Protein AF-0000000076189630 (afdb_homodimer)

Solvent-accessible surface area (backbone atoms only — not comparable to full-atom values): 69741 Å² total; per-residue (Å²): 45,54,36,32,40,36,36,22,22,43,60,43,25,64,55,78,40,71,49,77,52,57,83,9,52,30,37,39,35,42,53,78,90,16,47,66,68,53,54,56,49,51,56,29,56,42,47,50,75,64,52,43,88,72,79,71,42,65,64,46,67,89,44,71,21,36,36,36,36,35,29,40,52,55,87,71,46,78,83,60,101,50,100,64,56,58,40,32,36,38,23,30,34,38,36,36,54,53,74,78,64,74,63,65,61,59,62,67,61,64,72,79,84,75,82,73,78,69,71,81,80,63,63,47,22,36,36,36,43,35,44,35,37,29,25,82,85,67,49,63,49,30,35,40,35,34,25,45,31,39,86,67,47,51,70,67,56,33,69,74,28,62,73,48,39,44,72,49,89,65,58,71,70,58,51,49,39,45,67,76,60,54,40,73,64,46,45,51,51,50,47,50,52,52,57,49,48,65,70,63,57,74,93,62,65,41,69,59,38,44,52,52,48,49,50,52,43,56,56,56,48,60,22,49,47,38,39,40,62,50,44,36,35,34,81,46,52,35,43,83,35,89,60,53,39,83,84,31,45,67,52,43,55,52,47,24,55,66,51,33,52,64,55,69,61,42,74,83,30,84,58,32,41,61,69,58,22,52,52,47,32,50,60,46,45,81,48,70,43,80,45,81,53,97,92,36,57,35,35,31,43,55,77,39,89,57,78,46,79,33,54,64,89,75,46,60,55,27,58,53,35,44,48,46,50,25,44,55,72,25,24,61,47,50,14,27,37,37,35,43,42,66,56,48,68,34,23,56,53,44,35,44,35,42,42,53,46,43,61,69,68,41,70,82,24,19,32,40,35,35,47,57,57,60,66,58,56,46,66,71,43,39,59,36,22,31,42,26,37,68,42,56,53,58,77,42,69,34,29,45,69,42,67,44,76,72,68,77,68,73,37,48,72,86,32,40,68,55,45,37,51,56,66,62,37,62,23,36,34,34,20,53,37,68,65,44,34,45,45,49,52,39,36,50,50,41,52,58,66,58,46,82,87,48,49,76,88,69,58,66,53,71,67,54,30,52,54,55,60,40,43,43,76,38,60,28,90,44,78,74,46,46,58,54,47,48,54,51,32,50,74,68,69,35,51,60,33,39,43,37,42,38,82,62,78,80,74,67,88,79,74,40,60,45,60,39,87,61,50,46,70,59,45,47,57,50,36,22,54,75,64,45,57,72,66,45,38,48,43,52,49,50,36,74,45,61,86,52,59,91,82,62,79,72,82,50,64,66,56,52,43,49,54,49,51,54,48,46,53,51,48,55,55,50,66,73,43,96,62,57,71,70,59,46,52,50,50,50,53,50,46,51,51,51,51,52,51,42,51,54,45,50,54,50,51,40,47,45,44,61,74,66,41,30,71,65,69,35,53,66,69,48,49,44,50,48,26,49,38,27,62,64,48,22,66,64,55,44,49,51,54,48,52,57,53,52,48,57,53,53,60,53,92,44,57,37,33,40,37,37,22,21,42,58,46,26,63,54,77,40,71,49,75,53,58,82,9,53,30,36,41,34,42,54,78,90,17,47,67,68,54,54,56,47,50,56,28,56,42,47,48,74,65,50,44,88,74,73,69,40,65,62,46,67,88,44,72,21,36,36,38,36,34,30,40,53,54,88,72,45,78,84,62,100,50,99,64,57,58,40,31,38,39,22,30,34,38,37,37,54,52,76,72,65,72,67,63,60,58,62,66,64,64,72,79,83,74,84,75,78,69,73,82,79,63,66,46,21,37,35,37,43,36,44,33,36,29,26,81,86,66,49,65,49,30,35,41,35,36,23,45,30,39,83,67,45,49,68,68,56,33,67,74,28,64,73,48,37,47,74,50,89,66,58,70,69,58,50,50,41,47,66,47,82,48,41,75,62,47,46,52,51,51,47,48,52,53,56,50,46,63,71,64,58,71,92,61,66,39,68,59,40,45,52,53,47,49,50,52,43,54,56,55,48,59,21,48,46,37,37,42,64,49,43,34,34,35,80,46,50,35,44,82,36,89,62,52,38,84,83,30,46,65,52,42,54,51,48,25,55,68,50,33,51,63,55,69,60,43,75,84,30,84,57,33,41,60,70,58,20,52,54,48,32,49,62,44,46,87,46,70,44,79,44,80,54,96,91,36,57,35,35,30,44,52,79,39,88,58,78,46,80,33,53,64,90,74,45,59,56,26,57,54,35,45,48,48,50,25,44,55,71,25,24,60,49,50,15,26,36,38,34,44,42,66,57,48,69,34,24,55,53,43,34,43,36,43,42,53,47,43,61,68,68,40,68,81,24,20,32,42,35,34,48,58,57,58,66,56,55,46,66,70,44,39,62,36,22,30,40,25,35,68,44,54,55,56,76,42,69,34,28,45,70,42,67,45,75,72,66,72,74,67,36,49,71,85,33,39,69,56,46,38,51,55,65,62,38,62,24,36,35,34,21,53,37,67,62,44,36,44,44,49,52,39,37,50,51,41,52,58,66,59,45,82,86,48,47,76,89,70,58,65,52,71,68,54,31,53,53,56,59,40,42,44,76,38,60,28,91,45,78,74,45,46,59,56,48,46,54,50,32,51,72,67,68,34,50,60,34,39,43,37,42,39,80,61,79,81,75,66,90,79,75,40,59,46,60,40,88,62,49,44,70,59,44,49,56,49,35,23,52,75,66,44,54,71,66,47,37,48,48,50,49,51,38,76,44,62,86,52,60,92,81,61,78,70,79,52,64,64,56,50,42,52,53,47,49,54,50,48,54,51,49,56,55,51,64,72,42,95,62,57,74,68,57,46,52,51,51,49,52,50,44,52,52,50,50,52,52,43,52,56,43,49,53,50,51,40,48,46,44,60,74,65,41,30,69,66,68,38,53,68,69,52,49,45,51,49,25,48,39,29,61,64,45,22,65,65,53,45,51,50,53,48,53,56,54,53,48,57,54,53,60,52,91

Nearest PDB structures (foldseek):
  8p0a-assembly1_B  TM=6.027E-01  e=3.760E-08  Homo sapiens
  7qen-assembly1_A  TM=4.236E-01  e=2.047E-09  Saccharomyces cerevisiae
  6qj0-assembly1_A  TM=4.000E-01  e=9.008E-09  Thermochaetoides thermophila
  9g2k-assembly1_B  TM=6.046E-01  e=5.883E-03  Mycolicibacterium thermoresistibile ATCC 19527
  9g2t-assembly1_B  TM=5.986E-01  e=8.521E-03  Mycolicibacterium thermoresistibile ATCC 19527

InterPro domains:
  IPR027417 P-loop containing nucleoside triphosphate hydrolase [G3DSA:3.40.50.300] (1-394)
  IPR027417 P-loop containing nucleoside triphosphate hydrolase [SSF52540] (1-381)
  IPR038729 Rad50/SbcC-type AAA domain [PF13476] (4-279)
  IPR051396 Bacterial Antiviral Defense Nuclease [PTHR43581] (1-578)

pLDDT: mean 80.36, std 13.63, range [29.02, 97.62]

Radius of gyration: 35.33 Å; Cα contacts (8 Å, |Δi|>4): 2269; chains: 2; bounding box: 107×98×106 Å

Sequence (1306 aa):
MIRSIAMHNFVHFHHEQRLVFEEGTNFIIGGNSTGKTAVLELIRRCYSNNMNTSTTSVLNEEELAYAICHFTIPEHYPLIDLSEQPKEIVTCIFIKKNTKTEIEADLNKVSNTKSSQIKNNGNDCDYYKVICSISTDDSIMTFVKKFEGQYGCTTKYLEQHIIDCKQIKTGKSVLEKVKSYGTRDNIAEFFKIIANNLEFIKSTDTLKEISAMNALYEFLEKGYVGILPMRSIGPLQWTNSELNTHDHRKKNYREAYERAEILKHLLDNDKVNKEKEEKFHRHIVHPYQFSKSDGNILVTNRERGTEVLKPLLKTPEGVLEAKQLTLILAHKEYSTITYEEPDRGMHPHMIKKMRDLILKHVSGKTVLIISHNPTIIDNWAMSRTFICSKHVFGDEISHSVCKVPGESVLNRFSRIDEMRSLLFSSRILFVEGITDKIIMDAIFCLLINGDKDIRHEKQITTEQKHFLLSIDIREMSGKDEGYKKEEFCEKLGKEIFLLFDSDQKKKSEKGNVYIWQKGAIEQRFLDVIDNADEASVCACNTIFRKDLKKKAHNYNTIDKYIIRLTEIKKLKEELTKKLSKKYQSKNKKELISLEEQNFDAKVKIERRIKEKQLFQKAEPEEIVNIARTMINYSSEVEKFIRFLMEKNLESKLMIRSIAMHNFVHFHHEQRLVFEEGTNFIIGGNSTGKTAVLELIRRCYSNNMNTSTTSVLNEEELAYAICHFTIPEHYPLIDLSEQPKEIVTCIFIKKNTKTEIEADLNKVSNTKSSQIKNNGNDCDYYKVICSISTDDSIMTFVKKFEGQYGCTTKYLEQHIIDCKQIKTGKSVLEKVKSYGTRDNIAEFFKIIANNLEFIKSTDTLKEISAMNALYEFLEKGYVGILPMRSIGPLQWTNSELNTHDHRKKNYREAYERAEILKHLLDNDKVNKEKEEKFHRHIVHPYQFSKSDGNILVTNRERGTEVLKPLLKTPEGVLEAKQLTLILAHKEYSTITYEEPDRGMHPHMIKKMRDLILKHVSGKTVLIISHNPTIIDNWAMSRTFICSKHVFGDEISHSVCKVPGESVLNRFSRIDEMRSLLFSSRILFVEGITDKIIMDAIFCLLINGDKDIRHEKQITTEQKHFLLSIDIREMSGKDEGYKKEEFCEKLGKEIFLLFDSDQKKKSEKGNVYIWQKGAIEQRFLDVIDNADEASVCACNTIFRKDLKKKAHNYNTIDKYIIRLTEIKKLKEELTKKLSKKYQSKNKKELISLEEQNFDAKVKIERRIKEKQLFQKAEPEEIVNIARTMINYSSEVEKFIRFLMEKNLESKL

Organism: Mytilus galloprovincialis (NCBI:txid29158)

Foldseek 3Di:
DWAKKWWDQKAFAHDIDMDGFDFFEFEEEEDPPLCSVVVVQLVQVLFDPVSHPDFIFGRDQQDKTKMKIKDADDPLADAFPDPFGFGIKMKMKIKHFDPDDPVVVVVVVPDDPDDDPPPPQDQGMKMKIKMWTQGPVRDIKMKIWIFTDDGRDDPVNRVVGTDFMDIDDDDPVLVVCCPPVVDVVSVVVVVVRVVVRRVPPPDDPRVVRVVVVVSVSVSVCLQEDEDDPPAALAPDDDCPDPCNDPVNPVVRLLSSQVSLVLCLDQVPDPQFDPVQLVVQLCLLDPDWDWDDDPSAIWIWHPVDVDTDTDGPVPDQPLSSLSSSVSSQQRGSNHAEYEYEASCPRPDLVSLLSNLVCRQPPRGNHYYYYYHLDLSSDALSNLQSYKYKRWAADAPGIHIHIDRQDNDPDPVRHVCVVVVSCLRHAQEEEEEADPLVQLLVVLLLVCQLVVPVLFDPVLHDDNLLSVLSVRYHYYYQPHPVSQVVVVVSSVNNVHHYAYEEEQPDDDDDPPLRYHYFVHGGVVLLLVLLLLFHDPVSLVLSVCLLCVPPPPPDPPPCLSVVLSVLSVVLVVLVVVLVDPDDPVVNVVSVVVNVVSVVSNVVSSVVSSVSCVVVVSSVSDDSVSSSSNSSSSSRGPPRVVVVSVSSVVVSVVSND/DWAKKWWDQKAFAHDIDMDGFDFFEFEEEEDPPLCSVVVVQLVQVLFDPVSHPDFIFGRDQQDKTKMKIKDADDPLADAFPDPFGFGIKMKMKIKHFDPDDPPVVVVVVPDDPDDDPPPPQDQGMKMKIKMWTQGPVRDIKMKIWIFTDDGRDDPVNRVVGTDAMDIDDDDPVLVVCCPPPVDPVSVVVVVVRVVVRRVPPPDDPRVVRVVVVVSVSVSVCLQEDEDDPPAALFPDDDCPDPCNDPVNPVVRLLSSQVSLVLCVDQVPDPQFDPVQLVVQLCLLDPPWDWDDDPSAIWIWGPVDVDTDTDGPVPDQPLSSLSSSVSSQQRGSNHAEYEYEASCPRPDLVSLLSNLVCRQPPRGNHYYYYYHLDLSSDALSNLQSYKYKRWAADAPRIHIDIDRQDNDPPPVRHVCVVVVSCLRHAQEEEEEADPLVQLLVVLLLVCQLVVPVLFDPVLHDDNLLSVLSVRYHYYYQPHPVSQVVVVVSSVSNVHHYAYEEEQPDDDDDPPLRYHYFVHGGVVLLLVLLLLFHDPVSVVLSVCLLCLPPPPPPPPPCLSVVLSVLSVVLVVLVVVLPDDDDPVVNVVSVVVNVVSVVSNVVSSVVSSVSCVVVVSSVSDDSVSSSSNSSSSSRGPPRVSVVSVSSVVVSVVSND

Secondary structure (DSSP, 8-state):
-EEEEEEESBTTB-S-EEEE--SEEEEEEE-TTSSHHHHHHHHHHTS-GGG--S---BS-TTS-EEEEEEEE--TTSPPPSSSS-EEEEEEEEEEEE----HHHHHHTTSS-------------EEEEEEEEEEETT--EEEEEEEEEE-TT--HHHHHHTEEEEEEE---HHHHHHHHH---HHHHHHHHHHHHHHHHHS----HHHHHHHHHHHHHHHHTTEEEE-SS----S-SBTT-TT-SGGGHHHHHHHHHHH-HHHHHHTT-TTB-HHHHHHHHHHHSSSEEEEEETTEEEEEETTSSS-EEEEGGGS-HHHHHHHHHHHHHTBSS--EEEEE-TTTT--HHHHHHHHHHHHHS--S-EEEEE---GGG--HHHHHTEEEEEEEEETTEEEEEEEEPP--TTS-TTTTHHHHHHHHH-SEEEEESSHHHHHHHHHHHHHHHHT-TTS-GGG---HHHHHHHHTEEEEE-SSHHHHHHHHHHHHHTT-EEEEEE-TT-----TTS-EEE-SSS-THHHHHHHHHH--HHHHHHHHHHHTTTS-TT-----HHHHHHHHHHHHHHHHHHHHS---HHHHHHHHHHHHHHHHHHHHHHHHHHHHHHHTTHHHHS-HHHHHHHHHHHHHH-HHHHHHHHHHHHHHHHHH-/-EEEEEEESBTTB-S-EEEE--SEEEEEEE-TTSSHHHHHHHHHHTS-GGG--S---BS-TTS-EEEEEEEE--TTSPPPSSSS-EEEEEEEEEEEE----HHHHHHTTSS-------------EEEEEEEEEEETT--EEEEEEEEEE-TT--HHHHHHTEEEEEEE---HHHHHHHHSS--HHHHHHHHHHHHHHHHHS----HHHHHHHHHHHHHHHHTTEEEEPSS----S-SBTT-TT-SHHHHHHHHHHHHHH-HHHHHHTT-TTB-HHHHHHHHHHHSSSEEEEEETTEEEEEETTSSS-EEEEGGGS-HHHHHHHHHHHHHTBSS--EEEEE-TTTT--HHHHHHHHHHHHHS--S-EEEEE---GGG--HHHHHTEEEEEEEEETTEEEEEEEEPP--TTS-TTTTHHHHHHHHH-SEEEEESSHHHHHHHHHHHHHHHHT-TTS-GGG---HHHHHHHHTEEEEE-SSHHHHHHHHHHHHHTT-EEEEEE-TT-----TTS-EEE-SSS-THHHHHHHHHH--HHHHHHHHHHHTTTS-TT-TT--HHHHHHHHHHHHHHHHHHHHS---HHHHHHHHHHHHHHHHHHHHHHHHHHHHHHHTTHHHHS-HHHHHHHHHHHHHH-HHHHHHHHHHHHHHHHHH-

Structure (mmCIF, N/CA/C/O backbone):
data_AF-0000000076189630-model_v1
#
loop_
_entity.id
_entity.type
_entity.pdbx_description
1 polymer 'Rad50/SbcC-type AAA domain-containing protein'
#
loop_
_atom_site.group_PDB
_atom_site.id
_atom_site.type_symbol
_atom_site.label_atom_id
_atom_site.label_alt_id
_atom_site.label_comp_id
_atom_site.label_asym_id
_atom_site.label_entity_id
_atom_site.label_seq_id
_atom_site.pdbx_PDB_ins_code
_atom_site.Cartn_x
_atom_site.Cartn_y
_atom_site.Cartn_z
_atom_site.occupancy
_atom_site.B_iso_or_equiv
_atom_site.auth_seq_id
_atom_site.auth_comp_id
_atom_site.auth_asym_id
_atom_site.auth_atom_id
_atom_site.pdbx_PDB_model_num
ATOM 1 N N . MET A 1 1 ? 13.375 -26.75 -0.189 1 93.19 1 MET A N 1
ATOM 2 C CA . MET A 1 1 ? 12.656 -25.734 -0.949 1 93.19 1 MET A CA 1
ATOM 3 C C . MET A 1 1 ? 11.266 -26.219 -1.348 1 93.19 1 MET A C 1
ATOM 5 O O . MET A 1 1 ? 11.141 -27.266 -2.004 1 93.19 1 MET A O 1
ATOM 9 N N . ILE A 1 2 ? 10.281 -25.5 -0.971 1 95.56 2 ILE A N 1
ATOM 10 C CA . ILE A 1 2 ? 8.914 -25.922 -1.264 1 95.56 2 ILE A CA 1
ATOM 11 C C . ILE A 1 2 ? 8.633 -25.75 -2.754 1 95.56 2 ILE A C 1
ATOM 13 O O . ILE A 1 2 ? 9 -24.75 -3.352 1 95.56 2 ILE A O 1
ATOM 17 N N . ARG A 1 3 ? 7.945 -26.719 -3.311 1 93.94 3 ARG A N 1
ATOM 18 C CA . ARG A 1 3 ? 7.641 -26.688 -4.738 1 93.94 3 ARG A CA 1
ATOM 19 C C . ARG A 1 3 ? 6.137 -26.625 -4.977 1 93.94 3 ARG A C 1
ATOM 21 O O . ARG A 1 3 ? 5.68 -26.078 -5.98 1 93.94 3 ARG A O 1
ATOM 28 N N . SER A 1 4 ? 5.488 -27.219 -4.055 1 93.38 4 SER A N 1
ATOM 29 C CA . SER A 1 4 ? 4.039 -27.219 -4.246 1 93.38 4 SER A CA 1
ATOM 30 C C . SER A 1 4 ? 3.309 -27.578 -2.955 1 93.38 4 SER A C 1
ATOM 32 O O . SER A 1 4 ? 3.904 -28.125 -2.031 1 93.38 4 SER A O 1
ATOM 34 N N . ILE A 1 5 ? 2.066 -27.234 -2.893 1 92.81 5 ILE A N 1
ATOM 35 C CA . ILE A 1 5 ? 1.164 -27.641 -1.822 1 92.81 5 ILE A CA 1
ATOM 36 C C . ILE A 1 5 ? -0.201 -28 -2.408 1 92.81 5 ILE A C 1
ATOM 38 O O . ILE A 1 5 ? -0.711 -27.297 -3.283 1 92.81 5 ILE A O 1
ATOM 42 N N . ALA A 1 6 ? -0.704 -29.109 -2.027 1 91.12 6 ALA A N 1
ATOM 43 C CA . ALA A 1 6 ? -2.086 -29.5 -2.283 1 91.12 6 ALA A CA 1
ATOM 44 C C . ALA A 1 6 ? -2.904 -29.5 -0.995 1 91.12 6 ALA A C 1
ATOM 46 O O . ALA A 1 6 ? -2.443 -30 0.039 1 91.12 6 ALA A O 1
ATOM 47 N N . MET A 1 7 ? -4.031 -28.906 -1.021 1 89.06 7 MET A N 1
ATOM 48 C CA . MET A 1 7 ? -4.832 -28.812 0.196 1 89.06 7 MET A CA 1
ATOM 49 C C . MET A 1 7 ? -6.316 -28.984 -0.113 1 89.06 7 MET A C 1
ATOM 51 O O . MET A 1 7 ? -6.77 -28.656 -1.21 1 89.06 7 MET A O 1
ATOM 55 N N . HIS A 1 8 ? -6.949 -29.516 0.878 1 87.88 8 HIS A N 1
ATOM 56 C CA . HIS A 1 8 ? -8.383 -29.75 0.778 1 87.88 8 HIS A CA 1
ATOM 57 C C . HIS A 1 8 ? -9.031 -29.797 2.158 1 87.88 8 HIS A C 1
ATOM 59 O O . HIS A 1 8 ? -8.492 -30.391 3.092 1 87.88 8 HIS A O 1
ATOM 65 N N . ASN A 1 9 ? -10.148 -29.141 2.311 1 84.19 9 ASN A N 1
ATOM 66 C CA . ASN A 1 9 ? -11.039 -29.234 3.463 1 84.19 9 ASN A CA 1
ATOM 67 C C . ASN A 1 9 ? -10.383 -28.672 4.723 1 84.19 9 ASN A C 1
ATOM 69 O O . ASN A 1 9 ? -10.625 -29.172 5.824 1 84.19 9 ASN A O 1
ATOM 73 N N . PHE A 1 10 ? -9.453 -27.938 4.605 1 76.31 10 PHE A N 1
ATOM 74 C CA . PHE A 1 10 ? -8.844 -27.25 5.746 1 76.31 10 PHE A CA 1
ATOM 75 C C . PHE A 1 10 ? -9.25 -25.781 5.781 1 76.31 10 PHE A C 1
ATOM 77 O O . PHE A 1 10 ? -9.312 -25.125 4.742 1 76.31 10 PHE A O 1
ATOM 84 N N . VAL A 1 11 ? -9.602 -25.328 7.023 1 63 11 VAL A N 1
ATOM 85 C CA . VAL A 1 11 ? -9.898 -23.953 7.406 1 63 11 VAL A CA 1
ATOM 86 C C . VAL A 1 11 ? -10.992 -23.391 6.496 1 63 11 VAL A C 1
ATOM 88 O O . VAL A 1 11 ? -12.18 -23.516 6.793 1 63 11 VAL A O 1
ATOM 91 N N . HIS A 1 12 ? -10.523 -22.891 5.281 1 67.81 12 HIS A N 1
ATOM 92 C CA . HIS A 1 12 ? -11.5 -22.203 4.441 1 67.81 12 HIS A CA 1
ATOM 93 C C . HIS A 1 12 ? -11.398 -22.656 2.99 1 67.81 12 HIS A C 1
ATOM 95 O O . HIS A 1 12 ? -12.062 -22.094 2.113 1 67.81 12 HIS A O 1
ATOM 101 N N . PHE A 1 13 ? -10.633 -23.781 2.848 1 75.75 13 PHE A N 1
ATOM 102 C CA . PHE A 1 13 ? -10.484 -24.25 1.474 1 75.75 13 PHE A CA 1
ATOM 103 C C . PHE A 1 13 ? -11.32 -25.5 1.229 1 75.75 13 PHE A C 1
ATOM 105 O O . PHE A 1 13 ? -10.867 -26.609 1.49 1 75.75 13 PHE A O 1
ATOM 112 N N . HIS A 1 14 ? -12.477 -25.344 0.766 1 72.12 14 HIS A N 1
ATOM 113 C CA . HIS A 1 14 ? -13.398 -26.453 0.575 1 72.12 14 HIS A CA 1
ATOM 114 C C . HIS A 1 14 ? -13.008 -27.297 -0.637 1 72.12 14 HIS A C 1
ATOM 116 O O . HIS A 1 14 ? -13.047 -28.531 -0.583 1 72.12 14 HIS A O 1
ATOM 122 N N . HIS A 1 15 ? -12.617 -26.578 -1.652 1 75.94 15 HIS A N 1
ATOM 123 C CA . HIS A 1 15 ? -12.25 -27.297 -2.873 1 75.94 15 HIS A CA 1
ATOM 124 C C . HIS A 1 15 ? -10.742 -27.547 -2.928 1 75.94 15 HIS A C 1
ATOM 126 O O . HIS A 1 15 ? -9.969 -26.812 -2.307 1 75.94 15 HIS A O 1
ATOM 132 N N . GLU A 1 16 ? -10.508 -28.672 -3.541 1 82.62 16 GLU A N 1
ATOM 133 C CA . GLU A 1 16 ? -9.094 -29 -3.691 1 82.62 16 GLU A CA 1
ATOM 134 C C . GLU A 1 16 ? -8.344 -27.906 -4.434 1 82.62 16 GLU A C 1
ATOM 136 O O . GLU A 1 16 ? -8.844 -27.359 -5.426 1 82.62 16 GLU A O 1
ATOM 141 N N . GLN A 1 17 ? -7.305 -27.547 -3.84 1 84.5 17 GLN A N 1
ATOM 142 C CA . GLN A 1 17 ? -6.434 -26.531 -4.43 1 84.5 17 GLN A CA 1
ATOM 143 C C . GLN A 1 17 ? -4.992 -27.031 -4.504 1 84.5 17 GLN A C 1
ATOM 145 O O . GLN A 1 17 ? -4.543 -27.781 -3.637 1 84.5 17 GLN A O 1
ATOM 150 N N . ARG A 1 18 ? -4.363 -26.734 -5.594 1 88.31 18 ARG A N 1
ATOM 151 C CA . ARG A 1 18 ? -2.943 -27.031 -5.734 1 88.31 18 ARG A CA 1
ATOM 152 C C . ARG A 1 18 ? -2.164 -25.797 -6.18 1 88.31 18 ARG A C 1
ATOM 154 O O . ARG A 1 18 ? -2.531 -25.141 -7.156 1 88.31 18 ARG A O 1
ATOM 161 N N . LEU A 1 19 ? -1.179 -25.547 -5.469 1 91.31 19 LEU A N 1
ATOM 162 C CA . LEU A 1 19 ? -0.294 -24.438 -5.805 1 91.31 19 LEU A CA 1
ATOM 163 C C . LEU A 1 19 ? 1.107 -24.938 -6.133 1 91.31 19 LEU A C 1
ATOM 165 O O . LEU A 1 19 ? 1.687 -25.719 -5.375 1 91.31 19 LEU A O 1
ATOM 169 N N . VAL A 1 20 ? 1.604 -24.531 -7.281 1 92.62 20 VAL A N 1
ATOM 170 C CA . VAL A 1 20 ? 2.971 -24.859 -7.68 1 92.62 20 VAL A CA 1
ATOM 171 C C . VAL A 1 20 ? 3.822 -23.578 -7.672 1 92.62 20 VAL A C 1
ATOM 173 O O . VAL A 1 20 ? 3.455 -22.578 -8.281 1 92.62 20 VAL A O 1
ATOM 176 N N . PHE A 1 21 ? 4.93 -23.688 -7.008 1 93.88 21 PHE A N 1
ATOM 177 C CA . PHE A 1 21 ? 5.766 -22.516 -6.832 1 93.88 21 PHE A CA 1
ATOM 178 C C . PHE A 1 21 ? 7.012 -22.594 -7.707 1 93.88 21 PHE A C 1
ATOM 180 O O . PHE A 1 21 ? 7.578 -23.672 -7.887 1 93.88 21 PHE A O 1
ATOM 187 N N . GLU A 1 22 ? 7.379 -21.469 -8.203 1 91.06 22 GLU A N 1
ATOM 188 C CA . GLU A 1 22 ? 8.641 -21.344 -8.93 1 91.06 22 GLU A CA 1
ATOM 189 C C . GLU A 1 22 ? 9.797 -21.047 -7.984 1 91.06 22 GLU A C 1
ATOM 191 O O . GLU A 1 22 ? 9.594 -20.5 -6.898 1 91.06 22 GLU A O 1
ATOM 196 N N . GLU A 1 23 ? 10.945 -21.531 -8.461 1 92.44 23 GLU A N 1
ATOM 197 C CA . GLU A 1 23 ? 12.125 -21.109 -7.703 1 92.44 23 GLU A CA 1
ATOM 198 C C . GLU A 1 23 ? 12.227 -19.594 -7.66 1 92.44 23 GLU A C 1
ATOM 200 O O . GLU A 1 23 ? 11.977 -18.922 -8.656 1 92.44 23 GLU A O 1
ATOM 205 N N . GLY A 1 24 ? 12.562 -19.109 -6.523 1 93.56 24 GLY A N 1
ATOM 206 C CA . GLY A 1 24 ? 12.562 -17.672 -6.32 1 93.56 24 GLY A CA 1
ATOM 207 C C . GLY A 1 24 ? 11.312 -17.172 -5.621 1 93.56 24 GLY A C 1
ATOM 208 O O . GLY A 1 24 ? 10.734 -17.875 -4.793 1 93.56 24 GLY A O 1
ATOM 209 N N . THR A 1 25 ? 11.023 -16 -5.922 1 95.12 25 THR A N 1
ATOM 210 C CA . THR A 1 25 ? 9.969 -15.328 -5.16 1 95.12 25 THR A CA 1
ATOM 211 C C . THR A 1 25 ? 8.609 -15.562 -5.801 1 95.12 25 THR A C 1
ATOM 213 O O . THR A 1 25 ? 8.469 -15.492 -7.023 1 95.12 25 THR A O 1
ATOM 216 N N . ASN A 1 26 ? 7.645 -15.914 -4.992 1 96.25 26 ASN A N 1
ATOM 217 C CA . ASN A 1 26 ? 6.23 -16.016 -5.332 1 96.25 26 ASN A CA 1
ATOM 218 C C . ASN A 1 26 ? 5.375 -15.109 -4.453 1 96.25 26 ASN A C 1
ATOM 220 O O . ASN A 1 26 ? 5.68 -14.906 -3.279 1 96.25 26 ASN A O 1
ATOM 224 N N . PHE A 1 27 ? 4.312 -14.578 -5.078 1 95.56 27 PHE A N 1
ATOM 225 C CA . PHE A 1 27 ? 3.477 -13.633 -4.348 1 95.56 27 PHE A CA 1
ATOM 226 C C . PHE A 1 27 ? 2.078 -14.203 -4.137 1 95.56 27 PHE A C 1
ATOM 228 O O . PHE A 1 27 ? 1.544 -14.891 -5.012 1 95.56 27 PHE A O 1
ATOM 235 N N . ILE A 1 28 ? 1.559 -13.984 -2.953 1 95 28 ILE A N 1
ATOM 236 C CA . ILE A 1 28 ? 0.171 -14.297 -2.629 1 95 28 ILE A CA 1
ATOM 237 C C . ILE A 1 28 ? -0.571 -13.016 -2.244 1 95 28 ILE A C 1
ATOM 239 O O . ILE A 1 28 ? -0.189 -12.336 -1.291 1 95 28 ILE A O 1
ATOM 243 N N . ILE A 1 29 ? -1.612 -12.664 -3 1 92 29 ILE A N 1
ATOM 244 C CA . ILE A 1 29 ? -2.357 -11.438 -2.748 1 92 29 ILE A CA 1
ATOM 245 C C . ILE A 1 29 ? -3.846 -11.758 -2.611 1 92 29 ILE A C 1
ATOM 247 O O . ILE A 1 29 ? -4.281 -12.867 -2.926 1 92 29 ILE A O 1
ATOM 251 N N . GLY A 1 30 ? -4.602 -10.789 -2.045 1 86.81 30 GLY A N 1
ATOM 252 C CA . GLY A 1 30 ? -6.035 -10.93 -1.833 1 86.81 30 GLY A CA 1
ATOM 253 C C . GLY A 1 30 ? -6.555 -10.07 -0.699 1 86.81 30 GLY A C 1
ATOM 254 O O . GLY A 1 30 ? -5.777 -9.453 0.032 1 86.81 30 GLY A O 1
ATOM 255 N N . GLY A 1 31 ? -7.832 -10.008 -0.602 1 80.56 31 GLY A N 1
ATOM 256 C CA . GLY A 1 31 ? -8.445 -9.219 0.452 1 80.56 31 GLY A CA 1
ATOM 257 C C . GLY A 1 31 ? -8.227 -9.797 1.837 1 80.56 31 GLY A C 1
ATOM 258 O O . GLY A 1 31 ? -7.688 -10.898 1.979 1 80.56 31 GLY A O 1
ATOM 259 N N . ASN A 1 32 ? -8.594 -8.961 2.824 1 75.88 32 ASN A N 1
ATOM 260 C CA . ASN A 1 32 ? -8.508 -9.469 4.188 1 75.88 32 ASN A CA 1
ATOM 261 C C . ASN A 1 32 ? -9.461 -10.641 4.402 1 75.88 32 ASN A C 1
ATOM 263 O O . ASN A 1 32 ? -10.594 -10.625 3.912 1 75.88 32 ASN A O 1
ATOM 267 N N . SER A 1 33 ? -8.977 -11.664 5.016 1 78.06 33 SER A N 1
ATOM 268 C CA . SER A 1 33 ? -9.773 -12.836 5.387 1 78.06 33 SER A CA 1
ATOM 269 C C . SER A 1 33 ? -10.094 -13.688 4.168 1 78.06 33 SER A C 1
ATOM 271 O O . SER A 1 33 ? -11.188 -14.242 4.066 1 78.06 33 SER A O 1
ATOM 273 N N . THR A 1 34 ? -9.227 -13.664 3.176 1 82 34 THR A N 1
ATOM 274 C CA . THR A 1 34 ? -9.453 -14.492 1.994 1 82 34 THR A CA 1
ATOM 275 C C . THR A 1 34 ? -8.625 -15.773 2.068 1 82 34 THR A C 1
ATOM 277 O O . THR A 1 34 ? -8.695 -16.609 1.167 1 82 34 THR A O 1
ATOM 280 N N . GLY A 1 35 ? -7.758 -15.922 3.07 1 83.88 35 GLY A N 1
ATOM 281 C CA . GLY A 1 35 ? -7.059 -17.188 3.283 1 83.88 35 GLY A CA 1
ATOM 282 C C . GLY A 1 35 ? -5.574 -17.109 2.98 1 83.88 35 GLY A C 1
ATOM 283 O O . GLY A 1 35 ? -4.895 -18.125 2.912 1 83.88 35 GLY A O 1
ATOM 284 N N . LYS A 1 36 ? -5.02 -15.898 2.77 1 90.69 36 LYS A N 1
ATOM 285 C CA . LYS A 1 36 ? -3.6 -15.742 2.473 1 90.69 36 LYS A CA 1
ATOM 286 C C . LYS A 1 36 ? -2.738 -16.344 3.576 1 90.69 36 LYS A C 1
ATOM 288 O O . LYS A 1 36 ? -1.871 -17.188 3.307 1 90.69 36 LYS A O 1
ATOM 293 N N . THR A 1 37 ? -3.021 -15.953 4.852 1 88.69 37 THR A N 1
ATOM 294 C CA . THR A 1 37 ? -2.262 -16.438 5.996 1 88.69 37 THR A CA 1
ATOM 295 C C . THR A 1 37 ? -2.52 -17.938 6.219 1 88.69 37 THR A C 1
ATOM 297 O O . THR A 1 37 ? -1.628 -18.656 6.652 1 88.69 37 THR A O 1
ATOM 300 N N . ALA A 1 38 ? -3.674 -18.406 5.867 1 86.56 38 ALA A N 1
ATOM 301 C CA . ALA A 1 38 ? -4.027 -19.812 6.039 1 86.56 38 ALA A CA 1
ATOM 302 C C . ALA A 1 38 ? -3.148 -20.703 5.172 1 86.56 38 ALA A C 1
ATOM 304 O O . ALA A 1 38 ? -2.789 -21.812 5.578 1 86.56 38 ALA A O 1
ATOM 305 N N . VAL A 1 39 ? -2.846 -20.266 4 1 90.69 39 VAL A N 1
ATOM 306 C CA . VAL A 1 39 ? -1.985 -21.031 3.113 1 90.69 39 VAL A CA 1
ATOM 307 C C . VAL A 1 39 ? -0.616 -21.234 3.76 1 90.69 39 VAL A C 1
ATOM 309 O O . VAL A 1 39 ? -0.081 -22.344 3.773 1 90.69 39 VAL A O 1
ATOM 312 N N . LEU A 1 40 ? -0.066 -20.172 4.277 1 91.94 40 LEU A N 1
ATOM 313 C CA . LEU A 1 40 ? 1.239 -20.266 4.922 1 91.94 40 LEU A CA 1
ATOM 314 C C . LEU A 1 40 ? 1.17 -21.125 6.176 1 91.94 40 LEU A C 1
ATOM 316 O O . LEU A 1 40 ? 2.117 -21.844 6.492 1 91.94 40 LEU A O 1
ATOM 320 N N . GLU A 1 41 ? 0.076 -21.031 6.832 1 87.69 41 GLU A N 1
ATOM 321 C CA . GLU A 1 41 ? -0.116 -21.875 8.016 1 87.69 41 GLU A CA 1
ATOM 322 C C . GLU A 1 41 ? -0.159 -23.359 7.637 1 87.69 41 GLU A C 1
ATOM 324 O O . GLU A 1 41 ? 0.381 -24.203 8.359 1 87.69 41 GLU A O 1
ATOM 329 N N . LEU A 1 42 ? -0.811 -23.656 6.621 1 88.25 42 LEU A N 1
ATOM 330 C CA . LEU A 1 42 ? -0.886 -25.047 6.172 1 88.25 42 LEU A CA 1
ATOM 331 C C . LEU A 1 42 ? 0.493 -25.562 5.785 1 88.25 42 LEU A C 1
ATOM 333 O O . LEU A 1 42 ? 0.812 -26.734 6.031 1 88.25 42 LEU A O 1
ATOM 337 N N . ILE A 1 43 ? 1.228 -24.719 5.172 1 91.69 43 ILE A N 1
ATOM 338 C CA . ILE A 1 43 ? 2.594 -25.109 4.844 1 91.69 43 ILE A CA 1
ATOM 339 C C . ILE A 1 43 ? 3.369 -25.406 6.125 1 91.69 43 ILE A C 1
ATOM 341 O O . ILE A 1 43 ? 4.074 -26.422 6.215 1 91.69 43 ILE A O 1
ATOM 345 N N . ARG A 1 44 ? 3.201 -24.609 7.113 1 89.94 44 ARG A N 1
ATOM 346 C CA . ARG A 1 44 ? 3.889 -24.812 8.383 1 89.94 44 ARG A CA 1
ATOM 347 C C . ARG A 1 44 ? 3.402 -26.094 9.062 1 89.94 44 ARG A C 1
ATOM 349 O O . ARG A 1 44 ? 4.184 -26.797 9.711 1 89.94 44 ARG A O 1
ATOM 356 N N . ARG A 1 45 ? 2.209 -26.391 8.891 1 84.88 45 ARG A N 1
ATOM 357 C CA . ARG A 1 45 ? 1.647 -27.578 9.508 1 84.88 45 ARG A CA 1
ATOM 358 C C . ARG A 1 45 ? 2.248 -28.844 8.906 1 84.88 45 ARG A C 1
ATOM 360 O O . ARG A 1 45 ? 2.312 -29.891 9.57 1 84.88 45 ARG A O 1
ATOM 367 N N . CYS A 1 46 ? 2.578 -28.703 7.695 1 88 46 CYS A N 1
ATOM 368 C CA . CYS A 1 46 ? 3.219 -29.844 7.047 1 88 46 CYS A CA 1
ATOM 369 C C . CYS A 1 46 ? 4.598 -30.094 7.637 1 88 46 CYS A C 1
ATOM 371 O O . CYS A 1 46 ? 5.184 -31.156 7.418 1 88 46 CYS A O 1
ATOM 373 N N . TYR A 1 47 ? 5.027 -29.109 8.375 1 85.62 47 TYR A N 1
ATOM 374 C CA . TYR A 1 47 ? 6.266 -29.281 9.125 1 85.62 47 TYR A CA 1
ATOM 375 C C . TYR A 1 47 ? 5.988 -29.844 10.516 1 85.62 47 TYR A C 1
ATOM 377 O O . TYR A 1 47 ? 4.934 -30.438 10.758 1 85.62 47 TYR A O 1
ATOM 385 N N . SER A 1 48 ? 6.922 -29.828 11.406 1 74.38 48 SER A N 1
ATOM 386 C CA . SER A 1 48 ? 6.711 -30.266 12.781 1 74.38 48 SER A CA 1
ATOM 387 C C . SER A 1 48 ? 5.961 -29.219 13.594 1 74.38 48 SER A C 1
ATOM 389 O O . SER A 1 48 ? 5.77 -28.094 13.133 1 74.38 48 SER A O 1
ATOM 391 N N . ASN A 1 49 ? 5.461 -29.594 14.625 1 70.5 49 ASN A N 1
ATOM 392 C CA . ASN A 1 49 ? 4.668 -28.734 15.5 1 70.5 49 ASN A CA 1
ATOM 393 C C . ASN A 1 49 ? 5.477 -27.531 15.984 1 70.5 49 ASN A C 1
ATOM 395 O O . ASN A 1 49 ? 4.906 -26.531 16.422 1 70.5 49 ASN A O 1
ATOM 399 N N . ASN A 1 50 ? 6.742 -27.641 15.82 1 71.88 50 ASN A N 1
ATOM 400 C CA . ASN A 1 50 ? 7.605 -26.562 16.297 1 71.88 50 ASN A CA 1
ATOM 401 C C . ASN A 1 50 ? 7.453 -25.297 15.461 1 71.88 50 ASN A C 1
ATOM 403 O O . ASN A 1 50 ? 7.703 -24.188 15.938 1 71.88 50 ASN A O 1
ATOM 407 N N . MET A 1 51 ? 6.902 -25.578 14.25 1 74.94 51 MET A N 1
ATOM 408 C CA . MET A 1 51 ? 6.801 -24.469 13.328 1 74.94 51 MET A CA 1
ATOM 409 C C . MET A 1 51 ? 5.402 -23.844 13.367 1 74.94 51 MET A C 1
ATOM 411 O O . MET A 1 51 ? 5.168 -22.797 12.773 1 74.94 51 MET A O 1
ATOM 415 N N . ASN A 1 52 ? 4.52 -24.5 14.078 1 74.5 52 ASN A N 1
ATOM 416 C CA . ASN A 1 52 ? 3.131 -24.047 14.094 1 74.5 52 ASN A CA 1
ATOM 417 C C . ASN A 1 52 ? 2.902 -22.938 15.117 1 74.5 52 ASN A C 1
ATOM 419 O O . ASN A 1 52 ? 3.332 -23.062 16.266 1 74.5 52 ASN A O 1
ATOM 423 N N . THR A 1 53 ? 2.262 -21.922 14.68 1 64.69 53 THR A N 1
ATOM 424 C CA . THR A 1 53 ? 1.998 -20.812 15.57 1 64.69 53 THR A CA 1
ATOM 425 C C . THR A 1 53 ? 0.533 -20.781 16 1 64.69 53 THR A C 1
ATOM 427 O O . THR A 1 53 ? 0.15 -20.016 16.891 1 64.69 53 THR A O 1
ATOM 430 N N . SER A 1 54 ? -0.308 -21.594 15.227 1 64.12 54 SER A N 1
ATOM 431 C CA . SER A 1 54 ? -1.74 -21.578 15.5 1 64.12 54 SER A CA 1
ATOM 432 C C . SER A 1 54 ? -2.375 -22.938 15.242 1 64.12 54 SER A C 1
ATOM 434 O O . SER A 1 54 ? -1.697 -23.875 14.812 1 64.12 54 SER A O 1
ATOM 436 N N . THR A 1 55 ? -3.654 -23.078 15.695 1 60.88 55 THR A N 1
ATOM 437 C CA . THR A 1 55 ? -4.422 -24.297 15.445 1 60.88 55 THR A CA 1
ATOM 438 C C . THR A 1 55 ? -5.324 -24.125 14.227 1 60.88 55 THR A C 1
ATOM 440 O O . THR A 1 55 ? -5.664 -23 13.852 1 60.88 55 THR A O 1
ATOM 443 N N . THR A 1 56 ? -5.473 -25.234 13.414 1 62.06 56 THR A N 1
ATOM 444 C CA . THR A 1 56 ? -6.34 -25.188 12.242 1 62.06 56 THR A CA 1
ATOM 445 C C . THR A 1 56 ? -7.547 -26.094 12.422 1 62.06 56 THR A C 1
ATOM 447 O O . THR A 1 56 ? -7.461 -27.109 13.109 1 62.06 56 THR A O 1
ATOM 450 N N . SER A 1 57 ? -8.672 -25.609 11.867 1 67.38 57 SER A N 1
ATOM 451 C CA . SER A 1 57 ? -9.906 -26.391 11.891 1 67.38 57 SER A CA 1
ATOM 452 C C . SER A 1 57 ? -10.266 -26.906 10.508 1 67.38 57 SER A C 1
ATOM 454 O O . SER A 1 57 ? -9.797 -26.375 9.5 1 67.38 57 SER A O 1
ATOM 456 N N . VAL A 1 58 ? -11.023 -28.078 10.5 1 75.5 58 VAL A N 1
ATOM 457 C CA . VAL A 1 58 ? -11.547 -28.672 9.266 1 75.5 58 VAL A CA 1
ATOM 458 C C . VAL A 1 58 ? -12.914 -28.062 8.953 1 75.5 58 VAL A C 1
ATOM 460 O O . VAL A 1 58 ? -13.695 -27.781 9.867 1 75.5 58 VAL A O 1
ATOM 463 N N . LEU A 1 59 ? -13.227 -27.891 7.738 1 74.38 59 LEU A N 1
ATOM 464 C CA . LEU A 1 59 ? -14.492 -27.297 7.316 1 74.38 59 LEU A CA 1
ATOM 465 C C . LEU A 1 59 ? -15.617 -28.328 7.355 1 74.38 59 LEU A C 1
ATOM 467 O O . LEU A 1 59 ? -16.703 -28.047 7.883 1 74.38 59 LEU A O 1
ATOM 471 N N . ASN A 1 60 ? -15.352 -29.453 6.699 1 78.75 60 ASN A N 1
ATOM 472 C CA . ASN A 1 60 ? -16.297 -30.547 6.656 1 78.75 60 ASN A CA 1
ATOM 473 C C . ASN A 1 60 ? -15.742 -31.812 7.324 1 78.75 60 ASN A C 1
ATOM 475 O O . ASN A 1 60 ? -14.906 -32.5 6.746 1 78.75 60 ASN A O 1
ATOM 479 N N . GLU A 1 61 ? -16.312 -32.156 8.359 1 80.94 61 GLU A N 1
ATOM 480 C CA . GLU A 1 61 ? -15.805 -33.25 9.156 1 80.94 61 GLU A CA 1
ATOM 481 C C . GLU A 1 61 ? -16.047 -34.594 8.469 1 80.94 61 GLU A C 1
ATOM 483 O O . GLU A 1 61 ? -15.391 -35.594 8.781 1 80.94 61 GLU A O 1
ATOM 488 N N . GLU A 1 62 ? -16.906 -34.594 7.516 1 81.94 62 GLU A N 1
ATOM 489 C CA . GLU A 1 62 ? -17.266 -35.844 6.848 1 81.94 62 GLU A CA 1
ATOM 490 C C . GLU A 1 62 ? -16.281 -36.125 5.711 1 81.94 62 GLU A C 1
ATOM 492 O O . GLU A 1 62 ? -16.219 -37.281 5.23 1 81.94 62 GLU A O 1
ATOM 497 N N . GLU A 1 63 ? -15.539 -35.188 5.379 1 85.81 63 GLU A N 1
ATOM 498 C CA . GLU A 1 63 ? -14.609 -35.375 4.27 1 85.81 63 GLU A CA 1
ATOM 499 C C . GLU A 1 63 ? -13.164 -35.406 4.766 1 85.81 63 GLU A C 1
ATOM 501 O O . GLU A 1 63 ? -12.836 -34.812 5.797 1 85.81 63 GLU A O 1
ATOM 506 N N . LEU A 1 64 ? -12.383 -36.156 3.986 1 88.56 64 LEU A N 1
ATOM 507 C CA . LEU A 1 64 ? -10.953 -36.219 4.297 1 88.56 64 LEU A CA 1
ATOM 508 C C . LEU A 1 64 ? -10.312 -34.844 4.105 1 88.56 64 LEU A C 1
ATOM 510 O O . LEU A 1 64 ? -10.5 -34.188 3.07 1 88.56 64 LEU A O 1
ATOM 514 N N . ALA A 1 65 ? -9.703 -34.406 5.133 1 88.88 65 ALA A N 1
ATOM 515 C CA . ALA A 1 65 ? -8.922 -33.156 5.031 1 88.88 65 ALA A CA 1
ATOM 516 C C . ALA A 1 65 ? -7.438 -33.469 4.863 1 88.88 65 ALA A C 1
ATOM 518 O O . ALA A 1 65 ? -6.914 -34.406 5.488 1 88.88 65 ALA A O 1
ATOM 519 N N . TYR A 1 66 ? -6.789 -32.75 3.996 1 89.75 66 TYR A N 1
ATOM 520 C CA . TYR A 1 66 ? -5.367 -33.031 3.855 1 89.75 66 TYR A CA 1
ATOM 521 C C . TYR A 1 66 ? -4.605 -31.781 3.404 1 89.75 66 TYR A C 1
ATOM 523 O O . TYR A 1 66 ? -5.195 -30.859 2.84 1 89.75 66 TYR A O 1
ATOM 531 N N . ALA A 1 67 ? -3.385 -31.719 3.623 1 90.06 67 ALA A N 1
ATOM 532 C CA . ALA A 1 67 ? -2.367 -30.812 3.096 1 90.06 67 ALA A CA 1
ATOM 533 C C . ALA A 1 67 ? -1.084 -31.562 2.76 1 90.06 67 ALA A C 1
ATOM 535 O O . ALA A 1 67 ? -0.549 -32.312 3.596 1 90.06 67 ALA A O 1
ATOM 536 N N . ILE A 1 68 ? -0.63 -31.484 1.547 1 92.69 68 ILE A N 1
ATOM 537 C CA . ILE A 1 68 ? 0.562 -32.188 1.083 1 92.69 68 ILE A CA 1
ATOM 538 C C . ILE A 1 68 ? 1.567 -31.172 0.525 1 92.69 68 ILE A C 1
ATOM 540 O O . ILE A 1 68 ? 1.253 -30.422 -0.4 1 92.69 68 ILE A O 1
ATOM 544 N N . CYS A 1 69 ? 2.701 -31.203 1.059 1 94.31 69 CYS A N 1
ATOM 545 C CA . CYS A 1 69 ? 3.762 -30.312 0.582 1 94.31 69 CYS A CA 1
ATOM 546 C C . CYS A 1 69 ? 4.895 -31.125 -0.044 1 94.31 69 CYS A C 1
ATOM 548 O O . CYS A 1 69 ? 5.285 -32.156 0.478 1 94.31 69 CYS A O 1
ATOM 550 N N . HIS A 1 70 ? 5.324 -30.688 -1.132 1 94.62 70 HIS A N 1
ATOM 551 C CA . HIS A 1 70 ? 6.484 -31.25 -1.813 1 94.62 70 HIS A CA 1
ATOM 552 C C . HIS A 1 70 ? 7.688 -30.312 -1.725 1 94.62 70 HIS A C 1
ATOM 554 O O . HIS A 1 70 ? 7.598 -29.141 -2.094 1 94.62 70 HIS A O 1
ATOM 560 N N . PHE A 1 71 ? 8.836 -30.844 -1.234 1 94 71 PHE A N 1
ATOM 561 C CA . PHE A 1 71 ? 10.047 -30.062 -1.077 1 94 71 PHE A CA 1
ATOM 562 C C . PHE A 1 71 ? 11.188 -30.656 -1.896 1 94 71 PHE A C 1
ATOM 564 O O . PHE A 1 71 ? 11.305 -31.875 -2.006 1 94 71 PHE A O 1
ATOM 571 N N . THR A 1 72 ? 11.984 -29.812 -2.455 1 93.38 72 THR A N 1
ATOM 572 C CA . THR A 1 72 ? 13.273 -30.219 -3.014 1 93.38 72 THR A CA 1
ATOM 573 C C . THR A 1 72 ? 14.422 -29.719 -2.139 1 93.38 72 THR A C 1
ATOM 575 O O . THR A 1 72 ? 14.367 -28.609 -1.602 1 93.38 72 THR A O 1
ATOM 578 N N . ILE A 1 73 ? 15.383 -30.531 -1.963 1 91.12 73 ILE A N 1
ATOM 579 C CA . ILE A 1 73 ? 16.516 -30.172 -1.113 1 91.12 73 ILE A CA 1
ATOM 580 C C . ILE A 1 73 ? 17.656 -29.625 -1.971 1 91.12 73 ILE A C 1
ATOM 582 O O . ILE A 1 73 ? 18.234 -30.359 -2.775 1 91.12 73 ILE A O 1
ATOM 586 N N . PRO A 1 74 ? 17.938 -28.375 -1.746 1 87.38 74 PRO A N 1
ATOM 587 C CA . PRO A 1 74 ? 19.031 -27.812 -2.539 1 87.38 74 PRO A CA 1
ATOM 588 C C . PRO A 1 74 ? 20.406 -28.359 -2.133 1 87.38 74 PRO A C 1
ATOM 590 O O . PRO A 1 74 ? 20.531 -28.969 -1.072 1 87.38 74 PRO A O 1
ATOM 593 N N . GLU A 1 75 ? 21.359 -28.047 -2.945 1 78.25 75 GLU A N 1
ATOM 594 C CA . GLU A 1 75 ? 22.703 -28.578 -2.729 1 78.25 75 GLU A CA 1
ATOM 595 C C . GLU A 1 75 ? 23.359 -27.938 -1.497 1 78.25 75 GLU A C 1
ATOM 597 O O . GLU A 1 75 ? 24.172 -28.578 -0.828 1 78.25 75 GLU A O 1
ATOM 602 N N . HIS A 1 76 ? 22.938 -26.75 -1.179 1 75.5 76 HIS A N 1
ATOM 603 C CA . HIS A 1 76 ? 23.578 -26.031 -0.089 1 75.5 76 HIS A CA 1
ATOM 604 C C . HIS A 1 76 ? 23 -26.422 1.261 1 75.5 76 HIS A C 1
ATOM 606 O O . HIS A 1 76 ? 23.469 -25.984 2.307 1 75.5 76 HIS A O 1
ATOM 612 N N . TYR A 1 77 ? 22.031 -27.312 1.228 1 79.19 77 TYR A N 1
ATOM 613 C CA . TYR A 1 77 ? 21.375 -27.734 2.453 1 79.19 77 TYR A CA 1
ATOM 614 C C . TYR A 1 77 ? 22.312 -28.562 3.328 1 79.19 77 TYR A C 1
ATOM 616 O O . TYR A 1 77 ? 23.109 -29.344 2.818 1 79.19 77 TYR A O 1
ATOM 624 N N . PRO A 1 78 ? 22.266 -28.281 4.629 1 74.38 78 PRO A N 1
ATOM 625 C CA . PRO A 1 78 ? 23.125 -29.078 5.512 1 74.38 78 PRO A CA 1
ATOM 626 C C . PRO A 1 78 ? 22.859 -30.578 5.387 1 74.38 78 PRO A C 1
ATOM 628 O O . PRO A 1 78 ? 21.734 -31 5.102 1 74.38 78 PRO A O 1
ATOM 631 N N . LEU A 1 79 ? 23.938 -31.312 5.582 1 75.69 79 LEU A N 1
ATOM 632 C CA . LEU A 1 79 ? 23.844 -32.75 5.461 1 75.69 79 LEU A CA 1
ATOM 633 C C . LEU A 1 79 ? 23.172 -33.375 6.68 1 75.69 79 LEU A C 1
ATOM 635 O O . LEU A 1 79 ? 23.219 -32.812 7.777 1 75.69 79 LEU A O 1
ATOM 639 N N . ILE A 1 80 ? 22.375 -34.344 6.445 1 74.5 80 ILE A N 1
ATOM 640 C CA . ILE A 1 80 ? 21.734 -35.094 7.52 1 74.5 80 ILE A CA 1
ATOM 641 C C . ILE A 1 80 ? 22.562 -36.344 7.848 1 74.5 80 ILE A C 1
ATOM 643 O O . ILE A 1 80 ? 23.219 -36.906 6.973 1 74.5 80 ILE A O 1
ATOM 647 N N . ASP A 1 81 ? 22.656 -36.594 9.148 1 70.06 81 ASP A N 1
ATOM 648 C CA . ASP A 1 81 ? 23.375 -37.781 9.602 1 70.06 81 ASP A CA 1
ATOM 649 C C . ASP A 1 81 ? 22.656 -39.062 9.195 1 70.06 81 ASP A C 1
ATOM 651 O O . ASP A 1 81 ? 22.172 -39.781 10.055 1 70.06 81 ASP A O 1
ATOM 655 N N . LEU A 1 82 ? 22.344 -39.188 8.055 1 68.69 82 LEU A N 1
ATOM 656 C CA . LEU A 1 82 ? 21.75 -40.406 7.512 1 68.69 82 LEU A CA 1
ATOM 657 C C . LEU A 1 82 ? 22.609 -40.969 6.391 1 68.69 82 LEU A C 1
ATOM 659 O O . LEU A 1 82 ? 23.406 -40.25 5.781 1 68.69 82 LEU A O 1
ATOM 663 N N . SER A 1 83 ? 22.578 -42.188 6.219 1 62.25 83 SER A N 1
ATOM 664 C CA . SER A 1 83 ? 23.344 -42.906 5.195 1 62.25 83 SER A CA 1
ATOM 665 C C . SER A 1 83 ? 23.078 -42.312 3.809 1 62.25 83 SER A C 1
ATOM 667 O O . SER A 1 83 ? 24 -42.219 2.99 1 62.25 83 SER A O 1
ATOM 669 N N . GLU A 1 84 ? 21.766 -41.875 3.539 1 76.62 84 GLU A N 1
ATOM 670 C CA . GLU A 1 84 ? 21.422 -41.312 2.238 1 76.62 84 GLU A CA 1
ATOM 671 C C . GLU A 1 84 ? 20.797 -39.906 2.387 1 76.62 84 GLU A C 1
ATOM 673 O O . GLU A 1 84 ? 19.906 -39.719 3.221 1 76.62 84 GLU A O 1
ATOM 678 N N . GLN A 1 85 ? 21.328 -39.094 1.558 1 84.44 85 GLN A N 1
ATOM 679 C CA . GLN A 1 85 ? 20.844 -37.719 1.602 1 84.44 85 GLN A CA 1
ATOM 680 C C . GLN A 1 85 ? 19.562 -37.531 0.803 1 84.44 85 GLN A C 1
ATOM 682 O O . GLN A 1 85 ? 19.453 -38 -0.332 1 84.44 85 GLN A O 1
ATOM 687 N N . PRO A 1 86 ? 18.594 -36.969 1.357 1 89.94 86 PRO A N 1
ATOM 688 C CA . PRO A 1 86 ? 17.328 -36.75 0.63 1 89.94 86 PRO A CA 1
ATOM 689 C C . PRO A 1 86 ? 17.469 -35.719 -0.48 1 89.94 86 PRO A C 1
ATOM 691 O O . PRO A 1 86 ? 18.172 -34.719 -0.314 1 89.94 86 PRO A O 1
ATOM 694 N N . LYS A 1 87 ? 16.859 -36 -1.61 1 91.5 87 LYS A N 1
ATOM 695 C CA . LYS A 1 87 ? 16.75 -35.031 -2.721 1 91.5 87 LYS A CA 1
ATOM 696 C C . LYS A 1 87 ? 15.406 -34.344 -2.705 1 91.5 87 LYS A C 1
ATOM 698 O O . LYS A 1 87 ? 15.32 -33.156 -3.061 1 91.5 87 LYS A O 1
ATOM 703 N N . GLU A 1 88 ? 14.406 -35.125 -2.338 1 93.44 88 GLU A N 1
ATOM 704 C CA . GLU A 1 88 ? 13.047 -34.594 -2.217 1 93.44 88 GLU A CA 1
ATOM 705 C C . GLU A 1 88 ? 12.375 -35.094 -0.942 1 93.44 88 GLU A C 1
ATOM 707 O O . GLU A 1 88 ? 12.703 -36.188 -0.443 1 93.44 88 GLU A O 1
ATOM 712 N N . ILE A 1 89 ? 11.516 -34.312 -0.47 1 93.19 89 ILE A N 1
ATOM 713 C CA . ILE A 1 89 ? 10.734 -34.719 0.695 1 93.19 89 ILE A CA 1
ATOM 714 C C . ILE A 1 89 ? 9.273 -34.344 0.487 1 93.19 89 ILE A C 1
ATOM 716 O O . ILE A 1 89 ? 8.977 -33.25 -0.013 1 93.19 89 ILE A O 1
ATOM 720 N N . VAL A 1 90 ? 8.398 -35.219 0.779 1 93.62 90 VAL A N 1
ATOM 721 C CA . VAL A 1 90 ? 6.965 -34.969 0.755 1 93.62 90 VAL A CA 1
ATOM 722 C C . VAL A 1 90 ? 6.391 -35.094 2.162 1 93.62 90 VAL A C 1
ATOM 724 O O . VAL A 1 90 ? 6.605 -36.125 2.826 1 93.62 90 VAL A O 1
ATOM 727 N N . THR A 1 91 ? 5.773 -34.125 2.615 1 94.06 91 THR A N 1
ATOM 728 C CA . THR A 1 91 ? 5.113 -34.156 3.914 1 94.06 91 THR A CA 1
ATOM 729 C C . THR A 1 91 ? 3.602 -34.031 3.758 1 94.06 91 THR A C 1
ATOM 731 O O . THR A 1 91 ? 3.127 -33.25 2.902 1 94.06 91 THR A O 1
ATOM 734 N N . CYS A 1 92 ? 2.895 -34.781 4.609 1 91.56 92 CYS A N 1
ATOM 735 C CA . CYS A 1 92 ? 1.441 -34.812 4.492 1 91.56 92 CYS A CA 1
ATOM 736 C C . CYS A 1 92 ? 0.78 -34.75 5.863 1 91.56 92 CYS A C 1
ATOM 738 O O . CYS A 1 92 ? 1.313 -35.312 6.836 1 91.56 92 CYS A O 1
ATOM 740 N N . ILE A 1 93 ? -0.316 -34.125 5.852 1 90.44 93 ILE A N 1
ATOM 741 C CA . ILE A 1 93 ? -1.239 -34.188 6.977 1 90.44 93 ILE A CA 1
ATOM 742 C C . ILE A 1 93 ? -2.617 -34.625 6.492 1 90.44 93 ILE A C 1
ATOM 744 O O . ILE A 1 93 ? -3.123 -34.125 5.488 1 90.44 93 ILE A O 1
ATOM 748 N N . PHE A 1 94 ? -3.105 -35.656 7.195 1 89.69 94 PHE A N 1
ATOM 749 C CA . PHE A 1 94 ? -4.453 -36.156 6.914 1 89.69 94 PHE A CA 1
ATOM 750 C C . PHE A 1 94 ? -5.309 -36.125 8.172 1 89.69 94 PHE A C 1
ATOM 752 O O . PHE A 1 94 ? -4.832 -36.469 9.258 1 89.69 94 PHE A O 1
ATOM 759 N N . ILE A 1 95 ? -6.488 -35.719 8.047 1 87.94 95 ILE A N 1
ATOM 760 C CA . ILE A 1 95 ? -7.461 -35.781 9.133 1 87.94 95 ILE A CA 1
ATOM 761 C C . ILE A 1 95 ? -8.727 -36.5 8.648 1 87.94 95 ILE A C 1
ATOM 763 O O . ILE A 1 95 ? -9.305 -36.125 7.625 1 87.94 95 ILE A O 1
ATOM 767 N N . LYS A 1 96 ? -9.094 -37.5 9.32 1 88.31 96 LYS A N 1
ATOM 768 C CA . LYS A 1 96 ? -10.289 -38.25 8.977 1 88.31 96 LYS A CA 1
ATOM 769 C C . LYS A 1 96 ? -11.164 -38.5 10.203 1 88.31 96 LYS A C 1
ATOM 771 O O . LYS A 1 96 ? -10.656 -38.719 11.305 1 88.31 96 LYS A O 1
ATOM 776 N N . LYS A 1 97 ? -12.43 -38.469 9.938 1 86.94 97 LYS A N 1
ATOM 777 C CA . LYS A 1 97 ? -13.383 -38.75 11.008 1 86.94 97 LYS A CA 1
ATOM 778 C C . LYS A 1 97 ? -13.312 -40.219 11.422 1 86.94 97 LYS A C 1
ATOM 780 O O . LYS A 1 97 ? -13.195 -41.094 10.578 1 86.94 97 LYS A O 1
ATOM 785 N N . ASN A 1 98 ? -13.336 -40.406 12.703 1 80.12 98 ASN A N 1
ATOM 786 C CA . ASN A 1 98 ? -13.344 -41.781 13.227 1 80.12 98 ASN A CA 1
ATOM 787 C C . ASN A 1 98 ? -14.727 -42.406 13.117 1 80.12 98 ASN A C 1
ATOM 789 O O . ASN A 1 98 ? -15.719 -41.812 13.555 1 80.12 98 ASN A O 1
ATOM 793 N N . THR A 1 99 ? -14.961 -43.188 12.094 1 60.12 99 THR A N 1
ATOM 794 C CA . THR A 1 99 ? -16.234 -43.875 11.992 1 60.12 99 THR A CA 1
ATOM 795 C C . THR A 1 99 ? -16.391 -44.906 13.133 1 60.12 99 THR A C 1
ATOM 797 O O . THR A 1 99 ? -17.25 -45.781 13.07 1 60.12 99 THR A O 1
ATOM 800 N N . LYS A 1 100 ? -15.742 -45.125 14.047 1 51.34 100 LYS A N 1
ATOM 801 C CA . LYS A 1 100 ? -16.094 -46.156 15.016 1 51.34 100 LYS A CA 1
ATOM 802 C C . LYS A 1 100 ? -17.578 -46.062 15.414 1 51.34 100 LYS A C 1
ATOM 804 O O . LYS A 1 100 ? -18.141 -44.969 15.406 1 51.34 100 LYS A O 1
ATOM 809 N N . THR A 1 101 ? -18.156 -47.188 15.891 1 41.5 101 THR A N 1
ATOM 810 C CA . THR A 1 101 ? -19.391 -47.969 16.047 1 41.5 101 THR A CA 1
ATOM 811 C C . THR A 1 101 ? -20.391 -47.219 16.938 1 41.5 101 THR A C 1
ATOM 813 O O . THR A 1 101 ? -20.062 -46.875 18.078 1 41.5 101 THR A O 1
ATOM 816 N N . GLU A 1 102 ? -21.375 -46.562 16.562 1 39.19 102 GLU A N 1
ATOM 817 C CA . GLU A 1 102 ? -22.656 -46.438 17.234 1 39.19 102 GLU A CA 1
ATOM 818 C C . GLU A 1 102 ? -22.859 -47.594 18.234 1 39.19 102 GLU A C 1
ATOM 820 O O . GLU A 1 102 ? -23.719 -47.5 19.109 1 39.19 102 GLU A O 1
ATOM 825 N N . ILE A 1 103 ? -22.266 -48.781 18.031 1 37.22 103 ILE A N 1
ATOM 826 C CA . ILE A 1 103 ? -22.656 -49.906 18.875 1 37.22 103 ILE A CA 1
ATOM 827 C C . ILE A 1 103 ? -22.141 -49.688 20.297 1 37.22 103 ILE A C 1
ATOM 829 O O . ILE A 1 103 ? -22.797 -50.094 21.266 1 37.22 103 ILE A O 1
ATOM 833 N N . GLU A 1 104 ? -21.031 -49.188 20.578 1 37.97 104 GLU A N 1
ATOM 834 C CA . GLU A 1 104 ? -20.609 -49.188 21.984 1 37.97 104 GLU A CA 1
ATOM 835 C C . GLU A 1 104 ? -21.219 -48 22.734 1 37.97 104 GLU A C 1
ATOM 837 O O . GLU A 1 104 ? -21.203 -47.969 23.969 1 37.97 104 GLU A O 1
ATOM 842 N N . ALA A 1 105 ? -21.672 -47 22.094 1 37.88 105 ALA A N 1
ATOM 843 C CA . ALA A 1 105 ? -22.375 -45.938 22.844 1 37.88 105 ALA A CA 1
ATOM 844 C C . ALA A 1 105 ? -23.75 -46.438 23.281 1 37.88 105 ALA A C 1
ATOM 846 O O . ALA A 1 105 ? -24.328 -45.906 24.234 1 37.88 105 ALA A O 1
ATOM 847 N N . ASP A 1 106 ? -24.359 -47.375 22.547 1 35.97 106 ASP A N 1
ATOM 848 C CA . ASP A 1 106 ? -25.641 -47.875 23.031 1 35.97 106 ASP A CA 1
ATOM 849 C C . ASP A 1 106 ? -25.469 -48.656 24.328 1 35.97 106 ASP A C 1
ATOM 851 O O . ASP A 1 106 ? -26.422 -48.844 25.078 1 35.97 106 ASP A O 1
ATOM 855 N N . LEU A 1 107 ? -24.422 -49.469 24.5 1 35.12 107 LEU A N 1
ATOM 856 C CA . LEU A 1 107 ? -24.438 -50.281 25.719 1 35.12 107 LEU A CA 1
ATOM 857 C C . LEU A 1 107 ? -24.266 -49.406 26.953 1 35.12 107 LEU A C 1
ATOM 859 O O . LEU A 1 107 ? -24.719 -49.781 28.047 1 35.12 107 LEU A O 1
ATOM 863 N N . ASN A 1 108 ? -23.469 -48.344 26.891 1 31.97 108 ASN A N 1
ATOM 864 C CA . ASN A 1 108 ? -23.297 -47.688 28.188 1 31.97 108 ASN A CA 1
ATOM 865 C C . ASN A 1 108 ? -24.469 -46.75 28.5 1 31.97 108 ASN A C 1
ATOM 867 O O . ASN A 1 108 ? -24.422 -46 29.469 1 31.97 108 ASN A O 1
ATOM 871 N N . LYS A 1 109 ? -25.422 -46.562 27.516 1 39.66 109 LYS A N 1
ATOM 872 C CA . LYS A 1 109 ? -26.578 -45.812 27.984 1 39.66 109 LYS A CA 1
ATOM 873 C C . LYS A 1 109 ? -27.328 -46.562 29.078 1 39.66 109 LYS A C 1
ATOM 875 O O . LYS A 1 109 ? -28.328 -46.094 29.609 1 39.66 109 LYS A O 1
ATOM 880 N N . VAL A 1 110 ? -27.375 -47.906 29.109 1 32.06 110 VAL A N 1
ATOM 881 C CA . VAL A 1 110 ? -28.344 -48.5 30.047 1 32.06 110 VAL A CA 1
ATOM 882 C C . VAL A 1 110 ? -28.016 -48.031 31.469 1 32.06 110 VAL A C 1
ATOM 884 O O . VAL A 1 110 ? -28.922 -47.812 32.281 1 32.06 110 VAL A O 1
ATOM 887 N N . SER A 1 111 ? -26.875 -48.406 32.125 1 31 111 SER A N 1
ATOM 888 C CA . SER A 1 111 ? -27.078 -48.375 33.562 1 31 111 SER A CA 1
ATOM 889 C C . SER A 1 111 ? -27.281 -46.938 34.062 1 31 111 SER A C 1
ATOM 891 O O . SER A 1 111 ? -28.078 -46.688 34.969 1 31 111 SER A O 1
ATOM 893 N N . ASN A 1 112 ? -26.188 -46.062 34.25 1 30.53 112 ASN A N 1
ATOM 894 C CA . ASN A 1 112 ? -26.25 -45.062 35.312 1 30.53 112 ASN A CA 1
ATOM 895 C C . ASN A 1 112 ? -27.141 -43.906 34.938 1 30.53 112 ASN A C 1
ATOM 897 O O . ASN A 1 112 ? -26.984 -43.344 33.844 1 30.53 112 ASN A O 1
ATOM 901 N N . THR A 1 113 ? -28.359 -43.625 35.469 1 30.97 113 THR A N 1
ATOM 902 C CA . THR A 1 113 ? -29.266 -42.469 35.594 1 30.97 113 THR A CA 1
ATOM 903 C C . THR A 1 113 ? -28.5 -41.156 35.656 1 30.97 113 THR A C 1
ATOM 905 O O . THR A 1 113 ? -29.094 -40.094 35.531 1 30.97 113 THR A O 1
ATOM 908 N N . LYS A 1 114 ? -27.594 -41.094 36.656 1 29.55 114 LYS A N 1
ATOM 909 C CA . LYS A 1 114 ? -27.281 -39.781 37.25 1 29.55 114 LYS A CA 1
ATOM 910 C C . LYS A 1 114 ? -26.766 -38.812 36.188 1 29.55 114 LYS A C 1
ATOM 912 O O . LYS A 1 114 ? -26.266 -39.219 35.156 1 29.55 114 LYS A O 1
ATOM 917 N N . SER A 1 115 ? -26.594 -37.406 36.594 1 29.19 115 SER A N 1
ATOM 918 C CA . SER A 1 115 ? -26.594 -36.031 36.125 1 29.19 115 SER A CA 1
ATOM 919 C C . SER A 1 115 ? -25.453 -35.781 35.125 1 29.19 115 SER A C 1
ATOM 921 O O . SER A 1 115 ? -25.359 -34.719 34.531 1 29.19 115 SER A O 1
ATOM 923 N N . SER A 1 116 ? -24.203 -36.281 35.469 1 29.36 116 SER A N 1
ATOM 924 C CA . SER A 1 116 ? -23.016 -35.531 35.062 1 29.36 116 SER A CA 1
ATOM 925 C C . SER A 1 116 ? -22.875 -35.469 33.562 1 29.36 116 SER A C 1
ATOM 927 O O . SER A 1 116 ? -23 -36.5 32.875 1 29.36 116 SER A O 1
ATOM 929 N N . GLN A 1 117 ? -23.188 -34.312 32.938 1 31.23 117 GLN A N 1
ATOM 930 C CA . GLN A 1 117 ? -22.953 -33.938 31.547 1 31.23 117 GLN A CA 1
ATOM 931 C C . GLN A 1 117 ? -21.656 -34.562 31.016 1 31.23 117 GLN A C 1
ATOM 933 O O . GLN A 1 117 ? -20.562 -34.219 31.484 1 31.23 117 GLN A O 1
ATOM 938 N N . ILE A 1 118 ? -21.609 -35.719 30.859 1 29.59 118 ILE A N 1
ATOM 939 C CA . ILE A 1 118 ? -20.438 -36.344 30.266 1 29.59 118 ILE A CA 1
ATOM 940 C C . ILE A 1 118 ? -19.969 -35.531 29.062 1 29.59 118 ILE A C 1
ATOM 942 O O . ILE A 1 118 ? -20.703 -35.406 28.094 1 29.59 118 ILE A O 1
ATOM 946 N N . LYS A 1 119 ? -19.172 -34.5 29.312 1 35.91 119 LYS A N 1
ATOM 947 C CA . LYS A 1 119 ? -18.266 -33.969 28.312 1 35.91 119 LYS A CA 1
ATOM 948 C C . LYS A 1 119 ? -17.875 -35.031 27.297 1 35.91 119 LYS A C 1
ATOM 950 O O . LYS A 1 119 ? -17.297 -36.062 27.656 1 35.91 119 LYS A O 1
ATOM 955 N N . ASN A 1 120 ? -18.641 -35.281 26.375 1 34.66 120 ASN A N 1
ATOM 956 C CA . ASN A 1 120 ? -18.281 -36.156 25.25 1 34.66 120 ASN A CA 1
ATOM 957 C C . ASN A 1 120 ? -16.812 -36 24.875 1 34.66 120 ASN A C 1
ATOM 959 O O . ASN A 1 120 ? -16.438 -35.094 24.141 1 34.66 120 ASN A O 1
ATOM 963 N N . ASN A 1 121 ? -15.828 -36.062 25.672 1 43.91 121 ASN A N 1
ATOM 964 C CA . ASN A 1 121 ? -14.375 -36.156 25.641 1 43.91 121 ASN A CA 1
ATOM 965 C C . ASN A 1 121 ? -13.898 -37.062 24.5 1 43.91 121 ASN A C 1
ATOM 967 O O . ASN A 1 121 ? -12.797 -37.625 24.547 1 43.91 121 ASN A O 1
ATOM 971 N N . GLY A 1 122 ? -14.594 -37.594 23.453 1 47.69 122 GLY A N 1
ATOM 972 C CA . GLY A 1 122 ? -14.227 -38.688 22.562 1 47.69 122 GLY A CA 1
ATOM 973 C C . GLY A 1 122 ? -13.398 -38.219 21.375 1 47.69 122 GLY A C 1
ATOM 974 O O . GLY A 1 122 ? -13.438 -37.031 21 1 47.69 122 GLY A O 1
ATOM 975 N N . ASN A 1 123 ? -12.312 -38.938 21.094 1 59.72 123 ASN A N 1
ATOM 976 C CA . ASN A 1 123 ? -11.414 -38.906 19.953 1 59.72 123 ASN A CA 1
ATOM 977 C C . ASN A 1 123 ? -12.172 -39.094 18.641 1 59.72 123 ASN A C 1
ATOM 979 O O . ASN A 1 123 ? -12.492 -40.219 18.25 1 59.72 123 ASN A O 1
ATOM 983 N N . ASP A 1 124 ? -12.672 -37.969 18.047 1 75.19 124 ASP A N 1
ATOM 984 C CA . ASP A 1 124 ? -13.602 -37.938 16.922 1 75.19 124 ASP A CA 1
ATOM 985 C C . ASP A 1 124 ? -12.852 -37.938 15.594 1 75.19 124 ASP A C 1
ATOM 987 O O . ASP A 1 124 ? -13.453 -38.094 14.531 1 75.19 124 ASP A O 1
ATOM 991 N N . CYS A 1 125 ? -11.602 -37.781 15.719 1 83.31 125 CYS A N 1
ATOM 992 C CA . CYS A 1 125 ? -10.922 -37.781 14.43 1 83.31 125 CYS A CA 1
ATOM 993 C C . CYS A 1 125 ? -9.523 -38.375 14.547 1 83.31 125 CYS A C 1
ATOM 995 O O . CYS A 1 125 ? -8.961 -38.438 15.641 1 83.31 125 CYS A O 1
ATOM 997 N N . ASP A 1 126 ? -9.062 -38.938 13.508 1 86.75 126 ASP A N 1
ATOM 998 C CA . ASP A 1 126 ? -7.695 -39.438 13.375 1 86.75 126 ASP A CA 1
ATOM 999 C C . ASP A 1 126 ? -6.832 -38.469 12.594 1 86.75 126 ASP A C 1
ATOM 1001 O O . ASP A 1 126 ? -7.266 -37.938 11.562 1 86.75 126 ASP A O 1
ATOM 1005 N N . TYR A 1 127 ? -5.711 -38.219 13.203 1 86.56 127 TYR A N 1
ATOM 1006 C CA . TYR A 1 127 ? -4.719 -37.406 12.531 1 86.56 127 TYR A CA 1
ATOM 1007 C C . TYR A 1 127 ? -3.535 -38.25 12.055 1 86.56 127 TYR A C 1
ATOM 1009 O O . TYR A 1 127 ? -3.061 -39.125 12.773 1 86.56 127 TYR A O 1
ATOM 1017 N N . TYR A 1 128 ? -3.143 -38.031 10.812 1 89.06 128 TYR A N 1
ATOM 1018 C CA . TYR A 1 128 ? -1.965 -38.688 10.273 1 89.06 128 TYR A CA 1
ATOM 1019 C C . TYR A 1 128 ? -0.911 -37.688 9.844 1 89.06 128 TYR A C 1
ATOM 1021 O O . TYR A 1 128 ? -1.211 -36.75 9.102 1 89.06 128 TYR A O 1
ATOM 1029 N N . LYS A 1 129 ? 0.232 -37.844 10.289 1 90.81 129 LYS A N 1
ATOM 1030 C CA . LYS A 1 129 ? 1.391 -37.125 9.766 1 90.81 129 LYS A CA 1
ATOM 1031 C C . LYS A 1 129 ? 2.32 -38.062 9.008 1 90.81 129 LYS A C 1
ATOM 1033 O O . LYS A 1 129 ? 2.703 -39.125 9.516 1 90.81 129 LYS A O 1
ATOM 1038 N N . VAL A 1 130 ? 2.594 -37.688 7.82 1 92.56 130 VAL A N 1
ATOM 1039 C CA . VAL A 1 130 ? 3.4 -38.531 6.961 1 92.56 130 VAL A CA 1
ATOM 1040 C C . VAL A 1 130 ? 4.598 -37.75 6.426 1 92.56 130 VAL A C 1
ATOM 1042 O O . VAL A 1 130 ? 4.469 -36.594 6.062 1 92.56 130 VAL A O 1
ATOM 1045 N N . ILE A 1 131 ? 5.793 -38.344 6.418 1 93.81 131 ILE A N 1
ATOM 1046 C CA . ILE A 1 131 ? 6.969 -37.781 5.773 1 93.81 131 ILE A CA 1
ATOM 1047 C C . ILE A 1 131 ? 7.641 -38.812 4.887 1 93.81 131 ILE A C 1
ATOM 1049 O O . ILE A 1 131 ? 7.926 -39.938 5.34 1 93.81 131 ILE A O 1
ATOM 1053 N N . CYS A 1 132 ? 7.77 -38.5 3.662 1 93.5 132 CYS A N 1
ATOM 1054 C CA . CYS A 1 132 ? 8.43 -39.344 2.678 1 93.5 132 CYS A CA 1
ATOM 1055 C C . CYS A 1 132 ? 9.727 -38.688 2.197 1 93.5 132 CYS A C 1
ATOM 1057 O O . CYS A 1 132 ? 9.727 -37.594 1.688 1 93.5 132 CYS A O 1
ATOM 1059 N N . SER A 1 133 ? 10.828 -39.406 2.309 1 92.88 133 SER A N 1
ATOM 1060 C CA . SER A 1 133 ? 12.117 -38.938 1.815 1 92.88 133 SER A CA 1
ATOM 1061 C C . SER A 1 133 ? 12.562 -39.75 0.587 1 92.88 133 SER A C 1
ATOM 1063 O O . SER A 1 133 ? 12.547 -40.969 0.598 1 92.88 133 SER A O 1
ATOM 1065 N N . ILE A 1 134 ? 12.836 -39.031 -0.426 1 91.69 134 ILE A N 1
ATOM 1066 C CA . ILE A 1 134 ? 13.375 -39.625 -1.642 1 91.69 134 ILE A CA 1
ATOM 1067 C C . ILE A 1 134 ? 14.859 -39.281 -1.771 1 91.69 134 ILE A C 1
ATOM 1069 O O . ILE A 1 134 ? 15.227 -38.125 -1.888 1 91.69 134 ILE A O 1
ATOM 1073 N N . SER A 1 135 ? 15.656 -40.281 -1.803 1 89.31 135 SER A N 1
ATOM 1074 C CA . SER A 1 135 ? 17.109 -40.094 -1.82 1 89.31 135 SER A CA 1
ATOM 1075 C C . SER A 1 135 ? 17.625 -39.969 -3.248 1 89.31 135 SER A C 1
ATOM 1077 O O . SER A 1 135 ? 16.859 -40.094 -4.207 1 89.31 135 SER A O 1
ATOM 1079 N N . THR A 1 136 ? 18.906 -39.688 -3.385 1 83.81 136 THR A N 1
ATOM 1080 C CA . THR A 1 136 ? 19.562 -39.531 -4.676 1 83.81 136 THR A CA 1
ATOM 1081 C C . THR A 1 136 ? 19.531 -40.812 -5.484 1 83.81 136 THR A C 1
ATOM 1083 O O . THR A 1 136 ? 19.516 -40.781 -6.719 1 83.81 136 THR A O 1
ATOM 1086 N N . ASP A 1 137 ? 19.484 -42 -4.781 1 81.62 137 ASP A N 1
ATOM 1087 C CA . ASP A 1 137 ? 19.438 -43.281 -5.453 1 81.62 137 ASP A CA 1
ATOM 1088 C C . ASP A 1 137 ? 18 -43.719 -5.703 1 81.62 137 ASP A C 1
ATOM 1090 O O . ASP A 1 137 ? 17.75 -44.875 -6.027 1 81.62 137 ASP A O 1
ATOM 1094 N N . ASP A 1 138 ? 17.078 -42.875 -5.402 1 83.25 138 ASP A N 1
ATOM 1095 C CA . ASP A 1 138 ? 15.656 -43.062 -5.633 1 83.25 138 ASP A CA 1
ATOM 1096 C C . ASP A 1 138 ? 15.055 -44.031 -4.602 1 83.25 138 ASP A C 1
ATOM 1098 O O . ASP A 1 138 ? 13.969 -44.562 -4.809 1 83.25 138 ASP A O 1
ATOM 1102 N N . SER A 1 139 ? 15.852 -44.25 -3.568 1 87.81 139 SER A N 1
ATOM 1103 C CA . SER A 1 139 ? 15.266 -45 -2.463 1 87.81 139 SER A CA 1
ATOM 1104 C C . SER A 1 139 ? 14.258 -44.125 -1.688 1 87.81 139 SER A C 1
ATOM 1106 O O . SER A 1 139 ? 14.477 -42.938 -1.492 1 87.81 139 SER A O 1
ATOM 1108 N N . ILE A 1 140 ? 13.172 -44.75 -1.271 1 91.19 140 ILE A N 1
ATOM 1109 C CA . ILE A 1 140 ? 12.094 -44.031 -0.61 1 91.19 140 ILE A CA 1
ATOM 1110 C C . ILE A 1 140 ? 11.93 -44.531 0.82 1 91.19 140 ILE A C 1
ATOM 1112 O O . ILE A 1 140 ? 11.844 -45.75 1.051 1 91.19 140 ILE A O 1
ATOM 1116 N N . MET A 1 141 ? 11.945 -43.688 1.799 1 89.69 141 MET A N 1
ATOM 1117 C CA . MET A 1 141 ? 11.617 -43.969 3.195 1 89.69 141 MET A CA 1
ATOM 1118 C C . MET A 1 141 ? 10.383 -43.156 3.629 1 89.69 141 MET A C 1
ATOM 1120 O O . MET A 1 141 ? 10.352 -41.938 3.506 1 89.69 141 MET A O 1
ATOM 1124 N N . THR A 1 142 ? 9.391 -43.875 4.062 1 92.25 142 THR A N 1
ATOM 1125 C CA . THR A 1 142 ? 8.141 -43.219 4.465 1 92.25 142 THR A CA 1
ATOM 1126 C C . THR A 1 142 ? 7.812 -43.562 5.922 1 92.25 142 THR A C 1
ATOM 1128 O O . THR A 1 142 ? 7.762 -44.719 6.305 1 92.25 142 THR A O 1
ATOM 1131 N N . PHE A 1 143 ? 7.621 -42.531 6.699 1 91.56 143 PHE A N 1
ATOM 1132 C CA . PHE A 1 143 ? 7.195 -42.688 8.086 1 91.56 143 PHE A CA 1
ATOM 1133 C C . PHE A 1 143 ? 5.789 -42.156 8.281 1 91.56 143 PHE A C 1
ATOM 1135 O O . PHE A 1 143 ? 5.434 -41.125 7.703 1 91.56 143 PHE A O 1
ATOM 1142 N N . VAL A 1 144 ? 4.98 -42.812 9.062 1 92.12 144 VAL A N 1
ATOM 1143 C CA . VAL A 1 144 ? 3.611 -42.375 9.352 1 92.12 144 VAL A CA 1
ATOM 1144 C C . VAL A 1 144 ? 3.383 -42.375 10.859 1 92.12 144 VAL A C 1
ATOM 1146 O O . VAL A 1 144 ? 3.691 -43.344 11.555 1 92.12 144 VAL A O 1
ATOM 1149 N N . LYS A 1 145 ? 2.9 -41.281 11.305 1 89.75 145 LYS A N 1
ATOM 1150 C CA . LYS A 1 145 ? 2.484 -41.156 12.695 1 89.75 145 LYS A CA 1
ATOM 1151 C C . LYS A 1 145 ? 0.985 -40.875 12.797 1 89.75 145 LYS A C 1
ATOM 1153 O O . LYS A 1 145 ? 0.462 -40 12.133 1 89.75 145 LYS A O 1
ATOM 1158 N N . LYS A 1 146 ? 0.351 -41.656 13.57 1 88.69 146 LYS A N 1
ATOM 1159 C CA . LYS A 1 146 ? -1.093 -41.531 13.75 1 88.69 146 LYS A CA 1
ATOM 1160 C C . LYS A 1 146 ? -1.433 -41 15.141 1 88.69 146 LYS A C 1
ATOM 1162 O O . LYS A 1 146 ? -0.843 -41.438 16.125 1 88.69 146 LYS A O 1
ATOM 1167 N N . PHE A 1 147 ? -2.305 -40.062 15.133 1 85.5 147 PHE A N 1
ATOM 1168 C CA . PHE A 1 147 ? -2.805 -39.469 16.375 1 85.5 147 PHE A CA 1
ATOM 1169 C C . PHE A 1 147 ? -4.324 -39.594 16.453 1 85.5 147 PHE A C 1
ATOM 1171 O O . PHE A 1 147 ? -4.996 -39.688 15.422 1 85.5 147 PHE A O 1
ATOM 1178 N N . GLU A 1 148 ? -4.766 -39.688 17.672 1 83.31 148 GLU A N 1
ATOM 1179 C CA . GLU A 1 148 ? -6.203 -39.562 17.906 1 83.31 148 GLU A CA 1
ATOM 1180 C C . GLU A 1 148 ? -6.539 -38.25 18.609 1 83.31 148 GLU A C 1
ATOM 1182 O O . GLU A 1 148 ? -5.805 -37.812 19.5 1 83.31 148 GLU A O 1
ATOM 1187 N N . GLY A 1 149 ? -7.418 -37.594 18.016 1 77.19 149 GLY A N 1
ATOM 1188 C CA . GLY A 1 149 ? -7.789 -36.344 18.656 1 77.19 149 GLY A CA 1
ATOM 1189 C C . GLY A 1 149 ? -9.203 -35.906 18.312 1 77.19 149 GLY A C 1
ATOM 1190 O O . GLY A 1 149 ? -10.031 -36.719 17.891 1 77.19 149 GLY A O 1
ATOM 1191 N N . GLN A 1 150 ? -9.555 -34.656 18.781 1 73 150 GLN A N 1
ATOM 1192 C CA . GLN A 1 150 ? -10.82 -34 18.469 1 73 150 GLN A CA 1
ATOM 1193 C C . GLN A 1 150 ? -10.602 -32.844 17.484 1 73 150 GLN A C 1
ATOM 1195 O O . GLN A 1 150 ? -9.516 -32.25 17.438 1 73 150 GLN A O 1
ATOM 1200 N N . TYR A 1 151 ? -11.711 -32.844 16.688 1 65.62 151 TYR A N 1
ATOM 1201 C CA . TYR A 1 151 ? -11.617 -31.672 15.797 1 65.62 151 TYR A CA 1
ATOM 1202 C C . TYR A 1 151 ? -11.375 -30.406 16.594 1 65.62 151 TYR A C 1
ATOM 1204 O O . TYR A 1 151 ? -12 -30.188 17.641 1 65.62 151 TYR A O 1
ATOM 1212 N N . GLY A 1 152 ? -10.422 -29.578 16.141 1 60.72 152 GLY A N 1
ATOM 1213 C CA . GLY A 1 152 ? -10.109 -28.328 16.812 1 60.72 152 GLY A CA 1
ATOM 1214 C C . GLY A 1 152 ? -9.109 -28.5 17.938 1 60.72 152 GLY A C 1
ATOM 1215 O O . GLY A 1 152 ? -8.781 -27.531 18.625 1 60.72 152 GLY A O 1
ATOM 1216 N N . CYS A 1 153 ? -8.719 -29.703 18.109 1 59.88 153 CYS A N 1
ATOM 1217 C CA . CYS A 1 153 ? -7.816 -29.938 19.234 1 59.88 153 CYS A CA 1
ATOM 1218 C C . CYS A 1 153 ? -6.477 -29.234 19 1 59.88 153 CYS A C 1
ATOM 1220 O O . CYS A 1 153 ? -6.133 -28.906 17.875 1 59.88 153 CYS A O 1
ATOM 1222 N N . THR A 1 154 ? -5.84 -28.984 20.109 1 56.53 154 THR A N 1
ATOM 1223 C CA . THR A 1 154 ? -4.539 -28.328 20.078 1 56.53 154 THR A CA 1
ATOM 1224 C C . THR A 1 154 ? -3.443 -29.312 19.688 1 56.53 154 THR A C 1
ATOM 1226 O O . THR A 1 154 ? -3.633 -30.531 19.781 1 56.53 154 THR A O 1
ATOM 1229 N N . THR A 1 155 ? -2.328 -28.812 19.281 1 61.16 155 THR A N 1
ATOM 1230 C CA . THR A 1 155 ? -1.171 -29.609 18.906 1 61.16 155 THR A CA 1
ATOM 1231 C C . THR A 1 155 ? -0.658 -30.406 20.109 1 61.16 155 THR A C 1
ATOM 1233 O O . THR A 1 155 ? -0.217 -31.547 19.953 1 61.16 155 THR A O 1
ATOM 1236 N N . LYS A 1 156 ? -0.69 -29.797 21.266 1 59.91 156 LYS A N 1
ATOM 1237 C CA . LYS A 1 156 ? -0.25 -30.5 22.453 1 59.91 156 LYS A CA 1
ATOM 1238 C C . LYS A 1 156 ? -1.085 -31.75 22.703 1 59.91 156 LYS A C 1
ATOM 1240 O O . LYS A 1 156 ? -0.546 -32.812 23.031 1 59.91 156 LYS A O 1
ATOM 1245 N N . TYR A 1 157 ? -2.312 -31.516 22.5 1 62.22 157 TYR A N 1
ATOM 1246 C CA . TYR A 1 157 ? -3.207 -32.656 22.672 1 62.22 157 TYR A CA 1
ATOM 1247 C C . TYR A 1 157 ? -2.83 -33.781 21.734 1 62.22 157 TYR A C 1
ATOM 1249 O O . TYR A 1 157 ? -2.77 -34.938 22.156 1 62.22 157 TYR A O 1
ATOM 1257 N N . LEU A 1 158 ? -2.465 -33.438 20.609 1 66.62 158 LEU A N 1
ATOM 1258 C CA . LEU A 1 158 ? -2.146 -34.438 19.625 1 66.62 158 LEU A CA 1
ATOM 1259 C C . LEU A 1 158 ? -0.863 -35.188 20 1 66.62 158 LEU A C 1
ATOM 1261 O O . LEU A 1 158 ? -0.796 -36.406 19.906 1 66.62 158 LEU A O 1
ATOM 1265 N N . GLU A 1 159 ? 0.056 -34.469 20.453 1 69 159 GLU A N 1
ATOM 1266 C CA . GLU A 1 159 ? 1.346 -35.062 20.797 1 69 159 GLU A CA 1
ATOM 1267 C C . GLU A 1 159 ? 1.214 -36.031 21.953 1 69 159 GLU A C 1
ATOM 1269 O O . GLU A 1 159 ? 1.991 -36.969 22.078 1 69 159 GLU A O 1
ATOM 1274 N N . GLN A 1 160 ? 0.251 -35.812 22.766 1 69.31 160 GLN A N 1
ATOM 1275 C CA . GLN A 1 160 ? 0.04 -36.656 23.922 1 69.31 160 GLN A CA 1
ATOM 1276 C C . GLN A 1 160 ? -0.77 -37.906 23.547 1 69.31 160 GLN A C 1
ATOM 1278 O O . GLN A 1 160 ? -0.825 -38.875 24.312 1 69.31 160 GLN A O 1
ATOM 1283 N N . HIS A 1 161 ? -1.218 -37.906 22.359 1 74.25 161 HIS A N 1
ATOM 1284 C CA . HIS A 1 161 ? -2.098 -39 21.969 1 74.25 161 HIS A CA 1
ATOM 1285 C C . HIS A 1 161 ? -1.605 -39.656 20.688 1 74.25 161 HIS A C 1
ATOM 1287 O O . HIS A 1 161 ? -2.379 -39.875 19.75 1 74.25 161 HIS A O 1
ATOM 1293 N N . ILE A 1 162 ? -0.342 -40 20.781 1 76.25 162 ILE A N 1
ATOM 1294 C CA . ILE A 1 162 ? 0.229 -40.75 19.672 1 76.25 162 ILE A CA 1
ATOM 1295 C C . ILE A 1 162 ? -0.225 -42.219 19.766 1 76.25 162 ILE A C 1
ATOM 1297 O O . ILE A 1 162 ? -0.103 -42.844 20.812 1 76.25 162 ILE A O 1
ATOM 1301 N N . ILE A 1 163 ? -0.713 -42.688 18.719 1 74.44 163 ILE A N 1
ATOM 1302 C CA . ILE A 1 163 ? -1.191 -44.062 18.688 1 74.44 163 ILE A CA 1
ATOM 1303 C C . ILE A 1 163 ? -0.096 -45 18.141 1 74.44 163 ILE A C 1
ATOM 1305 O O . ILE A 1 163 ? 0.152 -46.062 18.703 1 74.44 163 ILE A O 1
ATOM 1309 N N . ASP A 1 164 ? 0.488 -44.562 17.047 1 79 164 ASP A N 1
ATOM 1310 C CA . ASP A 1 164 ? 1.466 -45.438 16.391 1 79 164 ASP A CA 1
ATOM 1311 C C . ASP A 1 164 ? 2.385 -44.625 15.469 1 79 164 ASP A C 1
ATOM 1313 O O . ASP A 1 164 ? 2.033 -43.5 15.055 1 79 164 ASP A O 1
ATOM 1317 N N . CYS A 1 165 ? 3.529 -45.062 15.297 1 85.12 165 CYS A N 1
ATOM 1318 C CA . CYS A 1 165 ? 4.488 -44.562 14.328 1 85.12 165 CYS A CA 1
ATOM 1319 C C . CYS A 1 165 ? 5.234 -45.688 13.641 1 85.12 165 CYS A C 1
ATOM 1321 O O . CYS A 1 165 ? 5.875 -46.5 14.297 1 85.12 165 CYS A O 1
ATOM 1323 N N . LYS A 1 166 ? 5.09 -45.781 12.344 1 88.62 166 LYS A N 1
ATOM 1324 C CA . LYS A 1 166 ? 5.68 -46.875 11.609 1 88.62 166 LYS A CA 1
ATOM 1325 C C . LYS A 1 166 ? 6.363 -46.406 10.328 1 88.62 166 LYS A C 1
ATOM 1327 O O . LYS A 1 166 ? 6.012 -45.344 9.789 1 88.62 166 LYS A O 1
ATOM 1332 N N . GLN A 1 167 ? 7.355 -47.094 9.953 1 89 167 GLN A N 1
ATOM 1333 C CA . GLN A 1 167 ? 7.906 -46.969 8.609 1 89 167 GLN A CA 1
ATOM 1334 C C . GLN A 1 167 ? 7.176 -47.844 7.609 1 89 167 GLN A C 1
ATOM 1336 O O . GLN A 1 167 ? 7.016 -49.031 7.836 1 89 167 GLN A O 1
ATOM 1341 N N . ILE A 1 168 ? 6.727 -47.25 6.566 1 87 168 ILE A N 1
ATOM 1342 C CA . ILE A 1 168 ? 5.973 -48.031 5.586 1 87 168 ILE A CA 1
ATOM 1343 C C . ILE A 1 168 ? 6.68 -47.969 4.234 1 87 168 ILE A C 1
ATOM 1345 O O . ILE A 1 168 ? 7.582 -47.156 4.027 1 87 168 ILE A O 1
ATOM 1349 N N . LYS A 1 169 ? 6.258 -48.875 3.348 1 82.88 169 LYS A N 1
ATOM 1350 C CA . LYS A 1 169 ? 6.789 -48.875 1.987 1 82.88 169 LYS A CA 1
ATOM 1351 C C . LYS A 1 169 ? 5.844 -48.156 1.026 1 82.88 169 LYS A C 1
ATOM 1353 O O . LYS A 1 169 ? 4.641 -48.406 1.022 1 82.88 169 LYS A O 1
ATOM 1358 N N . THR A 1 170 ? 6.371 -47.188 0.448 1 86.5 170 THR A N 1
ATOM 1359 C CA . THR A 1 170 ? 5.625 -46.438 -0.568 1 86.5 170 THR A CA 1
ATOM 1360 C C . THR A 1 170 ? 6.316 -46.531 -1.925 1 86.5 170 THR A C 1
ATOM 1362 O O . THR A 1 170 ? 7.539 -46.438 -2.012 1 86.5 170 THR A O 1
ATOM 1365 N N . GLY A 1 171 ? 5.543 -46.812 -3.023 1 83 171 GLY A N 1
ATOM 1366 C CA . GLY A 1 171 ? 6.105 -46.938 -4.359 1 83 171 GLY A CA 1
ATOM 1367 C C . GLY A 1 171 ? 6.426 -45.594 -4.996 1 83 171 GLY A C 1
ATOM 1368 O O . GLY A 1 171 ? 5.777 -44.594 -4.703 1 83 171 GLY A O 1
ATOM 1369 N N . LYS A 1 172 ? 7.383 -45.625 -5.848 1 84.75 172 LYS A N 1
ATOM 1370 C CA . LYS A 1 172 ? 7.812 -44.406 -6.574 1 84.75 172 LYS A CA 1
ATOM 1371 C C . LYS A 1 172 ? 6.691 -43.875 -7.453 1 84.75 172 LYS A C 1
ATOM 1373 O O . LYS A 1 172 ? 6.488 -42.656 -7.531 1 84.75 172 LYS A O 1
ATOM 1378 N N . SER A 1 173 ? 5.93 -44.688 -8.008 1 83.56 173 SER A N 1
ATOM 1379 C CA . SER A 1 173 ? 4.855 -44.312 -8.914 1 83.56 173 SER A CA 1
ATOM 1380 C C . SER A 1 173 ? 3.748 -43.562 -8.164 1 83.56 173 SER A C 1
ATOM 1382 O O . SER A 1 173 ? 3.176 -42.594 -8.68 1 83.56 173 SER A O 1
ATOM 1384 N N . VAL A 1 174 ? 3.514 -43.969 -6.961 1 84.81 174 VAL A N 1
ATOM 1385 C CA . VAL A 1 174 ? 2.463 -43.344 -6.16 1 84.81 174 VAL A CA 1
ATOM 1386 C C . VAL A 1 174 ? 2.879 -41.938 -5.762 1 84.81 174 VAL A C 1
ATOM 1388 O O . VAL A 1 174 ? 2.088 -41 -5.871 1 84.81 174 VAL A O 1
ATOM 1391 N N . LEU A 1 175 ? 4.078 -41.875 -5.391 1 87.5 175 LEU A N 1
ATOM 1392 C CA . LEU A 1 175 ? 4.562 -40.594 -4.926 1 87.5 175 LEU A CA 1
ATOM 1393 C C . LEU A 1 175 ? 4.664 -39.594 -6.078 1 87.5 175 LEU A C 1
ATOM 1395 O O . LEU A 1 175 ? 4.445 -38.375 -5.891 1 87.5 175 LEU A O 1
ATOM 1399 N N . GLU A 1 176 ? 4.984 -40.062 -7.246 1 86.5 176 GLU A N 1
ATOM 1400 C CA . GLU A 1 176 ? 5.055 -39.188 -8.414 1 86.5 176 GLU A CA 1
ATOM 1401 C C . GLU A 1 176 ? 3.684 -38.625 -8.758 1 86.5 176 GLU A C 1
ATOM 1403 O O . GLU A 1 176 ? 3.568 -37.438 -9.156 1 86.5 176 GLU A O 1
ATOM 1408 N N . LYS A 1 177 ? 2.717 -39.375 -8.523 1 83.56 177 LYS A N 1
ATOM 1409 C CA . LYS A 1 177 ? 1.353 -38.906 -8.781 1 83.56 177 LYS A CA 1
ATOM 1410 C C . LYS A 1 177 ? 0.921 -37.875 -7.754 1 83.56 177 LYS A C 1
ATOM 1412 O O . LYS A 1 177 ? 0.207 -36.938 -8.094 1 83.56 177 LYS A O 1
ATOM 1417 N N . VAL A 1 178 ? 1.391 -38.062 -6.562 1 82.75 178 VAL A N 1
ATOM 1418 C CA . VAL A 1 178 ? 1.027 -37.156 -5.48 1 82.75 178 VAL A CA 1
ATOM 1419 C C . VAL A 1 178 ? 1.736 -35.812 -5.668 1 82.75 178 VAL A C 1
ATOM 1421 O O . VAL A 1 178 ? 1.152 -34.781 -5.422 1 82.75 178 VAL A O 1
ATOM 1424 N N . LYS A 1 179 ? 2.965 -35.906 -6.207 1 78.94 179 LYS A N 1
ATOM 1425 C CA . LYS A 1 179 ? 3.768 -34.688 -6.422 1 78.94 179 LYS A CA 1
ATOM 1426 C C . LYS A 1 179 ? 3.234 -33.875 -7.598 1 78.94 179 LYS A C 1
ATOM 1428 O O . LYS A 1 179 ? 3.189 -32.656 -7.535 1 78.94 179 LYS A O 1
ATOM 1433 N N . SER A 1 180 ? 3.078 -34.438 -8.836 1 64.88 180 SER A N 1
ATOM 1434 C CA . SER A 1 180 ? 2.803 -33.75 -10.094 1 64.88 180 SER A CA 1
ATOM 1435 C C . SER A 1 180 ? 1.373 -33.219 -10.141 1 64.88 180 SER A C 1
ATOM 1437 O O . SER A 1 180 ? 1.14 -32.062 -10.516 1 64.88 180 SER A O 1
ATOM 1439 N N . TYR A 1 181 ? 0.393 -34.25 -10.148 1 57.69 181 TYR A N 1
ATOM 1440 C CA . TYR A 1 181 ? -0.983 -33.906 -10.5 1 57.69 181 TYR A CA 1
ATOM 1441 C C . TYR A 1 181 ? -1.902 -34.062 -9.289 1 57.69 181 TYR A C 1
ATOM 1443 O O . TYR A 1 181 ? -3.125 -34.094 -9.438 1 57.69 181 TYR A O 1
ATOM 1451 N N . GLY A 1 182 ? -1.402 -33.875 -8.172 1 58.66 182 GLY A N 1
ATOM 1452 C CA . GLY A 1 182 ? -2.156 -34.188 -6.973 1 58.66 182 GLY A CA 1
ATOM 1453 C C . GLY A 1 182 ? -3.646 -33.969 -7.121 1 58.66 182 GLY A C 1
ATOM 1454 O O . GLY A 1 182 ? -4.172 -32.938 -6.645 1 58.66 182 GLY A O 1
ATOM 1455 N N . THR A 1 183 ? -4.285 -34.844 -8.055 1 66.25 183 THR A N 1
ATOM 1456 C CA . THR A 1 183 ? -5.742 -34.812 -8.078 1 66.25 183 THR A CA 1
ATOM 1457 C C . THR A 1 183 ? -6.309 -35.406 -6.793 1 66.25 183 THR A C 1
ATOM 1459 O O . THR A 1 183 ? -5.609 -36.125 -6.074 1 66.25 183 THR A O 1
ATOM 1462 N N . ARG A 1 184 ? -7.348 -35.031 -6.473 1 78.69 184 ARG A N 1
ATOM 1463 C CA . ARG A 1 184 ? -8.062 -35.5 -5.297 1 78.69 184 ARG A CA 1
ATOM 1464 C C . ARG A 1 184 ? -8.047 -37.031 -5.246 1 78.69 184 ARG A C 1
ATOM 1466 O O . ARG A 1 184 ? -7.852 -37.625 -4.18 1 78.69 184 ARG A O 1
ATOM 1473 N N . ASP A 1 185 ? -8.031 -37.625 -6.418 1 81.69 185 ASP A N 1
ATOM 1474 C CA . ASP A 1 185 ? -8.102 -39.094 -6.473 1 81.69 185 ASP A CA 1
ATOM 1475 C C . ASP A 1 185 ? -6.758 -39.719 -6.113 1 81.69 185 ASP A C 1
ATOM 1477 O O . ASP A 1 185 ? -6.707 -40.719 -5.383 1 81.69 185 ASP A O 1
ATOM 1481 N N . ASN A 1 186 ? -5.746 -39.156 -6.641 1 85.62 186 ASN A N 1
ATOM 1482 C CA . ASN A 1 186 ? -4.418 -39.688 -6.344 1 85.62 186 ASN A CA 1
ATOM 1483 C C . ASN A 1 186 ? -4.082 -39.562 -4.859 1 85.62 186 ASN A C 1
ATOM 1485 O O . ASN A 1 186 ? -3.455 -40.438 -4.281 1 85.62 186 ASN A O 1
ATOM 1489 N N . ILE A 1 187 ? -4.547 -38.562 -4.281 1 88.75 187 ILE A N 1
ATOM 1490 C CA . ILE A 1 187 ? -4.254 -38.312 -2.873 1 88.75 187 ILE A CA 1
ATOM 1491 C C . ILE A 1 187 ? -5.098 -39.25 -2.002 1 88.75 187 ILE A C 1
ATOM 1493 O O . ILE A 1 187 ? -4.617 -39.75 -0.989 1 88.75 187 ILE A O 1
ATOM 1497 N N . ALA A 1 188 ? -6.297 -39.438 -2.422 1 87.81 188 ALA A N 1
ATOM 1498 C CA . ALA A 1 188 ? -7.152 -40.375 -1.7 1 87.81 188 ALA A CA 1
ATOM 1499 C C . ALA A 1 188 ? -6.574 -41.781 -1.735 1 87.81 188 ALA A C 1
ATOM 1501 O O . ALA A 1 188 ? -6.613 -42.5 -0.734 1 87.81 188 ALA A O 1
ATOM 1502 N N . GLU A 1 189 ? -6.102 -42.125 -2.846 1 88.38 189 GLU A N 1
ATOM 1503 C CA . GLU A 1 189 ? -5.469 -43.438 -2.973 1 88.38 189 GLU A CA 1
ATOM 1504 C C . GLU A 1 189 ? -4.223 -43.531 -2.098 1 88.38 189 GLU A C 1
ATOM 1506 O O . GLU A 1 189 ? -3.986 -44.562 -1.465 1 88.38 189 GLU A O 1
ATOM 1511 N N . PHE A 1 190 ? -3.488 -42.562 -2.15 1 90.94 190 PHE A N 1
ATOM 1512 C CA . PHE A 1 190 ? -2.291 -42.5 -1.318 1 90.94 190 PHE A CA 1
ATOM 1513 C C . PHE A 1 190 ? -2.652 -42.656 0.156 1 90.94 190 PHE A C 1
ATOM 1515 O O . PHE A 1 190 ? -2.006 -43.406 0.89 1 90.94 190 PHE A O 1
ATOM 1522 N N . PHE A 1 191 ? -3.65 -42 0.575 1 92.19 191 PHE A N 1
ATOM 1523 C CA . PHE A 1 191 ? -4.094 -42.094 1.962 1 92.19 191 PHE A CA 1
ATOM 1524 C C . PHE A 1 191 ? -4.523 -43.5 2.307 1 92.19 191 PHE A C 1
ATOM 1526 O O . PHE A 1 191 ? -4.242 -44 3.402 1 92.19 191 PHE A O 1
ATOM 1533 N N . LYS A 1 192 ? -5.207 -44.125 1.398 1 90.69 192 LYS A N 1
ATOM 1534 C CA . LYS A 1 192 ? -5.633 -45.5 1.626 1 90.69 192 LYS A CA 1
ATOM 1535 C C . LYS A 1 192 ? -4.43 -46.406 1.84 1 90.69 192 LYS A C 1
ATOM 1537 O O . LYS A 1 192 ? -4.461 -47.312 2.699 1 90.69 192 LYS A O 1
ATOM 1542 N N . ILE A 1 193 ? -3.479 -46.156 1.074 1 89.75 193 ILE A N 1
ATOM 1543 C CA . ILE A 1 193 ? -2.254 -46.938 1.198 1 89.75 193 ILE A CA 1
ATOM 1544 C C . ILE A 1 193 ? -1.644 -46.719 2.582 1 89.75 193 ILE A C 1
ATOM 1546 O O . ILE A 1 193 ? -1.231 -47.688 3.238 1 89.75 193 ILE A O 1
ATOM 1550 N N . ILE A 1 194 ? -1.618 -45.531 3.02 1 90.88 194 ILE A N 1
ATOM 1551 C CA . ILE A 1 194 ? -1.054 -45.156 4.316 1 90.88 194 ILE A CA 1
ATOM 1552 C C . ILE A 1 194 ? -1.86 -45.812 5.43 1 90.88 194 ILE A C 1
ATOM 1554 O O . ILE A 1 194 ? -1.295 -46.469 6.309 1 90.88 194 ILE A O 1
ATOM 1558 N N . ALA A 1 195 ? -3.104 -45.688 5.363 1 87.88 195 ALA A N 1
ATOM 1559 C CA . ALA A 1 195 ? -3.986 -46.219 6.406 1 87.88 195 ALA A CA 1
ATOM 1560 C C . ALA A 1 195 ? -3.92 -47.75 6.473 1 87.88 195 ALA A C 1
ATOM 1562 O O . ALA A 1 195 ? -3.855 -48.312 7.559 1 87.88 195 ALA A O 1
ATOM 1563 N N . ASN A 1 196 ? -3.895 -48.375 5.344 1 86.81 196 ASN A N 1
ATOM 1564 C CA . ASN A 1 196 ? -3.848 -49.812 5.281 1 86.81 196 ASN A CA 1
ATOM 1565 C C . ASN A 1 196 ? -2.52 -50.375 5.805 1 86.81 196 ASN A C 1
ATOM 1567 O O . ASN A 1 196 ? -2.496 -51.344 6.551 1 86.81 196 ASN A O 1
ATOM 1571 N N . ASN A 1 197 ? -1.479 -49.75 5.402 1 85.56 197 ASN A N 1
ATOM 1572 C CA . ASN A 1 197 ? -0.162 -50.219 5.836 1 85.56 197 ASN A CA 1
ATOM 1573 C C . ASN A 1 197 ? 0.026 -50.031 7.34 1 85.56 197 ASN A C 1
ATOM 1575 O O . ASN A 1 197 ? 0.698 -50.844 7.988 1 85.56 197 ASN A O 1
ATOM 1579 N N . LEU A 1 198 ? -0.468 -48.969 7.82 1 84.81 198 LEU A N 1
ATOM 1580 C CA . LEU A 1 198 ? -0.361 -48.719 9.258 1 84.81 198 LEU A CA 1
ATOM 1581 C C . LEU A 1 198 ? -1.08 -49.812 10.047 1 84.81 198 LEU A C 1
ATOM 1583 O O . LEU A 1 198 ? -0.646 -50.188 11.141 1 84.81 198 LEU A O 1
ATOM 1587 N N . GLU A 1 199 ? -2.164 -50.312 9.508 1 78.31 199 GLU A N 1
ATOM 1588 C CA . GLU A 1 199 ? -2.939 -51.344 10.18 1 78.31 199 GLU A CA 1
ATOM 1589 C C . GLU A 1 199 ? -2.27 -52.688 10.047 1 78.31 199 GLU A C 1
ATOM 1591 O O . GLU A 1 199 ? -2.277 -53.5 10.992 1 78.31 199 GLU A O 1
ATOM 1596 N N . PHE A 1 200 ? -1.655 -52.906 8.938 1 75.81 200 PHE A N 1
ATOM 1597 C CA . PHE A 1 200 ? -1.188 -54.25 8.617 1 75.81 200 PHE A CA 1
ATOM 1598 C C . PHE A 1 200 ? 0.222 -54.469 9.156 1 75.81 200 PHE A C 1
ATOM 1600 O O . PHE A 1 200 ? 0.595 -55.594 9.484 1 75.81 200 PHE A O 1
ATOM 1607 N N . ILE A 1 201 ? 1.094 -53.5 9.039 1 69.94 201 ILE A N 1
ATOM 1608 C CA . ILE A 1 201 ? 2.482 -53.656 9.461 1 69.94 201 ILE A CA 1
ATOM 1609 C C . ILE A 1 201 ? 2.539 -53.906 10.961 1 69.94 201 ILE A C 1
ATOM 1611 O O . ILE A 1 201 ? 1.996 -53.125 11.75 1 69.94 201 ILE A O 1
ATOM 1615 N N . LYS A 1 202 ? 2.926 -55.094 11.336 1 62.75 202 LYS A N 1
ATOM 1616 C CA . LYS A 1 202 ? 3.094 -55.5 12.734 1 62.75 202 LYS A CA 1
ATOM 1617 C C . LYS A 1 202 ? 4.113 -54.594 13.438 1 62.75 202 LYS A C 1
ATOM 1619 O O . LYS A 1 202 ? 4.863 -53.875 12.789 1 62.75 202 LYS A O 1
ATOM 1624 N N . SER A 1 203 ? 4.57 -54.812 14.844 1 58.06 203 SER A N 1
ATOM 1625 C CA . SER A 1 203 ? 5.23 -54.094 15.906 1 58.06 203 SER A CA 1
ATOM 1626 C C . SER A 1 203 ? 6.656 -53.719 15.523 1 58.06 203 SER A C 1
ATOM 1628 O O . SER A 1 203 ? 7.473 -54.594 15.219 1 58.06 203 SER A O 1
ATOM 1630 N N . THR A 1 204 ? 6.887 -52.656 14.781 1 63.06 204 THR A N 1
ATOM 1631 C CA . THR A 1 204 ? 8.258 -52.156 14.711 1 63.06 204 THR A CA 1
ATOM 1632 C C . THR A 1 204 ? 8.609 -51.344 15.961 1 63.06 204 THR A C 1
ATOM 1634 O O . THR A 1 204 ? 7.734 -51.031 16.781 1 63.06 204 THR A O 1
ATOM 1637 N N . ASP A 1 205 ? 9.906 -51.25 16.25 1 73.12 205 ASP A N 1
ATOM 1638 C CA . ASP A 1 205 ? 10.398 -50.375 17.328 1 73.12 205 ASP A CA 1
ATOM 1639 C C . ASP A 1 205 ? 9.898 -48.969 17.172 1 73.12 205 ASP A C 1
ATOM 1641 O O . ASP A 1 205 ? 10.547 -48.125 16.516 1 73.12 205 ASP A O 1
ATOM 1645 N N . THR A 1 206 ? 8.734 -48.781 17.703 1 78.06 206 THR A N 1
ATOM 1646 C CA . THR A 1 206 ? 8.039 -47.5 17.609 1 78.06 206 THR A CA 1
ATOM 1647 C C . THR A 1 206 ? 8.961 -46.344 18 1 78.06 206 THR A C 1
ATOM 1649 O O . THR A 1 206 ? 8.961 -45.281 17.359 1 78.06 206 THR A O 1
ATOM 1652 N N . LEU A 1 207 ? 9.797 -46.594 18.969 1 82.62 207 LEU A N 1
ATOM 1653 C CA . LEU A 1 207 ? 10.672 -45.531 19.469 1 82.62 207 LEU A CA 1
ATOM 1654 C C . LEU A 1 207 ? 11.734 -45.188 18.422 1 82.62 207 LEU A C 1
ATOM 1656 O O . LEU A 1 207 ? 12.07 -44 18.25 1 82.62 207 LEU A O 1
ATOM 1660 N N . LYS A 1 208 ? 12.234 -46.156 17.781 1 85.44 208 LYS A N 1
ATOM 1661 C CA . LYS A 1 208 ? 13.234 -45.938 16.734 1 85.44 208 LYS A CA 1
ATOM 1662 C C . LYS A 1 208 ? 12.625 -45.219 15.539 1 85.44 208 LYS A C 1
ATOM 1664 O O . LYS A 1 208 ? 13.266 -44.344 14.945 1 85.44 208 LYS A O 1
ATOM 1669 N N . GLU A 1 209 ? 11.438 -45.594 15.219 1 87.25 209 GLU A N 1
ATOM 1670 C CA . GLU A 1 209 ? 10.766 -44.969 14.094 1 87.25 209 GLU A CA 1
ATOM 1671 C C . GLU A 1 209 ? 10.438 -43.531 14.391 1 87.25 209 GLU A C 1
ATOM 1673 O O . GLU A 1 209 ? 10.586 -42.656 13.523 1 87.25 209 GLU A O 1
ATOM 1678 N N . ILE A 1 210 ? 10.07 -43.312 15.578 1 87.44 210 ILE A N 1
ATOM 1679 C CA . ILE A 1 210 ? 9.773 -41.938 15.992 1 87.44 210 ILE A CA 1
ATOM 1680 C C . ILE A 1 210 ? 11.039 -41.062 15.906 1 87.44 210 ILE A C 1
ATOM 1682 O O . ILE A 1 210 ? 10.992 -39.938 15.414 1 87.44 210 ILE A O 1
ATOM 1686 N N . SER A 1 211 ? 12.078 -41.594 16.359 1 88.12 211 SER A N 1
ATOM 1687 C CA . SER A 1 211 ? 13.344 -40.844 16.328 1 88.12 211 SER A CA 1
ATOM 1688 C C . SER A 1 211 ? 13.781 -40.562 14.898 1 88.12 211 SER A C 1
ATOM 1690 O O . SER A 1 211 ? 14.25 -39.469 14.602 1 88.12 211 SER A O 1
ATOM 1692 N N . ALA A 1 212 ? 13.617 -41.562 14.07 1 87.44 212 ALA A N 1
ATOM 1693 C CA . ALA A 1 212 ? 13.992 -41.375 12.664 1 87.44 212 ALA A CA 1
ATOM 1694 C C . ALA A 1 212 ? 13.102 -40.344 11.992 1 87.44 212 ALA A C 1
ATOM 1696 O O . ALA A 1 212 ? 13.586 -39.5 11.227 1 87.44 212 ALA A O 1
ATOM 1697 N N . MET A 1 213 ? 11.859 -40.438 12.25 1 90.38 213 MET A N 1
ATOM 1698 C CA . MET A 1 213 ? 10.906 -39.469 11.695 1 90.38 213 MET A CA 1
ATOM 1699 C C . MET A 1 213 ? 11.227 -38.062 12.172 1 90.38 213 MET A C 1
ATOM 1701 O O . MET A 1 213 ? 11.227 -37.094 11.375 1 90.38 213 MET A O 1
ATOM 1705 N N . ASN A 1 214 ? 11.5 -37.969 13.422 1 88.88 214 ASN A N 1
ATOM 1706 C CA . ASN A 1 214 ? 11.828 -36.656 14 1 88.88 214 ASN A CA 1
ATOM 1707 C C . ASN A 1 214 ? 13.109 -36.094 13.406 1 88.88 214 ASN A C 1
ATOM 1709 O O . ASN A 1 214 ? 13.219 -34.875 13.211 1 88.88 214 ASN A O 1
ATOM 1713 N N . ALA A 1 215 ? 14.023 -36.906 13.18 1 88.56 215 ALA A N 1
ATOM 1714 C CA . ALA A 1 215 ? 15.281 -36.469 12.586 1 88.56 215 ALA A CA 1
ATOM 1715 C C . ALA A 1 215 ? 15.047 -35.875 11.203 1 88.56 215 ALA A C 1
ATOM 1717 O O . ALA A 1 215 ? 15.68 -34.875 10.836 1 88.56 215 ALA A O 1
ATOM 1718 N N . LEU A 1 216 ? 14.148 -36.438 10.43 1 89.81 216 LEU A N 1
ATOM 1719 C CA . LEU A 1 216 ? 13.828 -35.938 9.102 1 89.81 216 LEU A CA 1
ATOM 1720 C C . LEU A 1 216 ? 13.133 -34.594 9.18 1 89.81 216 LEU A C 1
ATOM 1722 O O . LEU A 1 216 ? 13.422 -33.688 8.391 1 89.81 216 LEU A O 1
ATOM 1726 N N . TYR A 1 217 ? 12.258 -34.469 10.133 1 91.06 217 TYR A N 1
ATOM 1727 C CA . TYR A 1 217 ? 11.57 -33.188 10.312 1 91.06 217 TYR A CA 1
ATOM 1728 C C . TYR A 1 217 ? 12.539 -32.125 10.773 1 91.06 217 TYR A C 1
ATOM 1730 O O . TYR A 1 217 ? 12.469 -30.969 10.305 1 91.06 217 TYR A O 1
ATOM 1738 N N . GLU A 1 218 ? 13.367 -32.469 11.664 1 89.38 218 GLU A N 1
ATOM 1739 C CA . GLU A 1 218 ? 14.367 -31.5 12.141 1 89.38 218 GLU A CA 1
ATOM 1740 C C . GLU A 1 218 ? 15.273 -31.031 11.008 1 89.38 218 GLU A C 1
ATOM 1742 O O . GLU A 1 218 ? 15.633 -29.859 10.945 1 89.38 218 GLU A O 1
ATOM 1747 N N . PHE A 1 219 ? 15.562 -32 10.18 1 89.88 219 PHE A N 1
ATOM 1748 C CA . PHE A 1 219 ? 16.359 -31.688 9 1 89.88 219 PHE A CA 1
ATOM 1749 C C . PHE A 1 219 ? 15.609 -30.719 8.078 1 89.88 219 PHE A C 1
ATOM 1751 O O . PHE A 1 219 ? 16.172 -29.719 7.641 1 89.88 219 PHE A O 1
ATOM 1758 N N . LEU A 1 220 ? 14.398 -31 7.844 1 91.06 220 LEU A N 1
ATOM 1759 C CA . LEU A 1 220 ? 13.578 -30.172 6.961 1 91.06 220 LEU A CA 1
ATOM 1760 C C . LEU A 1 220 ? 13.359 -28.781 7.551 1 91.06 220 LEU A C 1
ATOM 1762 O O . LEU A 1 220 ? 13.352 -27.797 6.82 1 91.06 220 LEU A O 1
ATOM 1766 N N . GLU A 1 221 ? 13.227 -28.703 8.82 1 91.19 221 GLU A N 1
ATOM 1767 C CA . GLU A 1 221 ? 12.938 -27.453 9.531 1 91.19 221 GLU A CA 1
ATOM 1768 C C . GLU A 1 221 ? 14.102 -26.484 9.438 1 91.19 221 GLU A C 1
ATOM 1770 O O . GLU A 1 221 ? 13.914 -25.266 9.531 1 91.19 221 GLU A O 1
ATOM 1775 N N . LYS A 1 222 ? 15.227 -26.938 9.273 1 89.25 222 LYS A N 1
ATOM 1776 C CA . LYS A 1 222 ? 16.406 -26.078 9.203 1 89.25 222 LYS A CA 1
ATOM 1777 C C . LYS A 1 222 ? 16.344 -25.141 8.008 1 89.25 222 LYS A C 1
ATOM 1779 O O . LYS A 1 222 ? 16.906 -24.047 8.031 1 89.25 222 LYS A O 1
ATOM 1784 N N . GLY A 1 223 ? 15.57 -25.609 7.027 1 91.88 223 GLY A N 1
ATOM 1785 C CA . GLY A 1 223 ? 15.508 -24.828 5.805 1 91.88 223 GLY A CA 1
ATOM 1786 C C . GLY A 1 223 ? 14.289 -23.922 5.738 1 91.88 223 GLY A C 1
ATOM 1787 O O . GLY A 1 223 ? 14.086 -23.219 4.746 1 91.88 223 GLY A O 1
ATOM 1788 N N . TYR A 1 224 ? 13.547 -23.906 6.82 1 93.44 224 TYR A N 1
ATOM 1789 C CA . TYR A 1 224 ? 12.312 -23.141 6.785 1 93.44 224 TYR A CA 1
ATOM 1790 C C . TYR A 1 224 ? 12.391 -21.953 7.738 1 93.44 224 TYR A C 1
ATOM 1792 O O . TYR A 1 224 ? 12.945 -22.062 8.836 1 93.44 224 TYR A O 1
ATOM 1800 N N . VAL A 1 225 ? 11.859 -20.797 7.336 1 95.19 225 VAL A N 1
ATOM 1801 C CA . VAL A 1 225 ? 11.633 -19.672 8.227 1 95.19 225 VAL A CA 1
ATOM 1802 C C . VAL A 1 225 ? 10.375 -18.922 7.809 1 95.19 225 VAL A C 1
ATOM 1804 O O . VAL A 1 225 ? 10.102 -18.766 6.613 1 95.19 225 VAL A O 1
ATOM 1807 N N . GLY A 1 226 ? 9.555 -18.641 8.727 1 95.31 226 GLY A N 1
ATOM 1808 C CA . GLY A 1 226 ? 8.359 -17.844 8.484 1 95.31 226 GLY A CA 1
ATOM 1809 C C . GLY A 1 226 ? 8.328 -16.547 9.289 1 95.31 226 GLY A C 1
ATOM 1810 O O . GLY A 1 226 ? 8.602 -16.562 10.492 1 95.31 226 GLY A O 1
ATOM 1811 N N . ILE A 1 227 ? 8.102 -15.453 8.609 1 95.25 227 ILE A N 1
ATOM 1812 C CA . ILE A 1 227 ? 7.918 -14.156 9.258 1 95.25 227 ILE A CA 1
ATOM 1813 C C . ILE A 1 227 ? 6.43 -13.859 9.414 1 95.25 227 ILE A C 1
ATOM 1815 O O . ILE A 1 227 ? 5.672 -13.945 8.445 1 95.25 227 ILE A O 1
ATOM 1819 N N . LEU A 1 228 ? 6.039 -13.523 10.555 1 91.69 228 LEU A N 1
ATOM 1820 C CA . LEU A 1 228 ? 4.629 -13.492 10.93 1 91.69 228 LEU A CA 1
ATOM 1821 C C . LEU A 1 228 ? 4.074 -12.078 10.828 1 91.69 228 LEU A C 1
ATOM 1823 O O . LEU A 1 228 ? 4.832 -11.109 10.805 1 91.69 228 LEU A O 1
ATOM 1827 N N . PRO A 1 229 ? 2.701 -12.008 10.773 1 86.06 229 PRO A N 1
ATOM 1828 C CA . PRO A 1 229 ? 2.082 -10.68 10.773 1 86.06 229 PRO A CA 1
ATOM 1829 C C . PRO A 1 229 ? 1.999 -10.062 12.164 1 86.06 229 PRO A C 1
ATOM 1831 O O . PRO A 1 229 ? 2.318 -10.727 13.156 1 86.06 229 PRO A O 1
ATOM 1834 N N . MET A 1 230 ? 1.579 -8.852 12.289 1 84.94 230 MET A N 1
ATOM 1835 C CA . MET A 1 230 ? 1.365 -8.117 13.531 1 84.94 230 MET A CA 1
ATOM 1836 C C . MET A 1 230 ? 2.631 -8.102 14.383 1 84.94 230 MET A C 1
ATOM 1838 O O . MET A 1 230 ? 2.576 -8.375 15.578 1 84.94 230 MET A O 1
ATOM 1842 N N . ARG A 1 231 ? 3.674 -7.863 13.547 1 84.94 231 ARG A N 1
ATOM 1843 C CA . ARG A 1 231 ? 4.957 -7.824 14.242 1 84.94 231 ARG A CA 1
ATOM 1844 C C . ARG A 1 231 ? 5.465 -6.391 14.367 1 84.94 231 ARG A C 1
ATOM 1846 O O . ARG A 1 231 ? 5.102 -5.523 13.57 1 84.94 231 ARG A O 1
ATOM 1853 N N . SER A 1 232 ? 5.867 -5.938 15.492 1 82 232 SER A N 1
ATOM 1854 C CA . SER A 1 232 ? 6.516 -4.641 15.656 1 82 232 SER A CA 1
ATOM 1855 C C . SER A 1 232 ? 7.344 -4.594 16.938 1 82 232 SER A C 1
ATOM 1857 O O . SER A 1 232 ? 7.07 -5.332 17.891 1 82 232 SER A O 1
ATOM 1859 N N . ILE A 1 233 ? 8.211 -3.768 16.875 1 87.19 233 ILE A N 1
ATOM 1860 C CA . ILE A 1 233 ? 9.148 -3.732 18 1 87.19 233 ILE A CA 1
ATOM 1861 C C . ILE A 1 233 ? 8.734 -2.639 18.984 1 87.19 233 ILE A C 1
ATOM 1863 O O . ILE A 1 233 ? 9.234 -2.582 20.094 1 87.19 233 ILE A O 1
ATOM 1867 N N . GLY A 1 234 ? 7.781 -1.773 18.469 1 86.56 234 GLY A N 1
ATOM 1868 C CA . GLY A 1 234 ? 7.387 -0.663 19.328 1 86.56 234 GLY A CA 1
ATOM 1869 C C . GLY A 1 234 ? 6.504 -1.084 20.484 1 86.56 234 GLY A C 1
ATOM 1870 O O . GLY A 1 234 ? 5.535 -1.825 20.297 1 86.56 234 GLY A O 1
ATOM 1871 N N . PRO A 1 235 ? 6.824 -0.545 21.641 1 85.69 235 PRO A N 1
ATOM 1872 C CA . PRO A 1 235 ? 6.039 -0.947 22.812 1 85.69 235 PRO A CA 1
ATOM 1873 C C . PRO A 1 235 ? 4.766 -0.122 22.969 1 85.69 235 PRO A C 1
ATOM 1875 O O . PRO A 1 235 ? 3.842 -0.542 23.672 1 85.69 235 PRO A O 1
ATOM 1878 N N . LEU A 1 236 ? 4.758 1.064 22.328 1 88.81 236 LEU A N 1
ATOM 1879 C CA . LEU A 1 236 ? 3.631 1.972 22.516 1 88.81 236 LEU A CA 1
ATOM 1880 C C . LEU A 1 236 ? 2.719 1.957 21.297 1 88.81 236 LEU A C 1
ATOM 1882 O O . LEU A 1 236 ? 3.195 1.927 20.156 1 88.81 236 LEU A O 1
ATOM 1886 N N . GLN A 1 237 ? 1.443 1.982 21.609 1 91.19 237 GLN A N 1
ATOM 1887 C CA . GLN A 1 237 ? 0.494 2.125 20.5 1 91.19 237 GLN A CA 1
ATOM 1888 C C . GLN A 1 237 ? 0.099 3.584 20.297 1 91.19 237 GLN A C 1
ATOM 1890 O O . GLN A 1 237 ? -0.182 4.008 19.188 1 91.19 237 GLN A O 1
ATOM 1895 N N . TRP A 1 238 ? 0.036 4.25 21.469 1 93 238 TRP A N 1
ATOM 1896 C CA . TRP A 1 238 ? -0.505 5.602 21.406 1 93 238 TRP A CA 1
ATOM 1897 C C . TRP A 1 238 ? 0.082 6.48 22.5 1 93 238 TRP A C 1
ATOM 1899 O O . TRP A 1 238 ? 0.814 6 23.359 1 93 238 TRP A O 1
ATOM 1909 N N . THR A 1 239 ? -0.194 7.75 22.469 1 90.69 239 THR A N 1
ATOM 1910 C CA . THR A 1 239 ? 0.374 8.734 23.391 1 90.69 239 THR A CA 1
ATOM 1911 C C . THR A 1 239 ? -0.195 8.555 24.797 1 90.69 239 THR A C 1
ATOM 1913 O O . THR A 1 239 ? 0.416 8.977 25.781 1 90.69 239 THR A O 1
ATOM 1916 N N . ASN A 1 240 ? -1.363 7.918 24.875 1 90.56 240 ASN A N 1
ATOM 1917 C CA . ASN A 1 240 ? -2.004 7.738 26.172 1 90.56 240 ASN A CA 1
ATOM 1918 C C . ASN A 1 240 ? -1.587 6.422 26.828 1 90.56 240 ASN A C 1
ATOM 1920 O O . ASN A 1 240 ? -2.189 5.996 27.812 1 90.56 240 ASN A O 1
ATOM 1924 N N . SER A 1 241 ? -0.576 5.812 26.281 1 90.62 241 SER A N 1
ATOM 1925 C CA . SER A 1 241 ? -0.077 4.57 26.859 1 90.62 241 SER A CA 1
ATOM 1926 C C . SER A 1 241 ? 0.446 4.793 28.281 1 90.62 241 SER A C 1
ATOM 1928 O O . SER A 1 241 ? 1.08 5.812 28.562 1 90.62 241 SER A O 1
ATOM 1930 N N . GLU A 1 242 ? 0.273 3.842 29.109 1 86.69 242 GLU A N 1
ATOM 1931 C CA . GLU A 1 242 ? 0.793 3.904 30.469 1 86.69 242 GLU A CA 1
ATOM 1932 C C . GLU A 1 242 ? 2.318 3.857 30.484 1 86.69 242 GLU A C 1
ATOM 1934 O O . GLU A 1 242 ? 2.951 4.312 31.438 1 86.69 242 GLU A O 1
ATOM 1939 N N . LEU A 1 243 ? 2.822 3.398 29.391 1 85.69 243 LEU A N 1
ATOM 1940 C CA . LEU A 1 243 ? 4.273 3.264 29.281 1 85.69 243 LEU A CA 1
ATOM 1941 C C . LEU A 1 243 ? 4.906 4.562 28.797 1 85.69 243 LEU A C 1
ATOM 1943 O O . LEU A 1 243 ? 6.129 4.699 28.797 1 85.69 243 LEU A O 1
ATOM 1947 N N . ASN A 1 244 ? 4.07 5.457 28.359 1 85.19 244 ASN A N 1
ATOM 1948 C CA . ASN A 1 244 ? 4.594 6.723 27.859 1 85.19 244 ASN A CA 1
ATOM 1949 C C . ASN A 1 244 ? 4.922 7.688 29 1 85.19 244 ASN A C 1
ATOM 1951 O O . ASN A 1 244 ? 4.27 8.727 29.141 1 85.19 244 ASN A O 1
ATOM 1955 N N . THR A 1 245 ? 5.805 7.387 29.797 1 77.12 245 THR A N 1
ATOM 1956 C CA . THR A 1 245 ? 6.301 8.203 30.906 1 77.12 245 THR A CA 1
ATOM 1957 C C . THR A 1 245 ? 7.82 8.352 30.828 1 77.12 245 THR A C 1
ATOM 1959 O O . THR A 1 245 ? 8.492 7.543 30.188 1 77.12 245 THR A O 1
ATOM 1962 N N . HIS A 1 246 ? 8.234 9.375 31.375 1 70.06 246 HIS A N 1
ATOM 1963 C CA . HIS A 1 246 ? 9.672 9.633 31.359 1 70.06 246 HIS A CA 1
ATOM 1964 C C . HIS A 1 246 ? 10.453 8.469 31.953 1 70.06 246 HIS A C 1
ATOM 1966 O O . HIS A 1 246 ? 11.539 8.133 31.469 1 70.06 246 HIS A O 1
ATOM 1972 N N . ASP A 1 247 ? 9.883 7.852 32.875 1 71 247 ASP A N 1
ATOM 1973 C CA . ASP A 1 247 ? 10.562 6.77 33.562 1 71 247 ASP A CA 1
ATOM 1974 C C . ASP A 1 247 ? 10.648 5.516 32.719 1 71 247 ASP A C 1
ATOM 1976 O O . ASP A 1 247 ? 11.578 4.723 32.844 1 71 247 ASP A O 1
ATOM 1980 N N . HIS A 1 248 ? 9.758 5.465 31.75 1 78.38 248 HIS A N 1
ATOM 1981 C CA . HIS A 1 248 ? 9.672 4.234 30.969 1 78.38 248 HIS A CA 1
ATOM 1982 C C . HIS A 1 248 ? 10.391 4.387 29.641 1 78.38 248 HIS A C 1
ATOM 1984 O O . HIS A 1 248 ? 10.547 3.41 28.891 1 78.38 248 HIS A O 1
ATOM 1990 N N . ARG A 1 249 ? 10.867 5.473 29.375 1 77.31 249 ARG A N 1
ATOM 1991 C CA . ARG A 1 249 ? 11.438 5.719 28.062 1 77.31 249 ARG A CA 1
ATOM 1992 C C . ARG A 1 249 ? 12.617 4.793 27.797 1 77.31 249 ARG A C 1
ATOM 1994 O O . ARG A 1 249 ? 12.68 4.141 26.75 1 77.31 249 ARG A O 1
ATOM 2001 N N . LYS A 1 250 ? 13.539 4.773 28.734 1 78.62 250 LYS A N 1
ATOM 2002 C CA . LYS A 1 250 ? 14.688 3.889 28.578 1 78.62 250 LYS A CA 1
ATOM 2003 C C . LYS A 1 250 ? 14.242 2.43 28.484 1 78.62 250 LYS A C 1
ATOM 2005 O O . LYS A 1 250 ? 14.812 1.66 27.703 1 78.62 250 LYS A O 1
ATOM 2010 N N . LYS A 1 251 ? 13.273 2.174 29.234 1 84.62 251 LYS A N 1
ATOM 2011 C CA . LYS A 1 251 ? 12.742 0.813 29.203 1 84.62 251 LYS A CA 1
ATOM 2012 C C . LYS A 1 251 ? 12.102 0.497 27.859 1 84.62 251 LYS A C 1
ATOM 2014 O O . LYS A 1 251 ? 12.203 -0.629 27.375 1 84.62 251 LYS A O 1
ATOM 2019 N N . ASN A 1 252 ? 11.492 1.458 27.281 1 85.69 252 ASN A N 1
ATOM 2020 C CA . ASN A 1 252 ? 10.859 1.269 25.984 1 85.69 252 ASN A CA 1
ATOM 2021 C C . ASN A 1 252 ? 11.891 0.993 24.891 1 85.69 252 ASN A C 1
ATOM 2023 O O . ASN A 1 252 ? 11.656 0.176 24 1 85.69 252 ASN A O 1
ATOM 2027 N N . TYR A 1 253 ? 13.008 1.643 24.984 1 84.62 253 TYR A N 1
ATOM 2028 C CA . TYR A 1 253 ? 14.078 1.401 24.016 1 84.62 253 TYR A CA 1
ATOM 2029 C C . TYR A 1 253 ? 14.648 -0.001 24.188 1 84.62 253 TYR A C 1
ATOM 2031 O O . TYR A 1 253 ? 14.922 -0.684 23.188 1 84.62 253 TYR A O 1
ATOM 2039 N N . ARG A 1 254 ? 14.789 -0.406 25.422 1 87.25 254 ARG A N 1
ATOM 2040 C CA . ARG A 1 254 ? 15.297 -1.75 25.688 1 87.25 254 ARG A CA 1
ATOM 2041 C C . ARG A 1 254 ? 14.297 -2.809 25.234 1 87.25 254 ARG A C 1
ATOM 2043 O O . ARG A 1 254 ? 14.688 -3.838 24.672 1 87.25 254 ARG A O 1
ATOM 2050 N N . GLU A 1 255 ? 13.102 -2.516 25.516 1 87.94 255 GLU A N 1
ATOM 2051 C CA . GLU A 1 255 ? 12.062 -3.447 25.094 1 87.94 255 GLU A CA 1
ATOM 2052 C C . GLU A 1 255 ? 12.039 -3.594 23.578 1 87.94 255 GLU A C 1
ATOM 2054 O O . GLU A 1 255 ? 11.828 -4.691 23.062 1 87.94 255 GLU A O 1
ATOM 2059 N N . ALA A 1 256 ? 12.25 -2.547 22.906 1 89.06 256 ALA A N 1
ATOM 2060 C CA . ALA A 1 256 ? 12.297 -2.588 21.438 1 89.06 256 ALA A CA 1
ATOM 2061 C C . ALA A 1 256 ? 13.438 -3.469 20.953 1 89.06 256 ALA A C 1
ATOM 2063 O O . ALA A 1 256 ? 13.281 -4.227 19.984 1 89.06 256 ALA A O 1
ATOM 2064 N N . TYR A 1 257 ? 14.508 -3.361 21.625 1 89.69 257 TYR A N 1
ATOM 2065 C CA . TYR A 1 257 ? 15.656 -4.199 21.281 1 89.69 257 TYR A CA 1
ATOM 2066 C C . TYR A 1 257 ? 15.344 -5.672 21.516 1 89.69 257 TYR A C 1
ATOM 2068 O O . TYR A 1 257 ? 15.672 -6.523 20.688 1 89.69 257 TYR A O 1
ATOM 2076 N N . GLU A 1 258 ? 14.672 -5.938 22.578 1 89.12 258 GLU A N 1
ATOM 2077 C CA . GLU A 1 258 ? 14.336 -7.316 22.922 1 89.12 258 GLU A CA 1
ATOM 2078 C C . GLU A 1 258 ? 13.32 -7.891 21.938 1 89.12 258 GLU A C 1
ATOM 2080 O O . GLU A 1 258 ? 13.359 -9.086 21.625 1 89.12 258 GLU A O 1
ATOM 2085 N N . ARG A 1 259 ? 12.547 -7.039 21.422 1 90.31 259 ARG A N 1
ATOM 2086 C CA . ARG A 1 259 ? 11.484 -7.473 20.531 1 90.31 259 ARG A CA 1
ATOM 2087 C C . ARG A 1 259 ? 12.008 -7.641 19.109 1 90.31 259 ARG A C 1
ATOM 2089 O O . ARG A 1 259 ? 11.375 -8.297 18.281 1 90.31 259 ARG A O 1
ATOM 2096 N N . ALA A 1 260 ? 13.172 -7.023 18.859 1 93.06 260 ALA A N 1
ATOM 2097 C CA . ALA A 1 260 ? 13.766 -7.137 17.531 1 93.06 260 ALA A CA 1
ATOM 2098 C C . ALA A 1 260 ? 14.492 -8.469 17.359 1 93.06 260 ALA A C 1
ATOM 2100 O O . ALA A 1 260 ? 15.688 -8.5 17.078 1 93.06 260 ALA A O 1
ATOM 2101 N N . GLU A 1 261 ? 13.742 -9.547 17.391 1 93.38 261 GLU A N 1
ATOM 2102 C CA . GLU A 1 261 ? 14.273 -10.898 17.453 1 93.38 261 GLU A CA 1
ATOM 2103 C C . GLU A 1 261 ? 15.109 -11.227 16.219 1 93.38 261 GLU A C 1
ATOM 2105 O O . GLU A 1 261 ? 16.203 -11.781 16.328 1 93.38 261 GLU A O 1
ATOM 2110 N N . ILE A 1 262 ? 14.641 -10.898 15.086 1 95.38 262 ILE A N 1
ATOM 2111 C CA . ILE A 1 262 ? 15.305 -11.258 13.836 1 95.38 262 ILE A CA 1
ATOM 2112 C C . ILE A 1 262 ? 16.656 -10.547 13.742 1 95.38 262 ILE A C 1
ATOM 2114 O O . ILE A 1 262 ? 17.672 -11.172 13.461 1 95.38 262 ILE A O 1
ATOM 2118 N N . LEU A 1 263 ? 16.625 -9.25 14.062 1 95 263 LEU A N 1
ATOM 2119 C CA . LEU A 1 263 ? 17.859 -8.477 14.023 1 95 263 LEU A CA 1
ATOM 2120 C C . LEU A 1 263 ? 18.844 -8.984 15.07 1 95 263 LEU A C 1
ATOM 2122 O O . LEU A 1 263 ? 20.031 -9.141 14.773 1 95 263 LEU A O 1
ATOM 2126 N N . LYS A 1 264 ? 18.359 -9.266 16.219 1 93.5 264 LYS A N 1
ATOM 2127 C CA . LYS A 1 264 ? 19.203 -9.734 17.312 1 93.5 264 LYS A CA 1
ATOM 2128 C C . LYS A 1 264 ? 19.875 -11.062 16.969 1 93.5 264 LYS A C 1
ATOM 2130 O O . LYS A 1 264 ? 21.062 -11.266 17.25 1 93.5 264 LYS A O 1
ATOM 2135 N N . HIS A 1 265 ? 19.188 -11.922 16.25 1 94 265 HIS A N 1
ATOM 2136 C CA . HIS A 1 265 ? 19.672 -13.273 16 1 94 265 HIS A CA 1
ATOM 2137 C C . HIS A 1 265 ? 20.516 -13.328 14.727 1 94 265 HIS A C 1
ATOM 2139 O O . HIS A 1 265 ? 21.438 -14.141 14.625 1 94 265 HIS A O 1
ATOM 2145 N N . LEU A 1 266 ? 20.219 -12.453 13.75 1 95.94 266 LEU A N 1
ATOM 2146 C CA . LEU A 1 266 ? 20.781 -12.695 12.43 1 95.94 266 LEU A CA 1
ATOM 2147 C C . LEU A 1 266 ? 21.859 -11.672 12.102 1 95.94 266 LEU A C 1
ATOM 2149 O O . LEU A 1 266 ? 22.672 -11.891 11.211 1 95.94 266 LEU A O 1
ATOM 2153 N N . LEU A 1 267 ? 21.906 -10.523 12.742 1 94.94 267 LEU A N 1
ATOM 2154 C CA . LEU A 1 267 ? 22.812 -9.438 12.375 1 94.94 267 LEU A CA 1
ATOM 2155 C C . LEU A 1 267 ? 24.266 -9.914 12.383 1 94.94 267 LEU A C 1
ATOM 2157 O O . LEU A 1 267 ? 25.031 -9.602 11.469 1 94.94 267 LEU A O 1
ATOM 2161 N N . ASP A 1 268 ? 24.656 -10.758 13.438 1 91.56 268 ASP A N 1
ATOM 2162 C CA . ASP A 1 268 ? 26.016 -11.242 13.555 1 91.56 268 ASP A CA 1
ATOM 2163 C C . ASP A 1 268 ? 26.078 -12.766 13.414 1 91.56 268 ASP A C 1
ATOM 2165 O O . ASP A 1 268 ? 27 -13.398 13.914 1 91.56 268 ASP A O 1
ATOM 2169 N N . ASN A 1 269 ? 25.109 -13.289 12.773 1 94.19 269 ASN A N 1
ATOM 2170 C CA . ASN A 1 269 ? 25.016 -14.734 12.609 1 94.19 269 ASN A CA 1
ATOM 2171 C C . ASN A 1 269 ? 25.953 -15.227 11.508 1 94.19 269 ASN A C 1
ATOM 2173 O O . ASN A 1 269 ? 25.969 -14.68 10.406 1 94.19 269 ASN A O 1
ATOM 2177 N N . ASP A 1 270 ? 26.656 -16.25 11.742 1 93.88 270 ASP A N 1
ATOM 2178 C CA . ASP A 1 270 ? 27.656 -16.781 10.828 1 93.88 270 ASP A CA 1
ATOM 2179 C C . ASP A 1 270 ? 27 -17.438 9.617 1 93.88 270 ASP A C 1
ATOM 2181 O O . ASP A 1 270 ? 27.641 -17.609 8.57 1 93.88 270 ASP A O 1
ATOM 2185 N N . LYS A 1 271 ? 25.844 -17.781 9.75 1 94.06 271 LYS A N 1
ATOM 2186 C CA . LYS A 1 271 ? 25.156 -18.438 8.656 1 94.06 271 LYS A CA 1
ATOM 2187 C C . LYS A 1 271 ? 24.625 -17.438 7.641 1 94.06 271 LYS A C 1
ATOM 2189 O O . LYS A 1 271 ? 24.125 -17.812 6.578 1 94.06 271 LYS A O 1
ATOM 2194 N N . VAL A 1 272 ? 24.719 -16.172 7.945 1 96.19 272 VAL A N 1
ATOM 2195 C CA . VAL A 1 272 ? 24.297 -15.133 7.008 1 96.19 272 VAL A CA 1
ATOM 2196 C C . VAL A 1 272 ? 25.484 -14.711 6.145 1 96.19 272 VAL A C 1
ATOM 2198 O O . VAL A 1 272 ? 26.547 -14.367 6.664 1 96.19 272 VAL A O 1
ATOM 2201 N N . ASN A 1 273 ? 25.359 -14.82 4.895 1 94.94 273 ASN A N 1
ATOM 2202 C CA . ASN A 1 273 ? 26.375 -14.297 3.984 1 94.94 273 ASN A CA 1
ATOM 2203 C C . ASN A 1 273 ? 26.422 -12.766 4.008 1 94.94 273 ASN A C 1
ATOM 2205 O O . ASN A 1 273 ? 25.625 -12.109 3.324 1 94.94 273 ASN A O 1
ATOM 2209 N N . LYS A 1 274 ? 27.375 -12.227 4.645 1 94 274 LYS A N 1
ATOM 2210 C CA . LYS A 1 274 ? 27.422 -10.789 4.918 1 94 274 LYS A CA 1
ATOM 2211 C C . LYS A 1 274 ? 27.609 -9.992 3.629 1 94 274 LYS A C 1
ATOM 2213 O O . LYS A 1 274 ? 27.031 -8.914 3.473 1 94 274 LYS A O 1
ATOM 2218 N N . GLU A 1 275 ? 28.359 -10.461 2.77 1 93.12 275 GLU A N 1
ATOM 2219 C CA . GLU A 1 275 ? 28.594 -9.758 1.511 1 93.12 275 GLU A CA 1
ATOM 2220 C C . GLU A 1 275 ? 27.312 -9.656 0.69 1 93.12 275 GLU A C 1
ATOM 2222 O O . GLU A 1 275 ? 26.969 -8.586 0.182 1 93.12 275 GLU A O 1
ATOM 2227 N N . LYS A 1 276 ? 26.672 -10.773 0.627 1 92 276 LYS A N 1
ATOM 2228 C CA . LYS A 1 276 ? 25.406 -10.805 -0.104 1 92 276 LYS A CA 1
ATOM 2229 C C . LYS A 1 276 ? 24.359 -9.914 0.566 1 92 276 LYS A C 1
ATOM 2231 O O . LYS A 1 276 ? 23.656 -9.164 -0.108 1 92 276 LYS A O 1
ATOM 2236 N N . GLU A 1 277 ? 24.297 -10.039 1.836 1 94.12 277 GLU A N 1
ATOM 2237 C CA . GLU A 1 277 ? 23.344 -9.25 2.598 1 94.12 277 GLU A CA 1
ATOM 2238 C C . GLU A 1 277 ? 23.578 -7.754 2.396 1 94.12 277 GLU A C 1
ATOM 2240 O O . GLU A 1 277 ? 22.625 -6.988 2.217 1 94.12 277 GLU A O 1
ATOM 2245 N N . GLU A 1 278 ? 24.797 -7.328 2.473 1 89.81 278 GLU A N 1
ATOM 2246 C CA . GLU A 1 278 ? 25.125 -5.918 2.287 1 89.81 278 GLU A CA 1
ATOM 2247 C C . GLU A 1 278 ? 24.75 -5.441 0.888 1 89.81 278 GLU A C 1
ATOM 2249 O O . GLU A 1 278 ? 24.266 -4.316 0.719 1 89.81 278 GLU A O 1
ATOM 2254 N N . LYS A 1 279 ? 24.938 -6.238 -0.045 1 84.75 279 LYS A N 1
ATOM 2255 C CA . LYS A 1 279 ? 24.547 -5.902 -1.414 1 84.75 279 LYS A CA 1
ATOM 2256 C C . LYS A 1 279 ? 23.031 -5.742 -1.538 1 84.75 279 LYS A C 1
ATOM 2258 O O . LYS A 1 279 ? 22.562 -4.793 -2.162 1 84.75 279 LYS A O 1
ATOM 2263 N N . PHE A 1 280 ? 22.359 -6.695 -0.924 1 87.25 280 PHE A N 1
ATOM 2264 C CA . PHE A 1 280 ? 20.906 -6.645 -0.949 1 87.25 280 PHE A CA 1
ATOM 2265 C C . PHE A 1 280 ? 20.391 -5.398 -0.238 1 87.25 280 PHE A C 1
ATOM 2267 O O . PHE A 1 280 ? 19.516 -4.703 -0.751 1 87.25 280 PHE A O 1
ATOM 2274 N N . HIS A 1 281 ? 20.984 -5.168 0.906 1 89.38 281 HIS A N 1
ATOM 2275 C CA . HIS A 1 281 ? 20.531 -4.043 1.724 1 89.38 281 HIS A CA 1
ATOM 2276 C C . HIS A 1 281 ? 20.75 -2.717 1.002 1 89.38 281 HIS A C 1
ATOM 2278 O O . HIS A 1 281 ? 19.875 -1.853 1.011 1 89.38 281 HIS A O 1
ATOM 2284 N N . ARG A 1 282 ? 21.812 -2.588 0.392 1 82.69 282 ARG A N 1
ATOM 2285 C CA . ARG A 1 282 ? 22.141 -1.361 -0.328 1 82.69 282 ARG A CA 1
ATOM 2286 C C . ARG A 1 282 ? 21.219 -1.162 -1.521 1 82.69 282 ARG A C 1
ATOM 2288 O O . ARG A 1 282 ? 20.938 -0.028 -1.915 1 82.69 282 ARG A O 1
ATOM 2295 N N . HIS A 1 283 ? 20.766 -2.23 -2.025 1 81.81 283 HIS A N 1
ATOM 2296 C CA . HIS A 1 283 ? 19.859 -2.16 -3.158 1 81.81 283 HIS A CA 1
ATOM 2297 C C . HIS A 1 283 ? 18.516 -1.565 -2.742 1 81.81 283 HIS A C 1
ATOM 2299 O O . HIS A 1 283 ? 17.891 -0.836 -3.516 1 81.81 283 HIS A O 1
ATOM 2305 N N . ILE A 1 284 ? 18.078 -1.874 -1.571 1 84.31 284 ILE A N 1
ATOM 2306 C CA . ILE A 1 284 ? 16.766 -1.438 -1.119 1 84.31 284 ILE A CA 1
ATOM 2307 C C . ILE A 1 284 ? 16.875 -0.075 -0.44 1 84.31 284 ILE A C 1
ATOM 2309 O O . ILE A 1 284 ? 16.047 0.815 -0.682 1 84.31 284 ILE A O 1
ATOM 2313 N N . VAL A 1 285 ? 17.859 -0.044 0.52 1 79.88 285 VAL A N 1
ATOM 2314 C CA . VAL A 1 285 ? 17.984 1.155 1.341 1 79.88 285 VAL A CA 1
ATOM 2315 C C . VAL A 1 285 ? 19.422 1.683 1.262 1 79.88 285 VAL A C 1
ATOM 2317 O O . VAL A 1 285 ? 20.375 0.906 1.305 1 79.88 285 VAL A O 1
ATOM 2320 N N . HIS A 1 286 ? 19.578 2.92 0.923 1 69.56 286 HIS A N 1
ATOM 2321 C CA . HIS A 1 286 ? 20.844 3.639 1.074 1 69.56 286 HIS A CA 1
ATOM 2322 C C . HIS A 1 286 ? 20.672 4.871 1.956 1 69.56 286 HIS A C 1
ATOM 2324 O O . HIS A 1 286 ? 19.641 5.559 1.877 1 69.56 286 HIS A O 1
ATOM 2330 N N . PRO A 1 287 ? 21.5 5.031 3.012 1 72.56 287 PRO A N 1
ATOM 2331 C CA . PRO A 1 287 ? 22.812 4.613 3.52 1 72.56 287 PRO A CA 1
ATOM 2332 C C . PRO A 1 287 ? 22.766 4.168 4.98 1 72.56 287 PRO A C 1
ATOM 2334 O O . PRO A 1 287 ? 23.516 4.676 5.809 1 72.56 287 PRO A O 1
ATOM 2337 N N . TYR A 1 288 ? 21.828 3.273 5.328 1 82.69 288 TYR A N 1
ATOM 2338 C CA . TYR A 1 288 ? 21.703 2.85 6.719 1 82.69 288 TYR A CA 1
ATOM 2339 C C . TYR A 1 288 ? 22.625 1.664 7.008 1 82.69 288 TYR A C 1
ATOM 2341 O O . TYR A 1 288 ? 22.734 0.746 6.191 1 82.69 288 TYR A O 1
ATOM 2349 N N . GLN A 1 289 ? 23.344 1.76 8.125 1 86.69 289 GLN A N 1
ATOM 2350 C CA . GLN A 1 289 ? 24.188 0.674 8.602 1 86.69 289 GLN A CA 1
ATOM 2351 C C . GLN A 1 289 ? 23.797 0.238 10.008 1 86.69 289 GLN A C 1
ATOM 2353 O O . GLN A 1 289 ? 23.469 1.074 10.852 1 86.69 289 GLN A O 1
ATOM 2358 N N . PHE A 1 290 ? 23.766 -1.085 10.195 1 91.12 290 PHE A N 1
ATOM 2359 C CA . PHE A 1 290 ? 23.375 -1.649 11.477 1 91.12 290 PHE A CA 1
ATOM 2360 C C . PHE A 1 290 ? 24.578 -2.221 12.211 1 91.12 290 PHE A C 1
ATOM 2362 O O . PHE A 1 290 ? 25.453 -2.84 11.602 1 91.12 290 PHE A O 1
ATOM 2369 N N . SER A 1 291 ? 24.688 -1.888 13.469 1 87.94 291 SER A N 1
ATOM 2370 C CA . SER A 1 291 ? 25.75 -2.439 14.289 1 87.94 291 SER A CA 1
ATOM 2371 C C . SER A 1 291 ? 25.25 -2.82 15.672 1 87.94 291 SER A C 1
ATOM 2373 O O . SER A 1 291 ? 24.312 -2.219 16.188 1 87.94 291 SER A O 1
ATOM 2375 N N . LYS A 1 292 ? 25.828 -3.896 16.109 1 86.94 292 LYS A N 1
ATOM 2376 C CA . LYS A 1 292 ? 25.516 -4.336 17.484 1 86.94 292 LYS A CA 1
ATOM 2377 C C . LYS A 1 292 ? 26.609 -3.875 18.453 1 86.94 292 LYS A C 1
ATOM 2379 O O . LYS A 1 292 ? 27.797 -4.031 18.188 1 86.94 292 LYS A O 1
ATOM 2384 N N . SER A 1 293 ? 26.188 -3.008 19.438 1 79.12 293 SER A N 1
ATOM 2385 C CA . SER A 1 293 ? 27.109 -2.553 20.453 1 79.12 293 SER A CA 1
ATOM 2386 C C . SER A 1 293 ? 26.5 -2.65 21.844 1 79.12 293 SER A C 1
ATOM 2388 O O . SER A 1 293 ? 25.406 -2.131 22.078 1 79.12 293 SER A O 1
ATOM 2390 N N . ASP A 1 294 ? 27.234 -3.17 22.797 1 75.88 294 ASP A N 1
ATOM 2391 C CA . ASP A 1 294 ? 26.891 -3.23 24.219 1 75.88 294 ASP A CA 1
ATOM 2392 C C . ASP A 1 294 ? 25.453 -3.738 24.406 1 75.88 294 ASP A C 1
ATOM 2394 O O . ASP A 1 294 ? 24.672 -3.139 25.156 1 75.88 294 ASP A O 1
ATOM 2398 N N . GLY A 1 295 ? 25.078 -4.715 23.578 1 76.06 295 GLY A N 1
ATOM 2399 C CA . GLY A 1 295 ? 23.766 -5.32 23.766 1 76.06 295 GLY A CA 1
ATOM 2400 C C . GLY A 1 295 ? 22.641 -4.543 23.109 1 76.06 295 GLY A C 1
ATOM 2401 O O . GLY A 1 295 ? 21.469 -4.77 23.391 1 76.06 295 GLY A O 1
ATOM 2402 N N . ASN A 1 296 ? 23 -3.557 22.344 1 84.88 296 ASN A N 1
ATOM 2403 C CA . ASN A 1 296 ? 22.016 -2.789 21.594 1 84.88 296 ASN A CA 1
ATOM 2404 C C . ASN A 1 296 ? 22.328 -2.764 20.094 1 84.88 296 ASN A C 1
ATOM 2406 O O . ASN A 1 296 ? 23.453 -3.061 19.688 1 84.88 296 ASN A O 1
ATOM 2410 N N . ILE A 1 297 ? 21.328 -2.637 19.406 1 90.5 297 ILE A N 1
ATOM 2411 C CA . ILE A 1 297 ? 21.516 -2.441 17.984 1 90.5 297 ILE A CA 1
ATOM 2412 C C . ILE A 1 297 ? 21.375 -0.958 17.641 1 90.5 297 ILE A C 1
ATOM 2414 O O . ILE A 1 297 ? 20.375 -0.32 18.016 1 90.5 297 ILE A O 1
ATOM 2418 N N . LEU A 1 298 ? 22.359 -0.493 17.031 1 89 298 LEU A N 1
ATOM 2419 C CA . LEU A 1 298 ? 22.359 0.906 16.609 1 89 298 LEU A CA 1
ATOM 2420 C C . LEU A 1 298 ? 22.359 1.023 15.094 1 89 298 LEU A C 1
ATOM 2422 O O . LEU A 1 298 ? 22.938 0.181 14.406 1 89 298 LEU A O 1
ATOM 2426 N N . VAL A 1 299 ? 21.688 1.976 14.656 1 89.94 299 VAL A N 1
ATOM 2427 C CA . VAL A 1 299 ? 21.578 2.217 13.227 1 89.94 299 VAL A CA 1
ATOM 2428 C C . VAL A 1 299 ? 22.234 3.553 12.875 1 89.94 299 VAL A C 1
ATOM 2430 O O . VAL A 1 299 ? 21.969 4.566 13.523 1 89.94 299 VAL A O 1
ATOM 2433 N N . THR A 1 300 ? 23.094 3.471 11.914 1 85.81 300 THR A N 1
ATOM 2434 C CA . THR A 1 300 ? 23.766 4.688 11.461 1 85.81 300 THR A CA 1
ATOM 2435 C C . THR A 1 300 ? 23.281 5.078 10.07 1 85.81 300 THR A C 1
ATOM 2437 O O . THR A 1 300 ? 23.203 4.23 9.18 1 85.81 300 THR A O 1
ATOM 2440 N N . ASN A 1 301 ? 22.828 6.301 9.992 1 77.62 301 ASN A N 1
ATOM 2441 C CA . ASN A 1 301 ? 22.5 6.883 8.695 1 77.62 301 ASN A CA 1
ATOM 2442 C C . ASN A 1 301 ? 23.656 7.688 8.125 1 77.62 301 ASN A C 1
ATOM 2444 O O . ASN A 1 301 ? 24.062 8.703 8.695 1 77.62 301 ASN A O 1
ATOM 2448 N N . ARG A 1 302 ? 24.25 7.258 7.062 1 70.75 302 ARG A N 1
ATOM 2449 C CA . ARG A 1 302 ? 25.453 7.887 6.52 1 70.75 302 ARG A CA 1
ATOM 2450 C C . ARG A 1 302 ? 25.094 8.898 5.438 1 70.75 302 ARG A C 1
ATOM 2452 O O . ARG A 1 302 ? 25.938 9.273 4.625 1 70.75 302 ARG A O 1
ATOM 2459 N N . GLU A 1 303 ? 23.844 9.07 5.355 1 65.88 303 GLU A N 1
ATOM 2460 C CA . GLU A 1 303 ? 23.453 10.047 4.34 1 65.88 303 GLU A CA 1
ATOM 2461 C C . GLU A 1 303 ? 24.094 11.406 4.609 1 65.88 303 GLU A C 1
ATOM 2463 O O . GLU A 1 303 ? 24.469 12.117 3.678 1 65.88 303 GLU A O 1
ATOM 2468 N N . ARG A 1 304 ? 24.125 11.656 6.066 1 60.19 304 ARG A N 1
ATOM 2469 C CA . ARG A 1 304 ? 24.719 12.922 6.473 1 60.19 304 ARG A CA 1
ATOM 2470 C C . ARG A 1 304 ? 26.203 12.75 6.793 1 60.19 304 ARG A C 1
ATOM 2472 O O . ARG A 1 304 ? 26.641 11.641 7.117 1 60.19 304 ARG A O 1
ATOM 2479 N N . GLY A 1 305 ? 27.094 13.461 6.113 1 57.69 305 GLY A N 1
ATOM 2480 C CA . GLY A 1 305 ? 28.516 13.398 6.441 1 57.69 305 GLY A CA 1
ATOM 2481 C C . GLY A 1 305 ? 28.766 13.055 7.898 1 57.69 305 GLY A C 1
ATOM 2482 O O . GLY A 1 305 ? 29.828 12.508 8.234 1 57.69 305 GLY A O 1
ATOM 2483 N N . THR A 1 306 ? 27.828 13.344 8.773 1 59.12 306 THR A N 1
ATOM 2484 C CA . THR A 1 306 ? 28.047 13.039 10.18 1 59.12 306 THR A CA 1
ATOM 2485 C C . THR A 1 306 ? 27.328 11.75 10.57 1 59.12 306 THR A C 1
ATOM 2487 O O . THR A 1 306 ? 26.172 11.547 10.219 1 59.12 306 THR A O 1
ATOM 2490 N N . GLU A 1 307 ? 28.047 10.875 11.008 1 64.38 307 GLU A N 1
ATOM 2491 C CA . GLU A 1 307 ? 27.516 9.602 11.484 1 64.38 307 GLU A CA 1
ATOM 2492 C C . GLU A 1 307 ? 26.641 9.789 12.719 1 64.38 307 GLU A C 1
ATOM 2494 O O . GLU A 1 307 ? 27.109 10.289 13.742 1 64.38 307 GLU A O 1
ATOM 2499 N N . VAL A 1 308 ? 25.375 9.812 12.57 1 68.19 308 VAL A N 1
ATOM 2500 C CA . VAL A 1 308 ? 24.484 9.898 13.727 1 68.19 308 VAL A CA 1
ATOM 2501 C C . VAL A 1 308 ? 23.938 8.516 14.07 1 68.19 308 VAL A C 1
ATOM 2503 O O . VAL A 1 308 ? 23.375 7.832 13.211 1 68.19 308 VAL A O 1
ATOM 2506 N N . LEU A 1 309 ? 24.266 8.062 15.266 1 77.12 309 LEU A N 1
ATOM 2507 C CA . LEU A 1 309 ? 23.75 6.793 15.773 1 77.12 309 LEU A CA 1
ATOM 2508 C C . LEU A 1 309 ? 22.328 6.949 16.297 1 77.12 309 LEU A C 1
ATOM 2510 O O . LEU A 1 309 ? 22.031 7.883 17.047 1 77.12 309 LEU A O 1
ATOM 2514 N N . LYS A 1 310 ? 21.453 6.129 15.812 1 81.12 310 LYS A N 1
ATOM 2515 C CA . LYS A 1 310 ? 20.062 6.152 16.25 1 81.12 310 LYS A CA 1
ATOM 2516 C C . LYS A 1 310 ? 19.641 4.801 16.812 1 81.12 310 LYS A C 1
ATOM 2518 O O . LYS A 1 310 ? 20.047 3.754 16.312 1 81.12 310 LYS A O 1
ATOM 2523 N N . PRO A 1 311 ? 18.859 4.922 17.906 1 85.12 311 PRO A N 1
ATOM 2524 C CA . PRO A 1 311 ? 18.281 3.668 18.391 1 85.12 311 PRO A CA 1
ATOM 2525 C C . PRO A 1 311 ? 17.266 3.078 17.422 1 85.12 311 PRO A C 1
ATOM 2527 O O . PRO A 1 311 ? 16.812 3.764 16.5 1 85.12 311 PRO A O 1
ATOM 2530 N N . LEU A 1 312 ? 16.875 1.837 17.578 1 89 312 LEU A N 1
ATOM 2531 C CA . LEU A 1 312 ? 15.984 1.107 16.688 1 89 312 LEU A CA 1
ATOM 2532 C C . LEU A 1 312 ? 14.625 1.797 16.594 1 89 312 LEU A C 1
ATOM 2534 O O . LEU A 1 312 ? 14.047 1.895 15.516 1 89 312 LEU A O 1
ATOM 2538 N N . LEU A 1 313 ? 14.188 2.332 17.719 1 86 313 LEU A N 1
ATOM 2539 C CA . LEU A 1 313 ? 12.852 2.922 17.766 1 86 313 LEU A CA 1
ATOM 2540 C C . LEU A 1 313 ? 12.797 4.211 16.953 1 86 313 LEU A C 1
ATOM 2542 O O . LEU A 1 313 ? 11.711 4.688 16.609 1 86 313 LEU A O 1
ATOM 2546 N N . LYS A 1 314 ? 13.922 4.793 16.688 1 82.44 314 LYS A N 1
ATOM 2547 C CA . LYS A 1 314 ? 13.977 6.043 15.938 1 82.44 314 LYS A CA 1
ATOM 2548 C C . LYS A 1 314 ? 14.289 5.789 14.469 1 82.44 314 LYS A C 1
ATOM 2550 O O . LYS A 1 314 ? 14.43 6.734 13.688 1 82.44 314 LYS A O 1
ATOM 2555 N N . THR A 1 315 ? 14.453 4.52 14.172 1 87.56 315 THR A N 1
ATOM 2556 C CA . THR A 1 315 ? 14.688 4.133 12.781 1 87.56 315 THR A CA 1
ATOM 2557 C C . THR A 1 315 ? 13.359 3.906 12.055 1 87.56 315 THR A C 1
ATOM 2559 O O . THR A 1 315 ? 12.43 3.324 12.617 1 87.56 315 THR A O 1
ATOM 2562 N N . PRO A 1 316 ? 13.281 4.422 10.82 1 86.31 316 PRO A N 1
ATOM 2563 C CA . PRO A 1 316 ? 12.047 4.172 10.078 1 86.31 316 PRO A CA 1
ATOM 2564 C C . PRO A 1 316 ? 11.734 2.684 9.938 1 86.31 316 PRO A C 1
ATOM 2566 O O . PRO A 1 316 ? 12.641 1.874 9.727 1 86.31 316 PRO A O 1
ATOM 2569 N N . GLU A 1 317 ? 10.516 2.408 10.102 1 89.44 317 G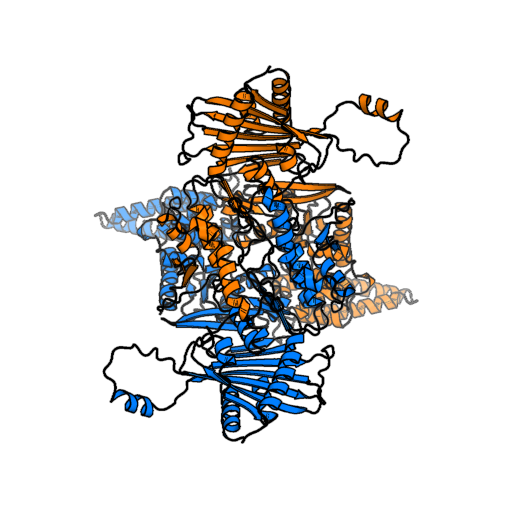LU A N 1
ATOM 2570 C CA . GLU A 1 317 ? 10.078 1.017 10.086 1 89.44 317 GLU A CA 1
ATOM 2571 C C . GLU A 1 317 ? 10.453 0.332 8.773 1 89.44 317 GLU A C 1
ATOM 2573 O O . GLU A 1 317 ? 10.836 -0.839 8.773 1 89.44 317 GLU A O 1
ATOM 2578 N N . GLY A 1 318 ? 10.266 1.036 7.656 1 90.88 318 GLY A N 1
ATOM 2579 C CA . GLY A 1 318 ? 10.609 0.459 6.367 1 90.88 318 GLY A CA 1
ATOM 2580 C C . GLY A 1 318 ? 12.062 0.019 6.281 1 90.88 318 GLY A C 1
ATOM 2581 O O . GLY A 1 318 ? 12.375 -0.984 5.637 1 90.88 318 GLY A O 1
ATOM 2582 N N . VAL A 1 319 ? 12.961 0.72 6.938 1 91.12 319 VAL A N 1
ATOM 2583 C CA . VAL A 1 319 ? 14.383 0.406 6.941 1 91.12 319 VAL A CA 1
ATOM 2584 C C . VAL A 1 319 ? 14.633 -0.854 7.766 1 91.12 319 VAL A C 1
ATOM 2586 O O . VAL A 1 319 ? 15.422 -1.718 7.371 1 91.12 319 VAL A O 1
ATOM 2589 N N . LEU A 1 320 ? 13.969 -0.928 8.852 1 93 320 LEU A N 1
ATOM 2590 C CA . LEU A 1 320 ? 14.094 -2.109 9.695 1 93 320 LEU A CA 1
ATOM 2591 C C . LEU A 1 320 ? 13.609 -3.355 8.961 1 93 320 LEU A C 1
ATOM 2593 O O . LEU A 1 320 ? 14.266 -4.398 9 1 93 320 LEU A O 1
ATOM 2597 N N . GLU A 1 321 ? 12.492 -3.24 8.297 1 93.44 321 GLU A N 1
ATOM 2598 C CA . GLU A 1 321 ? 11.93 -4.359 7.547 1 93.44 321 GLU A CA 1
ATOM 2599 C C . GLU A 1 321 ? 12.859 -4.793 6.418 1 93.44 321 GLU A C 1
ATOM 2601 O O . GLU A 1 321 ? 13.016 -5.988 6.156 1 93.44 321 GLU A O 1
ATOM 2606 N N . ALA A 1 322 ? 13.406 -3.795 5.762 1 94.31 322 ALA A N 1
ATOM 2607 C CA . ALA A 1 322 ? 14.336 -4.105 4.684 1 94.31 322 ALA A CA 1
ATOM 2608 C C . ALA A 1 322 ? 15.547 -4.883 5.203 1 94.31 322 ALA A C 1
ATOM 2610 O O . ALA A 1 322 ? 15.977 -5.859 4.586 1 94.31 322 ALA A O 1
ATOM 2611 N N . LYS A 1 323 ? 16.047 -4.449 6.305 1 94.94 323 LYS A N 1
ATOM 2612 C CA . LYS A 1 323 ? 17.203 -5.117 6.883 1 94.94 323 LYS A CA 1
ATOM 2613 C C . LYS A 1 323 ? 16.875 -6.555 7.281 1 94.94 323 LYS A C 1
ATOM 2615 O O . LYS A 1 323 ? 17.656 -7.473 7.016 1 94.94 323 LYS A O 1
ATOM 2620 N N . GLN A 1 324 ? 15.789 -6.711 7.914 1 95.94 324 GLN A N 1
ATOM 2621 C CA . GLN A 1 324 ? 15.359 -8.055 8.297 1 95.94 324 GLN A CA 1
ATOM 2622 C C . GLN A 1 324 ? 15.219 -8.953 7.074 1 95.94 324 GLN A C 1
ATOM 2624 O O . GLN A 1 324 ? 15.68 -10.102 7.082 1 95.94 324 GLN A O 1
ATOM 2629 N N . LEU A 1 325 ? 14.625 -8.43 6.055 1 96.5 325 LEU A N 1
ATOM 2630 C CA . LEU A 1 325 ? 14.414 -9.195 4.828 1 96.5 325 LEU A CA 1
ATOM 2631 C C . LEU A 1 325 ? 15.742 -9.617 4.215 1 96.5 325 LEU A C 1
ATOM 2633 O O . LEU A 1 325 ? 15.906 -10.773 3.83 1 96.5 325 LEU A O 1
ATOM 2637 N N . THR A 1 326 ? 16.672 -8.68 4.137 1 96 326 THR A N 1
ATOM 2638 C CA . THR A 1 326 ? 17.938 -8.984 3.48 1 96 326 THR A CA 1
ATOM 2639 C C . THR A 1 326 ? 18.75 -9.992 4.297 1 96 326 THR A C 1
ATOM 2641 O O . THR A 1 326 ? 19.438 -10.836 3.73 1 96 326 THR A O 1
ATOM 2644 N N . LEU A 1 327 ? 18.641 -9.906 5.648 1 96.75 327 LEU A N 1
ATOM 2645 C CA . LEU A 1 327 ? 19.281 -10.891 6.508 1 96.75 327 LEU A CA 1
ATOM 2646 C C . LEU A 1 327 ? 18.719 -12.281 6.258 1 96.75 327 LEU A C 1
ATOM 2648 O O . LEU A 1 327 ? 19.469 -13.25 6.137 1 96.75 327 LEU A O 1
ATOM 2652 N N . ILE A 1 328 ? 17.453 -12.383 6.102 1 97 328 ILE A N 1
ATOM 2653 C CA . ILE A 1 328 ? 16.781 -13.656 5.906 1 97 328 ILE A CA 1
ATOM 2654 C C . ILE A 1 328 ? 17.125 -14.219 4.531 1 97 328 ILE A C 1
ATOM 2656 O O . ILE A 1 328 ? 17.438 -15.406 4.398 1 97 328 ILE A O 1
ATOM 2660 N N . LEU A 1 329 ? 17.125 -13.383 3.51 1 96 329 LEU A N 1
ATOM 2661 C CA . LEU A 1 329 ? 17.375 -13.82 2.143 1 96 329 LEU A CA 1
ATOM 2662 C C . LEU A 1 329 ? 18.828 -14.266 1.981 1 96 329 LEU A C 1
ATOM 2664 O O . LEU A 1 329 ? 19.125 -15.148 1.17 1 96 329 LEU A O 1
ATOM 2668 N N . ALA A 1 330 ? 19.688 -13.68 2.785 1 95.62 330 ALA A N 1
ATOM 2669 C CA . ALA A 1 330 ? 21.125 -13.977 2.654 1 95.62 330 ALA A CA 1
ATOM 2670 C C . ALA A 1 330 ? 21.516 -15.172 3.516 1 95.62 330 ALA A C 1
ATOM 2672 O O . ALA A 1 330 ? 22.672 -15.594 3.504 1 95.62 330 ALA A O 1
ATOM 2673 N N . HIS A 1 331 ? 20.609 -15.664 4.309 1 95 331 HIS A N 1
ATOM 2674 C CA . HIS A 1 331 ? 20.906 -16.828 5.145 1 95 331 HIS A CA 1
ATOM 2675 C C . HIS A 1 331 ? 21.172 -18.062 4.293 1 95 331 HIS A C 1
ATOM 2677 O O . HIS A 1 331 ? 20.406 -18.375 3.391 1 95 331 HIS A O 1
ATOM 2683 N N . LYS A 1 332 ? 22.141 -18.797 4.57 1 91.25 332 LYS A N 1
ATOM 2684 C CA . LYS A 1 332 ? 22.656 -19.875 3.738 1 91.25 332 LYS A CA 1
ATOM 2685 C C . LYS A 1 332 ? 21.75 -21.094 3.805 1 91.25 332 LYS A C 1
ATOM 2687 O O . LYS A 1 332 ? 21.672 -21.875 2.846 1 91.25 332 LYS A O 1
ATOM 2692 N N . GLU A 1 333 ? 21.094 -21.266 4.887 1 91.06 333 GLU A N 1
ATOM 2693 C CA . GLU A 1 333 ? 20.391 -22.531 5.109 1 91.06 333 GLU A CA 1
ATOM 2694 C C . GLU A 1 333 ? 18.906 -22.406 4.719 1 91.06 333 GLU A C 1
ATOM 2696 O O . GLU A 1 333 ? 18.25 -23.422 4.445 1 91.06 333 GLU A O 1
ATOM 2701 N N . TYR A 1 334 ? 18.391 -21.234 4.773 1 93.31 334 TYR A N 1
ATOM 2702 C CA . TYR A 1 334 ? 16.969 -21.062 4.473 1 93.31 334 TYR A CA 1
ATOM 2703 C C . TYR A 1 334 ? 16.688 -21.344 3 1 93.31 334 TYR A C 1
ATOM 2705 O O . TYR A 1 334 ? 17.297 -20.719 2.121 1 93.31 334 TYR A O 1
ATOM 2713 N N . SER A 1 335 ? 15.789 -22.297 2.74 1 94.19 335 SER A N 1
ATOM 2714 C CA . SER A 1 335 ? 15.422 -22.625 1.366 1 94.19 335 SER A CA 1
ATOM 2715 C C . SER A 1 335 ? 13.945 -22.359 1.108 1 94.19 335 SER A C 1
ATOM 2717 O O . SER A 1 335 ? 13.523 -22.219 -0.042 1 94.19 335 SER A O 1
ATOM 2719 N N . THR A 1 336 ? 13.141 -22.406 2.15 1 95.75 336 THR A N 1
ATOM 2720 C CA . THR A 1 336 ? 11.727 -22.031 2.092 1 95.75 336 THR A CA 1
ATOM 2721 C C . THR A 1 336 ? 11.438 -20.875 3.039 1 95.75 336 THR A C 1
ATOM 2723 O O . THR A 1 336 ? 11.562 -21.016 4.258 1 95.75 336 THR A O 1
ATOM 2726 N N . ILE A 1 337 ? 11.086 -19.781 2.479 1 96.94 337 ILE A N 1
ATOM 2727 C CA . ILE A 1 337 ? 10.836 -18.578 3.266 1 96.94 337 ILE A CA 1
ATOM 2728 C C . ILE A 1 337 ? 9.398 -18.109 3.049 1 96.94 337 ILE A C 1
ATOM 2730 O O . ILE A 1 337 ? 8.961 -17.922 1.91 1 96.94 337 ILE A O 1
ATOM 2734 N N . THR A 1 338 ? 8.617 -18.031 4.102 1 96.81 338 THR A N 1
ATOM 2735 C CA . THR A 1 338 ? 7.309 -17.391 4.055 1 96.81 338 THR A CA 1
ATOM 2736 C C . THR A 1 338 ? 7.352 -16.031 4.77 1 96.81 338 THR A C 1
ATOM 2738 O O . THR A 1 338 ? 7.797 -15.953 5.918 1 96.81 338 THR A O 1
ATOM 2741 N N . TYR A 1 339 ? 6.957 -15 4.121 1 96.94 339 TYR A N 1
ATOM 2742 C CA . TYR A 1 339 ? 7.117 -13.648 4.637 1 96.94 339 TYR A CA 1
ATOM 2743 C C . TYR A 1 339 ? 5.824 -12.852 4.496 1 96.94 339 TYR A C 1
ATOM 2745 O O . TYR A 1 339 ? 5.43 -12.492 3.385 1 96.94 339 TYR A O 1
ATOM 2753 N N . GLU A 1 340 ? 5.234 -12.562 5.605 1 95.19 340 GLU A N 1
ATOM 2754 C CA . GLU A 1 340 ? 4.008 -11.773 5.562 1 95.19 340 GLU A CA 1
ATOM 2755 C C . GLU A 1 340 ? 4.309 -10.281 5.641 1 95.19 340 GLU A C 1
ATOM 2757 O O . GLU A 1 340 ? 4.91 -9.812 6.609 1 95.19 340 GLU A O 1
ATOM 2762 N N . GLU A 1 341 ? 4.012 -9.547 4.629 1 93.31 341 GLU A N 1
ATOM 2763 C CA . GLU A 1 341 ? 4.023 -8.094 4.508 1 93.31 341 GLU A CA 1
ATOM 2764 C C . GLU A 1 341 ? 5.422 -7.531 4.738 1 93.31 341 GLU A C 1
ATOM 2766 O O . GLU A 1 341 ? 5.605 -6.641 5.57 1 93.31 341 GLU A O 1
ATOM 2771 N N . PRO A 1 342 ? 6.387 -7.977 3.973 1 95.25 342 PRO A N 1
ATOM 2772 C CA . PRO A 1 342 ? 7.73 -7.406 4.113 1 95.25 342 PRO A CA 1
ATOM 2773 C C . PRO A 1 342 ? 7.785 -5.93 3.736 1 95.25 342 PRO A C 1
ATOM 2775 O O . PRO A 1 342 ? 8.781 -5.254 4.023 1 95.25 342 PRO A O 1
ATOM 2778 N N . ASP A 1 343 ? 6.73 -5.469 3.051 1 93.12 343 ASP A N 1
ATOM 2779 C CA . ASP A 1 343 ? 6.699 -4.094 2.568 1 93.12 343 ASP A CA 1
ATOM 2780 C C . ASP A 1 343 ? 6.141 -3.148 3.631 1 93.12 343 ASP A C 1
ATOM 2782 O O . ASP A 1 343 ? 5.953 -1.958 3.375 1 93.12 343 ASP A O 1
ATOM 2786 N N . ARG A 1 344 ? 5.961 -3.613 4.793 1 91.06 344 ARG A N 1
ATOM 2787 C CA . ARG A 1 344 ? 5.406 -2.803 5.871 1 91.06 344 ARG A CA 1
ATOM 2788 C C . ARG A 1 344 ? 6.246 -1.553 6.105 1 91.06 344 ARG A C 1
ATOM 2790 O O . ARG A 1 344 ? 7.473 -1.633 6.211 1 91.06 344 ARG A O 1
ATOM 2797 N N . GLY A 1 345 ? 5.559 -0.438 6.117 1 89.19 345 GLY A N 1
ATOM 2798 C CA . GLY A 1 345 ? 6.227 0.815 6.434 1 89.19 345 GLY A CA 1
ATOM 2799 C C . GLY A 1 345 ? 7.059 1.355 5.285 1 89.19 345 GLY A C 1
ATOM 2800 O O . GLY A 1 345 ? 7.742 2.369 5.434 1 89.19 345 GLY A O 1
ATOM 2801 N N . MET A 1 346 ? 6.965 0.698 4.137 1 90.38 346 MET A N 1
ATOM 2802 C CA . MET A 1 346 ? 7.781 1.122 3.004 1 90.38 346 MET A CA 1
ATOM 2803 C C . MET A 1 346 ? 6.988 2.031 2.072 1 90.38 346 MET A C 1
ATOM 2805 O O . MET A 1 346 ? 5.801 1.801 1.832 1 90.38 346 MET A O 1
ATOM 2809 N N . HIS A 1 347 ? 7.688 3.039 1.667 1 86.25 347 HIS A N 1
ATOM 2810 C CA . HIS A 1 347 ? 7.105 3.85 0.603 1 86.25 347 HIS A CA 1
ATOM 2811 C C . HIS A 1 347 ? 7.211 3.145 -0.745 1 86.25 347 HIS A C 1
ATOM 2813 O O . HIS A 1 347 ? 8.008 2.221 -0.908 1 86.25 347 HIS A O 1
ATOM 2819 N N . PRO A 1 348 ? 6.473 3.494 -1.778 1 83.75 348 PRO A N 1
ATOM 2820 C CA . PRO A 1 348 ? 6.352 2.77 -3.045 1 83.75 348 PRO A CA 1
ATOM 2821 C C . PRO A 1 348 ? 7.699 2.559 -3.734 1 83.75 348 PRO A C 1
ATOM 2823 O O . PRO A 1 348 ? 7.961 1.476 -4.266 1 83.75 348 PRO A O 1
ATOM 2826 N N . HIS A 1 349 ? 8.523 3.484 -3.68 1 79.94 349 HIS A N 1
ATOM 2827 C CA . HIS A 1 349 ? 9.828 3.357 -4.328 1 79.94 349 HIS A CA 1
ATOM 2828 C C . HIS A 1 349 ? 10.656 2.254 -3.68 1 79.94 349 HIS A C 1
ATOM 2830 O O . HIS A 1 349 ? 11.32 1.479 -4.375 1 79.94 349 HIS A O 1
ATOM 2836 N N . MET A 1 350 ? 10.602 2.275 -2.445 1 86.56 350 MET A N 1
ATOM 2837 C CA . MET A 1 350 ? 11.328 1.238 -1.714 1 86.56 350 MET A CA 1
ATOM 2838 C C . MET A 1 350 ? 10.75 -0.14 -2.012 1 86.56 350 MET A C 1
ATOM 2840 O O . MET A 1 350 ? 11.484 -1.119 -2.121 1 86.56 350 MET A O 1
ATOM 2844 N N . ILE A 1 351 ? 9.453 -0.227 -2.195 1 90.44 351 ILE A N 1
ATOM 2845 C CA . ILE A 1 351 ? 8.789 -1.486 -2.518 1 90.44 351 ILE A CA 1
ATOM 2846 C C . ILE A 1 351 ? 9.234 -1.972 -3.893 1 90.44 351 ILE A C 1
ATOM 2848 O O . ILE A 1 351 ? 9.5 -3.162 -4.082 1 90.44 351 ILE A O 1
ATOM 2852 N N . LYS A 1 352 ? 9.344 -1.057 -4.789 1 83.81 352 LYS A N 1
ATOM 2853 C CA . LYS A 1 352 ? 9.797 -1.406 -6.129 1 83.81 352 LYS A CA 1
ATOM 2854 C C . LYS A 1 352 ? 11.211 -1.982 -6.102 1 83.81 352 LYS A C 1
ATOM 2856 O O . LYS A 1 352 ? 11.492 -2.988 -6.754 1 83.81 352 LYS A O 1
ATOM 2861 N N . LYS A 1 353 ? 12.047 -1.332 -5.285 1 83.75 353 LYS A N 1
ATOM 2862 C CA . LYS A 1 353 ? 13.414 -1.819 -5.148 1 83.75 353 LYS A CA 1
ATOM 2863 C C . LYS A 1 353 ? 13.445 -3.217 -4.539 1 83.75 353 LYS A C 1
ATOM 2865 O O . LYS A 1 353 ? 14.195 -4.082 -4.992 1 83.75 353 LYS A O 1
ATOM 2870 N N . MET A 1 354 ? 12.68 -3.344 -3.564 1 91.19 354 MET A N 1
ATOM 2871 C CA . MET A 1 354 ? 12.602 -4.645 -2.904 1 91.19 354 MET A CA 1
ATOM 2872 C C . MET A 1 354 ? 12.102 -5.715 -3.869 1 91.19 354 MET A C 1
ATOM 2874 O O . MET A 1 354 ? 12.68 -6.801 -3.953 1 91.19 354 MET A O 1
ATOM 2878 N N . ARG A 1 355 ? 11.055 -5.398 -4.574 1 88.62 355 ARG A N 1
ATOM 2879 C CA . ARG A 1 355 ? 10.484 -6.328 -5.547 1 88.62 355 ARG A CA 1
ATOM 2880 C C . ARG A 1 355 ? 11.531 -6.746 -6.578 1 88.62 355 ARG A C 1
ATOM 2882 O O . ARG A 1 355 ? 11.695 -7.938 -6.859 1 88.62 355 ARG A O 1
ATOM 2889 N N . ASP A 1 356 ? 12.234 -5.82 -7.07 1 80.5 356 ASP A N 1
ATOM 2890 C CA . ASP A 1 356 ? 13.242 -6.102 -8.086 1 80.5 356 ASP A CA 1
ATOM 2891 C C . ASP A 1 356 ? 14.344 -7.004 -7.531 1 80.5 356 ASP A C 1
ATOM 2893 O O . ASP A 1 356 ? 14.805 -7.922 -8.211 1 80.5 356 ASP A O 1
ATOM 2897 N N . LEU A 1 357 ? 14.711 -6.695 -6.371 1 84.25 357 LEU A N 1
ATOM 2898 C CA . LEU A 1 357 ? 15.75 -7.488 -5.723 1 84.25 357 LEU A CA 1
ATOM 2899 C C . LEU A 1 357 ? 15.297 -8.938 -5.543 1 84.25 357 LEU A C 1
ATOM 2901 O O . LEU A 1 357 ? 16.031 -9.867 -5.895 1 84.25 357 LEU A O 1
ATOM 2905 N N . ILE A 1 358 ? 14.125 -9.133 -5.055 1 89.56 358 ILE A N 1
ATOM 2906 C CA . ILE A 1 358 ? 13.695 -10.477 -4.672 1 89.56 358 ILE A CA 1
ATOM 2907 C C . ILE A 1 358 ? 13.352 -11.289 -5.922 1 89.56 358 ILE A C 1
ATOM 2909 O O . ILE A 1 358 ? 13.453 -12.516 -5.922 1 89.56 358 ILE A O 1
ATOM 2913 N N . LEU A 1 359 ? 13.016 -10.656 -6.977 1 83.38 359 LEU A N 1
ATOM 2914 C CA . LEU A 1 359 ? 12.68 -11.367 -8.203 1 83.38 359 LEU A CA 1
ATOM 2915 C C . LEU A 1 359 ? 13.938 -11.766 -8.961 1 83.38 359 LEU A C 1
ATOM 2917 O O . LEU A 1 359 ? 14 -12.852 -9.539 1 83.38 359 LEU A O 1
ATOM 2921 N N . LYS A 1 360 ? 14.891 -11.008 -8.805 1 77.12 360 LYS A N 1
ATOM 2922 C CA . LYS A 1 360 ? 16.031 -11.219 -9.695 1 77.12 360 LYS A CA 1
ATOM 2923 C C . LYS A 1 360 ? 17.172 -11.914 -8.969 1 77.12 360 LYS A C 1
ATOM 2925 O O . LYS A 1 360 ? 17.953 -12.648 -9.586 1 77.12 360 LYS A O 1
ATOM 2930 N N . HIS A 1 361 ? 17.266 -11.688 -7.734 1 79.44 361 HIS A N 1
ATOM 2931 C CA . HIS A 1 361 ? 18.516 -12.062 -7.086 1 79.44 361 HIS A CA 1
ATOM 2932 C C . HIS A 1 361 ? 18.297 -13.227 -6.121 1 79.44 361 HIS A C 1
ATOM 2934 O O . HIS A 1 361 ? 19.219 -13.617 -5.402 1 79.44 361 HIS A O 1
ATOM 2940 N N . VAL A 1 362 ? 17.203 -13.688 -6.043 1 86.62 362 VAL A N 1
ATOM 2941 C CA . VAL A 1 362 ? 16.953 -14.82 -5.152 1 86.62 362 VAL A CA 1
ATOM 2942 C C . VAL A 1 362 ? 16.984 -16.125 -5.949 1 86.62 362 VAL A C 1
ATOM 2944 O O . VAL A 1 362 ? 16.188 -16.297 -6.883 1 86.62 362 VAL A O 1
ATOM 2947 N N . SER A 1 363 ? 17.953 -16.891 -5.637 1 85 363 SER A N 1
ATOM 2948 C CA . SER A 1 363 ? 18.078 -18.203 -6.266 1 85 363 SER A CA 1
ATOM 2949 C C . SER A 1 363 ? 18.297 -19.297 -5.223 1 85 363 SER A C 1
ATOM 2951 O O . SER A 1 363 ? 18.797 -19.031 -4.129 1 85 363 SER A O 1
ATOM 2953 N N . GLY A 1 364 ? 17.891 -20.5 -5.543 1 88.19 364 GLY A N 1
ATOM 2954 C CA . GLY A 1 364 ? 18.078 -21.625 -4.648 1 88.19 364 GLY A CA 1
ATOM 2955 C C . GLY A 1 364 ? 17.109 -21.641 -3.48 1 88.19 364 GLY A C 1
ATOM 2956 O O . GLY A 1 364 ? 17.328 -22.344 -2.494 1 88.19 364 GLY A O 1
ATOM 2957 N N . LYS A 1 365 ? 16.156 -20.766 -3.518 1 93.44 365 LYS A N 1
ATOM 2958 C CA . LYS A 1 365 ? 15.156 -20.641 -2.471 1 93.44 365 LYS A CA 1
ATOM 2959 C C . LYS A 1 365 ? 13.766 -20.422 -3.066 1 93.44 365 LYS A C 1
ATOM 2961 O O . LYS A 1 365 ? 13.641 -19.984 -4.211 1 93.44 365 LYS A O 1
ATOM 2966 N N . THR A 1 366 ? 12.766 -20.844 -2.381 1 96.25 366 THR A N 1
ATOM 2967 C CA . THR A 1 366 ? 11.391 -20.438 -2.66 1 96.25 366 THR A CA 1
ATOM 2968 C C . THR A 1 366 ? 10.883 -19.469 -1.592 1 96.25 366 THR A C 1
ATOM 2970 O O . THR A 1 366 ? 10.859 -19.812 -0.406 1 96.25 366 THR A O 1
ATOM 2973 N N . VAL A 1 367 ? 10.602 -18.312 -2.016 1 97.19 367 VAL A N 1
ATOM 2974 C CA . VAL A 1 367 ? 10.125 -17.266 -1.114 1 97.19 367 VAL A CA 1
ATOM 2975 C C . VAL A 1 367 ? 8.648 -16.969 -1.399 1 97.19 367 VAL A C 1
ATOM 2977 O O . VAL A 1 367 ? 8.289 -16.625 -2.525 1 97.19 367 VAL A O 1
ATOM 2980 N N . LEU A 1 368 ? 7.82 -17.172 -0.414 1 97.56 368 LEU A N 1
ATOM 2981 C CA . LEU A 1 368 ? 6.406 -16.828 -0.512 1 97.56 368 LEU A CA 1
ATOM 2982 C C . LEU A 1 368 ? 6.102 -15.547 0.244 1 97.56 368 LEU A C 1
ATOM 2984 O O . LEU A 1 368 ? 6.23 -15.492 1.47 1 97.56 368 LEU A O 1
ATOM 2988 N N . ILE A 1 369 ? 5.652 -14.516 -0.498 1 97.31 369 ILE A N 1
ATOM 2989 C CA . ILE A 1 369 ? 5.406 -13.211 0.094 1 97.31 369 ILE A CA 1
ATOM 2990 C C . ILE A 1 369 ? 3.914 -12.891 0.04 1 97.31 369 ILE A C 1
ATOM 2992 O O . ILE A 1 369 ? 3.283 -13.023 -1.011 1 97.31 369 ILE A O 1
ATOM 2996 N N . ILE A 1 370 ? 3.377 -12.562 1.157 1 96 370 ILE A N 1
ATOM 2997 C CA . ILE A 1 370 ? 2.021 -12.016 1.208 1 96 370 ILE A CA 1
ATOM 2998 C C . ILE A 1 370 ? 2.078 -10.492 1.294 1 96 370 ILE A C 1
ATOM 3000 O O . ILE A 1 370 ? 2.826 -9.938 2.104 1 96 370 ILE A O 1
ATOM 3004 N N . SER A 1 371 ? 1.379 -9.773 0.468 1 92.81 371 SER A N 1
ATOM 3005 C CA . SER A 1 371 ? 1.334 -8.312 0.506 1 92.81 371 SER A CA 1
ATOM 3006 C C . SER A 1 371 ? -0.052 -7.793 0.14 1 92.81 371 SER A C 1
ATOM 3008 O O . SER A 1 371 ? -0.799 -8.453 -0.583 1 92.81 371 SER A O 1
ATOM 3010 N N . HIS A 1 372 ? -0.37 -6.668 0.685 1 89.12 372 HIS A N 1
ATOM 3011 C CA . HIS A 1 372 ? -1.605 -5.969 0.349 1 89.12 372 HIS A CA 1
ATOM 3012 C C . HIS A 1 372 ? -1.327 -4.742 -0.512 1 89.12 372 HIS A C 1
ATOM 3014 O O . HIS A 1 372 ? -2.248 -3.998 -0.855 1 89.12 372 HIS A O 1
ATOM 3020 N N . ASN A 1 373 ? -0.147 -4.582 -0.9 1 88.88 373 ASN A N 1
ATOM 3021 C CA . ASN A 1 373 ? 0.239 -3.377 -1.623 1 88.88 373 ASN A CA 1
ATOM 3022 C C . ASN A 1 373 ? 0.354 -3.635 -3.123 1 88.88 373 ASN A C 1
ATOM 3024 O O . ASN A 1 373 ? 1.206 -4.41 -3.561 1 88.88 373 ASN A O 1
ATOM 3028 N N . PRO A 1 374 ? -0.372 -2.918 -3.936 1 86.38 374 PRO A N 1
ATOM 3029 C CA . PRO A 1 374 ? -0.348 -3.158 -5.379 1 86.38 374 PRO A CA 1
ATOM 3030 C C . PRO A 1 374 ? 1.008 -2.846 -6.008 1 86.38 374 PRO A C 1
ATOM 3032 O O . PRO A 1 374 ? 1.325 -3.355 -7.086 1 86.38 374 PRO A O 1
ATOM 3035 N N . THR A 1 375 ? 1.816 -2.068 -5.352 1 84.38 375 THR A N 1
ATOM 3036 C CA . THR A 1 375 ? 3.109 -1.657 -5.887 1 84.38 375 THR A CA 1
ATOM 3037 C C . THR A 1 375 ? 4.031 -2.861 -6.059 1 84.38 375 THR A C 1
ATOM 3039 O O . THR A 1 375 ? 4.996 -2.807 -6.824 1 84.38 375 THR A O 1
ATOM 3042 N N . ILE A 1 376 ? 3.691 -3.951 -5.461 1 89.62 376 ILE A N 1
ATOM 3043 C CA . ILE A 1 376 ? 4.551 -5.129 -5.508 1 89.62 376 ILE A CA 1
ATOM 3044 C C . ILE A 1 376 ? 4.402 -5.828 -6.855 1 89.62 376 ILE A C 1
ATOM 3046 O O . ILE A 1 376 ? 5.234 -6.656 -7.23 1 89.62 376 ILE A O 1
ATOM 3050 N N . ILE A 1 377 ? 3.383 -5.477 -7.578 1 84.06 377 ILE A N 1
ATOM 3051 C CA . ILE A 1 377 ? 3.062 -6.199 -8.805 1 84.06 377 ILE A CA 1
ATOM 3052 C C . ILE A 1 377 ? 3.648 -5.465 -10.008 1 84.06 377 ILE A C 1
ATOM 3054 O O . ILE A 1 377 ? 3.369 -4.281 -10.219 1 84.06 377 ILE A O 1
ATOM 3058 N N . ASP A 1 378 ? 4.488 -6.082 -10.648 1 78.06 378 ASP A N 1
ATOM 3059 C CA . ASP A 1 378 ? 4.891 -5.688 -11.992 1 78.06 378 ASP A CA 1
ATOM 3060 C C . ASP A 1 378 ? 4.711 -6.84 -12.984 1 78.06 378 ASP A C 1
ATOM 3062 O O . ASP A 1 378 ? 4.078 -7.844 -12.656 1 78.06 378 ASP A O 1
ATOM 3066 N N . ASN A 1 379 ? 5.195 -6.75 -14.125 1 69.94 379 ASN A N 1
ATOM 3067 C CA . ASN A 1 379 ? 4.969 -7.77 -15.141 1 69.94 379 ASN A CA 1
ATOM 3068 C C . ASN A 1 379 ? 5.598 -9.102 -14.75 1 69.94 379 ASN A C 1
ATOM 3070 O O . ASN A 1 379 ? 5.008 -10.164 -14.977 1 69.94 379 ASN A O 1
ATOM 3074 N N . TRP A 1 380 ? 6.688 -9 -14.195 1 72.12 380 TRP A N 1
ATOM 3075 C CA . TRP A 1 380 ? 7.383 -10.227 -13.789 1 72.12 380 TRP A CA 1
ATOM 3076 C C . TRP A 1 380 ? 6.746 -10.828 -12.539 1 72.12 380 TRP A C 1
ATOM 3078 O O . TRP A 1 380 ? 6.551 -12.039 -12.461 1 72.12 380 TRP A O 1
ATOM 3088 N N . ALA A 1 381 ? 6.422 -10 -11.664 1 82.75 381 ALA A N 1
ATOM 3089 C CA . ALA A 1 381 ? 5.797 -10.469 -10.43 1 82.75 381 ALA A CA 1
ATOM 3090 C C . ALA A 1 381 ? 4.438 -11.102 -10.711 1 82.75 381 ALA A C 1
ATOM 3092 O O . ALA A 1 381 ? 4.035 -12.047 -10.031 1 82.75 381 ALA A O 1
ATOM 3093 N N . MET A 1 382 ? 3.809 -10.617 -11.688 1 81.94 382 MET A N 1
ATOM 3094 C CA . MET A 1 382 ? 2.451 -11.07 -11.977 1 81.94 382 MET A CA 1
ATOM 3095 C C . MET A 1 382 ? 2.43 -12.555 -12.32 1 81.94 382 MET A C 1
ATOM 3097 O O . MET A 1 382 ? 1.522 -13.281 -11.906 1 81.94 382 MET A O 1
ATOM 3101 N N . SER A 1 383 ? 3.398 -13.008 -13.078 1 79.88 383 SER A N 1
ATOM 3102 C CA . SER A 1 383 ? 3.449 -14.406 -13.492 1 79.88 383 SER A CA 1
ATOM 3103 C C . SER A 1 383 ? 3.727 -15.32 -12.312 1 79.88 383 SER A C 1
ATOM 3105 O O . SER A 1 383 ? 3.525 -16.531 -12.398 1 79.88 383 SER A O 1
ATOM 3107 N N . ARG A 1 384 ? 4.129 -14.766 -11.234 1 90.25 384 ARG A N 1
ATOM 3108 C CA . ARG A 1 384 ? 4.461 -15.531 -10.039 1 90.25 384 ARG A CA 1
ATOM 3109 C C . ARG A 1 384 ? 3.508 -15.211 -8.891 1 90.25 384 ARG A C 1
ATOM 3111 O O . ARG A 1 384 ? 3.848 -15.398 -7.723 1 90.25 384 ARG A O 1
ATOM 3118 N N . THR A 1 385 ? 2.346 -14.688 -9.281 1 91.44 385 THR A N 1
ATOM 3119 C CA . THR A 1 385 ? 1.413 -14.219 -8.266 1 91.44 385 THR A CA 1
ATOM 3120 C C . THR A 1 385 ? 0.204 -15.141 -8.172 1 91.44 385 THR A C 1
ATOM 3122 O O . THR A 1 385 ? -0.326 -15.586 -9.195 1 91.44 385 THR A O 1
ATOM 3125 N N . PHE A 1 386 ? -0.121 -15.484 -6.91 1 92.75 386 PHE A N 1
ATOM 3126 C CA . PHE A 1 386 ? -1.347 -16.203 -6.586 1 92.75 386 PHE A CA 1
ATOM 3127 C C . PHE A 1 386 ? -2.377 -15.273 -5.965 1 92.75 386 PHE A C 1
ATOM 3129 O O . PHE A 1 386 ? -2.031 -14.406 -5.156 1 92.75 386 PHE A O 1
ATOM 3136 N N . ILE A 1 387 ? -3.629 -15.445 -6.367 1 90.25 387 ILE A N 1
ATOM 3137 C CA . ILE A 1 387 ? -4.703 -14.609 -5.844 1 90.25 387 ILE A CA 1
ATOM 3138 C C . ILE A 1 387 ? -5.641 -15.453 -4.98 1 90.25 387 ILE A C 1
ATOM 3140 O O . ILE A 1 387 ? -6.145 -16.484 -5.43 1 90.25 387 ILE A O 1
ATOM 3144 N N . CYS A 1 388 ? -5.797 -14.969 -3.775 1 89.06 388 CYS A N 1
ATOM 3145 C CA . CYS A 1 388 ? -6.773 -15.586 -2.887 1 89.06 388 CYS A CA 1
ATOM 3146 C C . CYS A 1 388 ? -8.117 -14.875 -2.975 1 89.06 388 CYS A C 1
ATOM 3148 O O . CYS A 1 388 ? -8.18 -13.648 -2.924 1 89.06 388 CYS A O 1
ATOM 3150 N N . SER A 1 389 ? -9.125 -15.602 -3.123 1 82.75 389 SER A N 1
ATOM 3151 C CA . SER A 1 389 ? -10.469 -15.055 -3.229 1 82.75 389 SER A CA 1
ATOM 3152 C C . SER A 1 389 ? -11.43 -15.758 -2.281 1 82.75 389 SER A C 1
ATOM 3154 O O . SER A 1 389 ? -11.203 -16.906 -1.897 1 82.75 389 SER A O 1
ATOM 3156 N N . LYS A 1 390 ? -12.383 -15.008 -1.896 1 78.62 390 LYS A N 1
ATOM 3157 C CA . LYS A 1 390 ? -13.453 -15.508 -1.046 1 78.62 390 LYS A CA 1
ATOM 3158 C C . LYS A 1 390 ? -14.766 -15.602 -1.815 1 78.62 390 LYS A C 1
ATOM 3160 O O . LYS A 1 390 ? -15.117 -14.695 -2.566 1 78.62 390 LYS A O 1
ATOM 3165 N N . HIS A 1 391 ? -15.305 -16.797 -1.699 1 69.75 391 HIS A N 1
ATOM 3166 C CA . HIS A 1 391 ? -16.594 -17.031 -2.332 1 69.75 391 HIS A CA 1
ATOM 3167 C C . HIS A 1 391 ? -17.672 -17.328 -1.295 1 69.75 391 HIS A C 1
ATOM 3169 O O . HIS A 1 391 ? -17.422 -18.078 -0.341 1 69.75 391 HIS A O 1
ATOM 3175 N N . VAL A 1 392 ? -18.734 -16.594 -1.393 1 65.06 392 VAL A N 1
ATOM 3176 C CA . VAL A 1 392 ? -19.844 -16.797 -0.462 1 65.06 392 VAL A CA 1
ATOM 3177 C C . VAL A 1 392 ? -21 -17.516 -1.174 1 65.06 392 VAL A C 1
ATOM 3179 O O . VAL A 1 392 ? -21.531 -17 -2.162 1 65.06 392 VAL A O 1
ATOM 3182 N N . PHE A 1 393 ? -21.141 -18.719 -0.887 1 58.91 393 PHE A N 1
ATOM 3183 C CA . PHE A 1 393 ? -22.25 -19.5 -1.421 1 58.91 393 PHE A CA 1
ATOM 3184 C C . PHE A 1 393 ? -23.312 -19.734 -0.351 1 58.91 393 PHE A C 1
ATOM 3186 O O . PHE A 1 393 ? -23.219 -20.703 0.412 1 58.91 393 PHE A O 1
ATOM 3193 N N . GLY A 1 394 ? -24.312 -19 -0.342 1 56.31 394 GLY A N 1
ATOM 3194 C CA . GLY A 1 394 ? -25.297 -19.125 0.73 1 56.31 394 GLY A CA 1
ATOM 3195 C C . GLY A 1 394 ? -24.703 -18.906 2.107 1 56.31 394 GLY A C 1
ATOM 3196 O O . GLY A 1 394 ? -24.141 -17.844 2.389 1 56.31 394 GLY A O 1
ATOM 3197 N N . ASP A 1 395 ? -24.688 -19.953 2.879 1 61.5 395 ASP A N 1
ATOM 3198 C CA . ASP A 1 395 ? -24.172 -19.875 4.242 1 61.5 395 ASP A CA 1
ATOM 3199 C C . ASP A 1 395 ? -22.734 -20.391 4.324 1 61.5 395 ASP A C 1
ATOM 3201 O O . ASP A 1 395 ? -22.125 -20.375 5.395 1 61.5 395 ASP A O 1
ATOM 3205 N N . GLU A 1 396 ? -22.297 -20.75 3.154 1 63.66 396 GLU A N 1
ATOM 3206 C CA . GLU A 1 396 ? -20.938 -21.312 3.154 1 63.66 396 GLU A CA 1
ATOM 3207 C C . GLU A 1 396 ? -19.938 -20.359 2.514 1 63.66 396 GLU A C 1
ATOM 3209 O O . GLU A 1 396 ? -20.266 -19.688 1.528 1 63.66 396 GLU A O 1
ATOM 3214 N N . ILE A 1 397 ? -18.891 -20.172 3.273 1 72.12 397 ILE A N 1
ATOM 3215 C CA . ILE A 1 397 ? -17.797 -19.359 2.742 1 72.12 397 ILE A CA 1
ATOM 3216 C C . ILE A 1 397 ? -16.641 -20.25 2.311 1 72.12 397 ILE A C 1
ATOM 3218 O O . ILE A 1 397 ? -16.234 -21.156 3.053 1 72.12 397 ILE A O 1
ATOM 3222 N N . SER A 1 398 ? -16.266 -20.172 1.111 1 71.5 398 SER A N 1
ATOM 3223 C CA . SER A 1 398 ? -15.125 -20.922 0.606 1 71.5 398 SER A CA 1
ATOM 3224 C C . SER A 1 398 ? -14.039 -20 0.053 1 71.5 398 SER A C 1
ATOM 3226 O O . SER A 1 398 ? -14.344 -18.922 -0.441 1 71.5 398 SER A O 1
ATOM 3228 N N . HIS A 1 399 ? -12.852 -20.453 0.319 1 79.25 399 HIS A N 1
ATOM 3229 C CA . HIS A 1 399 ? -11.719 -19.703 -0.214 1 79.25 399 HIS A CA 1
ATOM 3230 C C . HIS A 1 399 ? -11.086 -20.438 -1.398 1 79.25 399 HIS A C 1
ATOM 3232 O O . HIS A 1 399 ? -11.156 -21.656 -1.487 1 79.25 399 HIS A O 1
ATOM 3238 N N . SER A 1 400 ? -10.617 -19.719 -2.309 1 80.19 400 SER A N 1
ATOM 3239 C CA . SER A 1 400 ? -9.875 -20.281 -3.438 1 80.19 400 SER A CA 1
ATOM 3240 C C . SER A 1 400 ? -8.602 -19.484 -3.703 1 80.19 400 SER A C 1
ATOM 3242 O O . SER A 1 400 ? -8.508 -18.312 -3.369 1 80.19 400 SER A O 1
ATOM 3244 N N . VAL A 1 401 ? -7.629 -20.234 -4.191 1 86.94 401 VAL A N 1
ATOM 3245 C CA . VAL A 1 401 ? -6.363 -19.609 -4.578 1 86.94 401 VAL A CA 1
ATOM 3246 C C . VAL A 1 401 ? -6.027 -19.984 -6.023 1 86.94 401 VAL A C 1
ATOM 3248 O O . VAL A 1 401 ? -6.074 -21.156 -6.395 1 86.94 401 VAL A O 1
ATOM 3251 N N . CYS A 1 402 ? -5.773 -18.984 -6.836 1 85.06 402 CYS A N 1
ATOM 3252 C CA . CYS A 1 402 ? -5.434 -19.25 -8.227 1 85.06 402 CYS A CA 1
ATOM 3253 C C . CYS A 1 402 ? -4.203 -18.469 -8.656 1 85.06 402 CYS A C 1
ATOM 3255 O O . CYS A 1 402 ? -3.982 -17.344 -8.18 1 85.06 402 CYS A O 1
ATOM 3257 N N . LYS A 1 403 ? -3.469 -19.109 -9.5 1 87.94 403 LYS A N 1
ATOM 3258 C CA . LYS A 1 403 ? -2.328 -18.406 -10.078 1 87.94 403 LYS A CA 1
ATOM 3259 C C . LYS A 1 403 ? -2.773 -17.469 -11.195 1 87.94 403 LYS A C 1
ATOM 3261 O O . LYS A 1 403 ? -3.633 -17.828 -12.008 1 87.94 403 LYS A O 1
ATOM 3266 N N . VAL A 1 404 ? -2.18 -16.297 -11.234 1 84.12 404 VAL A N 1
ATOM 3267 C CA . VAL A 1 404 ? -2.467 -15.383 -12.32 1 84.12 404 VAL A CA 1
ATOM 3268 C C . VAL A 1 404 ? -2.049 -16 -13.656 1 84.12 404 VAL A C 1
ATOM 3270 O O . VAL A 1 404 ? -0.922 -16.484 -13.789 1 84.12 404 VAL A O 1
ATOM 3273 N N . PRO A 1 405 ? -2.994 -16.141 -14.523 1 73.75 405 PRO A N 1
ATOM 3274 C CA . PRO A 1 405 ? -2.678 -16.781 -15.797 1 73.75 405 PRO A CA 1
ATOM 3275 C C . PRO A 1 405 ? -1.602 -16.031 -16.578 1 73.75 405 PRO A C 1
ATOM 3277 O O . PRO A 1 405 ? -1.553 -14.797 -16.547 1 73.75 405 PRO A O 1
ATOM 3280 N N . GLY A 1 406 ? -0.504 -16.672 -17.047 1 61.53 406 GLY A N 1
ATOM 3281 C CA . GLY A 1 406 ? 0.583 -16.109 -17.828 1 61.53 406 GLY A CA 1
ATOM 3282 C C . GLY A 1 406 ? 0.139 -15.609 -19.203 1 61.53 406 GLY A C 1
ATOM 3283 O O . GLY A 1 406 ? 0.898 -14.93 -19.891 1 61.53 406 GLY A O 1
ATOM 3284 N N . GLU A 1 407 ? -0.948 -16.125 -19.625 1 54.28 407 GLU A N 1
ATOM 3285 C CA . GLU A 1 407 ? -1.258 -15.93 -21.047 1 54.28 407 GLU A CA 1
ATOM 3286 C C . GLU A 1 407 ? -1.254 -14.445 -21.406 1 54.28 407 GLU A C 1
ATOM 3288 O O . GLU A 1 407 ? -1.472 -13.594 -20.547 1 54.28 407 GLU A O 1
ATOM 3293 N N . SER A 1 408 ? -0.81 -14.156 -22.656 1 50.09 408 SER A N 1
ATOM 3294 C CA . SER A 1 408 ? -0.61 -13.031 -23.562 1 50.09 408 SER A CA 1
ATOM 3295 C C . SER A 1 408 ? -1.724 -12 -23.422 1 50.09 408 SER A C 1
ATOM 3297 O O . SER A 1 408 ? -1.73 -10.984 -24.125 1 50.09 408 SER A O 1
ATOM 3299 N N . VAL A 1 409 ? -2.709 -12.445 -22.859 1 48.41 409 VAL A N 1
ATOM 3300 C CA . VAL A 1 409 ? -3.807 -11.602 -23.328 1 48.41 409 VAL A CA 1
ATOM 3301 C C . VAL A 1 409 ? -3.557 -10.148 -22.922 1 48.41 409 VAL A C 1
ATOM 3303 O O . VAL A 1 409 ? -3.713 -9.234 -23.734 1 48.41 409 VAL A O 1
ATOM 3306 N N . LEU A 1 410 ? -3.803 -9.883 -21.578 1 52.78 410 LEU A N 1
ATOM 3307 C CA . LEU A 1 410 ? -3.846 -8.453 -21.297 1 52.78 410 LEU A CA 1
ATOM 3308 C C . LEU A 1 410 ? -2.445 -7.848 -21.359 1 52.78 410 LEU A C 1
ATOM 3310 O O . LEU A 1 410 ? -1.502 -8.406 -20.797 1 52.78 410 LEU A O 1
ATOM 3314 N N . ASN A 1 411 ? -2.051 -7.375 -22.484 1 49.03 411 ASN A N 1
ATOM 3315 C CA . ASN A 1 411 ? -0.799 -6.664 -22.734 1 49.03 411 ASN A CA 1
ATOM 3316 C C . ASN A 1 411 ? -0.224 -6.078 -21.453 1 49.03 411 ASN A C 1
ATOM 3318 O O . ASN A 1 411 ? -0.859 -5.242 -20.797 1 49.03 411 ASN A O 1
ATOM 3322 N N . ARG A 1 412 ? 0.545 -6.938 -20.75 1 48.66 412 ARG A N 1
ATOM 3323 C CA . ARG A 1 412 ? 1.169 -6.832 -19.438 1 48.66 412 ARG A CA 1
ATOM 3324 C C . ARG A 1 412 ? 1.701 -5.426 -19.188 1 48.66 412 ARG A C 1
ATOM 3326 O O . ARG A 1 412 ? 1.647 -4.922 -18.062 1 48.66 412 ARG A O 1
ATOM 3333 N N . PHE A 1 413 ? 2.512 -4.828 -20.25 1 47.59 413 PHE A N 1
ATOM 3334 C CA . PHE A 1 413 ? 3.264 -3.631 -19.891 1 47.59 413 PHE A CA 1
ATOM 3335 C C . PHE A 1 413 ? 2.338 -2.426 -19.766 1 47.59 413 PHE A C 1
ATOM 3337 O O . PHE A 1 413 ? 2.531 -1.569 -18.906 1 47.59 413 PHE A O 1
ATOM 3344 N N . SER A 1 414 ? 1.476 -2.211 -20.844 1 50.88 414 SER A N 1
ATOM 3345 C CA . SER A 1 414 ? 0.68 -0.987 -20.828 1 50.88 414 SER A CA 1
ATOM 3346 C C . SER A 1 414 ? -0.378 -1.022 -19.734 1 50.88 414 SER A C 1
ATOM 3348 O O . SER A 1 414 ? -0.754 0.019 -19.188 1 50.88 414 SER A O 1
ATOM 3350 N N . ARG A 1 415 ? -0.55 -2.309 -19.25 1 59.12 415 ARG A N 1
ATOM 3351 C CA . ARG A 1 415 ? -1.779 -2.465 -18.484 1 59.12 415 ARG A CA 1
ATOM 3352 C C . ARG A 1 415 ? -1.478 -2.922 -17.062 1 59.12 415 ARG A C 1
ATOM 3354 O O . ARG A 1 415 ? -2.322 -3.539 -16.406 1 59.12 415 ARG A O 1
ATOM 3361 N N . ILE A 1 416 ? -0.166 -2.381 -16.812 1 67.25 416 ILE A N 1
ATOM 3362 C CA . ILE A 1 416 ? 0.193 -2.92 -15.508 1 67.25 416 ILE A CA 1
ATOM 3363 C C . ILE A 1 416 ? -0.659 -2.258 -14.422 1 67.25 416 ILE A C 1
ATOM 3365 O O . ILE A 1 416 ? -1.049 -2.906 -13.453 1 67.25 416 ILE A O 1
ATOM 3369 N N . ASP A 1 417 ? -0.921 -1.006 -14.664 1 67.75 417 ASP A N 1
ATOM 3370 C CA . ASP A 1 417 ? -1.756 -0.302 -13.695 1 67.75 417 ASP A CA 1
ATOM 3371 C C . ASP A 1 417 ? -3.164 -0.889 -13.656 1 67.75 417 ASP A C 1
ATOM 3373 O O . ASP A 1 417 ? -3.762 -1.01 -12.586 1 67.75 417 ASP A O 1
ATOM 3377 N N . GLU A 1 418 ? -3.533 -1.223 -14.758 1 70.19 418 GLU A N 1
ATOM 3378 C CA . GLU A 1 418 ? -4.852 -1.843 -14.836 1 70.19 418 GLU A CA 1
ATOM 3379 C C . GLU A 1 418 ? -4.852 -3.221 -14.18 1 70.19 418 GLU A C 1
ATOM 3381 O O . GLU A 1 418 ? -5.793 -3.574 -13.469 1 70.19 418 GLU A O 1
ATOM 3386 N N . MET A 1 419 ? -3.799 -3.883 -14.461 1 75.19 419 MET A N 1
ATOM 3387 C CA . MET A 1 419 ? -3.709 -5.227 -13.906 1 75.19 419 MET A CA 1
ATOM 3388 C C . MET A 1 419 ? -3.641 -5.18 -12.383 1 75.19 419 MET A C 1
ATOM 3390 O O . MET A 1 419 ? -4.273 -5.988 -11.703 1 75.19 419 MET A O 1
ATOM 3394 N N . ARG A 1 420 ? -2.896 -4.23 -11.938 1 77.44 420 ARG A N 1
ATOM 3395 C CA . ARG A 1 420 ? -2.795 -4.07 -10.492 1 77.44 420 ARG A CA 1
ATOM 3396 C C . ARG A 1 420 ? -4.168 -3.83 -9.867 1 77.44 420 ARG A C 1
ATOM 3398 O O . ARG A 1 420 ? -4.516 -4.453 -8.867 1 77.44 420 ARG A O 1
ATOM 3405 N N . SER A 1 421 ? -4.84 -3 -10.508 1 73.25 421 SER A N 1
ATOM 3406 C CA . SER A 1 421 ? -6.176 -2.699 -10.008 1 73.25 421 SER A CA 1
ATOM 3407 C C . SER A 1 421 ? -7.078 -3.928 -10.062 1 73.25 421 SER A C 1
ATOM 3409 O O . SER A 1 421 ? -7.863 -4.172 -9.148 1 73.25 421 SER A O 1
ATOM 3411 N N . LEU A 1 422 ? -6.914 -4.641 -11.086 1 76.94 422 LEU A N 1
ATOM 3412 C CA . LEU A 1 422 ? -7.738 -5.832 -11.273 1 76.94 422 LEU A CA 1
ATOM 3413 C C . LEU A 1 422 ? -7.406 -6.891 -10.227 1 76.94 422 LEU A C 1
ATOM 3415 O O . LEU A 1 422 ? -8.305 -7.547 -9.703 1 76.94 422 LEU A O 1
ATOM 3419 N N . LEU A 1 423 ? -6.234 -6.996 -9.977 1 81.06 423 LEU A N 1
ATOM 3420 C CA . LEU A 1 423 ? -5.789 -8.062 -9.086 1 81.06 423 LEU A CA 1
ATOM 3421 C C . LEU A 1 423 ? -6.207 -7.781 -7.648 1 81.06 423 LEU A C 1
ATOM 3423 O O . LEU A 1 423 ? -6.488 -8.711 -6.887 1 81.06 423 LEU A O 1
ATOM 3427 N N . PHE A 1 424 ? -6.277 -6.59 -7.332 1 80.81 424 PHE A N 1
ATOM 3428 C CA . PHE A 1 424 ? -6.531 -6.258 -5.934 1 80.81 424 PHE A CA 1
ATOM 3429 C C . PHE A 1 424 ? -7.988 -5.863 -5.727 1 80.81 424 PHE A C 1
ATOM 3431 O O . PHE A 1 424 ? -8.414 -5.621 -4.598 1 80.81 424 PHE A O 1
ATOM 3438 N N . SER A 1 425 ? -8.703 -5.816 -6.809 1 77.44 425 SER A N 1
ATOM 3439 C CA . SER A 1 425 ? -10.125 -5.504 -6.691 1 77.44 425 SER A CA 1
ATOM 3440 C C . SER A 1 425 ? -10.953 -6.766 -6.508 1 77.44 425 SER A C 1
ATOM 3442 O O . SER A 1 425 ? -10.562 -7.844 -6.961 1 77.44 425 SER A O 1
ATOM 3444 N N . SER A 1 426 ? -11.977 -6.617 -5.73 1 72.62 426 SER A N 1
ATOM 3445 C CA . SER A 1 426 ? -12.922 -7.723 -5.609 1 72.62 426 SER A CA 1
ATOM 3446 C C . SER A 1 426 ? -13.906 -7.738 -6.77 1 72.62 426 SER A C 1
ATOM 3448 O O . SER A 1 426 ? -14.266 -8.805 -7.277 1 72.62 426 SER A O 1
ATOM 3450 N N . ARG A 1 427 ? -14.312 -6.559 -7.094 1 81.25 427 ARG A N 1
ATOM 3451 C CA . ARG A 1 427 ? -15.25 -6.355 -8.195 1 81.25 427 ARG A CA 1
ATOM 3452 C C . ARG A 1 427 ? -14.781 -5.23 -9.117 1 81.25 427 ARG A C 1
ATOM 3454 O O . ARG A 1 427 ? -14.203 -4.242 -8.648 1 81.25 427 ARG A O 1
ATOM 3461 N N . ILE A 1 428 ? -15.094 -5.488 -10.422 1 85.38 428 ILE A N 1
ATOM 3462 C CA . ILE A 1 428 ? -14.625 -4.473 -11.359 1 85.38 428 ILE A CA 1
ATOM 3463 C C . ILE A 1 428 ? -15.758 -4.102 -12.32 1 85.38 428 ILE A C 1
ATOM 3465 O O . ILE A 1 428 ? -16.5 -4.973 -12.773 1 85.38 428 ILE A O 1
ATOM 3469 N N . LEU A 1 429 ? -15.883 -2.84 -12.516 1 90.81 429 LEU A N 1
ATOM 3470 C CA . LEU A 1 429 ? -16.75 -2.312 -13.562 1 90.81 429 LEU A CA 1
ATOM 3471 C C . LEU A 1 429 ? -15.938 -1.676 -14.68 1 90.81 429 LEU A C 1
ATOM 3473 O O . LEU A 1 429 ? -15.281 -0.656 -14.469 1 90.81 429 LEU A O 1
ATOM 3477 N N . PHE A 1 430 ? -16.016 -2.35 -15.781 1 88.25 430 PHE A N 1
ATOM 3478 C CA . PHE A 1 430 ? -15.344 -1.772 -16.938 1 88.25 430 PHE A CA 1
ATOM 3479 C C . PHE A 1 430 ? -16.297 -0.892 -17.734 1 88.25 430 PHE A C 1
ATOM 3481 O O . PHE A 1 430 ? -17.406 -1.316 -18.078 1 88.25 430 PHE A O 1
ATOM 3488 N N . VAL A 1 431 ? -15.836 0.239 -17.938 1 90.69 431 VAL A N 1
ATOM 3489 C CA . VAL A 1 431 ? -16.609 1.177 -18.734 1 90.69 431 VAL A CA 1
ATOM 3490 C C . VAL A 1 431 ? -15.898 1.44 -20.062 1 90.69 431 VAL A C 1
ATOM 3492 O O . VAL A 1 431 ? -14.695 1.223 -20.188 1 90.69 431 VAL A O 1
ATOM 3495 N N . GLU A 1 432 ? -16.5 1.85 -21 1 85.44 432 GLU A N 1
ATOM 3496 C CA . GLU A 1 432 ? -15.969 1.92 -22.359 1 85.44 432 GLU A CA 1
ATOM 3497 C C . GLU A 1 432 ? -14.945 3.045 -22.5 1 85.44 432 GLU A C 1
ATOM 3499 O O . GLU A 1 432 ? -13.906 2.873 -23.141 1 85.44 432 GLU A O 1
ATOM 3504 N N . GLY A 1 433 ? -15.297 4.184 -21.922 1 78.69 433 GLY A N 1
ATOM 3505 C CA . GLY A 1 433 ? -14.422 5.328 -22.109 1 78.69 433 GLY A CA 1
ATOM 3506 C C . GLY A 1 433 ? -14.078 6.051 -20.828 1 78.69 433 GLY A C 1
ATOM 3507 O O . GLY A 1 433 ? -14.609 5.719 -19.766 1 78.69 433 GLY A O 1
ATOM 3508 N N . ILE A 1 434 ? -13.195 7.039 -21.031 1 77.19 434 ILE A N 1
ATOM 3509 C CA . ILE A 1 434 ? -12.719 7.801 -19.875 1 77.19 434 ILE A CA 1
ATOM 3510 C C . ILE A 1 434 ? -13.844 8.672 -19.328 1 77.19 434 ILE A C 1
ATOM 3512 O O . ILE A 1 434 ? -13.945 8.867 -18.109 1 77.19 434 ILE A O 1
ATOM 3516 N N . THR A 1 435 ? -14.664 9.156 -20.172 1 82.06 435 THR A N 1
ATOM 3517 C CA . THR A 1 435 ? -15.789 9.969 -19.719 1 82.06 435 THR A CA 1
ATOM 3518 C C . THR A 1 435 ? -16.734 9.156 -18.844 1 82.06 435 THR A C 1
ATOM 3520 O O . THR A 1 435 ? -17.219 9.648 -17.828 1 82.06 435 THR A O 1
ATOM 3523 N N . ASP A 1 436 ? -16.922 7.941 -19.297 1 87.69 436 ASP A N 1
ATOM 3524 C CA . ASP A 1 436 ? -17.75 7.047 -18.5 1 87.69 436 ASP A CA 1
ATOM 3525 C C . ASP A 1 436 ? -17.156 6.844 -17.109 1 87.69 436 ASP A C 1
ATOM 3527 O O . ASP A 1 436 ? -17.891 6.855 -16.109 1 87.69 436 ASP A O 1
ATOM 3531 N N . LYS A 1 437 ? -15.961 6.68 -17.125 1 84.31 437 LYS A N 1
ATOM 3532 C CA . LYS A 1 437 ? -15.289 6.426 -15.852 1 84.31 437 LYS A CA 1
ATOM 3533 C C . LYS A 1 437 ? -15.438 7.617 -14.914 1 84.31 437 LYS A C 1
ATOM 3535 O O . LYS A 1 437 ? -15.75 7.445 -13.734 1 84.31 437 LYS A O 1
ATOM 3540 N N . ILE A 1 438 ? -15.289 8.781 -15.43 1 80.56 438 ILE A N 1
ATOM 3541 C CA . ILE A 1 438 ? -15.352 10.008 -14.633 1 80.56 438 ILE A CA 1
ATOM 3542 C C . ILE A 1 438 ? -16.75 10.164 -14.039 1 80.56 438 ILE A C 1
ATOM 3544 O O . ILE A 1 438 ? -16.891 10.422 -12.844 1 80.56 438 ILE A O 1
ATOM 3548 N N . ILE A 1 439 ? -17.641 9.938 -14.812 1 87.25 439 ILE A N 1
ATOM 3549 C CA . ILE A 1 439 ? -19.016 10.164 -14.391 1 87.25 439 ILE A CA 1
ATOM 3550 C C . ILE A 1 439 ? -19.453 9.055 -13.43 1 87.25 439 ILE A C 1
ATOM 3552 O O . ILE A 1 439 ? -20.094 9.32 -12.422 1 87.25 439 ILE A O 1
ATOM 3556 N N . MET A 1 440 ? -19.047 7.871 -13.758 1 89.62 440 MET A N 1
ATOM 3557 C CA . MET A 1 440 ? -19.438 6.75 -12.906 1 89.62 440 MET A CA 1
ATOM 3558 C C . MET A 1 440 ? -18.781 6.852 -11.531 1 89.62 440 MET A C 1
ATOM 3560 O O . MET A 1 440 ? -19.391 6.523 -10.516 1 89.62 440 MET A O 1
ATOM 3564 N N . ASP A 1 441 ? -17.562 7.238 -11.547 1 82.44 441 ASP A N 1
ATOM 3565 C CA . ASP A 1 441 ? -16.891 7.457 -10.273 1 82.44 441 ASP A CA 1
ATOM 3566 C C . ASP A 1 441 ? -17.641 8.477 -9.414 1 82.44 441 ASP A C 1
ATOM 3568 O O . ASP A 1 441 ? -17.797 8.281 -8.211 1 82.44 441 ASP A O 1
ATOM 3572 N N . ALA A 1 442 ? -18.047 9.562 -10.055 1 82.56 442 ALA A N 1
ATOM 3573 C CA . ALA A 1 442 ? -18.781 10.609 -9.352 1 82.56 442 ALA A CA 1
ATOM 3574 C C . ALA A 1 442 ? -20.125 10.102 -8.852 1 82.56 442 ALA A C 1
ATOM 3576 O O . ALA A 1 442 ? -20.547 10.422 -7.738 1 82.56 442 ALA A O 1
ATOM 3577 N N . ILE A 1 443 ? -20.766 9.352 -9.688 1 89.62 443 ILE A N 1
ATOM 3578 C CA . ILE A 1 443 ? -22.078 8.797 -9.336 1 89.62 443 ILE A CA 1
ATOM 3579 C C . ILE A 1 443 ? -21.938 7.871 -8.125 1 89.62 443 ILE A C 1
ATOM 3581 O O . ILE A 1 443 ? -22.688 7.984 -7.16 1 89.62 443 ILE A O 1
ATOM 3585 N N . PHE A 1 444 ? -20.938 7 -8.188 1 86.69 444 PHE A N 1
ATOM 3586 C CA . PHE A 1 444 ? -20.719 6.066 -7.09 1 86.69 444 PHE A CA 1
ATOM 3587 C C . PHE A 1 444 ? -20.375 6.812 -5.805 1 86.69 444 PHE A C 1
ATOM 3589 O O . PHE A 1 444 ? -20.891 6.484 -4.738 1 86.69 444 PHE A O 1
ATOM 3596 N N . CYS A 1 445 ? -19.594 7.793 -5.961 1 77.75 445 CYS A N 1
ATOM 3597 C CA . CYS A 1 445 ? -19.188 8.57 -4.793 1 77.75 445 CYS A CA 1
ATOM 3598 C C . CYS A 1 445 ? -20.391 9.234 -4.137 1 77.75 445 CYS A C 1
ATOM 3600 O O . CYS A 1 445 ? -20.516 9.219 -2.912 1 77.75 445 CYS A O 1
ATOM 3602 N N . LEU A 1 446 ? -21.25 9.781 -4.906 1 82.88 446 LEU A N 1
ATOM 3603 C CA . LEU A 1 446 ? -22.438 10.477 -4.402 1 82.88 446 LEU A CA 1
ATOM 3604 C C . LEU A 1 446 ? -23.391 9.508 -3.721 1 82.88 446 LEU A C 1
ATOM 3606 O O . LEU A 1 446 ? -23.953 9.812 -2.666 1 82.88 446 LEU A O 1
ATOM 3610 N N . LEU A 1 447 ? -23.516 8.375 -4.355 1 87.31 447 LEU A N 1
ATOM 3611 C CA . LEU A 1 447 ? -24.422 7.371 -3.803 1 87.31 447 LEU A CA 1
ATOM 3612 C C . LEU A 1 447 ? -23.875 6.801 -2.5 1 87.31 447 LEU A C 1
ATOM 3614 O O . LEU A 1 447 ? -24.625 6.617 -1.534 1 87.31 447 LEU A O 1
ATOM 3618 N N . ILE A 1 448 ? -22.656 6.52 -2.457 1 77.56 448 ILE A N 1
ATOM 3619 C CA . ILE A 1 448 ? -22.016 5.926 -1.293 1 77.56 448 ILE A CA 1
ATOM 3620 C C . ILE A 1 448 ? -22.062 6.902 -0.12 1 77.56 448 ILE A C 1
ATOM 3622 O O . ILE A 1 448 ? -22.312 6.5 1.02 1 77.56 448 ILE A O 1
ATOM 3626 N N . ASN A 1 449 ? -21.891 8.164 -0.433 1 71.25 449 ASN A N 1
ATOM 3627 C CA . ASN A 1 449 ? -21.812 9.164 0.63 1 71.25 449 ASN A CA 1
ATOM 3628 C C . ASN A 1 449 ? -23.203 9.617 1.064 1 71.25 449 ASN A C 1
ATOM 3630 O O . ASN A 1 449 ? -23.359 10.281 2.094 1 71.25 449 ASN A O 1
ATOM 3634 N N . GLY A 1 450 ? -24.203 9.148 0.441 1 73.94 450 GLY A N 1
ATOM 3635 C CA . GLY A 1 450 ? -25.547 9.578 0.783 1 73.94 450 GLY A CA 1
ATOM 3636 C C . GLY A 1 450 ? -25.734 11.086 0.683 1 73.94 450 GLY A C 1
ATOM 3637 O O . GLY A 1 450 ? -26.219 11.719 1.626 1 73.94 450 GLY A O 1
ATOM 3638 N N . ASP A 1 451 ? -25.453 11.594 -0.457 1 74.62 451 ASP A N 1
ATOM 3639 C CA . ASP A 1 451 ? -25.562 13.031 -0.707 1 74.62 451 ASP A CA 1
ATOM 3640 C C . ASP A 1 451 ? -27 13.508 -0.456 1 74.62 451 ASP A C 1
ATOM 3642 O O . ASP A 1 451 ? -27.953 12.898 -0.924 1 74.62 451 ASP A O 1
ATOM 3646 N N . LYS A 1 452 ? -27.109 14.539 0.383 1 78.56 452 LYS A N 1
ATOM 3647 C CA . LYS A 1 452 ? -28.406 15.047 0.82 1 78.56 452 LYS A CA 1
ATOM 3648 C C . LYS A 1 452 ? -29.25 15.523 -0.367 1 78.56 452 LYS A C 1
ATOM 3650 O O . LYS A 1 452 ? -30.469 15.539 -0.3 1 78.56 452 LYS A O 1
ATOM 3655 N N . ASP A 1 453 ? -28.594 15.883 -1.451 1 83.06 453 ASP A N 1
ATOM 3656 C CA . ASP A 1 453 ? -29.297 16.453 -2.596 1 83.06 453 ASP A CA 1
ATOM 3657 C C . ASP A 1 453 ? -29.797 15.352 -3.539 1 83.06 453 ASP A C 1
ATOM 3659 O O . ASP A 1 453 ? -30.453 15.641 -4.535 1 83.06 453 ASP A O 1
ATOM 3663 N N . ILE A 1 454 ? -29.422 14.148 -3.227 1 89.06 454 ILE A N 1
ATOM 3664 C CA . ILE A 1 454 ? -29.969 13.016 -3.969 1 89.06 454 ILE A CA 1
ATOM 3665 C C . ILE A 1 454 ? -31.359 12.68 -3.432 1 89.06 454 ILE A C 1
ATOM 3667 O O . ILE A 1 454 ? -31.562 12.594 -2.217 1 89.06 454 ILE A O 1
ATOM 3671 N N . ARG A 1 455 ? -32.281 12.555 -4.32 1 87.44 455 ARG A N 1
ATOM 3672 C CA . ARG A 1 455 ? -33.656 12.281 -3.965 1 87.44 455 ARG A CA 1
ATOM 3673 C C . ARG A 1 455 ? -33.75 11.039 -3.086 1 87.44 455 ARG A C 1
ATOM 3675 O O . ARG A 1 455 ? -32.969 10.094 -3.24 1 87.44 455 ARG A O 1
ATOM 3682 N N . HIS A 1 456 ? -34.656 10.953 -2.238 1 86.19 456 HIS A N 1
ATOM 3683 C CA . HIS A 1 456 ? -34.844 9.906 -1.229 1 86.19 456 HIS A CA 1
ATOM 3684 C C . HIS A 1 456 ? -35.031 8.547 -1.877 1 86.19 456 HIS A C 1
ATOM 3686 O O . HIS A 1 456 ? -34.531 7.535 -1.389 1 86.19 456 HIS A O 1
ATOM 3692 N N . GLU A 1 457 ? -35.781 8.57 -3 1 85.56 457 GLU A N 1
ATOM 3693 C CA . GLU A 1 457 ? -36.094 7.301 -3.662 1 85.56 457 GLU A CA 1
ATOM 3694 C C . GLU A 1 457 ? -34.844 6.711 -4.324 1 85.56 457 GLU A C 1
ATOM 3696 O O . GLU A 1 457 ? -34.812 5.527 -4.664 1 85.56 457 GLU A O 1
ATOM 3701 N N . LYS A 1 458 ? -33.875 7.59 -4.461 1 88.75 458 LYS A N 1
ATOM 3702 C CA . LYS A 1 458 ? -32.656 7.156 -5.156 1 88.75 458 LYS A CA 1
ATOM 3703 C C . LYS A 1 458 ? -31.562 6.809 -4.164 1 88.75 458 LYS A C 1
ATOM 3705 O O . LYS A 1 458 ? -30.469 6.379 -4.566 1 88.75 458 LYS A O 1
ATOM 3710 N N . GLN A 1 459 ? -31.859 6.945 -2.936 1 87.75 459 GLN A N 1
ATOM 3711 C CA . GLN A 1 459 ? -30.859 6.594 -1.928 1 87.75 459 GLN A CA 1
ATOM 3712 C C . GLN A 1 459 ? -30.688 5.082 -1.833 1 87.75 459 GLN A C 1
ATOM 3714 O O . GLN A 1 459 ? -31.625 4.324 -2.094 1 87.75 459 GLN A O 1
ATOM 3719 N N . ILE A 1 460 ? -29.453 4.711 -1.573 1 86.19 460 ILE A N 1
ATOM 3720 C CA . ILE A 1 460 ? -29.172 3.283 -1.543 1 86.19 460 ILE A CA 1
ATOM 3721 C C . ILE A 1 460 ? -28.969 2.826 -0.1 1 86.19 460 ILE A C 1
ATOM 3723 O O . ILE A 1 460 ? -28.672 3.639 0.779 1 86.19 460 ILE A O 1
ATOM 3727 N N . THR A 1 461 ? -29.203 1.525 0.119 1 80.44 461 THR A N 1
ATOM 3728 C CA . THR A 1 461 ? -29.047 0.92 1.438 1 80.44 461 THR A CA 1
ATOM 3729 C C . THR A 1 461 ? -27.578 0.756 1.803 1 80.44 461 THR A C 1
ATOM 3731 O O . THR A 1 461 ? -26.703 0.913 0.951 1 80.44 461 THR A O 1
ATOM 3734 N N . THR A 1 462 ? -27.312 0.458 3.014 1 73.06 462 THR A N 1
ATOM 3735 C CA . THR A 1 462 ? -25.953 0.259 3.496 1 73.06 462 THR A CA 1
ATOM 3736 C C . THR A 1 462 ? -25.281 -0.915 2.779 1 73.06 462 THR A C 1
ATOM 3738 O O . THR A 1 462 ? -24.094 -0.866 2.463 1 73.06 462 THR A O 1
ATOM 3741 N N . GLU A 1 463 ? -26.031 -1.904 2.572 1 72.88 463 GLU A N 1
ATOM 3742 C CA . GLU A 1 463 ? -25.516 -3.066 1.861 1 72.88 463 GLU A CA 1
ATOM 3743 C C . GLU A 1 463 ? -25.125 -2.707 0.428 1 72.88 463 GLU A C 1
ATOM 3745 O O . GLU A 1 463 ? -24.094 -3.158 -0.075 1 72.88 463 GLU A O 1
ATOM 3750 N N . GLN A 1 464 ? -26.031 -1.93 -0.16 1 82.31 464 GLN A N 1
ATOM 3751 C CA . GLN A 1 464 ? -25.766 -1.502 -1.529 1 82.31 464 GLN A CA 1
ATOM 3752 C C . GLN A 1 464 ? -24.547 -0.588 -1.591 1 82.31 464 GLN A C 1
ATOM 3754 O O . GLN A 1 464 ? -23.781 -0.629 -2.559 1 82.31 464 GLN A O 1
ATOM 3759 N N . LYS A 1 465 ? -24.438 0.165 -0.594 1 79.38 465 LYS A N 1
ATOM 3760 C CA . LYS A 1 465 ? -23.266 1.023 -0.505 1 79.38 465 LYS A CA 1
ATOM 3761 C C . LYS A 1 465 ? -21.984 0.196 -0.458 1 79.38 465 LYS A C 1
ATOM 3763 O O . LYS A 1 465 ? -21 0.509 -1.146 1 79.38 465 LYS A O 1
ATOM 3768 N N . HIS A 1 466 ? -22.047 -0.824 0.34 1 71.75 466 HIS A N 1
ATOM 3769 C CA . HIS A 1 466 ? -20.891 -1.701 0.458 1 71.75 466 HIS A CA 1
ATOM 3770 C C . HIS A 1 466 ? -20.562 -2.377 -0.873 1 71.75 466 HIS A C 1
ATOM 3772 O O . HIS A 1 466 ? -19.406 -2.57 -1.213 1 71.75 466 HIS A O 1
ATOM 3778 N N . PHE A 1 467 ? -21.562 -2.711 -1.522 1 78.44 467 PHE A N 1
ATOM 3779 C CA . PHE A 1 467 ? -21.391 -3.324 -2.834 1 78.44 467 PHE A CA 1
ATOM 3780 C C . PHE A 1 467 ? -20.688 -2.365 -3.795 1 78.44 467 PHE A C 1
ATOM 3782 O O . PHE A 1 467 ? -19.75 -2.748 -4.488 1 78.44 467 PHE A O 1
ATOM 3789 N N . LEU A 1 468 ? -21.172 -1.129 -3.838 1 82.56 468 LEU A N 1
ATOM 3790 C CA . LEU A 1 468 ? -20.594 -0.144 -4.75 1 82.56 468 LEU A CA 1
ATOM 3791 C C . LEU A 1 468 ? -19.156 0.173 -4.375 1 82.56 468 LEU A C 1
ATOM 3793 O O . LEU A 1 468 ? -18.312 0.41 -5.246 1 82.56 468 LEU A O 1
ATOM 3797 N N . LEU A 1 469 ? -18.938 0.169 -3.145 1 73.19 469 LEU A N 1
ATOM 3798 C CA . LEU A 1 469 ? -17.609 0.471 -2.648 1 73.19 469 LEU A CA 1
ATOM 3799 C C . LEU A 1 469 ? -16.609 -0.606 -3.072 1 73.19 469 LEU A C 1
ATOM 3801 O O . LEU A 1 469 ? -15.406 -0.349 -3.156 1 73.19 469 LEU A O 1
ATOM 3805 N N . SER A 1 470 ? -17.109 -1.771 -3.283 1 73.06 470 SER A N 1
ATOM 3806 C CA . SER A 1 470 ? -16.234 -2.885 -3.641 1 73.06 470 SER A CA 1
ATOM 3807 C C . SER A 1 470 ? -15.93 -2.891 -5.133 1 73.06 470 SER A C 1
ATOM 3809 O O . SER A 1 470 ? -15.133 -3.703 -5.605 1 73.06 470 SER A O 1
ATOM 3811 N N . ILE A 1 471 ? -16.562 -1.968 -5.812 1 82 471 ILE A N 1
ATOM 3812 C CA . ILE A 1 471 ? -16.391 -1.955 -7.262 1 82 471 ILE A CA 1
ATOM 3813 C C . ILE A 1 471 ? -15.305 -0.96 -7.648 1 82 471 ILE A C 1
ATOM 3815 O O . ILE A 1 471 ? -15.336 0.202 -7.238 1 82 471 ILE A O 1
ATOM 3819 N N . ASP A 1 472 ? -14.359 -1.441 -8.336 1 79.94 472 ASP A N 1
ATOM 3820 C CA . ASP A 1 472 ? -13.375 -0.563 -8.969 1 79.94 472 ASP A CA 1
ATOM 3821 C C . ASP A 1 472 ? -13.781 -0.24 -10.406 1 79.94 472 ASP A C 1
ATOM 3823 O O . ASP A 1 472 ? -14.016 -1.146 -11.211 1 79.94 472 ASP A O 1
ATOM 3827 N N . ILE A 1 473 ? -13.844 1.021 -10.719 1 85.88 473 ILE A N 1
ATOM 3828 C CA . ILE A 1 473 ? -14.25 1.428 -12.062 1 85.88 473 ILE A CA 1
ATOM 3829 C C . ILE A 1 473 ? -13.008 1.65 -12.93 1 85.88 473 ILE A C 1
ATOM 3831 O O . ILE A 1 473 ? -12.102 2.383 -12.539 1 85.88 473 ILE A O 1
ATOM 3835 N N . ARG A 1 474 ? -13.047 0.997 -14.094 1 81 474 ARG A N 1
ATOM 3836 C CA . ARG A 1 474 ? -11.922 1.128 -15.008 1 81 474 ARG A CA 1
ATOM 3837 C C . ARG A 1 474 ? -12.406 1.312 -16.453 1 81 474 ARG A C 1
ATOM 3839 O O . ARG A 1 474 ? -13.5 0.868 -16.797 1 81 474 ARG A O 1
ATOM 3846 N N . GLU A 1 475 ? -11.516 1.938 -17.234 1 80.31 475 GLU A N 1
ATOM 3847 C CA . GLU A 1 475 ? -11.812 2.111 -18.656 1 80.31 475 GLU A CA 1
ATOM 3848 C C . GLU A 1 475 ? -11.383 0.886 -19.453 1 80.31 475 GLU A C 1
ATOM 3850 O O . GLU A 1 475 ? -10.336 0.291 -19.172 1 80.31 475 GLU A O 1
ATOM 3855 N N . MET A 1 476 ? -12.281 0.646 -20.453 1 76 476 MET A N 1
ATOM 3856 C CA . MET A 1 476 ? -11.961 -0.446 -21.359 1 76 476 MET A CA 1
ATOM 3857 C C . MET A 1 476 ? -11.109 0.051 -22.531 1 76 476 MET A C 1
ATOM 3859 O O . MET A 1 476 ? -11.266 1.187 -22.984 1 76 476 MET A O 1
ATOM 3863 N N . SER A 1 477 ? -9.844 -0.316 -22.625 1 63.31 477 SER A N 1
ATOM 3864 C CA . SER A 1 477 ? -9.039 0.077 -23.766 1 63.31 477 SER A CA 1
ATOM 3865 C C . SER A 1 477 ? -9.602 -0.492 -25.062 1 63.31 477 SER A C 1
ATOM 3867 O O . SER A 1 477 ? -8.898 -1.179 -25.812 1 63.31 477 SER A O 1
ATOM 3869 N N . GLY A 1 478 ? -10.992 -0.217 -25.422 1 62.91 478 GLY A N 1
ATOM 3870 C CA . GLY A 1 478 ? -11.625 -0.704 -26.641 1 62.91 478 GLY A CA 1
ATOM 3871 C C . GLY A 1 478 ? -12.727 -1.71 -26.375 1 62.91 478 GLY A C 1
ATOM 3872 O O . GLY A 1 478 ? -12.688 -2.439 -25.391 1 62.91 478 GLY A O 1
ATOM 3873 N N . LYS A 1 479 ? -13.742 -1.81 -27.219 1 64.75 479 LYS A N 1
ATOM 3874 C CA . LYS A 1 479 ? -14.93 -2.635 -27.047 1 64.75 479 LYS A CA 1
ATOM 3875 C C . LYS A 1 479 ? -14.57 -4.117 -27.016 1 64.75 479 LYS A C 1
ATOM 3877 O O . LYS A 1 479 ? -15.117 -4.871 -26.203 1 64.75 479 LYS A O 1
ATOM 3882 N N . ASP A 1 480 ? -13.641 -4.496 -27.844 1 65.81 480 ASP A N 1
ATOM 3883 C CA . ASP A 1 480 ? -13.297 -5.91 -27.938 1 65.81 480 ASP A CA 1
ATOM 3884 C C . ASP A 1 480 ? -12.477 -6.355 -26.734 1 65.81 480 ASP A C 1
ATOM 3886 O O . ASP A 1 480 ? -12.461 -7.539 -26.391 1 65.81 480 ASP A O 1
ATOM 3890 N N . GLU A 1 481 ? -11.984 -5.418 -26.141 1 73.06 481 GLU A N 1
ATOM 3891 C CA . GLU A 1 481 ? -11.125 -5.727 -25 1 73.06 481 GLU A CA 1
ATOM 3892 C C . GLU A 1 481 ? -11.953 -6.059 -23.766 1 73.06 481 GLU A C 1
ATOM 3894 O O . GLU A 1 481 ? -11.477 -6.762 -22.875 1 73.06 481 GLU A O 1
ATOM 3899 N N . GLY A 1 482 ? -13.203 -5.68 -23.797 1 74.5 482 GLY A N 1
ATOM 3900 C CA . GLY A 1 482 ? -14.062 -5.914 -22.641 1 74.5 482 GLY A CA 1
ATOM 3901 C C . GLY A 1 482 ? -14.32 -7.383 -22.375 1 74.5 482 GLY A C 1
ATOM 3902 O O . GLY A 1 482 ? -14.219 -7.844 -21.234 1 74.5 482 GLY A O 1
ATOM 3903 N N . TYR A 1 483 ? -14.508 -8.125 -23.422 1 76.62 483 TYR A N 1
ATOM 3904 C CA . TYR A 1 483 ? -14.836 -9.539 -23.234 1 76.62 483 TYR A CA 1
ATOM 3905 C C . TYR A 1 483 ? -13.594 -10.352 -22.922 1 76.62 483 TYR A C 1
ATOM 3907 O O . TYR A 1 483 ? -13.664 -11.352 -22.203 1 76.62 483 TYR A O 1
ATOM 3915 N N . LYS A 1 484 ? -12.539 -9.883 -23.438 1 77.56 484 LYS A N 1
ATOM 3916 C CA . LYS A 1 484 ? -11.281 -10.523 -23.047 1 77.56 484 LYS A CA 1
ATOM 3917 C C . LYS A 1 484 ? -11.016 -10.344 -21.562 1 77.56 484 LYS A C 1
ATOM 3919 O O . LYS A 1 484 ? -10.555 -11.273 -20.891 1 77.56 484 LYS A O 1
ATOM 3924 N N . LYS A 1 485 ? -11.367 -9.203 -21.156 1 79.44 485 LYS A N 1
ATOM 3925 C CA . LYS A 1 485 ? -11.188 -8.914 -19.734 1 79.44 485 LYS A CA 1
ATOM 3926 C C . LYS A 1 485 ? -12.172 -9.703 -18.891 1 79.44 485 LYS A C 1
ATOM 3928 O O . LYS A 1 485 ? -11.844 -10.109 -17.766 1 79.44 485 LYS A O 1
ATOM 3933 N N . GLU A 1 486 ? -13.32 -9.883 -19.453 1 82.06 486 GLU A N 1
ATOM 3934 C CA . GLU A 1 486 ? -14.312 -10.703 -18.766 1 82.06 486 GLU A CA 1
ATOM 3935 C C . GLU A 1 486 ? -13.805 -12.125 -18.547 1 82.06 486 GLU A C 1
ATOM 3937 O O . GLU A 1 486 ? -13.93 -12.672 -17.453 1 82.06 486 GLU A O 1
ATOM 3942 N N . GLU A 1 487 ? -13.242 -12.648 -19.531 1 79.75 487 GLU A N 1
ATOM 3943 C CA . GLU A 1 487 ? -12.695 -14 -19.438 1 79.75 487 GLU A CA 1
ATOM 3944 C C . GLU A 1 487 ? -11.539 -14.062 -18.453 1 79.75 487 GLU A C 1
ATOM 3946 O O . GLU A 1 487 ? -11.43 -15.031 -17.688 1 79.75 487 GLU A O 1
ATOM 3951 N N . PHE A 1 488 ? -10.766 -13.102 -18.422 1 79.38 488 PHE A N 1
ATOM 3952 C CA . PHE A 1 488 ? -9.617 -13.031 -17.531 1 79.38 488 PHE A CA 1
ATOM 3953 C C . PHE A 1 488 ? -10.078 -12.961 -16.078 1 79.38 488 PHE A C 1
ATOM 3955 O O . PHE A 1 488 ? -9.555 -13.68 -15.219 1 79.38 488 PHE A O 1
ATOM 3962 N N . CYS A 1 489 ? -11.016 -12.125 -15.859 1 79.75 489 CYS A N 1
ATOM 3963 C CA . CYS A 1 489 ? -11.508 -11.945 -14.5 1 79.75 489 CYS A CA 1
ATOM 3964 C C . CYS A 1 489 ? -12.219 -13.203 -14.008 1 79.75 489 CYS A C 1
ATOM 3966 O O . CYS A 1 489 ? -12.141 -13.539 -12.82 1 79.75 489 CYS A O 1
ATOM 3968 N N . GLU A 1 490 ? -12.828 -13.844 -14.914 1 78.25 490 GLU A N 1
ATOM 3969 C CA . GLU A 1 490 ? -13.492 -15.094 -14.539 1 78.25 490 GLU A CA 1
ATOM 3970 C C . GLU A 1 490 ? -12.477 -16.141 -14.109 1 78.25 490 GLU A C 1
ATOM 3972 O O . GLU A 1 490 ? -12.711 -16.875 -13.148 1 78.25 490 GLU A O 1
ATOM 3977 N N . LYS A 1 491 ? -11.438 -16.172 -14.844 1 76.31 491 LYS A N 1
ATOM 3978 C CA . LYS A 1 491 ? -10.383 -17.125 -14.5 1 76.31 491 LYS A CA 1
ATOM 3979 C C . LYS A 1 491 ? -9.781 -16.797 -13.133 1 76.31 491 LYS A C 1
ATOM 3981 O O . LYS A 1 491 ? -9.297 -17.688 -12.438 1 76.31 491 LYS A O 1
ATOM 3986 N N . LEU A 1 492 ? -9.891 -15.562 -12.836 1 77.31 492 LEU A N 1
ATOM 3987 C CA . LEU A 1 492 ? -9.336 -15.133 -11.562 1 77.31 492 LEU A CA 1
ATOM 3988 C C . LEU A 1 492 ? -10.375 -15.258 -10.445 1 77.31 492 LEU A C 1
ATOM 3990 O O . LEU A 1 492 ? -10.062 -15.047 -9.273 1 77.31 492 LEU A O 1
ATOM 3994 N N . GLY A 1 493 ? -11.539 -15.594 -10.805 1 73.31 493 GLY A N 1
ATOM 3995 C CA . GLY A 1 493 ? -12.609 -15.688 -9.82 1 73.31 493 GLY A CA 1
ATOM 3996 C C . GLY A 1 493 ? -13.102 -14.328 -9.344 1 73.31 493 GLY A C 1
ATOM 3997 O O . GLY A 1 493 ? -13.562 -14.188 -8.211 1 73.31 493 GLY A O 1
ATOM 3998 N N . LYS A 1 494 ? -12.938 -13.336 -10.148 1 78.44 494 LYS A N 1
ATOM 3999 C CA . LYS A 1 494 ? -13.391 -11.992 -9.805 1 78.44 494 LYS A CA 1
ATOM 4000 C C . LYS A 1 494 ? -14.695 -11.656 -10.508 1 78.44 494 LYS A C 1
ATOM 4002 O O . LYS A 1 494 ? -14.93 -12.094 -11.641 1 78.44 494 LYS A O 1
ATOM 4007 N N . GLU A 1 495 ? -15.484 -10.883 -9.781 1 81.38 495 GLU A N 1
ATOM 4008 C CA . GLU A 1 495 ? -16.734 -10.422 -10.383 1 81.38 495 GLU A CA 1
ATOM 4009 C C . GLU A 1 495 ? -16.484 -9.211 -11.289 1 81.38 495 GLU A C 1
ATOM 4011 O O . GLU A 1 495 ? -15.781 -8.273 -10.906 1 81.38 495 GLU A O 1
ATOM 4016 N N . ILE A 1 496 ? -17.062 -9.32 -12.5 1 86.19 496 ILE A N 1
ATOM 4017 C CA . ILE A 1 496 ? -16.828 -8.258 -13.469 1 86.19 496 ILE A CA 1
ATOM 4018 C C . ILE A 1 496 ? -18.156 -7.77 -14.039 1 86.19 496 ILE A C 1
ATOM 4020 O O . ILE A 1 496 ? -19.078 -8.562 -14.25 1 86.19 496 ILE A O 1
ATOM 4024 N N . PHE A 1 497 ? -18.219 -6.484 -14.172 1 90.5 497 PHE A N 1
ATOM 4025 C CA . PHE A 1 497 ? -19.328 -5.832 -14.867 1 90.5 497 PHE A CA 1
ATOM 4026 C C . PHE A 1 497 ? -18.812 -5.035 -16.062 1 90.5 497 PHE A C 1
ATOM 4028 O O . PHE A 1 497 ? -17.734 -4.453 -16.016 1 90.5 497 PHE A O 1
ATOM 4035 N N . LEU A 1 498 ? -19.578 -5.133 -17.109 1 90.88 498 LEU A N 1
ATOM 4036 C CA . LEU A 1 498 ? -19.234 -4.387 -18.312 1 90.88 498 LEU A CA 1
ATOM 4037 C C . LEU A 1 498 ? -20.344 -3.398 -18.672 1 90.88 498 LEU A C 1
ATOM 4039 O O . LEU A 1 498 ? -21.516 -3.764 -18.719 1 90.88 498 LEU A O 1
ATOM 4043 N N . LEU A 1 499 ? -19.984 -2.193 -18.812 1 92.06 499 LEU A N 1
ATOM 4044 C CA . LEU A 1 499 ? -20.906 -1.151 -19.25 1 92.06 499 LEU A CA 1
ATOM 4045 C C . LEU A 1 499 ? -20.531 -0.654 -20.641 1 92.06 499 LEU A C 1
ATOM 4047 O O . LEU A 1 499 ? -19.453 -0.091 -20.844 1 92.06 499 LEU A O 1
ATOM 4051 N N . PHE A 1 500 ? -21.438 -0.874 -21.594 1 90.69 500 PHE A N 1
ATOM 4052 C CA . PHE A 1 500 ? -21.156 -0.525 -22.984 1 90.69 500 PHE A CA 1
ATOM 4053 C C . PHE A 1 500 ? -22.125 0.546 -23.469 1 90.69 500 PHE A C 1
ATOM 4055 O O . PHE A 1 500 ? -23.219 0.698 -22.922 1 90.69 500 PHE A O 1
ATOM 4062 N N . ASP A 1 501 ? -21.578 1.227 -24.469 1 89.25 501 ASP A N 1
ATOM 4063 C CA . ASP A 1 501 ? -22.469 2.143 -25.172 1 89.25 501 ASP A CA 1
ATOM 4064 C C . ASP A 1 501 ? -23.531 1.381 -25.953 1 89.25 501 ASP A C 1
ATOM 4066 O O . ASP A 1 501 ? -23.453 0.158 -26.094 1 89.25 501 ASP A O 1
ATOM 4070 N N . SER A 1 502 ? -24.484 2.098 -26.516 1 87.75 502 SER A N 1
ATOM 4071 C CA . SER A 1 502 ? -25.656 1.495 -27.172 1 87.75 502 SER A CA 1
ATOM 4072 C C . SER A 1 502 ? -25.266 0.801 -28.469 1 87.75 502 SER A C 1
ATOM 4074 O O . SER A 1 502 ? -26 -0.051 -28.969 1 87.75 502 SER A O 1
ATOM 4076 N N . ASP A 1 503 ? -24.094 1.04 -28.906 1 81.88 503 ASP A N 1
ATOM 4077 C CA . ASP A 1 503 ? -23.719 0.494 -30.219 1 81.88 503 ASP A CA 1
ATOM 4078 C C . ASP A 1 503 ? -23.094 -0.889 -30.062 1 81.88 503 ASP A C 1
ATOM 4080 O O . ASP A 1 503 ? -22.719 -1.522 -31.062 1 81.88 503 ASP A O 1
ATOM 4084 N N . GLN A 1 504 ? -23.047 -1.347 -28.891 1 80.94 504 GLN A N 1
ATOM 4085 C CA . GLN A 1 504 ? -22.469 -2.67 -28.672 1 80.94 504 GLN A CA 1
ATOM 4086 C C . GLN A 1 504 ? -23.438 -3.768 -29.109 1 80.94 504 GLN A C 1
ATOM 4088 O O . GLN A 1 504 ? -24.609 -3.764 -28.703 1 80.94 504 GLN A O 1
ATOM 4093 N N . LYS A 1 505 ? -22.969 -4.578 -29.984 1 73.06 505 LYS A N 1
ATOM 4094 C CA . LYS A 1 505 ? -23.828 -5.602 -30.578 1 73.06 505 LYS A CA 1
ATOM 4095 C C . LYS A 1 505 ? -23.672 -6.938 -29.859 1 73.06 505 LYS A C 1
ATOM 4097 O O . LYS A 1 505 ? -24.609 -7.73 -29.812 1 73.06 505 LYS A O 1
ATOM 4102 N N . LYS A 1 506 ? -22.484 -7.168 -29.391 1 71.56 506 LYS A N 1
ATOM 4103 C CA . LYS A 1 506 ? -22.219 -8.461 -28.75 1 71.56 506 LYS A CA 1
ATOM 4104 C C . LYS A 1 506 ? -22.641 -8.438 -27.281 1 71.56 506 LYS A C 1
ATOM 4106 O O . LYS A 1 506 ? -22.328 -7.492 -26.562 1 71.56 506 LYS A O 1
ATOM 4111 N N . LYS A 1 507 ? -23.656 -9.273 -26.938 1 68.75 507 LYS A N 1
ATOM 4112 C CA . LYS A 1 507 ? -24.031 -9.367 -25.531 1 68.75 507 LYS A CA 1
ATOM 4113 C C . LYS A 1 507 ? -23.438 -10.625 -24.891 1 68.75 507 LYS A C 1
ATOM 4115 O O . LYS A 1 507 ? -23.312 -11.656 -25.547 1 68.75 507 LYS A O 1
ATOM 4120 N N . SER A 1 508 ? -22.797 -10.367 -23.781 1 71.06 508 SER A N 1
ATOM 4121 C CA . SER A 1 508 ? -22.344 -11.516 -23 1 71.06 508 SER A CA 1
ATOM 4122 C C . SER A 1 508 ? -23.531 -12.25 -22.375 1 71.06 508 SER A C 1
ATOM 4124 O O . SER A 1 508 ? -24.547 -11.633 -22.031 1 71.06 508 SER A O 1
ATOM 4126 N N . GLU A 1 509 ? -23.484 -13.586 -22.422 1 68.69 509 GLU A N 1
ATOM 4127 C CA . GLU A 1 509 ? -24.516 -14.43 -21.844 1 68.69 509 GLU A CA 1
ATOM 4128 C C . GLU A 1 509 ? -24.344 -14.555 -20.328 1 68.69 509 GLU A C 1
ATOM 4130 O O . GLU A 1 509 ? -25.156 -15.195 -19.656 1 68.69 509 GLU A O 1
ATOM 4135 N N . LYS A 1 510 ? -23.469 -13.914 -19.75 1 78 510 LYS A N 1
ATOM 4136 C CA . LYS A 1 510 ? -23.172 -14.141 -18.344 1 78 510 LYS A CA 1
ATOM 4137 C C . LYS A 1 510 ? -23.938 -13.18 -17.453 1 78 510 LYS A C 1
ATOM 4139 O O . LYS A 1 510 ? -23.844 -13.242 -16.219 1 78 510 LYS A O 1
ATOM 4144 N N . GLY A 1 511 ? -24.766 -12.25 -18.047 1 81.12 511 GLY A N 1
ATOM 4145 C CA . GLY A 1 511 ? -25.625 -11.352 -17.297 1 81.12 511 GLY A CA 1
ATOM 4146 C C . GLY A 1 511 ? -24.875 -10.227 -16.609 1 81.12 511 GLY A C 1
ATOM 4147 O O . GLY A 1 511 ? -25.406 -9.57 -15.719 1 81.12 511 GLY A O 1
ATOM 4148 N N . ASN A 1 512 ? -23.578 -10.055 -16.812 1 88.56 512 ASN A N 1
ATOM 4149 C CA . ASN A 1 512 ? -22.766 -9.031 -16.156 1 88.56 512 ASN A CA 1
ATOM 4150 C C . ASN A 1 512 ? -22.531 -7.836 -17.078 1 88.56 512 ASN A C 1
ATOM 4152 O O . ASN A 1 512 ? -21.703 -6.969 -16.781 1 88.56 512 ASN A O 1
ATOM 4156 N N . VAL A 1 513 ? -23.328 -7.777 -18.203 1 89.81 513 VAL A N 1
ATOM 4157 C CA . VAL A 1 513 ? -23.109 -6.723 -19.188 1 89.81 513 VAL A CA 1
ATOM 4158 C C . VAL A 1 513 ? -24.328 -5.801 -19.234 1 89.81 513 VAL A C 1
ATOM 4160 O O . VAL A 1 513 ? -25.469 -6.273 -19.312 1 89.81 513 VAL A O 1
ATOM 4163 N N . TYR A 1 514 ? -24.125 -4.566 -19.125 1 90.69 514 TYR A N 1
ATOM 4164 C CA . TYR A 1 514 ? -25.156 -3.553 -19.312 1 90.69 514 TYR A CA 1
ATOM 4165 C C . TYR A 1 514 ? -24.844 -2.68 -20.516 1 90.69 514 TYR A C 1
ATOM 4167 O O . TYR A 1 514 ? -23.734 -2.152 -20.656 1 90.69 514 TYR A O 1
ATOM 4175 N N . ILE A 1 515 ? -25.781 -2.555 -21.328 1 90.12 515 ILE A N 1
ATOM 4176 C CA . ILE A 1 515 ? -25.656 -1.717 -22.516 1 90.12 515 ILE A CA 1
ATOM 4177 C C . ILE A 1 515 ? -26.656 -0.561 -22.438 1 90.12 515 ILE A C 1
ATOM 4179 O O . ILE A 1 515 ? -27.859 -0.778 -22.297 1 90.12 515 ILE A O 1
ATOM 4183 N N . TRP A 1 516 ? -26.062 0.639 -22.547 1 89.62 516 TRP A N 1
ATOM 4184 C CA . TRP A 1 516 ? -26.969 1.779 -22.531 1 89.62 516 TRP A CA 1
ATOM 4185 C C . TRP A 1 516 ? -28.047 1.625 -23.609 1 89.62 516 TRP A C 1
ATOM 4187 O O . TRP A 1 516 ? -27.766 1.141 -24.703 1 89.62 516 TRP A O 1
ATOM 4197 N N . GLN A 1 517 ? -29.203 2.062 -23.312 1 86 517 GLN A N 1
ATOM 4198 C CA . GLN A 1 517 ? -30.297 1.962 -24.281 1 86 517 GLN A CA 1
ATOM 4199 C C . GLN A 1 517 ? -30.125 2.969 -25.422 1 86 517 GLN A C 1
ATOM 4201 O O . GLN A 1 517 ? -30.422 2.672 -26.578 1 86 517 GLN A O 1
ATOM 4206 N N . LYS A 1 518 ? -29.656 4.117 -24.922 1 83.44 518 LYS A N 1
ATOM 4207 C CA . LYS A 1 518 ? -29.5 5.168 -25.922 1 83.44 518 LYS A CA 1
ATOM 4208 C C . LYS A 1 518 ? -28.094 5.781 -25.859 1 83.44 518 LYS A C 1
ATOM 4210 O O . LYS A 1 518 ? -27.703 6.355 -24.828 1 83.44 518 LYS A O 1
ATOM 4215 N N . GLY A 1 519 ? -27.406 5.676 -26.953 1 81.25 519 GLY A N 1
ATOM 4216 C CA . GLY A 1 519 ? -26.156 6.398 -27.094 1 81.25 519 GLY A CA 1
ATOM 4217 C C . GLY A 1 519 ? -25.125 6.012 -26.062 1 81.25 519 GLY A C 1
ATOM 4218 O O . GLY A 1 519 ? -25.062 4.859 -25.641 1 81.25 519 GLY A O 1
ATOM 4219 N N . ALA A 1 520 ? -24.234 7.02 -25.875 1 86.31 520 ALA A N 1
ATOM 4220 C CA . ALA A 1 520 ? -23.172 6.867 -24.891 1 86.31 520 ALA A CA 1
ATOM 4221 C C . ALA A 1 520 ? -23.5 7.656 -23.625 1 86.31 520 ALA A C 1
ATOM 4223 O O . ALA A 1 520 ? -24.625 8.109 -23.422 1 86.31 520 ALA A O 1
ATOM 4224 N N . ILE A 1 521 ? -22.641 7.672 -22.688 1 85 521 ILE A N 1
ATOM 4225 C CA . ILE A 1 521 ? -22.875 8.32 -21.391 1 85 521 ILE A CA 1
ATOM 4226 C C . ILE A 1 521 ? -23.125 9.812 -21.609 1 85 521 ILE A C 1
ATOM 4228 O O . ILE A 1 521 ? -23.812 10.453 -20.797 1 85 521 ILE A O 1
ATOM 4232 N N . GLU A 1 522 ? -22.594 10.352 -22.672 1 82.56 522 GLU A N 1
ATOM 4233 C CA . GLU A 1 522 ? -22.766 11.766 -22.984 1 82.56 522 GLU A CA 1
ATOM 4234 C C . GLU A 1 522 ? -24.234 12.094 -23.25 1 82.56 522 GLU A C 1
ATOM 4236 O O . GLU A 1 522 ? -24.672 13.234 -23.047 1 82.56 522 GLU A O 1
ATOM 4241 N N . GLN A 1 523 ? -24.938 11.031 -23.703 1 80 523 GLN A N 1
ATOM 4242 C CA . GLN A 1 523 ? -26.375 11.234 -23.922 1 80 523 GLN A CA 1
ATOM 4243 C C . GLN A 1 523 ? -27.094 11.516 -22.609 1 80 523 GLN A C 1
ATOM 4245 O O . GLN A 1 523 ? -28.141 12.148 -22.594 1 80 523 GLN A O 1
ATOM 4250 N N . ARG A 1 524 ? -26.484 11.031 -21.547 1 81.69 524 ARG A N 1
ATOM 4251 C CA . ARG A 1 524 ? -27.078 11.289 -20.234 1 81.69 524 ARG A CA 1
ATOM 4252 C C . ARG A 1 524 ? -26.984 12.773 -19.875 1 81.69 524 ARG A C 1
ATOM 4254 O O . ARG A 1 524 ? -27.797 13.273 -19.094 1 81.69 524 ARG A O 1
ATOM 4261 N N . PHE A 1 525 ? -26.031 13.305 -20.438 1 82.44 525 PHE A N 1
ATOM 4262 C CA . PHE A 1 525 ? -25.891 14.75 -20.328 1 82.44 525 PHE A CA 1
ATOM 4263 C C . PHE A 1 525 ? -27.125 15.461 -20.875 1 82.44 525 PHE A C 1
ATOM 4265 O O . PHE A 1 525 ? -27.609 16.422 -20.266 1 82.44 525 PHE A O 1
ATOM 4272 N N . LEU A 1 526 ? -27.656 14.922 -21.859 1 79.5 526 LEU A N 1
ATOM 4273 C CA . LEU A 1 526 ? -28.844 15.484 -22.5 1 79.5 526 LEU A CA 1
ATOM 4274 C C . LEU A 1 526 ? -30.109 15.133 -21.703 1 79.5 526 LEU A C 1
ATOM 4276 O O . LEU A 1 526 ? -31.047 15.914 -21.656 1 79.5 526 LEU A O 1
ATOM 4280 N N . ASP A 1 527 ? -30.031 13.953 -21.125 1 78.69 527 ASP A N 1
ATOM 4281 C CA . ASP A 1 527 ? -31.141 13.562 -20.266 1 78.69 527 ASP A CA 1
ATOM 4282 C C . ASP A 1 527 ? -31.359 14.578 -19.141 1 78.69 527 ASP A C 1
ATOM 4284 O O . ASP A 1 527 ? -32.5 14.883 -18.766 1 78.69 527 ASP A O 1
ATOM 4288 N N . VAL A 1 528 ? -30.266 15.039 -18.719 1 81.44 528 VAL A N 1
ATOM 4289 C CA . VAL A 1 528 ? -30.297 15.984 -17.609 1 81.44 528 VAL A CA 1
ATOM 4290 C C . VAL A 1 528 ? -30.906 17.312 -18.078 1 81.44 528 VAL A C 1
ATOM 4292 O O . VAL A 1 528 ? -31.719 17.906 -17.359 1 81.44 528 VAL A O 1
ATOM 4295 N N . ILE A 1 529 ? -30.562 17.703 -19.203 1 80.19 529 ILE A N 1
ATOM 4296 C CA . ILE A 1 529 ? -31.094 18.938 -19.75 1 80.19 529 ILE A CA 1
ATOM 4297 C C . ILE A 1 529 ? -32.594 18.812 -20 1 80.19 529 ILE A C 1
ATOM 4299 O O . ILE A 1 529 ? -33.344 19.734 -19.734 1 80.19 529 ILE A O 1
ATOM 4303 N N . ASP A 1 530 ? -33.031 17.672 -20.422 1 79.06 530 ASP A N 1
ATOM 4304 C CA . ASP A 1 530 ? -34.406 17.422 -20.812 1 79.06 530 ASP A CA 1
ATOM 4305 C C . ASP A 1 530 ? -35.312 17.391 -19.594 1 79.06 530 ASP A C 1
ATOM 4307 O O . ASP A 1 530 ? -36.469 17.797 -19.656 1 79.06 530 ASP A O 1
ATOM 4311 N N . ASN A 1 531 ? -34.781 16.828 -18.469 1 71.19 531 ASN A N 1
ATOM 4312 C CA . ASN A 1 531 ? -35.688 16.562 -17.359 1 71.19 531 ASN A CA 1
ATOM 4313 C C . ASN A 1 531 ? -35.375 17.422 -16.141 1 71.19 531 ASN A C 1
ATOM 4315 O O . ASN A 1 531 ? -36 17.297 -15.102 1 71.19 531 ASN A O 1
ATOM 4319 N N . ALA A 1 532 ? -34.25 18.219 -16.172 1 66.38 532 ALA A N 1
ATOM 4320 C CA . ALA A 1 532 ? -33.719 18.703 -14.914 1 66.38 532 ALA A CA 1
ATOM 4321 C C . ALA A 1 532 ? -34.031 20.172 -14.695 1 66.38 532 ALA A C 1
ATOM 4323 O O . ALA A 1 532 ? -34.531 20.844 -15.602 1 66.38 532 ALA A O 1
ATOM 4324 N N . ASP A 1 533 ? -33.812 20.609 -13.453 1 66.81 533 ASP A N 1
ATOM 4325 C CA . ASP A 1 533 ? -34.031 21.969 -12.969 1 66.81 533 ASP A CA 1
ATOM 4326 C C . ASP A 1 533 ? -32.969 22.922 -13.531 1 66.81 533 ASP A C 1
ATOM 4328 O O . ASP A 1 533 ? -32.062 22.516 -14.273 1 66.81 533 ASP A O 1
ATOM 4332 N N . GLU A 1 534 ? -33.188 24.125 -13.398 1 70.62 534 GLU A N 1
ATOM 4333 C CA . GLU A 1 534 ? -32.406 25.219 -13.93 1 70.62 534 GLU A CA 1
ATOM 4334 C C . GLU A 1 534 ? -30.922 25.047 -13.562 1 70.62 534 GLU A C 1
ATOM 4336 O O . GLU A 1 534 ? -30.031 25.281 -14.383 1 70.62 534 GLU A O 1
ATOM 4341 N N . ALA A 1 535 ? -30.719 24.531 -12.43 1 68.25 535 ALA A N 1
ATOM 4342 C CA . ALA A 1 535 ? -29.344 24.391 -11.969 1 68.25 535 ALA A CA 1
ATOM 4343 C C . ALA A 1 535 ? -28.594 23.312 -12.766 1 68.25 535 ALA A C 1
ATOM 4345 O O . ALA A 1 535 ? -27.438 23.5 -13.117 1 68.25 535 ALA A O 1
ATOM 4346 N N . SER A 1 536 ? -29.312 22.359 -13.094 1 73.44 536 SER A N 1
ATOM 4347 C CA . SER A 1 536 ? -28.719 21.25 -13.828 1 73.44 536 SER A CA 1
ATOM 4348 C C . SER A 1 536 ? -28.375 21.656 -15.266 1 73.44 536 SER A C 1
ATOM 4350 O O . SER A 1 536 ? -27.344 21.266 -15.797 1 73.44 536 SER A O 1
ATOM 4352 N N . VAL A 1 537 ? -29.328 22.438 -15.734 1 77.31 537 VAL A N 1
ATOM 4353 C CA . VAL A 1 537 ? -29.109 22.938 -17.078 1 77.31 537 VAL A CA 1
ATOM 4354 C C . VAL A 1 537 ? -27.891 23.859 -17.109 1 77.31 537 VAL A C 1
ATOM 4356 O O . VAL A 1 537 ? -27.094 23.828 -18.047 1 77.31 537 VAL A O 1
ATOM 4359 N N . CYS A 1 538 ? -27.781 24.547 -16.047 1 76.88 538 CYS A N 1
ATOM 4360 C CA . CYS A 1 538 ? -26.656 25.469 -15.945 1 76.88 538 CYS A CA 1
ATOM 4361 C C . CYS A 1 538 ? -25.328 24.703 -15.891 1 76.88 538 CYS A C 1
ATOM 4363 O O . CYS A 1 538 ? -24.359 25.094 -16.531 1 76.88 538 CYS A O 1
ATOM 4365 N N . ALA A 1 539 ? -25.328 23.719 -15.164 1 76.06 539 ALA A N 1
ATOM 4366 C CA . ALA A 1 539 ? -24.109 22.922 -15.039 1 76.06 539 ALA A CA 1
ATOM 4367 C C . ALA A 1 539 ? -23.719 22.312 -16.375 1 76.06 539 ALA A C 1
ATOM 4369 O O . ALA A 1 539 ? -22.547 22.297 -16.734 1 76.06 539 ALA A O 1
ATOM 4370 N N . CYS A 1 540 ? -24.672 21.812 -17.078 1 81.25 540 CYS A N 1
ATOM 4371 C CA . CYS A 1 540 ? -24.406 21.219 -18.391 1 81.25 540 CYS A CA 1
ATOM 4372 C C . CYS A 1 540 ? -23.875 22.266 -19.359 1 81.25 540 CYS A C 1
ATOM 4374 O O . CYS A 1 540 ? -22.953 22 -20.125 1 81.25 540 CYS A O 1
ATOM 4376 N N . ASN A 1 541 ? -24.531 23.422 -19.203 1 79.56 541 ASN A N 1
ATOM 4377 C CA . ASN A 1 541 ? -24.109 24.5 -20.078 1 79.56 541 ASN A CA 1
ATOM 4378 C C . ASN A 1 541 ? -22.672 24.938 -19.797 1 79.56 541 ASN A C 1
ATOM 4380 O O . ASN A 1 541 ? -21.922 25.266 -20.719 1 79.56 541 ASN A O 1
ATOM 4384 N N . THR A 1 542 ? -22.359 24.906 -18.609 1 80.44 542 THR A N 1
ATOM 4385 C CA . THR A 1 542 ? -21.016 25.281 -18.219 1 80.44 542 THR A CA 1
ATOM 4386 C C . THR A 1 542 ? -19.984 24.297 -18.781 1 80.44 542 THR A C 1
ATOM 4388 O O . THR A 1 542 ? -18.953 24.719 -19.312 1 80.44 542 THR A O 1
ATOM 4391 N N . ILE A 1 543 ? -20.281 23.078 -18.766 1 80.56 543 ILE A N 1
ATOM 4392 C CA . ILE A 1 543 ? -19.359 22.047 -19.25 1 80.56 543 ILE A CA 1
ATOM 4393 C C . ILE A 1 543 ? -19.281 22.109 -20.766 1 80.56 543 ILE A C 1
ATOM 4395 O O . ILE A 1 543 ? -18.203 22 -21.344 1 80.56 543 ILE A O 1
ATOM 4399 N N . PHE A 1 544 ? -20.422 22.344 -21.344 1 82.56 544 PHE A N 1
ATOM 4400 C CA . PHE A 1 544 ? -20.484 22.359 -22.812 1 82.56 544 PHE A CA 1
ATOM 4401 C C . PHE A 1 544 ? -19.672 23.516 -23.375 1 82.56 544 PHE A C 1
ATOM 4403 O O . PHE A 1 544 ? -19.109 23.422 -24.469 1 82.56 544 PHE A O 1
ATOM 4410 N N . ARG A 1 545 ? -19.5 24.578 -22.547 1 79 545 ARG A N 1
ATOM 4411 C CA . ARG A 1 545 ? -18.859 25.781 -23.047 1 79 545 ARG A CA 1
ATOM 4412 C C . ARG A 1 545 ? -17.438 25.906 -22.469 1 79 545 ARG A C 1
ATOM 4414 O O . ARG A 1 545 ? -16.844 26.984 -22.516 1 79 545 ARG A O 1
ATOM 4421 N N . LYS A 1 546 ? -16.969 24.875 -21.859 1 75.19 546 LYS A N 1
ATOM 4422 C CA . LYS A 1 546 ? -15.727 24.922 -21.094 1 75.19 546 LYS A CA 1
ATOM 4423 C C . LYS A 1 546 ? -14.57 25.391 -21.984 1 75.19 546 LYS A C 1
ATOM 4425 O O . LYS A 1 546 ? -13.656 26.078 -21.516 1 75.19 546 LYS A O 1
ATOM 4430 N N . ASP A 1 547 ? -14.406 24.984 -23.219 1 72.06 547 ASP A N 1
ATOM 4431 C CA . ASP A 1 547 ? -13.266 25.281 -24.078 1 72.06 547 ASP A CA 1
ATOM 4432 C C . ASP A 1 547 ? -13.508 26.562 -24.875 1 72.06 547 ASP A C 1
ATOM 4434 O O . ASP A 1 547 ? -12.625 27.031 -25.594 1 72.06 547 ASP A O 1
ATOM 4438 N N . LEU A 1 548 ? -14.734 27.031 -24.703 1 69.88 548 LEU A N 1
ATOM 4439 C CA . LEU A 1 548 ? -15.07 28.203 -25.5 1 69.88 548 LEU A CA 1
ATOM 4440 C C . LEU A 1 548 ? -14.617 29.484 -24.812 1 69.88 548 LEU A C 1
ATOM 4442 O O . LEU A 1 548 ? -14.734 29.609 -23.594 1 69.88 548 LEU A O 1
ATOM 4446 N N . LYS A 1 549 ? -13.523 30.156 -25.312 1 58.75 549 LYS A N 1
ATOM 4447 C CA . LYS A 1 549 ? -13.141 31.469 -24.797 1 58.75 549 LYS A CA 1
ATOM 4448 C C . LYS A 1 549 ? -14.359 32.344 -24.594 1 58.75 549 LYS A C 1
ATOM 4450 O O . LYS A 1 549 ? -15.359 32.219 -25.297 1 58.75 549 LYS A O 1
ATOM 4455 N N . LYS A 1 550 ? -14.43 33.125 -23.406 1 54.78 550 LYS A N 1
ATOM 4456 C CA . LYS A 1 550 ? -15.508 33.969 -22.922 1 54.78 550 LYS A CA 1
ATOM 4457 C C . LYS A 1 550 ? -16.312 34.562 -24.094 1 54.78 550 LYS A C 1
ATOM 4459 O O . LYS A 1 550 ? -17.531 34.656 -24.016 1 54.78 550 LYS A O 1
ATOM 4464 N N . LYS A 1 551 ? -15.672 35.25 -24.953 1 45.25 551 LYS A N 1
ATOM 4465 C CA . LYS A 1 551 ? -16.359 36.094 -25.938 1 45.25 551 LYS A CA 1
ATOM 4466 C C . LYS A 1 551 ? -16.906 35.25 -27.094 1 45.25 551 LYS A C 1
ATOM 4468 O O . LYS A 1 551 ? -17.406 35.812 -28.062 1 45.25 551 LYS A O 1
ATOM 4473 N N . ALA A 1 552 ? -16.625 33.938 -27.047 1 44.84 552 ALA A N 1
ATOM 4474 C CA . ALA A 1 552 ? -16.938 33.375 -28.344 1 44.84 552 ALA A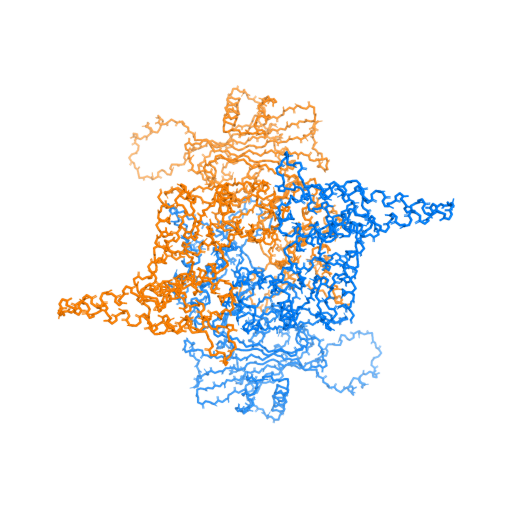 CA 1
ATOM 4475 C C . ALA A 1 552 ? -18.438 33.094 -28.469 1 44.84 552 ALA A C 1
ATOM 4477 O O . ALA A 1 552 ? -19.016 32.375 -27.656 1 44.84 552 ALA A O 1
ATOM 4478 N N . HIS A 1 553 ? -19.188 33.844 -28.984 1 44.25 553 HIS A N 1
ATOM 4479 C CA . HIS A 1 553 ? -20.578 33.969 -29.422 1 44.25 553 HIS A CA 1
ATOM 4480 C C . HIS A 1 553 ? -21.062 32.688 -30.078 1 44.25 553 HIS A C 1
ATOM 4482 O O . HIS A 1 553 ? -22.266 32.531 -30.312 1 44.25 553 HIS A O 1
ATOM 4488 N N . ASN A 1 554 ? -20.156 31.844 -30.578 1 45.84 554 ASN A N 1
ATOM 4489 C CA . ASN A 1 554 ? -20.578 30.984 -31.688 1 45.84 554 ASN A CA 1
ATOM 4490 C C . ASN A 1 554 ? -21.281 29.719 -31.172 1 45.84 554 ASN A C 1
ATOM 4492 O O . ASN A 1 554 ? -21.766 28.922 -31.969 1 45.84 554 ASN A O 1
ATOM 4496 N N . TYR A 1 555 ? -21 29.125 -30.031 1 56.5 555 TYR A N 1
ATOM 4497 C CA . TYR A 1 555 ? -21.562 27.781 -30.031 1 56.5 555 TYR A CA 1
ATOM 4498 C C . TYR A 1 555 ? -23 27.797 -29.516 1 56.5 555 TYR A C 1
ATOM 4500 O O . TYR A 1 555 ? -23.234 27.688 -28.312 1 56.5 555 TYR A O 1
ATOM 4508 N N . ASN A 1 556 ? -23.969 28.047 -30.422 1 72 556 ASN A N 1
ATOM 4509 C CA . ASN A 1 556 ? -25.406 28.297 -30.281 1 72 556 ASN A CA 1
ATOM 4510 C C . ASN A 1 556 ? -26.203 27 -30.281 1 72 556 ASN A C 1
ATOM 4512 O O . ASN A 1 556 ? -27.406 27 -30.078 1 72 556 ASN A O 1
ATOM 4516 N N . THR A 1 557 ? -25.469 25.906 -30.406 1 78.56 557 THR A N 1
ATOM 4517 C CA . THR A 1 557 ? -26.234 24.688 -30.594 1 78.56 557 THR A CA 1
ATOM 4518 C C . THR A 1 557 ? -26.969 24.312 -29.297 1 78.56 557 THR A C 1
ATOM 4520 O O . THR A 1 557 ? -28.141 23.953 -29.328 1 78.56 557 THR A O 1
ATOM 4523 N N . ILE A 1 558 ? -26.344 24.438 -28.219 1 81.69 558 ILE A N 1
ATOM 4524 C CA . ILE A 1 558 ? -26.953 24.016 -26.969 1 81.69 558 ILE A CA 1
ATOM 4525 C C . ILE A 1 558 ? -28.016 25.016 -26.531 1 81.69 558 ILE A C 1
ATOM 4527 O O . ILE A 1 558 ? -29.031 24.641 -25.969 1 81.69 558 ILE A O 1
ATOM 4531 N N . ASP A 1 559 ? -27.812 26.25 -26.875 1 82.75 559 ASP A N 1
ATOM 4532 C CA . ASP A 1 559 ? -28.797 27.266 -26.547 1 82.75 559 ASP A CA 1
ATOM 4533 C C . ASP A 1 559 ? -30.094 27.047 -27.344 1 82.75 559 ASP A C 1
ATOM 4535 O O . ASP A 1 559 ? -31.188 27.109 -26.781 1 82.75 559 ASP A O 1
ATOM 4539 N N . LYS A 1 560 ? -29.906 26.875 -28.578 1 86.06 560 LYS A N 1
ATOM 4540 C CA . LYS A 1 560 ? -31.062 26.609 -29.438 1 86.06 560 LYS A CA 1
ATOM 4541 C C . LYS A 1 560 ? -31.781 25.344 -29 1 86.06 560 LYS A C 1
ATOM 4543 O O . LYS A 1 560 ? -33.031 25.266 -29.062 1 86.06 560 LYS A O 1
ATOM 4548 N N . TYR A 1 561 ? -30.969 24.375 -28.641 1 87.31 561 TYR A N 1
ATOM 4549 C CA . TYR A 1 561 ? -31.547 23.125 -28.172 1 87.31 561 TYR A CA 1
ATOM 4550 C C . TYR A 1 561 ? -32.438 23.359 -26.953 1 87.31 561 TYR A C 1
ATOM 4552 O O . TYR A 1 561 ? -33.562 22.859 -26.891 1 87.31 561 TYR A O 1
ATOM 4560 N N . ILE A 1 562 ? -32 24.172 -26.078 1 84 562 ILE A N 1
ATOM 4561 C CA . ILE A 1 562 ? -32.719 24.453 -24.844 1 84 562 ILE A CA 1
ATOM 4562 C C . ILE A 1 562 ? -33.969 25.266 -25.156 1 84 562 ILE A C 1
ATOM 4564 O O . ILE A 1 562 ? -35.031 25.016 -24.578 1 84 562 ILE A O 1
ATOM 4568 N N . ILE A 1 563 ? -33.875 26.188 -26.016 1 85.69 563 ILE A N 1
ATOM 4569 C CA . ILE A 1 563 ? -35 27 -26.406 1 85.69 563 ILE A CA 1
ATOM 4570 C C . ILE A 1 563 ? -36.094 26.125 -27.031 1 85.69 563 ILE A C 1
ATOM 4572 O O . ILE A 1 563 ? -37.281 26.25 -26.688 1 85.69 563 ILE A O 1
ATOM 4576 N N . ARG A 1 564 ? -35.656 25.281 -27.859 1 88.06 564 ARG A N 1
ATOM 4577 C CA . ARG A 1 564 ? -36.594 24.391 -28.516 1 88.06 564 ARG A CA 1
ATOM 4578 C C . ARG A 1 564 ? -37.219 23.422 -27.516 1 88.06 564 ARG A C 1
ATOM 4580 O O . ARG A 1 564 ? -38.406 23.062 -27.656 1 88.06 564 ARG A O 1
ATOM 4587 N N . LEU A 1 565 ? -36.438 23.016 -26.609 1 86.25 565 LEU A N 1
ATOM 4588 C CA . LEU A 1 565 ? -36.969 22.125 -25.578 1 86.25 565 LEU A CA 1
ATOM 4589 C C . LEU A 1 565 ? -38.094 22.781 -24.797 1 86.25 565 LEU A C 1
ATOM 4591 O O . LEU A 1 565 ? -39.094 22.141 -24.469 1 86.25 565 LEU A O 1
ATOM 4595 N N . THR A 1 566 ? -37.906 24.078 -24.531 1 84.56 566 THR A N 1
ATOM 4596 C CA . THR A 1 566 ? -38.938 24.828 -23.828 1 84.56 566 THR A CA 1
ATOM 4597 C C . THR A 1 566 ? -40.188 24.938 -24.688 1 84.56 566 THR A C 1
ATOM 4599 O O . THR A 1 566 ? -41.312 24.797 -24.172 1 84.56 566 THR A O 1
ATOM 4602 N N . GLU A 1 567 ? -40 25.156 -25.891 1 87.81 567 GLU A N 1
ATOM 4603 C CA . GLU A 1 567 ? -41.125 25.25 -26.812 1 87.81 567 GLU A CA 1
ATOM 4604 C C . GLU A 1 567 ? -41.844 23.906 -26.938 1 87.81 567 GLU A C 1
ATOM 4606 O O . GLU A 1 567 ? -43.094 23.875 -27.016 1 87.81 567 GLU A O 1
ATOM 4611 N N . ILE A 1 568 ? -41.125 22.922 -27.031 1 88.94 568 ILE A N 1
ATOM 4612 C CA . ILE A 1 568 ? -41.688 21.562 -27.125 1 88.94 568 ILE A CA 1
ATOM 4613 C C . ILE A 1 568 ? -42.562 21.281 -25.906 1 88.94 568 ILE A C 1
ATOM 4615 O O . ILE A 1 568 ? -43.656 20.734 -26.031 1 88.94 568 ILE A O 1
ATOM 4619 N N . LYS A 1 569 ? -42.062 21.641 -24.812 1 85.19 569 LYS A N 1
ATOM 4620 C CA . LYS A 1 569 ? -42.812 21.406 -23.578 1 85.19 569 LYS A CA 1
ATOM 4621 C C . LYS A 1 569 ? -44.125 22.203 -23.578 1 85.19 569 LYS A C 1
ATOM 4623 O O . LYS A 1 569 ? -45.156 21.688 -23.141 1 85.19 569 LYS A O 1
ATOM 4628 N N . LYS A 1 570 ? -44.094 23.359 -24.031 1 85.88 570 LYS A N 1
ATOM 4629 C CA . LYS A 1 570 ? -45.281 24.219 -24.109 1 85.88 570 LYS A CA 1
ATOM 4630 C C . LYS A 1 570 ? -46.281 23.625 -25.094 1 85.88 570 LYS A C 1
ATOM 4632 O O . LYS A 1 570 ? -47.5 23.625 -24.812 1 85.88 570 LYS A O 1
ATOM 4637 N N . LEU A 1 571 ? -45.75 23.203 -26.141 1 88.31 571 LEU A N 1
ATOM 4638 C CA . LEU A 1 571 ? -46.625 22.641 -27.172 1 88.31 571 LEU A CA 1
ATOM 4639 C C . LEU A 1 571 ? -47.281 21.359 -26.672 1 88.31 571 LEU A C 1
ATOM 4641 O O . LEU A 1 571 ? -48.438 21.109 -26.953 1 88.31 571 LEU A O 1
ATOM 4645 N N . LYS A 1 572 ? -46.562 20.594 -26.016 1 87.38 572 LYS A N 1
ATOM 4646 C CA . LYS A 1 572 ? -47.125 19.359 -25.469 1 87.38 572 LYS A CA 1
ATOM 4647 C C . LYS A 1 572 ? -48.188 19.641 -24.438 1 87.38 572 LYS A C 1
ATOM 4649 O O . LYS A 1 572 ? -49.188 18.906 -24.359 1 87.38 572 LYS A O 1
ATOM 4654 N N . GLU A 1 573 ? -47.969 20.688 -23.703 1 85.88 573 GLU A N 1
ATOM 4655 C CA . GLU A 1 573 ? -49 21.094 -22.75 1 85.88 573 GLU A CA 1
ATOM 4656 C C . GLU A 1 573 ? -50.25 21.625 -23.453 1 85.88 573 GLU A C 1
ATOM 4658 O O . GLU A 1 573 ? -51.375 21.359 -23.031 1 85.88 573 GLU A O 1
ATOM 4663 N N . GLU A 1 574 ? -50 22.266 -24.484 1 84.5 574 GLU A N 1
ATOM 4664 C CA . GLU A 1 574 ? -51.094 22.828 -25.234 1 84.5 574 GLU A CA 1
ATOM 4665 C C . GLU A 1 574 ? -51.906 21.734 -25.922 1 84.5 574 GLU A C 1
ATOM 4667 O O . GLU A 1 574 ? -53.156 21.844 -26.047 1 84.5 574 GLU A O 1
ATOM 4672 N N . LEU A 1 575 ? -51.25 20.766 -26.328 1 85.06 575 LEU A N 1
ATOM 4673 C CA . LEU A 1 575 ? -51.906 19.656 -27.031 1 85.06 575 LEU A CA 1
ATOM 4674 C C . LEU A 1 575 ? -52.781 18.859 -26.062 1 85.06 575 LEU A C 1
ATOM 4676 O O . LEU A 1 575 ? -53.688 18.141 -26.5 1 85.06 575 LEU A O 1
ATOM 4680 N N . THR A 1 576 ? -52.5 18.953 -24.812 1 79.19 576 THR A N 1
ATOM 4681 C CA . THR A 1 576 ? -53.344 18.266 -23.844 1 79.19 576 THR A CA 1
ATOM 4682 C C . THR A 1 576 ? -54.625 19.062 -23.562 1 79.19 576 THR A C 1
ATOM 4684 O O . THR A 1 576 ? -55.594 18.516 -23 1 79.19 576 THR A O 1
ATOM 4687 N N . LYS A 1 577 ? -54.562 20.281 -24.016 1 79.38 577 LYS A N 1
ATOM 4688 C CA . LYS A 1 577 ? -55.75 21.125 -23.828 1 79.38 577 LYS A CA 1
ATOM 4689 C C . LYS A 1 577 ? -56.688 20.984 -25 1 79.38 577 LYS A C 1
ATOM 4691 O O . LYS A 1 577 ? -56.312 20.547 -26.078 1 79.38 577 LYS A O 1
ATOM 4696 N N . LYS A 1 578 ? -58.062 21.078 -24.828 1 72.62 578 LYS A N 1
ATOM 4697 C CA . LYS A 1 578 ? -59.125 20.938 -25.828 1 72.62 578 LYS A CA 1
ATOM 4698 C C . LYS A 1 578 ? -59.031 22.031 -26.875 1 72.62 578 LYS A C 1
ATOM 4700 O O . LYS A 1 578 ? -59.312 23.203 -26.594 1 72.62 578 LYS A O 1
ATOM 4705 N N . LEU A 1 579 ? -58.188 21.875 -27.812 1 71.12 579 LEU A N 1
ATOM 4706 C CA . LEU A 1 579 ? -58.031 22.844 -28.906 1 71.12 579 LEU A CA 1
ATOM 4707 C C . LEU A 1 579 ? -58.812 22.375 -30.141 1 71.12 579 LEU A C 1
ATOM 4709 O O . LEU A 1 579 ? -59.219 21.219 -30.219 1 71.12 579 LEU A O 1
ATOM 4713 N N . SER A 1 580 ? -59.156 23.266 -31.125 1 76.94 580 SER A N 1
ATOM 4714 C CA . SER A 1 580 ? -59.781 22.922 -32.375 1 76.94 580 SER A CA 1
ATOM 4715 C C . SER A 1 580 ? -58.938 21.969 -33.219 1 76.94 580 SER A C 1
ATOM 4717 O O . SER A 1 580 ? -57.719 21.922 -33.031 1 76.94 580 SER A O 1
ATOM 4719 N N . LYS A 1 581 ? -59.469 21.078 -33.938 1 71.69 581 LYS A N 1
ATOM 4720 C CA . LYS A 1 581 ? -58.812 20.031 -34.719 1 71.69 581 LYS A CA 1
ATOM 4721 C C . LYS A 1 581 ? -57.688 20.609 -35.562 1 71.69 581 LYS A C 1
ATOM 4723 O O . LYS A 1 581 ? -56.625 20 -35.719 1 71.69 581 LYS A O 1
ATOM 4728 N N . LYS A 1 582 ? -58 21.781 -36.188 1 75 582 LYS A N 1
ATOM 4729 C CA . LYS A 1 582 ? -57.031 22.422 -37.062 1 75 582 LYS A CA 1
ATOM 4730 C C . LYS A 1 582 ? -55.812 22.875 -36.281 1 75 582 LYS A C 1
ATOM 4732 O O . LYS A 1 582 ? -54.656 22.688 -36.75 1 75 582 LYS A O 1
ATOM 4737 N N . TYR A 1 583 ? -55.969 23.438 -35.094 1 76.31 583 TYR A N 1
ATOM 4738 C CA . TYR A 1 583 ? -54.875 23.906 -34.25 1 76.31 583 TYR A CA 1
ATOM 4739 C C . TYR A 1 583 ? -54.094 22.734 -33.688 1 76.31 583 TYR A C 1
ATOM 4741 O O . TYR A 1 583 ? -52.875 22.797 -33.562 1 76.31 583 TYR A O 1
ATOM 4749 N N . GLN A 1 584 ? -54.781 21.641 -33.531 1 81.19 584 GLN A N 1
ATOM 4750 C CA . GLN A 1 584 ? -54.125 20.438 -33.031 1 81.19 584 GLN A CA 1
ATOM 4751 C C . GLN A 1 584 ? -53.188 19.844 -34.094 1 81.19 584 GLN A C 1
ATOM 4753 O O . GLN A 1 584 ? -52.094 19.422 -33.781 1 81.19 584 GLN A O 1
ATOM 4758 N N . SER A 1 585 ? -53.719 19.906 -35.312 1 82.56 585 SER A N 1
ATOM 4759 C CA . SER A 1 585 ? -52.906 19.375 -36.406 1 82.56 585 SER A CA 1
ATOM 4760 C C . SER A 1 585 ? -51.688 20.234 -36.656 1 82.56 585 SER A C 1
ATOM 4762 O O . SER A 1 585 ? -50.594 19.719 -36.938 1 82.56 585 SER A O 1
ATOM 4764 N N . LYS A 1 586 ? -51.812 21.484 -36.5 1 84.31 586 LYS A N 1
ATOM 4765 C CA . LYS A 1 586 ? -50.719 22.406 -36.688 1 84.31 586 LYS A CA 1
ATOM 4766 C C . LYS A 1 586 ? -49.688 22.25 -35.562 1 84.31 586 LYS A C 1
ATOM 4768 O O . LYS A 1 586 ? -48.469 22.203 -35.844 1 84.31 586 LYS A O 1
ATOM 4773 N N . ASN A 1 587 ? -50.188 22.156 -34.406 1 85.62 587 ASN A N 1
ATOM 4774 C CA . ASN A 1 587 ? -49.281 22 -33.25 1 85.62 587 ASN A CA 1
ATOM 4775 C C . ASN A 1 587 ? -48.562 20.656 -33.281 1 85.62 587 ASN A C 1
ATOM 4777 O O . ASN A 1 587 ? -47.375 20.578 -32.906 1 85.62 587 ASN A O 1
ATOM 4781 N N . LYS A 1 588 ? -49.219 19.703 -33.812 1 87.81 588 LYS A N 1
ATOM 4782 C CA . LYS A 1 588 ? -48.594 18.391 -33.906 1 87.81 588 LYS A CA 1
ATOM 4783 C C . LYS A 1 588 ? -47.5 18.391 -34.969 1 87.81 588 LYS A C 1
ATOM 4785 O O . LYS A 1 588 ? -46.438 17.766 -34.75 1 87.81 588 LYS A O 1
ATOM 4790 N N . LYS A 1 589 ? -47.781 19.094 -36.031 1 86.31 589 LYS A N 1
ATOM 4791 C CA . LYS A 1 589 ? -46.75 19.203 -37.094 1 86.31 589 LYS A CA 1
ATOM 4792 C C . LYS A 1 589 ? -45.531 19.984 -36.594 1 86.31 589 LYS A C 1
ATOM 4794 O O . LYS A 1 589 ? -44.406 19.625 -36.906 1 86.31 589 LYS A O 1
ATOM 4799 N N . GLU A 1 590 ? -45.781 21 -35.875 1 88.88 590 GLU A N 1
ATOM 4800 C CA . GLU A 1 590 ? -44.719 21.812 -35.312 1 88.88 590 GLU A CA 1
ATOM 4801 C C . GLU A 1 590 ? -43.906 21.031 -34.25 1 88.88 590 GLU A C 1
ATOM 4803 O O . GLU A 1 590 ? -42.688 21.141 -34.188 1 88.88 590 GLU A O 1
ATOM 4808 N N . LEU A 1 591 ? -44.625 20.297 -33.531 1 88.44 591 LEU A N 1
ATOM 4809 C CA . LEU A 1 591 ? -44 19.469 -32.531 1 88.44 591 LEU A CA 1
ATOM 4810 C C . LEU A 1 591 ? -43.031 18.469 -33.156 1 88.44 591 LEU A C 1
ATOM 4812 O O . LEU A 1 591 ? -41.906 18.281 -32.688 1 88.44 591 LEU A O 1
ATOM 4816 N N . ILE A 1 592 ? -43.469 17.906 -34.188 1 89.94 592 ILE A N 1
ATOM 4817 C CA . ILE A 1 592 ? -42.656 16.891 -34.875 1 89.94 592 ILE A CA 1
ATOM 4818 C C . ILE A 1 592 ? -41.438 17.547 -35.469 1 89.94 592 ILE A C 1
ATOM 4820 O O . ILE A 1 592 ? -40.344 17 -35.406 1 89.94 592 ILE A O 1
ATOM 4824 N N . SER A 1 593 ? -41.656 18.703 -35.969 1 90.44 593 SER A N 1
ATOM 4825 C CA . SER A 1 593 ? -40.562 19.438 -36.562 1 90.44 593 SER A CA 1
ATOM 4826 C C . SER A 1 593 ? -39.5 19.828 -35.531 1 90.44 593 SER A C 1
ATOM 4828 O O . SER A 1 593 ? -38.312 19.672 -35.75 1 90.44 593 SER A O 1
ATOM 4830 N N . LEU A 1 594 ? -39.938 20.266 -34.469 1 89.81 594 LEU A N 1
ATOM 4831 C CA . LEU A 1 594 ? -39.031 20.656 -33.375 1 89.81 594 LEU A CA 1
ATOM 4832 C C . LEU A 1 594 ? -38.312 19.453 -32.812 1 89.81 594 LEU A C 1
ATOM 4834 O O . LEU A 1 594 ? -37.125 19.531 -32.469 1 89.81 594 LEU A O 1
ATOM 4838 N N . GLU A 1 595 ? -39 18.422 -32.719 1 89.62 595 GLU A N 1
ATOM 4839 C CA . GLU A 1 595 ? -38.406 17.188 -32.188 1 89.62 595 GLU A CA 1
ATOM 4840 C C . GLU A 1 595 ? -37.312 16.656 -33.125 1 89.62 595 GLU A C 1
ATOM 4842 O O . GLU A 1 595 ? -36.281 16.156 -32.656 1 89.62 595 GLU A O 1
ATOM 4847 N N . GLU A 1 596 ? -37.562 16.781 -34.312 1 90.06 596 GLU A N 1
ATOM 4848 C CA . GLU A 1 596 ? -36.562 16.344 -35.312 1 90.06 596 GLU A CA 1
ATOM 4849 C C . GLU A 1 596 ? -35.312 17.219 -35.25 1 90.06 596 GLU A C 1
ATOM 4851 O O . GLU A 1 596 ? -34.188 16.719 -35.312 1 90.06 596 GLU A O 1
ATOM 4856 N N . GLN A 1 597 ? -35.531 18.453 -35.094 1 88.88 597 GLN A N 1
ATOM 4857 C CA . GLN A 1 597 ? -34.406 19.375 -34.969 1 88.88 597 GLN A CA 1
ATOM 4858 C C . GLN A 1 597 ? -33.625 19.109 -33.719 1 88.88 597 GLN A C 1
ATOM 4860 O O . GLN A 1 597 ? -32.375 19.172 -33.719 1 88.88 597 GLN A O 1
ATOM 4865 N N . ASN A 1 598 ? -34.312 18.828 -32.75 1 88.44 598 ASN A N 1
ATOM 4866 C CA . ASN A 1 598 ? -33.656 18.562 -31.484 1 88.44 598 ASN A CA 1
ATOM 4867 C C . ASN A 1 598 ? -32.906 17.219 -31.5 1 88.44 598 ASN A C 1
ATOM 4869 O O . ASN A 1 598 ? -31.891 17.047 -30.844 1 88.44 598 ASN A O 1
ATOM 4873 N N . PHE A 1 599 ? -33.438 16.375 -32.25 1 86.5 599 PHE A N 1
ATOM 4874 C CA . PHE A 1 599 ? -32.75 15.086 -32.375 1 86.5 599 PHE A CA 1
ATOM 4875 C C . PHE A 1 599 ? -31.406 15.266 -33.062 1 86.5 599 PHE A C 1
ATOM 4877 O O . PHE A 1 599 ? -30.391 14.711 -32.625 1 86.5 599 PHE A O 1
ATOM 4884 N N . ASP A 1 600 ? -31.375 16.047 -34 1 87.06 600 ASP A N 1
ATOM 4885 C CA . ASP A 1 600 ? -30.125 16.344 -34.719 1 87.06 600 ASP A CA 1
ATOM 4886 C C . ASP A 1 600 ? -29.156 17.094 -33.812 1 87.06 600 ASP A C 1
ATOM 4888 O O . ASP A 1 600 ? -27.938 16.844 -33.875 1 87.06 600 ASP A O 1
ATOM 4892 N N . ALA A 1 601 ? -29.75 17.969 -33.094 1 86 601 ALA A N 1
ATOM 4893 C CA . ALA A 1 601 ? -28.906 18.75 -32.188 1 86 601 ALA A CA 1
ATOM 4894 C C . ALA A 1 601 ? -28.281 17.859 -31.141 1 86 601 ALA A C 1
ATOM 4896 O O . ALA A 1 601 ? -27.141 18.094 -30.719 1 86 601 ALA A O 1
ATOM 4897 N N . LYS A 1 602 ? -29.031 16.922 -30.672 1 84.81 602 LYS A N 1
ATOM 4898 C CA . LYS A 1 602 ? -28.531 16.016 -29.656 1 84.81 602 LYS A CA 1
ATOM 4899 C C . LYS A 1 602 ? -27.281 15.273 -30.141 1 84.81 602 LYS A C 1
ATOM 4901 O O . LYS A 1 602 ? -26.312 15.109 -29.406 1 84.81 602 LYS A O 1
ATOM 4906 N N . VAL A 1 603 ? -27.266 14.891 -31.344 1 84.25 603 VAL A N 1
ATOM 4907 C CA . VAL A 1 603 ? -26.156 14.148 -31.938 1 84.25 603 VAL A CA 1
ATOM 4908 C C . VAL A 1 603 ? -24.938 15.055 -32.031 1 84.25 603 VAL A C 1
ATOM 4910 O O . VAL A 1 603 ? -23.812 14.633 -31.75 1 84.25 603 VAL A O 1
ATOM 4913 N N . LYS A 1 604 ? -25.25 16.234 -32.375 1 85.06 604 LYS A N 1
ATOM 4914 C CA . LYS A 1 604 ? -24.156 17.188 -32.5 1 85.06 604 LYS A CA 1
ATOM 4915 C C . LYS A 1 604 ? -23.531 17.516 -31.156 1 85.06 604 LYS A C 1
ATOM 4917 O O . LYS A 1 604 ? -22.312 17.656 -31.047 1 85.06 604 LYS A O 1
ATOM 4922 N N . ILE A 1 605 ? -24.422 17.641 -30.234 1 83.75 605 ILE A N 1
ATOM 4923 C CA . ILE A 1 605 ? -23.953 17.938 -28.875 1 83.75 605 ILE A CA 1
ATOM 4924 C C . ILE A 1 605 ? -23.109 16.781 -28.359 1 83.75 605 ILE A C 1
ATOM 4926 O O . ILE A 1 605 ? -22.016 17 -27.812 1 83.75 605 ILE A O 1
ATOM 4930 N N . GLU A 1 606 ? -23.578 15.625 -28.516 1 82.94 606 GLU A N 1
ATOM 4931 C CA . GLU A 1 606 ? -22.844 14.438 -28.078 1 82.94 606 GLU A CA 1
ATOM 4932 C C . GLU A 1 606 ? -21.469 14.352 -28.75 1 82.94 606 GLU A C 1
ATOM 4934 O O . GLU A 1 606 ? -20.469 14.07 -28.094 1 82.94 606 GLU A O 1
ATOM 4939 N N . ARG A 1 607 ? -21.469 14.586 -29.969 1 83.44 607 ARG A N 1
ATOM 4940 C CA . ARG A 1 607 ? -20.234 14.523 -30.734 1 83.44 607 ARG A CA 1
ATOM 4941 C C . ARG A 1 607 ? -19.234 15.562 -30.25 1 83.44 607 ARG A C 1
ATOM 4943 O O . ARG A 1 607 ? -18.031 15.273 -30.125 1 83.44 607 ARG A O 1
ATOM 4950 N N . ARG A 1 608 ? -19.75 16.641 -29.984 1 84.19 608 ARG A N 1
ATOM 4951 C CA . ARG A 1 608 ? -18.859 17.703 -29.516 1 84.19 608 ARG A CA 1
ATOM 4952 C C . ARG A 1 608 ? -18.25 17.359 -28.172 1 84.19 608 ARG A C 1
ATOM 4954 O O . ARG A 1 608 ? -17.062 17.578 -27.953 1 84.19 608 ARG A O 1
ATOM 4961 N N . ILE A 1 609 ? -19.078 16.938 -27.328 1 82.75 609 ILE A N 1
ATOM 4962 C CA . ILE A 1 609 ? -18.609 16.609 -25.984 1 82.75 609 ILE A CA 1
ATOM 4963 C C . ILE A 1 609 ? -17.5 15.57 -26.062 1 82.75 609 ILE A C 1
ATOM 4965 O O . ILE A 1 609 ? -16.5 15.672 -25.344 1 82.75 609 ILE A O 1
ATOM 4969 N N . LYS A 1 610 ? -17.594 14.688 -26.938 1 77.62 610 LYS A N 1
ATOM 4970 C CA . LYS A 1 610 ? -16.625 13.609 -27.109 1 77.62 610 LYS A CA 1
ATOM 4971 C C . LYS A 1 610 ? -15.352 14.117 -27.766 1 77.62 610 LYS A C 1
ATOM 4973 O O . LYS A 1 610 ? -14.25 13.828 -27.297 1 77.62 610 LYS A O 1
ATOM 4978 N N . GLU A 1 611 ? -15.578 14.828 -28.766 1 79.38 611 GLU A N 1
ATOM 4979 C CA . GLU A 1 611 ? -14.453 15.266 -29.578 1 79.38 611 GLU A CA 1
ATOM 4980 C C . GLU A 1 611 ? -13.586 16.281 -28.828 1 79.38 611 GLU A C 1
ATOM 4982 O O . GLU A 1 611 ? -12.359 16.266 -28.969 1 79.38 611 GLU A O 1
ATOM 4987 N N . LYS A 1 612 ? -14.242 17.094 -28.078 1 76.38 612 LYS A N 1
ATOM 4988 C CA . LYS A 1 612 ? -13.508 18.156 -27.391 1 76.38 612 LYS A CA 1
ATOM 4989 C C . LYS A 1 612 ? -13.109 17.719 -25.984 1 76.38 612 LYS A C 1
ATOM 4991 O O . LYS A 1 612 ? -12.453 18.469 -25.266 1 76.38 612 LYS A O 1
ATOM 4996 N N . GLN A 1 613 ? -13.461 16.578 -25.609 1 76.5 613 GLN A N 1
ATOM 4997 C CA . GLN A 1 613 ? -13.117 16.016 -24.312 1 76.5 613 GLN A CA 1
ATOM 4998 C C . GLN A 1 613 ? -13.516 16.953 -23.172 1 76.5 613 GLN A C 1
ATOM 5000 O O . GLN A 1 613 ? -12.695 17.281 -22.312 1 76.5 613 GLN A O 1
ATOM 5005 N N . LEU A 1 614 ? -14.758 17.422 -23.25 1 77.19 614 LEU A N 1
ATOM 5006 C CA . LEU A 1 614 ? -15.203 18.5 -22.375 1 77.19 614 LEU A CA 1
ATOM 5007 C C . LEU A 1 614 ? -15.328 18.016 -20.938 1 77.19 614 LEU A C 1
ATOM 5009 O O . LEU A 1 614 ? -15.117 18.797 -20 1 77.19 614 LEU A O 1
ATOM 5013 N N . PHE A 1 615 ? -15.672 16.766 -20.75 1 77.25 615 PHE A N 1
ATOM 5014 C CA . PHE A 1 615 ? -15.773 16.234 -19.391 1 77.25 615 PHE A CA 1
ATOM 5015 C C . PHE A 1 615 ? -14.391 16.141 -18.734 1 77.25 615 PHE A C 1
ATOM 5017 O O . PHE A 1 615 ? -14.25 16.391 -17.531 1 77.25 615 PHE A O 1
ATOM 5024 N N . GLN A 1 616 ? -13.43 15.828 -19.516 1 71.31 616 GLN A N 1
ATOM 5025 C CA . GLN A 1 616 ? -12.062 15.711 -19.016 1 71.31 616 GLN A CA 1
ATOM 5026 C C . GLN A 1 616 ? -11.516 17.078 -18.594 1 71.31 616 GLN A C 1
ATOM 5028 O O . GLN A 1 616 ? -10.656 17.172 -17.719 1 71.31 616 GLN A O 1
ATOM 5033 N N . LYS A 1 617 ? -12.133 18.078 -19.219 1 70.31 617 LYS A N 1
ATOM 5034 C CA . LYS A 1 617 ? -11.664 19.438 -18.953 1 70.31 617 LYS A CA 1
ATOM 5035 C C . LYS A 1 617 ? -12.5 20.109 -17.875 1 70.31 617 LYS A C 1
ATOM 5037 O O . LYS A 1 617 ? -12.172 21.203 -17.422 1 70.31 617 LYS A O 1
ATOM 5042 N N . ALA A 1 618 ? -13.555 19.422 -17.484 1 74.94 618 ALA A N 1
ATOM 5043 C CA . ALA A 1 618 ? -14.5 20.016 -16.531 1 74.94 618 ALA A CA 1
ATOM 5044 C C . ALA A 1 618 ? -13.922 20.031 -15.117 1 74.94 618 ALA A C 1
ATOM 5046 O O . ALA A 1 618 ? -13.102 19.172 -14.766 1 74.94 618 ALA A O 1
ATOM 5047 N N . GLU A 1 619 ? -14.344 21.016 -14.328 1 70.62 619 GLU A N 1
ATOM 5048 C CA . GLU A 1 619 ? -14 21.078 -12.906 1 70.62 619 GLU A CA 1
ATOM 5049 C C . GLU A 1 619 ? -14.734 19.984 -12.125 1 70.62 619 GLU A C 1
ATOM 5051 O O . GLU A 1 619 ? -15.852 19.594 -12.484 1 70.62 619 GLU A O 1
ATOM 5056 N N . PRO A 1 620 ? -14.141 19.562 -11.062 1 70 620 PRO A N 1
ATOM 5057 C CA . PRO A 1 620 ? -14.75 18.484 -10.281 1 70 620 PRO A CA 1
ATOM 5058 C C . PRO A 1 620 ? -16.156 18.828 -9.789 1 70 620 PRO A C 1
ATOM 5060 O O . PRO A 1 620 ? -17.047 17.969 -9.789 1 70 620 PRO A O 1
ATOM 5063 N N . GLU A 1 621 ? -16.281 20.109 -9.391 1 73.62 621 GLU A N 1
ATOM 5064 C CA . GLU A 1 621 ? -17.594 20.5 -8.883 1 73.62 621 GLU A CA 1
ATOM 5065 C C . GLU A 1 621 ? -18.656 20.391 -9.969 1 73.62 621 GLU A C 1
ATOM 5067 O O . GLU A 1 621 ? -19.812 20.047 -9.68 1 73.62 621 GLU A O 1
ATOM 5072 N N . GLU A 1 622 ? -18.234 20.656 -11.109 1 78.94 622 GLU A N 1
ATOM 5073 C CA . GLU A 1 622 ? -19.156 20.562 -12.234 1 78.94 622 GLU A CA 1
ATOM 5074 C C . GLU A 1 622 ? -19.531 19.109 -12.508 1 78.94 622 GLU A C 1
ATOM 5076 O O . GLU A 1 622 ? -20.703 18.812 -12.797 1 78.94 622 GLU A O 1
ATOM 5081 N N . ILE A 1 623 ? -18.547 18.266 -12.43 1 80.25 623 ILE A N 1
ATOM 5082 C CA . ILE A 1 623 ? -18.766 16.844 -12.664 1 80.25 623 ILE A CA 1
ATOM 5083 C C . ILE A 1 623 ? -19.703 16.281 -11.594 1 80.25 623 ILE A C 1
ATOM 5085 O O . ILE A 1 623 ? -20.609 15.508 -11.891 1 80.25 623 ILE A O 1
ATOM 5089 N N . VAL A 1 624 ? -19.484 16.703 -10.359 1 81.5 624 VAL A N 1
ATOM 5090 C CA . VAL A 1 624 ? -20.297 16.234 -9.25 1 81.5 624 VAL A CA 1
ATOM 5091 C C . VAL A 1 624 ? -21.75 16.703 -9.445 1 81.5 624 VAL A C 1
ATOM 5093 O O . VAL A 1 624 ? -22.688 15.953 -9.195 1 81.5 624 VAL A O 1
ATOM 5096 N N . ASN A 1 625 ? -21.875 17.922 -9.906 1 82.38 625 ASN A N 1
ATOM 5097 C CA . ASN A 1 625 ? -23.219 18.469 -10.125 1 82.38 625 ASN A CA 1
ATOM 5098 C C . ASN A 1 625 ? -23.953 17.703 -11.227 1 82.38 625 ASN A C 1
ATOM 5100 O O . ASN A 1 625 ? -25.141 17.422 -11.094 1 82.38 625 ASN A O 1
ATOM 5104 N N . ILE A 1 626 ? -23.234 17.422 -12.211 1 86.06 626 ILE A N 1
ATOM 5105 C CA . ILE A 1 626 ? -23.859 16.688 -13.312 1 86.06 626 ILE A CA 1
ATOM 5106 C C . ILE A 1 626 ? -24.203 15.273 -12.875 1 86.06 626 ILE A C 1
ATOM 5108 O O . ILE A 1 626 ? -25.266 14.75 -13.219 1 86.06 626 ILE A O 1
ATOM 5112 N N . ALA A 1 627 ? -23.281 14.641 -12.211 1 88.12 627 ALA A N 1
ATOM 5113 C CA . ALA A 1 627 ? -23.531 13.289 -11.711 1 88.12 627 ALA A CA 1
ATOM 5114 C C . ALA A 1 627 ? -24.75 13.258 -10.789 1 88.12 627 ALA A C 1
ATOM 5116 O O . ALA A 1 627 ? -25.562 12.328 -10.859 1 88.12 627 ALA A O 1
ATOM 5117 N N . ARG A 1 628 ? -24.875 14.234 -9.984 1 88.5 628 ARG A N 1
ATOM 5118 C CA . ARG A 1 628 ? -26.016 14.359 -9.086 1 88.5 628 ARG A CA 1
ATOM 5119 C C . ARG A 1 628 ? -27.328 14.438 -9.867 1 88.5 628 ARG A C 1
ATOM 5121 O O . ARG A 1 628 ? -28.297 13.75 -9.539 1 88.5 628 ARG A O 1
ATOM 5128 N N . THR A 1 629 ? -27.312 15.266 -10.844 1 88.69 629 THR A N 1
ATOM 5129 C CA . THR A 1 629 ? -28.5 15.438 -11.664 1 88.69 629 THR A CA 1
ATOM 5130 C C . THR A 1 629 ? -28.812 14.156 -12.438 1 88.69 629 THR A C 1
ATOM 5132 O O . THR A 1 629 ? -29.984 13.828 -12.656 1 88.69 629 THR A O 1
ATOM 5135 N N . MET A 1 630 ? -27.812 13.469 -12.859 1 89.81 630 MET A N 1
ATOM 5136 C CA . MET A 1 630 ? -28.016 12.211 -13.57 1 89.81 630 MET A CA 1
ATOM 5137 C C . MET A 1 630 ? -28.672 11.172 -12.672 1 89.81 630 MET A C 1
ATOM 5139 O O . MET A 1 630 ? -29.547 10.422 -13.117 1 89.81 630 MET A O 1
ATOM 5143 N N . ILE A 1 631 ? -28.234 11.109 -11.445 1 90.88 631 ILE A N 1
ATOM 5144 C CA . ILE A 1 631 ? -28.828 10.172 -10.492 1 90.88 631 ILE A CA 1
ATOM 5145 C C . ILE A 1 631 ? -30.297 10.492 -10.281 1 90.88 631 ILE A C 1
ATOM 5147 O O . ILE A 1 631 ? -31.141 9.602 -10.289 1 90.88 631 ILE A O 1
ATOM 5151 N N . ASN A 1 632 ? -30.562 11.766 -10.211 1 88.44 632 ASN A N 1
ATOM 5152 C CA . ASN A 1 632 ? -31.906 12.211 -9.859 1 88.44 632 ASN A CA 1
ATOM 5153 C C . ASN A 1 632 ? -32.844 12.117 -11.047 1 88.44 632 ASN A C 1
ATOM 5155 O O . ASN A 1 632 ? -34.031 11.852 -10.883 1 88.44 632 ASN A O 1
ATOM 5159 N N . TYR A 1 633 ? -32.312 12.289 -12.281 1 85.62 633 TYR A N 1
ATOM 5160 C CA . TYR A 1 633 ? -33.281 12.57 -13.344 1 85.62 633 TYR A CA 1
ATOM 5161 C C . TYR A 1 633 ? -33.031 11.648 -14.539 1 85.62 633 TYR A C 1
ATOM 5163 O O . TYR A 1 633 ? -33.875 11.609 -15.461 1 85.62 633 TYR A O 1
ATOM 5171 N N . SER A 1 634 ? -32 10.969 -14.609 1 87.25 634 SER A N 1
ATOM 5172 C CA . SER A 1 634 ? -31.781 10.055 -15.719 1 87.25 634 SER A CA 1
ATOM 5173 C C . SER A 1 634 ? -32.344 8.672 -15.414 1 87.25 634 SER A C 1
ATOM 5175 O O . SER A 1 634 ? -31.891 7.98 -14.508 1 87.25 634 SER A O 1
ATOM 5177 N N . SER A 1 635 ? -33.25 8.25 -16.219 1 87.06 635 SER A N 1
ATOM 5178 C CA . SER A 1 635 ? -33.875 6.934 -16.047 1 87.06 635 SER A CA 1
ATOM 5179 C C . SER A 1 635 ? -32.875 5.824 -16.375 1 87.06 635 SER A C 1
ATOM 5181 O O . SER A 1 635 ? -32.906 4.75 -15.766 1 87.06 635 SER A O 1
ATOM 5183 N N . GLU A 1 636 ? -32.062 6.102 -17.281 1 90.25 636 GLU A N 1
ATOM 5184 C CA . GLU A 1 636 ? -31.062 5.102 -17.672 1 90.25 636 GLU A CA 1
ATOM 5185 C C . GLU A 1 636 ? -30.047 4.855 -16.562 1 90.25 636 GLU A C 1
ATOM 5187 O O . GLU A 1 636 ? -29.641 3.717 -16.328 1 90.25 636 GLU A O 1
ATOM 5192 N N . VAL A 1 637 ? -29.641 5.906 -15.961 1 91.81 637 VAL A N 1
ATOM 5193 C CA . VAL A 1 637 ? -28.703 5.762 -14.852 1 91.81 637 VAL A CA 1
ATOM 5194 C C . VAL A 1 637 ? -29.359 4.977 -13.719 1 91.81 637 VAL A C 1
ATOM 5196 O O . VAL A 1 637 ? -28.719 4.133 -13.086 1 91.81 637 VAL A O 1
ATOM 5199 N N . GLU A 1 638 ? -30.609 5.219 -13.57 1 90.56 638 GLU A N 1
ATOM 5200 C CA . GLU A 1 638 ? -31.359 4.477 -12.562 1 90.56 638 GLU A CA 1
ATOM 5201 C C . GLU A 1 638 ? -31.406 2.986 -12.891 1 90.56 638 GLU A C 1
ATOM 5203 O O . GLU A 1 638 ? -31.219 2.145 -12.008 1 90.56 638 GLU A O 1
ATOM 5208 N N . LYS A 1 639 ? -31.672 2.76 -14.102 1 91.44 639 LYS A N 1
ATOM 5209 C CA . LYS A 1 639 ? -31.734 1.366 -14.539 1 91.44 639 LYS A CA 1
ATOM 5210 C C . LYS A 1 639 ? -30.375 0.677 -14.375 1 91.44 639 LYS A C 1
ATOM 5212 O O . LYS A 1 639 ? -30.312 -0.503 -14.023 1 91.44 639 LYS A O 1
ATOM 5217 N N . PHE A 1 640 ? -29.359 1.277 -14.633 1 92.88 640 PHE A N 1
ATOM 5218 C CA . PHE A 1 640 ? -28.016 0.718 -14.508 1 92.88 640 PHE A CA 1
ATOM 5219 C C . PHE A 1 640 ? -27.688 0.406 -13.047 1 92.88 640 PHE A C 1
ATOM 5221 O O . PHE A 1 640 ? -27.172 -0.667 -12.742 1 92.88 640 PHE A O 1
ATOM 5228 N N . ILE A 1 641 ? -28.031 1.402 -12.219 1 91.75 641 ILE A N 1
ATOM 5229 C CA . ILE A 1 641 ? -27.781 1.207 -10.789 1 91.75 641 ILE A CA 1
ATOM 5230 C C . ILE A 1 641 ? -28.594 0.023 -10.281 1 91.75 641 ILE A C 1
ATOM 5232 O O . ILE A 1 641 ? -28.094 -0.782 -9.484 1 91.75 641 ILE A O 1
ATOM 5236 N N . ARG A 1 642 ? -29.797 -0.058 -10.789 1 90.12 642 ARG A N 1
ATOM 5237 C CA . ARG A 1 642 ? -30.641 -1.193 -10.43 1 90.12 642 ARG A CA 1
ATOM 5238 C C . ARG A 1 642 ? -30.031 -2.504 -10.922 1 90.12 642 ARG A C 1
ATOM 5240 O O . ARG A 1 642 ? -30.078 -3.518 -10.219 1 90.12 642 ARG A O 1
ATOM 5247 N N . PHE A 1 643 ? -29.516 -2.447 -12.078 1 90.81 643 PHE A N 1
ATOM 5248 C CA . PHE A 1 643 ? -28.859 -3.609 -12.648 1 90.81 643 PHE A CA 1
ATOM 5249 C C . PHE A 1 643 ? -27.719 -4.078 -11.742 1 90.81 643 PHE A C 1
ATOM 5251 O O . PHE A 1 643 ? -27.594 -5.27 -11.461 1 90.81 643 PHE A O 1
ATOM 5258 N N . LEU A 1 644 ? -26.906 -3.209 -11.266 1 88.94 644 LEU A N 1
ATOM 5259 C CA . LEU A 1 644 ? -25.781 -3.541 -10.406 1 88.94 644 LEU A CA 1
ATOM 5260 C C . LEU A 1 644 ? -26.266 -4.094 -9.07 1 88.94 644 LEU A C 1
ATOM 5262 O O . LEU A 1 644 ? -25.703 -5.051 -8.539 1 88.94 644 LEU A O 1
ATOM 5266 N N . MET A 1 645 ? -27.312 -3.504 -8.547 1 85.25 645 MET A N 1
ATOM 5267 C CA . MET A 1 645 ? -27.828 -3.883 -7.238 1 85.25 645 MET A CA 1
ATOM 5268 C C . MET A 1 645 ? -28.484 -5.258 -7.285 1 85.25 645 MET A C 1
ATOM 5270 O O . MET A 1 645 ? -28.469 -5.996 -6.297 1 85.25 645 MET A O 1
ATOM 5274 N N . GLU A 1 646 ? -29.109 -5.566 -8.375 1 80.38 646 GLU A N 1
ATOM 5275 C CA . GLU A 1 646 ? -29.75 -6.867 -8.531 1 80.38 646 GLU A CA 1
ATOM 5276 C C . GLU A 1 646 ? -28.719 -7.992 -8.562 1 80.38 646 GLU A C 1
ATOM 5278 O O . GLU A 1 646 ? -28.969 -9.086 -8.062 1 80.38 646 GLU A O 1
ATOM 5283 N N . LYS A 1 647 ? -27.609 -7.738 -9.062 1 71.5 647 LYS A N 1
ATOM 5284 C CA . LYS A 1 647 ? -26.547 -8.742 -9.125 1 71.5 647 LYS A CA 1
ATOM 5285 C C . LYS A 1 647 ? -25.922 -8.953 -7.754 1 71.5 647 LYS A C 1
ATOM 5287 O O . LYS A 1 647 ? -25.453 -10.055 -7.441 1 71.5 647 LYS A O 1
ATOM 5292 N N . ASN A 1 648 ? -25.891 -7.969 -7.031 1 62.19 648 ASN A N 1
ATOM 5293 C CA . ASN A 1 648 ? -25.484 -8.102 -5.637 1 62.19 648 ASN A CA 1
ATOM 5294 C C . ASN A 1 648 ? -26.312 -9.148 -4.902 1 62.19 648 ASN A C 1
ATOM 5296 O O . ASN A 1 648 ? -25.781 -9.922 -4.109 1 62.19 648 ASN A O 1
ATOM 5300 N N . LEU A 1 649 ? -27.578 -9.086 -5.262 1 56.81 649 LEU A N 1
ATOM 5301 C CA . LEU A 1 649 ? -28.5 -10 -4.621 1 56.81 649 LEU A CA 1
ATOM 5302 C C . LEU A 1 649 ? -28.312 -11.43 -5.129 1 56.81 649 LEU A C 1
ATOM 5304 O O . LEU A 1 649 ? -28.422 -12.383 -4.363 1 56.81 649 LEU A O 1
ATOM 5308 N N . GLU A 1 650 ? -27.938 -11.516 -6.328 1 55.22 650 GLU A N 1
ATOM 5309 C CA . GLU A 1 650 ? -27.734 -12.836 -6.914 1 55.22 650 GLU A CA 1
ATOM 5310 C C . GLU A 1 650 ? -26.438 -13.461 -6.414 1 55.22 650 GLU A C 1
ATOM 5312 O O . GLU A 1 650 ? -26.359 -14.672 -6.18 1 55.22 650 GLU A O 1
ATOM 5317 N N . SER A 1 651 ? -25.438 -12.688 -6.242 1 52.44 651 SER A N 1
ATOM 5318 C CA . SER A 1 651 ? -24.156 -13.195 -5.777 1 52.44 651 SER A CA 1
ATOM 5319 C C . SER A 1 651 ? -24.234 -13.695 -4.34 1 52.44 651 SER A C 1
ATOM 5321 O O . SER A 1 651 ? -23.422 -14.508 -3.904 1 52.44 651 SER A O 1
ATOM 5323 N N . LYS A 1 652 ? -25.328 -13.32 -3.617 1 46.22 652 LYS A N 1
ATOM 5324 C CA . LYS A 1 652 ? -25.578 -13.734 -2.24 1 46.22 652 LYS A CA 1
ATOM 5325 C C . LYS A 1 652 ? -26.422 -15.016 -2.199 1 46.22 652 LYS A C 1
ATOM 5327 O O . LYS A 1 652 ? -26.453 -15.703 -1.18 1 46.22 652 LYS A O 1
ATOM 5332 N N . LEU A 1 653 ? -27.172 -15.328 -3.336 1 38.81 653 LEU A N 1
ATOM 5333 C CA . LEU A 1 653 ? -27.953 -16.562 -3.441 1 38.81 653 LEU A CA 1
ATOM 5334 C C . LEU A 1 653 ? -27.109 -17.688 -4.02 1 38.81 653 LEU A C 1
ATOM 5336 O O . LEU A 1 653 ? -27.266 -18.844 -3.631 1 38.81 653 LEU A O 1
ATOM 5340 N N . MET B 1 1 ? -8.664 21.672 18.844 1 93.06 1 MET B N 1
ATOM 5341 C CA . MET B 1 1 ? -8.469 21.266 17.453 1 93.06 1 MET B CA 1
ATOM 5342 C C . MET B 1 1 ? -7.34 22.047 16.797 1 93.06 1 MET B C 1
ATOM 5344 O O . MET B 1 1 ? -7.383 23.281 16.766 1 93.06 1 MET B O 1
ATOM 5348 N N . ILE B 1 2 ? -6.379 21.359 16.297 1 95.62 2 ILE B N 1
ATOM 5349 C CA . ILE B 1 2 ? -5.23 22.047 15.711 1 95.62 2 ILE B CA 1
ATOM 5350 C C . ILE B 1 2 ? -5.633 22.672 14.375 1 95.62 2 ILE B C 1
ATOM 5352 O O . ILE B 1 2 ? -6.348 22.047 13.586 1 95.62 2 ILE B O 1
ATOM 5356 N N . ARG B 1 3 ? -5.137 23.844 14.148 1 94 3 ARG B N 1
ATOM 5357 C CA . ARG B 1 3 ? -5.477 24.562 12.922 1 94 3 ARG B CA 1
ATOM 5358 C C . ARG B 1 3 ? -4.238 24.812 12.07 1 94 3 ARG B C 1
ATOM 5360 O O . ARG B 1 3 ? -4.324 24.891 10.844 1 94 3 ARG B O 1
ATOM 5367 N N . SER B 1 4 ? -3.193 24.953 12.781 1 93.44 4 SER B N 1
ATOM 5368 C CA . SER B 1 4 ? -1.981 25.219 12.016 1 93.44 4 SER B CA 1
ATOM 5369 C C . SER B 1 4 ? -0.732 24.984 12.852 1 93.44 4 SER B C 1
ATOM 5371 O O . SER B 1 4 ? -0.803 24.922 14.078 1 93.44 4 SER B O 1
ATOM 5373 N N . ILE B 1 5 ? 0.37 24.812 12.203 1 92.88 5 ILE B N 1
ATOM 5374 C CA . ILE B 1 5 ? 1.686 24.734 12.828 1 92.88 5 ILE B CA 1
ATOM 5375 C C . ILE B 1 5 ? 2.701 25.5 11.977 1 92.88 5 ILE B C 1
ATOM 5377 O O . ILE B 1 5 ? 2.699 25.391 10.75 1 92.88 5 ILE B O 1
ATOM 5381 N N . ALA B 1 6 ? 3.449 26.328 12.602 1 91.06 6 ALA B N 1
ATOM 5382 C CA . ALA B 1 6 ? 4.629 26.969 12.023 1 91.06 6 ALA B CA 1
ATOM 5383 C C . ALA B 1 6 ? 5.91 26.422 12.641 1 91.06 6 ALA B C 1
ATOM 5385 O O . ALA B 1 6 ? 5.996 26.266 13.867 1 91.06 6 ALA B O 1
ATOM 5386 N N . MET B 1 7 ? 6.84 26.062 11.836 1 88.94 7 MET B N 1
ATOM 5387 C CA . MET B 1 7 ? 8.062 25.469 12.367 1 88.94 7 MET B CA 1
ATOM 5388 C C . MET B 1 7 ? 9.281 25.938 11.594 1 88.94 7 MET B C 1
ATOM 5390 O O . MET B 1 7 ? 9.18 26.266 10.406 1 88.94 7 MET B O 1
ATOM 5394 N N . HIS B 1 8 ? 10.336 25.984 12.328 1 87.56 8 HIS B N 1
ATOM 5395 C CA . HIS B 1 8 ? 11.609 26.406 11.758 1 87.56 8 HIS B CA 1
ATOM 5396 C C . HIS B 1 8 ? 12.781 25.828 12.547 1 87.56 8 HIS B C 1
ATOM 5398 O O . HIS B 1 8 ? 12.766 25.812 13.781 1 87.56 8 HIS B O 1
ATOM 5404 N N . ASN B 1 9 ? 13.758 25.312 11.867 1 83.12 9 ASN B N 1
ATOM 5405 C CA . ASN B 1 9 ? 15.062 24.922 12.398 1 83.12 9 ASN B CA 1
ATOM 5406 C C . ASN B 1 9 ? 14.93 23.75 13.367 1 83.12 9 ASN B C 1
ATOM 5408 O O . ASN B 1 9 ? 15.664 23.672 14.359 1 83.12 9 ASN B O 1
ATOM 5412 N N . PHE B 1 10 ? 13.961 23.062 13.336 1 75.5 10 PHE B N 1
ATOM 5413 C CA . PHE B 1 10 ? 13.812 21.859 14.141 1 75.5 10 PHE B CA 1
ATOM 5414 C C . PHE B 1 10 ? 13.992 20.609 13.281 1 75.5 10 PHE B C 1
ATOM 5416 O O . PHE B 1 10 ? 13.508 20.547 12.148 1 75.5 10 PHE B O 1
ATOM 5423 N N . VAL B 1 11 ? 14.758 19.641 13.867 1 62.31 11 VAL B N 1
ATOM 5424 C CA . VAL B 1 11 ? 15 18.297 13.352 1 62.31 11 VAL B CA 1
ATOM 5425 C C . VAL B 1 11 ? 15.539 18.391 11.922 1 62.31 11 VAL B C 1
ATOM 5427 O O . VAL B 1 11 ? 16.75 18.5 11.719 1 62.31 11 VAL B O 1
ATOM 5430 N N . HIS B 1 12 ? 14.555 18.5 10.922 1 67.5 12 HIS B N 1
ATOM 5431 C CA . HIS B 1 12 ? 15 18.422 9.531 1 67.5 12 HIS B CA 1
ATOM 5432 C C . HIS B 1 12 ? 14.367 19.531 8.688 1 67.5 12 HIS B C 1
ATOM 5434 O O . HIS B 1 12 ? 14.539 19.562 7.469 1 67.5 12 HIS B O 1
ATOM 5440 N N . PHE B 1 13 ? 13.758 20.5 9.461 1 75.56 13 PHE B N 1
ATOM 5441 C CA . PHE B 1 13 ? 13.102 21.547 8.688 1 75.56 13 PHE B CA 1
ATOM 5442 C C . PHE B 1 13 ? 13.906 22.844 8.766 1 75.56 13 PHE B C 1
ATOM 5444 O O . PHE B 1 13 ? 13.742 23.625 9.695 1 75.56 13 PHE B O 1
ATOM 5451 N N . HIS B 1 14 ? 14.719 23.062 7.84 1 72.19 14 HIS B N 1
ATOM 5452 C CA . HIS B 1 14 ? 15.609 24.219 7.844 1 72.19 14 HIS B CA 1
ATOM 5453 C C . HIS B 1 14 ? 14.852 25.5 7.516 1 72.19 14 HIS B C 1
ATOM 5455 O O . HIS B 1 14 ? 15.07 26.531 8.156 1 72.19 14 HIS B O 1
ATOM 5461 N N . HIS B 1 15 ? 13.969 25.359 6.555 1 76.12 15 HIS B N 1
ATOM 5462 C CA . HIS B 1 15 ? 13.211 26.547 6.141 1 76.12 15 HIS B CA 1
ATOM 5463 C C . HIS B 1 15 ? 11.875 26.625 6.859 1 76.12 15 HIS B C 1
ATOM 5465 O O . HIS B 1 15 ? 11.336 25.594 7.301 1 76.12 15 HIS B O 1
ATOM 5471 N N . GLU B 1 16 ? 11.555 27.875 7.059 1 82.88 16 GLU B N 1
ATOM 5472 C CA . GLU B 1 16 ? 10.258 28.078 7.711 1 82.88 16 GLU B CA 1
ATOM 5473 C C . GLU B 1 16 ? 9.133 27.422 6.914 1 82.88 16 GLU B C 1
ATOM 5475 O O . GLU B 1 16 ? 9.094 27.531 5.684 1 82.88 16 GLU B O 1
ATOM 5480 N N . GLN B 1 17 ? 8.398 26.703 7.629 1 84.62 17 GLN B N 1
ATOM 5481 C CA . GLN B 1 17 ? 7.242 26.047 7.035 1 84.62 17 GLN B CA 1
ATOM 5482 C C . GLN B 1 17 ? 5.98 26.297 7.855 1 84.62 17 GLN B C 1
ATOM 5484 O O . GLN B 1 17 ? 6.047 26.453 9.078 1 84.62 17 GLN B O 1
ATOM 5489 N N . ARG B 1 18 ? 4.914 26.5 7.164 1 88.31 18 ARG B N 1
ATOM 5490 C CA . ARG B 1 18 ? 3.617 26.656 7.816 1 88.31 18 ARG B CA 1
ATOM 5491 C C . ARG B 1 18 ? 2.58 25.719 7.199 1 88.31 18 ARG B C 1
ATOM 5493 O O . ARG B 1 18 ? 2.416 25.688 5.977 1 88.31 18 ARG B O 1
ATOM 5500 N N . LEU B 1 19 ? 1.973 25.016 8.031 1 91.38 19 LEU B N 1
ATOM 5501 C CA . LEU B 1 19 ? 0.903 24.125 7.602 1 91.38 19 LEU B CA 1
ATOM 5502 C C . LEU B 1 19 ? -0.434 24.547 8.203 1 91.38 19 LEU B C 1
ATOM 5504 O O . LEU B 1 19 ? -0.533 24.781 9.406 1 91.38 19 LEU B O 1
ATOM 5508 N N . VAL B 1 20 ? -1.419 24.703 7.336 1 92.62 20 VAL B N 1
ATOM 5509 C CA . VAL B 1 20 ? -2.775 25.016 7.777 1 92.62 20 VAL B CA 1
ATOM 5510 C C . VAL B 1 20 ? -3.686 23.812 7.516 1 92.62 20 VAL B C 1
ATOM 5512 O O . VAL B 1 20 ? -3.738 23.297 6.398 1 92.62 20 VAL B O 1
ATOM 5515 N N . PHE B 1 21 ? -4.383 23.453 8.555 1 93.88 21 PHE B N 1
ATOM 5516 C CA . PHE B 1 21 ? -5.199 22.234 8.453 1 93.88 21 PHE B CA 1
ATOM 5517 C C . PHE B 1 21 ? -6.68 22.594 8.367 1 93.88 21 PHE B C 1
ATOM 5519 O O . PHE B 1 21 ? -7.137 23.547 9 1 93.88 21 PHE B O 1
ATOM 5526 N N . GLU B 1 22 ? -7.348 21.828 7.594 1 90.75 22 GLU B N 1
ATOM 5527 C CA . GLU B 1 22 ? -8.805 21.938 7.523 1 90.75 22 GLU B CA 1
ATOM 5528 C C . GLU B 1 22 ? -9.469 21.062 8.586 1 90.75 22 GLU B C 1
ATOM 5530 O O . GLU B 1 22 ? -8.891 20.078 9.047 1 90.75 22 GLU B O 1
ATOM 5535 N N . GLU B 1 23 ? -10.648 21.578 8.953 1 92.25 23 GLU B N 1
ATOM 5536 C CA . GLU B 1 23 ? -11.43 20.703 9.82 1 92.25 23 GLU B CA 1
ATOM 5537 C C . GLU B 1 23 ? -11.695 19.359 9.141 1 92.25 23 GLU B C 1
ATOM 5539 O O . GLU B 1 23 ? -11.969 19.312 7.941 1 92.25 23 GLU B O 1
ATOM 5544 N N . GLY B 1 24 ? -11.57 18.344 9.914 1 93.56 24 GLY B N 1
ATOM 5545 C CA . GLY B 1 24 ? -11.656 17.016 9.344 1 93.56 24 GLY B CA 1
ATOM 5546 C C . GLY B 1 24 ? -10.305 16.375 9.094 1 93.56 24 GLY B C 1
ATOM 5547 O O . GLY B 1 24 ? -9.344 16.641 9.82 1 93.56 24 GLY B O 1
ATOM 5548 N N . THR B 1 25 ? -10.305 15.555 8.156 1 95.06 25 THR B N 1
ATOM 5549 C CA . THR B 1 25 ? -9.125 14.727 7.953 1 95.06 25 THR B CA 1
ATOM 5550 C C . THR B 1 25 ? -8.148 15.398 6.996 1 95.06 25 THR B C 1
ATOM 5552 O O . THR B 1 25 ? -8.555 15.953 5.973 1 95.06 25 THR B O 1
ATOM 5555 N N . ASN B 1 26 ? -6.898 15.438 7.383 1 96.19 26 ASN B N 1
ATOM 5556 C CA . ASN B 1 26 ? -5.766 15.867 6.57 1 96.19 26 ASN B CA 1
ATOM 5557 C C . ASN B 1 26 ? -4.734 14.75 6.418 1 96.19 26 ASN B C 1
ATOM 5559 O O . ASN B 1 26 ? -4.535 13.953 7.336 1 96.19 26 ASN B O 1
ATOM 5563 N N . PHE B 1 27 ? -4.113 14.719 5.23 1 95.56 27 PHE B N 1
ATOM 5564 C CA . PHE B 1 27 ? -3.162 13.648 4.961 1 95.56 27 PHE B CA 1
ATOM 5565 C C . PHE B 1 27 ? -1.751 14.203 4.805 1 95.56 27 PHE B C 1
ATOM 5567 O O . PHE B 1 27 ? -1.563 15.289 4.258 1 95.56 27 PHE B O 1
ATOM 5574 N N . ILE B 1 28 ? -0.797 13.492 5.375 1 95.06 28 ILE B N 1
ATOM 5575 C CA . ILE B 1 28 ? 0.622 13.773 5.184 1 95.06 28 ILE B CA 1
ATOM 5576 C C . ILE B 1 28 ? 1.299 12.578 4.523 1 95.06 28 ILE B C 1
ATOM 5578 O O . ILE B 1 28 ? 1.286 11.469 5.066 1 95.06 28 ILE B O 1
ATOM 5582 N N . ILE B 1 29 ? 1.861 12.773 3.332 1 92.06 29 ILE B N 1
ATOM 5583 C CA . ILE B 1 29 ? 2.49 11.688 2.592 1 92.06 29 ILE B CA 1
ATOM 5584 C C . ILE B 1 29 ? 3.918 12.07 2.219 1 92.06 29 ILE B C 1
ATOM 5586 O O . ILE B 1 29 ? 4.309 13.234 2.348 1 92.06 29 ILE B O 1
ATOM 5590 N N . GLY B 1 30 ? 4.715 11.055 1.847 1 87 30 GLY B N 1
ATOM 5591 C CA . GLY B 1 30 ? 6.109 11.234 1.468 1 87 30 GLY B CA 1
ATOM 5592 C C . GLY B 1 30 ? 6.953 9.992 1.671 1 87 30 GLY B C 1
ATOM 5593 O O . GLY B 1 30 ? 6.488 9.008 2.246 1 87 30 GLY B O 1
ATOM 5594 N N . GLY B 1 31 ? 8.141 10.047 1.17 1 80.81 31 GLY B N 1
ATOM 5595 C CA . GLY B 1 31 ? 9.047 8.914 1.308 1 80.81 31 GLY B CA 1
ATOM 5596 C C . GLY B 1 31 ? 9.5 8.688 2.736 1 80.81 31 GLY B C 1
ATOM 5597 O O . GLY B 1 31 ? 9.203 9.492 3.625 1 80.81 31 GLY B O 1
ATOM 5598 N N . ASN B 1 32 ? 10.156 7.523 2.908 1 76.06 32 ASN B N 1
ATOM 5599 C CA . ASN B 1 32 ? 10.727 7.273 4.23 1 76.06 32 ASN B CA 1
ATOM 5600 C C . ASN B 1 32 ? 11.82 8.289 4.57 1 76.06 32 ASN B C 1
ATOM 5602 O O . ASN B 1 32 ? 12.625 8.648 3.709 1 76.06 32 ASN B O 1
ATOM 5606 N N . SER B 1 33 ? 11.766 8.797 5.75 1 78.25 33 SER B N 1
ATOM 5607 C CA . SER B 1 33 ? 12.773 9.719 6.277 1 78.25 33 SER B CA 1
ATOM 5608 C C . SER B 1 33 ? 12.648 11.102 5.645 1 78.25 33 SER B C 1
ATOM 5610 O O . SER B 1 33 ? 13.648 11.758 5.375 1 78.25 33 SER B O 1
ATOM 5612 N N . THR B 1 34 ? 11.438 11.469 5.25 1 82.19 34 THR B N 1
ATOM 5613 C CA . THR B 1 34 ? 11.234 12.789 4.676 1 82.19 34 THR B CA 1
ATOM 5614 C C . THR B 1 34 ? 10.688 13.758 5.723 1 82.19 34 THR B C 1
ATOM 5616 O O . THR B 1 34 ? 10.453 14.93 5.43 1 82.19 34 THR B O 1
ATOM 5619 N N . GLY B 1 35 ? 10.359 13.281 6.914 1 84.31 35 GLY B N 1
ATOM 5620 C CA . GLY B 1 35 ? 9.977 14.172 7.996 1 84.31 35 GLY B CA 1
ATOM 5621 C C . GLY B 1 35 ? 8.508 14.078 8.359 1 84.31 35 GLY B C 1
ATOM 5622 O O . GLY B 1 35 ? 7.988 14.906 9.109 1 84.31 35 GLY B O 1
ATOM 5623 N N . LYS B 1 36 ? 7.766 13.07 7.836 1 90.81 36 LYS B N 1
ATOM 5624 C CA . LYS B 1 36 ? 6.348 12.922 8.141 1 90.81 36 LYS B CA 1
ATOM 5625 C C . LYS B 1 36 ? 6.117 12.789 9.648 1 90.81 36 LYS B C 1
ATOM 5627 O O . LYS B 1 36 ? 5.324 13.539 10.227 1 90.81 36 LYS B O 1
ATOM 5632 N N . THR B 1 37 ? 6.879 11.852 10.297 1 88.75 37 THR B N 1
ATOM 5633 C CA . THR B 1 37 ? 6.746 11.617 11.727 1 88.75 37 THR B CA 1
ATOM 5634 C C . THR B 1 37 ? 7.254 12.82 12.523 1 88.75 37 THR B C 1
ATOM 5636 O O . THR B 1 37 ? 6.727 13.125 13.594 1 88.75 37 THR B O 1
ATOM 5639 N N . ALA B 1 38 ? 8.195 13.539 12 1 86.44 38 ALA B N 1
ATOM 5640 C CA . ALA B 1 38 ? 8.758 14.711 12.672 1 86.44 38 ALA B CA 1
ATOM 5641 C C . ALA B 1 38 ? 7.711 15.805 12.828 1 86.44 38 ALA B C 1
ATOM 5643 O O . ALA B 1 38 ? 7.699 16.516 13.836 1 86.44 38 ALA B O 1
ATOM 5644 N N . VAL B 1 39 ? 6.883 15.953 11.852 1 90.69 39 VAL B N 1
ATOM 5645 C CA . VAL B 1 39 ? 5.828 16.953 11.922 1 90.69 39 VAL B CA 1
ATOM 5646 C C . VAL B 1 39 ? 4.898 16.641 13.094 1 90.69 39 VAL B C 1
ATOM 5648 O O . VAL B 1 39 ? 4.559 17.531 13.883 1 90.69 39 VAL B O 1
ATOM 5651 N N . LEU B 1 40 ? 4.504 15.422 13.195 1 91.94 40 LEU B N 1
ATOM 5652 C CA . LEU B 1 40 ? 3.615 15.023 14.281 1 91.94 40 LEU B CA 1
ATOM 5653 C C . LEU B 1 40 ? 4.316 15.148 15.633 1 91.94 40 LEU B C 1
ATOM 5655 O O . LEU B 1 40 ? 3.689 15.5 16.625 1 91.94 40 LEU B O 1
ATOM 5659 N N . GLU B 1 41 ? 5.574 14.883 15.617 1 87.38 41 GLU B N 1
ATOM 5660 C CA . GLU B 1 41 ? 6.348 15.047 16.844 1 87.38 41 GLU B CA 1
ATOM 5661 C C . GLU B 1 41 ? 6.406 16.516 17.266 1 87.38 41 GLU B C 1
ATOM 5663 O O . GLU B 1 41 ? 6.336 16.812 18.453 1 87.38 41 GLU B O 1
ATOM 5668 N N . LEU B 1 42 ? 6.582 17.359 16.375 1 88.06 42 LEU B N 1
ATOM 5669 C CA . LEU B 1 42 ? 6.621 18.781 16.672 1 88.06 42 LEU B CA 1
ATOM 5670 C C . LEU B 1 42 ? 5.285 19.25 17.234 1 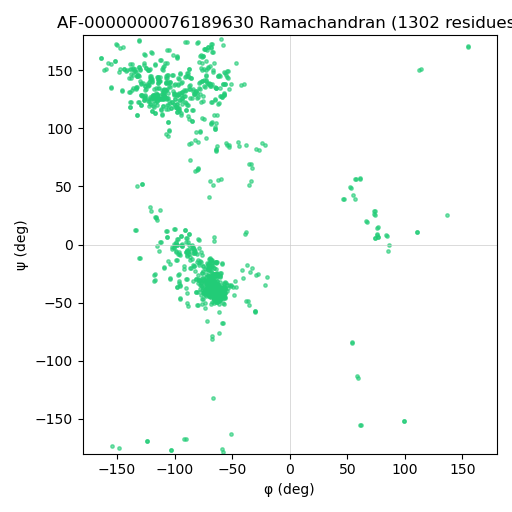88.06 42 LEU B C 1
ATOM 5672 O O . LEU B 1 42 ? 5.246 20.094 18.125 1 88.06 42 LEU B O 1
ATOM 5676 N N . ILE B 1 43 ? 4.258 18.734 16.672 1 91.62 43 ILE B N 1
ATOM 5677 C CA . ILE B 1 43 ? 2.939 19.062 17.203 1 91.62 43 ILE B CA 1
ATOM 5678 C C . ILE B 1 43 ? 2.828 18.594 18.641 1 91.62 43 ILE B C 1
ATOM 5680 O O . ILE B 1 43 ? 2.354 19.328 19.516 1 91.62 43 ILE B O 1
ATOM 5684 N N . ARG B 1 44 ? 3.316 17.453 18.922 1 89.62 44 ARG B N 1
ATOM 5685 C CA . ARG B 1 44 ? 3.266 16.922 20.281 1 89.62 44 ARG B CA 1
ATOM 5686 C C . ARG B 1 44 ? 4.145 17.734 21.219 1 89.62 44 ARG B C 1
ATOM 5688 O O . ARG B 1 44 ? 3.807 17.906 22.391 1 89.62 44 ARG B O 1
ATOM 5695 N N . ARG B 1 45 ? 5.172 18.219 20.719 1 84.44 45 ARG B N 1
ATOM 5696 C CA . ARG B 1 45 ? 6.078 19.016 21.547 1 84.44 45 ARG B CA 1
ATOM 5697 C C . ARG B 1 45 ? 5.422 20.312 21.984 1 84.44 45 ARG B C 1
ATOM 5699 O O . ARG B 1 45 ? 5.766 20.875 23.031 1 84.44 45 ARG B O 1
ATOM 5706 N N . CYS B 1 46 ? 4.59 20.75 21.141 1 87.75 46 CYS B N 1
ATOM 5707 C CA . CYS B 1 46 ? 3.871 21.969 21.5 1 87.75 46 CYS B CA 1
ATOM 5708 C C . CYS B 1 46 ? 2.9 21.719 22.641 1 87.75 46 CYS B C 1
ATOM 5710 O O . CYS B 1 46 ? 2.377 22.656 23.234 1 87.75 46 CYS B O 1
ATOM 5712 N N . TYR B 1 47 ? 2.729 20.438 22.906 1 85.69 47 TYR B N 1
ATOM 5713 C CA . TYR B 1 47 ? 1.95 20.062 24.078 1 85.69 47 TYR B CA 1
ATOM 5714 C C . TYR B 1 47 ? 2.85 19.891 25.297 1 85.69 47 TYR B C 1
ATOM 5716 O O . TYR B 1 47 ? 3.961 20.422 25.344 1 85.69 47 TYR B O 1
ATOM 5724 N N . SER B 1 48 ? 2.391 19.328 26.359 1 74 48 SER B N 1
ATOM 5725 C CA . SER B 1 48 ? 3.213 19.062 27.531 1 74 48 SER B CA 1
ATOM 5726 C C . SER B 1 48 ? 4.141 17.859 27.297 1 74 48 SER B C 1
ATOM 5728 O O . SER B 1 48 ? 3.996 17.141 26.312 1 74 48 SER B O 1
ATOM 5730 N N . ASN B 1 49 ? 5.09 17.766 28.062 1 69.81 49 ASN B N 1
ATOM 5731 C CA . ASN B 1 49 ? 6.082 16.703 27.953 1 69.81 49 ASN B CA 1
ATOM 5732 C C . ASN B 1 49 ? 5.438 15.32 28.078 1 69.81 49 ASN B C 1
ATOM 5734 O O . ASN B 1 49 ? 6.023 14.32 27.656 1 69.81 49 ASN B O 1
ATOM 5738 N N . ASN B 1 50 ? 4.254 15.32 28.578 1 71.5 50 ASN B N 1
ATOM 5739 C CA . ASN B 1 50 ? 3.578 14.039 28.766 1 71.5 50 ASN B CA 1
ATOM 5740 C C . ASN B 1 50 ? 3.197 13.398 27.438 1 71.5 50 ASN B C 1
ATOM 5742 O O . ASN B 1 50 ? 3.047 12.18 27.344 1 71.5 50 ASN B O 1
ATOM 5746 N N . MET B 1 51 ? 3.174 14.312 26.438 1 75 51 MET B N 1
ATOM 5747 C CA . MET B 1 51 ? 2.732 13.82 25.141 1 75 51 MET B CA 1
ATOM 5748 C C . MET B 1 51 ? 3.926 13.445 24.266 1 75 51 MET B C 1
ATOM 5750 O O . MET B 1 51 ? 3.758 12.844 23.203 1 75 51 MET B O 1
ATOM 5754 N N . ASN B 1 52 ? 5.105 13.773 24.719 1 73.56 52 ASN B N 1
ATOM 5755 C CA . ASN B 1 52 ? 6.301 13.555 23.922 1 73.56 52 ASN B CA 1
ATOM 5756 C C . ASN B 1 52 ? 6.82 12.133 24.047 1 73.56 52 ASN B C 1
ATOM 5758 O O . ASN B 1 52 ? 6.945 11.609 25.156 1 73.56 52 ASN B O 1
ATOM 5762 N N . THR B 1 53 ? 7.062 11.523 22.938 1 63.88 53 THR B N 1
ATOM 5763 C CA . THR B 1 53 ? 7.547 10.148 22.953 1 63.88 53 THR B CA 1
ATOM 5764 C C . THR B 1 53 ? 9.039 10.094 22.641 1 63.88 53 THR B C 1
ATOM 5766 O O . THR B 1 53 ? 9.672 9.047 22.781 1 63.88 53 THR B O 1
ATOM 5769 N N . SER B 1 54 ? 9.547 11.266 22.062 1 63.66 54 SER B N 1
ATOM 5770 C CA . SER B 1 54 ? 10.945 11.266 21.641 1 63.66 54 SER B CA 1
ATOM 5771 C C . SER B 1 54 ? 11.586 12.633 21.859 1 63.66 54 SER B C 1
ATOM 5773 O O . SER B 1 54 ? 10.922 13.578 22.297 1 63.66 54 SER B O 1
ATOM 5775 N N . THR B 1 55 ? 12.953 12.664 21.703 1 60.06 55 THR B N 1
ATOM 5776 C CA . THR B 1 55 ? 13.703 13.906 21.797 1 60.06 55 THR B CA 1
ATOM 5777 C C . THR B 1 55 ? 13.945 14.492 20.406 1 60.06 55 THR B C 1
ATOM 5779 O O . THR B 1 55 ? 13.898 13.773 19.406 1 60.06 55 THR B O 1
ATOM 5782 N N . THR B 1 56 ? 13.875 15.867 20.297 1 61.88 56 THR B N 1
ATOM 5783 C CA . THR B 1 56 ? 14.133 16.516 19.031 1 61.88 56 THR B CA 1
ATOM 5784 C C . THR B 1 56 ? 15.398 17.375 19.094 1 61.88 56 THR B C 1
ATOM 5786 O O . THR B 1 56 ? 15.758 17.875 20.172 1 61.88 56 THR B O 1
ATOM 5789 N N . SER B 1 57 ? 16.109 17.375 17.953 1 66.38 57 SER B N 1
ATOM 5790 C CA . SER B 1 57 ? 17.312 18.188 17.844 1 66.38 57 SER B CA 1
ATOM 5791 C C . SER B 1 57 ? 17.109 19.359 16.891 1 66.38 57 SER B C 1
ATOM 5793 O O . SER B 1 57 ? 16.203 19.328 16.047 1 66.38 57 SER B O 1
ATOM 5795 N N . VAL B 1 58 ? 17.922 20.469 17.172 1 75 58 VAL B N 1
ATOM 5796 C CA . VAL B 1 58 ? 17.938 21.641 16.297 1 75 58 VAL B CA 1
ATOM 5797 C C . VAL B 1 58 ? 18.953 21.453 15.188 1 75 58 VAL B C 1
ATOM 5799 O O . VAL B 1 58 ? 20.016 20.844 15.406 1 75 58 VAL B O 1
ATOM 5802 N N . LEU B 1 59 ? 18.688 21.922 14.047 1 74.12 59 LEU B N 1
ATOM 5803 C CA . LEU B 1 59 ? 19.562 21.75 12.891 1 74.12 59 LEU B CA 1
ATOM 5804 C C . LEU B 1 59 ? 20.719 22.75 12.945 1 74.12 59 LEU B C 1
ATOM 5806 O O . LEU B 1 59 ? 21.875 22.375 12.742 1 74.12 59 LEU B O 1
ATOM 5810 N N . ASN B 1 60 ? 20.344 24.016 13.117 1 78.38 60 ASN B N 1
ATOM 5811 C CA . ASN B 1 60 ? 21.312 25.094 13.227 1 78.38 60 ASN B CA 1
ATOM 5812 C C . ASN B 1 60 ? 21.25 25.781 14.586 1 78.38 60 ASN B C 1
ATOM 5814 O O . ASN B 1 60 ? 20.344 26.562 14.844 1 78.38 60 ASN B O 1
ATOM 5818 N N . GLU B 1 61 ? 22.25 25.625 15.305 1 79.44 61 GLU B N 1
ATOM 5819 C CA . GLU B 1 61 ? 22.266 26.125 16.672 1 79.44 61 GLU B CA 1
ATOM 5820 C C . GLU B 1 61 ? 22.344 27.641 16.703 1 79.44 61 GLU B C 1
ATOM 5822 O O . GLU B 1 61 ? 22.016 28.281 17.703 1 79.44 61 GLU B O 1
ATOM 5827 N N . GLU B 1 62 ? 22.734 28.203 15.602 1 81.12 62 GLU B N 1
ATOM 5828 C CA . GLU B 1 62 ? 22.906 29.641 15.562 1 81.12 62 GLU B CA 1
ATOM 5829 C C . GLU B 1 62 ? 21.594 30.359 15.258 1 81.12 62 GLU B C 1
ATOM 5831 O O . GLU B 1 62 ? 21.469 31.562 15.477 1 81.12 62 GLU B O 1
ATOM 5836 N N . GLU B 1 63 ? 20.656 29.609 14.859 1 84.75 63 GLU B N 1
ATOM 5837 C CA . GLU B 1 63 ? 19.375 30.203 14.5 1 84.75 63 GLU B CA 1
ATOM 5838 C C . GLU B 1 63 ? 18.297 29.828 15.516 1 84.75 63 GLU B C 1
ATOM 5840 O O . GLU B 1 63 ? 18.359 28.766 16.141 1 84.75 63 GLU B O 1
ATOM 5845 N N . LEU B 1 64 ? 17.359 30.766 15.625 1 87.69 64 LEU B N 1
ATOM 5846 C CA . LEU B 1 64 ? 16.219 30.5 16.5 1 87.69 64 LEU B CA 1
ATOM 5847 C C . LEU B 1 64 ? 15.391 29.328 15.945 1 87.69 64 LEU B C 1
ATOM 5849 O O . LEU B 1 64 ? 15.055 29.312 14.766 1 87.69 64 LEU B O 1
ATOM 5853 N N . ALA B 1 65 ? 15.211 28.375 16.781 1 88.06 65 ALA B N 1
ATOM 5854 C CA . ALA B 1 65 ? 14.32 27.266 16.438 1 88.06 65 ALA B CA 1
ATOM 5855 C C . ALA B 1 65 ? 12.953 27.438 17.094 1 88.06 65 ALA B C 1
ATOM 5857 O O . ALA B 1 65 ? 12.867 27.875 18.234 1 88.06 65 ALA B O 1
ATOM 5858 N N . TYR B 1 66 ? 11.914 27.172 16.344 1 89.31 66 TYR B N 1
ATOM 5859 C CA . TYR B 1 66 ? 10.609 27.312 16.984 1 89.31 66 TYR B CA 1
ATOM 5860 C C . TYR B 1 66 ? 9.586 26.375 16.359 1 89.31 66 TYR B C 1
ATOM 5862 O O . TYR B 1 66 ? 9.758 25.938 15.227 1 89.31 66 TYR B O 1
ATOM 5870 N N . ALA B 1 67 ? 8.578 26.062 17.016 1 89.75 67 ALA B N 1
ATOM 5871 C CA . ALA B 1 67 ? 7.336 25.422 16.609 1 89.75 67 ALA B CA 1
ATOM 5872 C C . ALA B 1 67 ? 6.133 26.094 17.281 1 89.75 67 ALA B C 1
ATOM 5874 O O . ALA B 1 67 ? 6.098 26.234 18.5 1 89.75 67 ALA B O 1
ATOM 5875 N N . ILE B 1 68 ? 5.207 26.578 16.516 1 92.56 68 ILE B N 1
ATOM 5876 C CA . ILE B 1 68 ? 4.023 27.266 17.016 1 92.56 68 ILE B CA 1
ATOM 5877 C C . ILE B 1 68 ? 2.766 26.562 16.516 1 92.56 68 ILE B C 1
ATOM 5879 O O . ILE B 1 68 ? 2.562 26.406 15.312 1 92.56 68 ILE B O 1
ATOM 5883 N N . CYS B 1 69 ? 1.973 26.172 17.422 1 94.31 69 CYS B N 1
ATOM 5884 C CA . CYS B 1 69 ? 0.712 25.516 17.078 1 94.31 69 CYS B CA 1
ATOM 5885 C C . CYS B 1 69 ? -0.475 26.391 17.484 1 94.31 69 CYS B C 1
ATOM 5887 O O . CYS B 1 69 ? -0.472 26.984 18.562 1 94.31 69 CYS B O 1
ATOM 5889 N N . HIS B 1 70 ? -1.38 26.5 16.641 1 94.69 70 HIS B N 1
ATOM 5890 C CA . HIS B 1 70 ? -2.639 27.188 16.891 1 94.69 70 HIS B CA 1
ATOM 5891 C C . HIS B 1 70 ? -3.795 26.203 17.016 1 94.69 70 HIS B C 1
ATOM 5893 O O . HIS B 1 70 ? -4.008 25.375 16.109 1 94.69 70 HIS B O 1
ATOM 5899 N N . PHE B 1 71 ? -4.547 26.266 18.125 1 94.06 71 PHE B N 1
ATOM 5900 C CA . PHE B 1 71 ? -5.664 25.375 18.375 1 94.06 71 PHE B CA 1
ATOM 5901 C C . PHE B 1 71 ? -6.965 26.156 18.531 1 94.06 71 PHE B C 1
ATOM 5903 O O . PHE B 1 71 ? -6.973 27.234 19.109 1 94.06 71 PHE B O 1
ATOM 5910 N N . THR B 1 72 ? -8.016 25.609 18.031 1 93.38 72 THR B N 1
ATOM 5911 C CA . THR B 1 72 ? -9.359 26.078 18.359 1 93.38 72 THR B CA 1
ATOM 5912 C C . THR B 1 72 ? -10.078 25.078 19.266 1 93.38 72 THR B C 1
ATOM 5914 O O . THR B 1 72 ? -9.938 23.875 19.094 1 93.38 72 THR B O 1
ATOM 5917 N N . ILE B 1 73 ? -10.758 25.562 20.203 1 91.06 73 ILE B N 1
ATOM 5918 C CA . ILE B 1 73 ? -11.445 24.703 21.156 1 91.06 73 ILE B CA 1
ATOM 5919 C C . ILE B 1 73 ? -12.898 24.516 20.719 1 91.06 73 ILE B C 1
ATOM 5921 O O . ILE B 1 73 ? -13.68 25.469 20.719 1 91.06 73 ILE B O 1
ATOM 5925 N N . PRO B 1 74 ? -13.203 23.297 20.406 1 87.44 74 PRO B N 1
ATOM 5926 C CA . PRO B 1 74 ? -14.594 23.062 20 1 87.44 74 PRO B CA 1
ATOM 5927 C C . PRO B 1 74 ? -15.578 23.172 21.156 1 87.44 74 PRO B C 1
ATOM 5929 O O . PRO B 1 74 ? -15.164 23.156 22.328 1 87.44 74 PRO B O 1
ATOM 5932 N N . GLU B 1 75 ? -16.828 23.172 20.797 1 78.25 75 GLU B N 1
ATOM 5933 C CA . GLU B 1 75 ? -17.891 23.359 21.797 1 78.25 75 GLU B CA 1
ATOM 5934 C C . GLU B 1 75 ? -18 22.125 22.703 1 78.25 75 GLU B C 1
ATOM 5936 O O . GLU B 1 75 ? -18.375 22.234 23.859 1 78.25 75 GLU B O 1
ATOM 5941 N N . HIS B 1 76 ? -17.641 21 22.188 1 75.38 76 HIS B N 1
ATOM 5942 C CA . HIS B 1 76 ? -17.828 19.75 22.922 1 75.38 76 HIS B CA 1
ATOM 5943 C C . HIS B 1 76 ? -16.672 19.5 23.891 1 75.38 76 HIS B C 1
ATOM 5945 O O . HIS B 1 76 ? -16.703 18.547 24.672 1 75.38 76 HIS B O 1
ATOM 5951 N N . TYR B 1 77 ? -15.727 20.391 23.875 1 78.69 77 TYR B N 1
ATOM 5952 C CA . TYR B 1 77 ? -14.555 20.25 24.734 1 78.69 77 TYR B CA 1
ATOM 5953 C C . TYR B 1 77 ? -14.922 20.406 26.203 1 78.69 77 TYR B C 1
ATOM 5955 O O . TYR B 1 77 ? -15.766 21.234 26.547 1 78.69 77 TYR B O 1
ATOM 5963 N N . PRO B 1 78 ? -14.344 19.547 27.031 1 73.94 78 PRO B N 1
ATOM 5964 C CA . PRO B 1 78 ? -14.633 19.688 28.469 1 73.94 78 PRO B CA 1
ATOM 5965 C C . PRO B 1 78 ? -14.281 21.078 29 1 73.94 78 PRO B C 1
ATOM 5967 O O . PRO B 1 78 ? -13.367 21.719 28.484 1 73.94 78 PRO B O 1
ATOM 5970 N N . LEU B 1 79 ? -15.07 21.469 29.984 1 75.5 79 LEU B N 1
ATOM 5971 C CA . LEU B 1 79 ? -14.875 22.797 30.578 1 75.5 79 LEU B CA 1
ATOM 5972 C C . LEU B 1 79 ? -13.656 22.797 31.5 1 75.5 79 LEU B C 1
ATOM 5974 O O . LEU B 1 79 ? -13.312 21.781 32.094 1 75.5 79 LEU B O 1
ATOM 5978 N N . ILE B 1 80 ? -12.93 23.844 31.453 1 74.88 80 ILE B N 1
ATOM 5979 C CA . ILE B 1 80 ? -11.805 24.047 32.375 1 74.88 80 ILE B CA 1
ATOM 5980 C C . ILE B 1 80 ? -12.258 24.859 33.594 1 74.88 80 ILE B C 1
ATOM 5982 O O . ILE B 1 80 ? -13.156 25.688 33.469 1 74.88 80 ILE B O 1
ATOM 5986 N N . ASP B 1 81 ? -11.75 24.438 34.75 1 70.69 81 ASP B N 1
ATOM 5987 C CA . ASP B 1 81 ? -12.086 25.141 35.969 1 70.69 81 ASP B CA 1
ATOM 5988 C C . ASP B 1 81 ? -11.453 26.531 36 1 70.69 81 ASP B C 1
ATOM 5990 O O . ASP B 1 81 ? -10.562 26.812 36.781 1 70.69 81 ASP B O 1
ATOM 5994 N N . LEU B 1 82 ? -11.68 27.25 35.062 1 69.06 82 LEU B N 1
ATOM 5995 C CA . LEU B 1 82 ? -11.242 28.641 35 1 69.06 82 LEU B CA 1
ATOM 5996 C C . LEU B 1 82 ? -12.43 29.578 34.781 1 69.06 82 LEU B C 1
ATOM 5998 O O . LEU B 1 82 ? -13.477 29.156 34.312 1 69.06 82 LEU B O 1
ATOM 6002 N N . SER B 1 83 ? -12.328 30.719 35.25 1 62.38 83 SER B N 1
ATOM 6003 C CA . SER B 1 83 ? -13.375 31.734 35.156 1 62.38 83 SER B CA 1
ATOM 6004 C C . SER B 1 83 ? -13.789 31.953 33.719 1 62.38 83 SER B C 1
ATOM 6006 O O . SER B 1 83 ? -14.969 32.156 33.406 1 62.38 83 SER B O 1
ATOM 6008 N N . GLU B 1 84 ? -12.789 31.844 32.719 1 76.88 84 GLU B N 1
ATOM 6009 C CA . GLU B 1 84 ? -13.078 32.031 31.312 1 76.88 84 GLU B CA 1
ATOM 6010 C C . GLU B 1 84 ? -12.633 30.844 30.484 1 76.88 84 GLU B C 1
ATOM 6012 O O . GLU B 1 84 ? -11.523 30.328 30.672 1 76.88 84 GLU B O 1
ATOM 6017 N N . GLN B 1 85 ? -13.562 30.484 29.672 1 84.5 85 GLN B N 1
ATOM 6018 C CA . GLN B 1 85 ? -13.281 29.328 28.812 1 84.5 85 GLN B CA 1
ATOM 6019 C C . GLN B 1 85 ? -12.484 29.734 27.578 1 84.5 85 GLN B C 1
ATOM 6021 O O . GLN B 1 85 ? -12.82 30.719 26.906 1 84.5 85 GLN B O 1
ATOM 6026 N N . PRO B 1 86 ? -11.445 29.078 27.297 1 90.19 86 PRO B N 1
ATOM 6027 C CA . PRO B 1 86 ? -10.656 29.406 26.094 1 90.19 86 PRO B CA 1
ATOM 6028 C C . PRO B 1 86 ? -11.383 29.047 24.797 1 90.19 86 PRO B C 1
ATOM 6030 O O . PRO B 1 86 ? -12.062 28.031 24.734 1 90.19 86 PRO B O 1
ATOM 6033 N N . LYS B 1 87 ? -11.273 29.922 23.828 1 91.62 87 LYS B N 1
ATOM 6034 C CA . LYS B 1 87 ? -11.766 29.672 22.469 1 91.62 87 LYS B CA 1
ATOM 6035 C C . LYS B 1 87 ? -10.641 29.219 21.547 1 91.62 87 LYS B C 1
ATOM 6037 O O . LYS B 1 87 ? -10.859 28.391 20.656 1 91.62 87 LYS B O 1
ATOM 6042 N N . GLU B 1 88 ? -9.492 29.828 21.797 1 93.44 88 GLU B N 1
ATOM 6043 C CA . GLU B 1 88 ? -8.281 29.469 21.062 1 93.44 88 GLU B CA 1
ATOM 6044 C C . GLU B 1 88 ? -7.078 29.344 21.984 1 93.44 88 GLU B C 1
ATOM 6046 O O . GLU B 1 88 ? -7.027 29.984 23.031 1 93.44 88 GLU B O 1
ATOM 6051 N N . ILE B 1 89 ? -6.203 28.562 21.609 1 93.25 89 ILE B N 1
ATOM 6052 C CA . ILE B 1 89 ? -4.957 28.422 22.344 1 93.25 89 ILE B CA 1
ATOM 6053 C C . ILE B 1 89 ? -3.781 28.359 21.375 1 93.25 89 ILE B C 1
ATOM 6055 O O . ILE B 1 89 ? -3.859 27.719 20.328 1 93.25 89 ILE B O 1
ATOM 6059 N N . VAL B 1 90 ? -2.766 29.078 21.625 1 93.62 90 VAL B N 1
ATOM 6060 C CA . VAL B 1 90 ? -1.519 29.047 20.875 1 93.62 90 VAL B CA 1
ATOM 6061 C C . VAL B 1 90 ? -0.385 28.547 21.766 1 93.62 90 VAL B C 1
ATOM 6063 O O . VAL B 1 90 ? -0.17 29.078 22.859 1 93.62 90 VAL B O 1
ATOM 6066 N N . THR B 1 91 ? 0.235 27.547 21.359 1 93.94 91 THR B N 1
ATOM 6067 C CA . THR B 1 91 ? 1.391 27.031 22.078 1 93.94 91 THR B CA 1
ATOM 6068 C C . THR B 1 91 ? 2.66 27.172 21.25 1 93.94 91 THR B C 1
ATOM 6070 O O . THR B 1 91 ? 2.631 27 20.031 1 93.94 91 THR B O 1
ATOM 6073 N N . CYS B 1 92 ? 3.748 27.516 21.969 1 91.25 92 CYS B N 1
ATOM 6074 C CA . CYS B 1 92 ? 5 27.766 21.281 1 91.25 92 CYS B CA 1
ATOM 6075 C C . CYS B 1 92 ? 6.176 27.125 22 1 91.25 92 CYS B C 1
ATOM 6077 O O . CYS B 1 92 ? 6.18 27.047 23.234 1 91.25 92 CYS B O 1
ATOM 6079 N N . ILE B 1 93 ? 7.074 26.719 21.203 1 89.88 93 ILE B N 1
ATOM 6080 C CA . ILE B 1 93 ? 8.391 26.312 21.688 1 89.88 93 ILE B CA 1
ATOM 6081 C C . ILE B 1 93 ? 9.477 27.094 20.953 1 89.88 93 ILE B C 1
ATOM 6083 O O . ILE B 1 93 ? 9.43 27.234 19.734 1 89.88 93 ILE B O 1
ATOM 6087 N N . PHE B 1 94 ? 10.336 27.688 21.797 1 88.81 94 PHE B N 1
ATOM 6088 C CA . PHE B 1 94 ? 11.484 28.391 21.25 1 88.81 94 PHE B CA 1
ATOM 6089 C C . PHE B 1 94 ? 12.789 27.859 21.828 1 88.81 94 PHE B C 1
ATOM 6091 O O . PHE B 1 94 ? 12.859 27.547 23.016 1 88.81 94 PHE B O 1
ATOM 6098 N N . ILE B 1 95 ? 13.742 27.703 21.016 1 86.25 95 ILE B N 1
ATOM 6099 C CA . ILE B 1 95 ? 15.086 27.344 21.453 1 86.25 95 ILE B CA 1
ATOM 6100 C C . ILE B 1 95 ? 16.109 28.328 20.891 1 86.25 95 ILE B C 1
ATOM 6102 O O . ILE B 1 95 ? 16.141 28.578 19.688 1 86.25 95 ILE B O 1
ATOM 6106 N N . LYS B 1 96 ? 16.844 28.891 21.734 1 86.75 96 LYS B N 1
ATOM 6107 C CA . LYS B 1 96 ? 17.875 29.844 21.344 1 86.75 96 LYS B CA 1
ATOM 6108 C C . LYS B 1 96 ? 19.219 29.516 22.016 1 86.75 96 LYS B C 1
ATOM 6110 O O . LYS B 1 96 ? 19.234 29.078 23.172 1 86.75 96 LYS B O 1
ATOM 6115 N N . LYS B 1 97 ? 20.234 29.766 21.266 1 85.31 97 LYS B N 1
ATOM 6116 C CA . LYS B 1 97 ? 21.578 29.594 21.812 1 85.31 97 LYS B CA 1
ATOM 6117 C C . LYS B 1 97 ? 21.875 30.625 22.891 1 85.31 97 LYS B C 1
ATOM 6119 O O . LYS B 1 97 ? 21.547 31.797 22.734 1 85.31 97 LYS B O 1
ATOM 6124 N N . ASN B 1 98 ? 22.453 30.141 23.922 1 78.19 98 ASN B N 1
ATOM 6125 C CA . ASN B 1 98 ? 22.859 31.031 25 1 78.19 98 ASN B CA 1
ATOM 6126 C C . ASN B 1 98 ? 24.141 31.781 24.641 1 78.19 98 ASN B C 1
ATOM 6128 O O . ASN B 1 98 ? 25.141 31.156 24.266 1 78.19 98 ASN B O 1
ATOM 6132 N N . THR B 1 99 ? 24.047 33 24.156 1 59.16 99 THR B N 1
ATOM 6133 C CA . THR B 1 99 ? 25.25 33.781 23.875 1 59.16 99 THR B CA 1
ATOM 6134 C C . THR B 1 99 ? 26 34.094 25.156 1 59.16 99 THR B C 1
ATOM 6136 O O . THR B 1 99 ? 26.922 34.906 25.172 1 59.16 99 THR B O 1
ATOM 6139 N N . LYS B 1 100 ? 25.797 33.781 26.234 1 51.03 100 LYS B N 1
ATOM 6140 C CA . LYS B 1 100 ? 26.641 34.25 27.328 1 51.03 100 LYS B CA 1
ATOM 6141 C C . LYS B 1 100 ? 28.125 34 27.031 1 51.03 100 LYS B C 1
ATOM 6143 O O . LYS B 1 100 ? 28.453 33.156 26.188 1 51.03 100 LYS B O 1
ATOM 6148 N N . THR B 1 101 ? 29.062 34.062 28.156 1 41.06 101 THR B N 1
ATOM 6149 C CA . THR B 1 101 ? 30.328 34.719 28.484 1 41.06 101 THR B CA 1
ATOM 6150 C C . THR B 1 101 ? 31.516 33.875 28 1 41.06 101 THR B C 1
ATOM 6152 O O . THR B 1 101 ? 31.781 32.812 28.531 1 41.06 101 THR B O 1
ATOM 6155 N N . GLU B 1 102 ? 31.875 33.719 26.828 1 39.28 102 GLU B N 1
ATOM 6156 C CA . GLU B 1 102 ? 33.312 33.562 26.578 1 39.28 102 GLU B CA 1
ATOM 6157 C C . GLU B 1 102 ? 34.156 34.125 27.703 1 39.28 102 GLU B C 1
ATOM 6159 O O . GLU B 1 102 ? 35.312 33.75 27.891 1 39.28 102 GLU B O 1
ATOM 6164 N N . ILE B 1 103 ? 33.75 35.219 28.359 1 37.09 103 ILE B N 1
ATOM 6165 C CA . ILE B 1 103 ? 34.625 35.812 29.328 1 37.09 103 ILE B CA 1
ATOM 6166 C C . ILE B 1 103 ? 34.844 34.875 30.5 1 37.09 103 ILE B C 1
ATOM 6168 O O . ILE B 1 103 ? 35.938 34.812 31.094 1 37.09 103 ILE B O 1
ATOM 6172 N N . GLU B 1 104 ? 33.938 34.156 30.984 1 37.47 104 GLU B N 1
ATOM 6173 C CA . GLU B 1 104 ? 34.219 33.375 32.219 1 37.47 104 GLU B CA 1
ATOM 6174 C C . GLU B 1 104 ? 34.938 32.094 31.875 1 37.47 104 GLU B C 1
ATOM 6176 O O . GLU B 1 104 ? 35.531 31.469 32.781 1 37.47 104 GLU B O 1
ATOM 6181 N N . ALA B 1 105 ? 34.875 31.562 30.703 1 37.94 105 ALA B N 1
ATOM 6182 C CA . ALA B 1 105 ? 35.719 30.391 30.438 1 37.94 105 ALA B CA 1
ATOM 6183 C C . ALA B 1 105 ? 37.188 30.75 30.312 1 37.94 105 ALA B C 1
ATOM 6185 O O . ALA B 1 105 ? 38.062 29.922 30.516 1 37.94 105 ALA B O 1
ATOM 6186 N N . ASP B 1 106 ? 37.531 31.969 29.938 1 35.94 106 ASP B N 1
ATOM 6187 C CA . ASP B 1 106 ? 38.938 32.312 29.922 1 35.94 106 ASP B CA 1
ATOM 6188 C C . ASP B 1 106 ? 39.531 32.312 31.328 1 35.94 106 ASP B C 1
ATOM 6190 O O . ASP B 1 106 ? 40.719 32.219 31.516 1 35.94 106 ASP B O 1
ATOM 6194 N N . LEU B 1 107 ? 38.844 32.781 32.375 1 34.69 107 LEU B N 1
ATOM 6195 C CA . LEU B 1 107 ? 39.531 32.844 33.656 1 34.69 107 LEU B CA 1
ATOM 6196 C C . LEU B 1 107 ? 39.812 31.453 34.219 1 34.69 107 LEU B C 1
ATOM 6198 O O . LEU B 1 107 ? 40.781 31.25 34.938 1 34.69 107 LEU B O 1
ATOM 6202 N N . ASN B 1 108 ? 38.938 30.5 34.031 1 31.22 108 ASN B N 1
ATOM 6203 C CA . ASN B 1 108 ? 39.281 29.266 34.688 1 31.22 108 ASN B CA 1
ATOM 6204 C C . ASN B 1 108 ? 40.312 28.438 33.906 1 31.22 108 ASN B C 1
ATOM 6206 O O . ASN B 1 108 ? 40.625 27.312 34.25 1 31.22 108 ASN B O 1
ATOM 6210 N N . LYS B 1 109 ? 40.625 28.859 32.656 1 40.38 109 LYS B N 1
ATOM 6211 C CA . LYS B 1 109 ? 41.75 28.109 32.062 1 40.38 109 LYS B CA 1
ATOM 6212 C C . LYS B 1 109 ? 43 28.266 32.906 1 40.38 109 LYS B C 1
ATOM 6214 O O . LYS B 1 109 ? 44.062 27.703 32.594 1 40.38 109 LYS B O 1
ATOM 6219 N N . VAL B 1 110 ? 43.281 29.375 33.594 1 32.09 110 VAL B N 1
ATOM 6220 C CA . VAL B 1 110 ? 44.625 29.484 34.156 1 32.09 110 VAL B CA 1
ATOM 6221 C C . VAL B 1 110 ? 44.906 28.312 35.094 1 32.09 110 VAL B C 1
ATOM 6223 O O . VAL B 1 110 ? 46.062 27.844 35.188 1 32.09 110 VAL B O 1
ATOM 6226 N N . SER B 1 111 ? 44.25 28.156 36.281 1 30.73 111 SER B N 1
ATOM 6227 C CA . SER B 1 111 ? 45.062 27.422 37.219 1 30.73 111 SER B CA 1
ATOM 6228 C C . SER B 1 111 ? 45.25 25.969 36.781 1 30.73 111 SER B C 1
ATOM 6230 O O . SER B 1 111 ? 46.344 25.406 36.938 1 30.73 111 SER B O 1
ATOM 6232 N N . ASN B 1 112 ? 44.25 25 37.031 1 30.67 112 ASN B N 1
ATOM 6233 C CA . ASN B 1 112 ? 44.625 23.594 37.25 1 30.67 112 ASN B CA 1
ATOM 6234 C C . ASN B 1 112 ? 45.031 22.906 35.938 1 30.67 112 ASN B C 1
ATOM 6236 O O . ASN B 1 112 ? 44.312 22.953 34.969 1 30.67 112 ASN B O 1
ATOM 6240 N N . THR B 1 113 ? 46.281 22.578 35.625 1 31.12 113 THR B N 1
ATOM 6241 C CA . THR B 1 113 ? 46.938 21.719 34.656 1 31.12 113 THR B CA 1
ATOM 6242 C C . THR B 1 113 ? 46.125 20.453 34.406 1 31.12 113 THR B C 1
ATOM 6244 O O . THR B 1 113 ? 46.469 19.656 33.531 1 31.12 113 THR B O 1
ATOM 6247 N N . LYS B 1 114 ? 45.781 19.797 35.5 1 30.64 114 LYS B N 1
ATOM 6248 C CA . LYS B 1 114 ? 45.594 18.359 35.438 1 30.64 114 LYS B CA 1
ATOM 6249 C C . LYS B 1 114 ? 44.5 18 34.438 1 30.64 114 LYS B C 1
ATOM 6251 O O . LYS B 1 114 ? 43.656 18.844 34.094 1 30.64 114 LYS B O 1
ATOM 6256 N N . SER B 1 115 ? 44.219 16.547 34.188 1 29.22 115 SER B N 1
ATOM 6257 C CA . SER B 1 115 ? 43.781 15.531 33.25 1 29.22 115 SER B CA 1
ATOM 6258 C C . SER B 1 115 ? 42.312 15.719 32.875 1 29.22 115 SER B C 1
ATOM 6260 O O . SER B 1 115 ? 41.812 15.086 31.922 1 29.22 115 SER B O 1
ATOM 6262 N N . SER B 1 116 ? 41.375 15.875 33.906 1 29.33 116 SER B N 1
ATOM 6263 C CA . SER B 1 116 ? 40.031 15.328 33.781 1 29.33 116 SER B CA 1
ATOM 6264 C C . SER B 1 116 ? 39.25 16.062 32.688 1 29.33 116 SER B C 1
ATOM 6266 O O . SER B 1 116 ? 39.219 17.297 32.688 1 29.33 116 SER B O 1
ATOM 6268 N N . GLN B 1 117 ? 39.031 15.469 31.5 1 31.03 117 GLN B N 1
ATOM 6269 C CA . GLN B 1 117 ? 38.156 15.867 30.391 1 31.03 117 GLN B CA 1
ATOM 6270 C C . GLN B 1 117 ? 36.875 16.516 30.906 1 31.03 117 GLN B C 1
ATOM 6272 O O . GLN B 1 117 ? 36.062 15.859 31.547 1 31.03 117 GLN B O 1
ATOM 6277 N N . ILE B 1 118 ? 36.938 17.609 31.422 1 29.02 118 ILE B N 1
ATOM 6278 C CA . ILE B 1 118 ? 35.75 18.312 31.828 1 29.02 118 ILE B CA 1
ATOM 6279 C C . ILE B 1 118 ? 34.688 18.234 30.719 1 29.02 118 ILE B C 1
ATOM 6281 O O . ILE B 1 118 ? 34.906 18.703 29.609 1 29.02 118 ILE B O 1
ATOM 6285 N N . LYS B 1 119 ? 33.875 17.172 30.75 1 35.94 119 LYS B N 1
ATOM 6286 C CA . LYS B 1 119 ? 32.562 17.172 30.125 1 35.94 119 LYS B CA 1
ATOM 6287 C C . LYS B 1 119 ? 31.953 18.578 30.109 1 35.94 119 LYS B C 1
ATOM 6289 O O . LYS B 1 119 ? 31.766 19.172 31.172 1 35.94 119 LYS B O 1
ATOM 6294 N N . ASN B 1 120 ? 32.281 19.359 29.219 1 34.25 120 ASN B N 1
ATOM 6295 C CA . ASN B 1 120 ? 31.594 20.625 29.016 1 34.25 120 ASN B CA 1
ATOM 6296 C C . ASN B 1 120 ? 30.109 20.547 29.344 1 34.25 120 ASN B C 1
ATOM 6298 O O . ASN B 1 120 ? 29.312 20.109 28.516 1 34.25 120 ASN B O 1
ATOM 6302 N N . ASN B 1 121 ? 29.609 20.156 30.422 1 42.28 121 ASN B N 1
ATOM 6303 C CA . ASN B 1 121 ? 28.312 20.156 31.094 1 42.28 121 ASN B CA 1
ATOM 6304 C C . ASN B 1 121 ? 27.547 21.453 30.875 1 42.28 121 ASN B C 1
ATOM 6306 O O . ASN B 1 121 ? 26.688 21.812 31.672 1 42.28 121 ASN B O 1
ATOM 6310 N N . GLY B 1 122 ? 27.812 22.5 30.047 1 46.22 122 GLY B N 1
ATOM 6311 C CA . GLY B 1 122 ? 27.266 23.844 30.047 1 46.22 122 GLY B CA 1
ATOM 6312 C C . GLY B 1 122 ? 25.953 23.953 29.312 1 46.22 122 GLY B C 1
ATOM 6313 O O . GLY B 1 122 ? 25.641 23.125 28.453 1 46.22 122 GLY B O 1
ATOM 6314 N N . ASN B 1 123 ? 24.969 24.641 29.922 1 57.38 123 ASN B N 1
ATOM 6315 C CA . ASN B 1 123 ? 23.656 25.109 29.469 1 57.38 123 ASN B CA 1
ATOM 6316 C C . ASN B 1 123 ? 23.781 25.953 28.203 1 57.38 123 ASN B C 1
ATOM 6318 O O . ASN B 1 123 ? 24.062 27.156 28.266 1 57.38 123 ASN B O 1
ATOM 6322 N N . ASP B 1 124 ? 23.797 25.281 27.016 1 72.81 124 ASP B N 1
ATOM 6323 C CA . ASP B 1 124 ? 24.141 25.875 25.719 1 72.81 124 ASP B CA 1
ATOM 6324 C C . ASP B 1 124 ? 22.906 26.453 25.047 1 72.81 124 ASP B C 1
ATOM 6326 O O . ASP B 1 124 ? 23.016 27.172 24.047 1 72.81 124 ASP B O 1
ATOM 6330 N N . CYS B 1 125 ? 21.797 26.141 25.625 1 81.12 125 CYS B N 1
ATOM 6331 C CA . CYS B 1 125 ? 20.641 26.719 24.938 1 81.12 125 CYS B CA 1
ATOM 6332 C C . CYS B 1 125 ? 19.516 27.047 25.922 1 81.12 125 CYS B C 1
ATOM 6334 O O . CYS B 1 125 ? 19.469 26.5 27.016 1 81.12 125 CYS B O 1
ATOM 6336 N N . ASP B 1 126 ? 18.781 28.047 25.625 1 84.5 126 ASP B N 1
ATOM 6337 C CA . ASP B 1 126 ? 17.562 28.406 26.344 1 84.5 126 ASP B CA 1
ATOM 6338 C C . ASP B 1 126 ? 16.328 27.844 25.641 1 84.5 126 ASP B C 1
ATOM 6340 O O . ASP B 1 126 ? 16.219 27.922 24.422 1 84.5 126 ASP B O 1
ATOM 6344 N N . TYR B 1 127 ? 15.562 27.219 26.5 1 85.25 127 TYR B N 1
ATOM 6345 C CA . TYR B 1 127 ? 14.297 26.672 26.016 1 85.25 127 TYR B CA 1
ATOM 6346 C C . TYR B 1 127 ? 13.117 27.453 26.578 1 85.25 127 TYR B C 1
ATOM 6348 O O . TYR B 1 127 ? 13.07 27.719 27.781 1 85.25 127 TYR B O 1
ATOM 6356 N N . TYR B 1 128 ? 12.203 27.922 25.688 1 87.94 128 TYR B N 1
ATOM 6357 C CA . TYR B 1 128 ? 11 28.609 26.125 1 87.94 128 TYR B CA 1
ATOM 6358 C C . TYR B 1 128 ? 9.75 27.844 25.75 1 87.94 128 TYR B C 1
ATOM 6360 O O . TYR B 1 128 ? 9.586 27.438 24.594 1 87.94 128 TYR B O 1
ATOM 6368 N N . LYS B 1 129 ? 8.93 27.594 26.656 1 90.06 129 LYS B N 1
ATOM 6369 C CA . LYS B 1 129 ? 7.582 27.109 26.391 1 90.06 129 LYS B CA 1
ATOM 6370 C C . LYS B 1 129 ? 6.539 28.188 26.672 1 90.06 129 LYS B C 1
ATOM 6372 O O . LYS B 1 129 ? 6.543 28.797 27.75 1 90.06 129 LYS B O 1
ATOM 6377 N N . VAL B 1 130 ? 5.742 28.422 25.719 1 92.25 130 VAL B N 1
ATOM 6378 C CA . VAL B 1 130 ? 4.758 29.484 25.828 1 92.25 130 VAL B CA 1
ATOM 6379 C C . VAL B 1 130 ? 3.359 28.938 25.547 1 92.25 130 VAL B C 1
ATOM 6381 O O . VAL B 1 130 ? 3.176 28.125 24.641 1 92.25 130 VAL B O 1
ATOM 6384 N N . ILE B 1 131 ? 2.361 29.312 26.344 1 93.69 131 ILE B N 1
ATOM 6385 C CA . ILE B 1 131 ? 0.964 28.984 26.078 1 93.69 131 ILE B CA 1
ATOM 6386 C C . ILE B 1 131 ? 0.109 30.234 26.219 1 93.69 131 ILE B C 1
ATOM 6388 O O . ILE B 1 131 ? 0.176 30.938 27.234 1 93.69 131 ILE B O 1
ATOM 6392 N N . CYS B 1 132 ? -0.58 30.547 25.188 1 93.38 132 CYS B N 1
ATOM 6393 C CA . CYS B 1 132 ? -1.489 31.688 25.141 1 93.38 132 CYS B CA 1
ATOM 6394 C C . CYS B 1 132 ? -2.936 31.219 25.016 1 93.38 132 CYS B C 1
ATOM 6396 O O . CYS B 1 132 ? -3.283 30.5 24.078 1 93.38 132 CYS B O 1
ATOM 6398 N N . SER B 1 133 ? -3.779 31.656 25.906 1 92.94 133 SER B N 1
ATOM 6399 C CA . SER B 1 133 ? -5.203 31.344 25.859 1 92.94 133 SER B CA 1
ATOM 6400 C C . SER B 1 133 ? -6.023 32.594 25.5 1 92.94 133 SER B C 1
ATOM 6402 O O . SER B 1 133 ? -5.855 33.625 26.109 1 92.94 133 SER B O 1
ATOM 6404 N N . ILE B 1 134 ? -6.793 32.438 24.5 1 91.81 134 ILE B N 1
ATOM 6405 C CA . ILE B 1 134 ? -7.723 33.469 24.109 1 91.81 134 ILE B CA 1
ATOM 6406 C C . ILE B 1 134 ? -9.148 33.094 24.484 1 91.81 134 ILE B C 1
ATOM 6408 O O . ILE B 1 134 ? -9.672 32.094 23.969 1 91.81 134 ILE B O 1
ATOM 6412 N N . SER B 1 135 ? -9.766 33.875 25.281 1 89.44 135 SER B N 1
ATOM 6413 C CA . SER B 1 135 ? -11.094 33.531 25.781 1 89.44 135 SER B CA 1
ATOM 6414 C C . SER B 1 135 ? -12.188 34.094 24.875 1 89.44 135 SER B C 1
ATOM 6416 O O . SER B 1 135 ? -11.891 34.75 23.891 1 89.44 135 SER B O 1
ATOM 6418 N N . THR B 1 136 ? -13.414 33.75 25.172 1 83.81 136 THR B N 1
ATOM 6419 C CA . THR B 1 136 ? -14.57 34.156 24.375 1 83.81 136 THR B CA 1
ATOM 6420 C C . THR B 1 136 ? -14.742 35.656 24.391 1 83.81 136 THR B C 1
ATOM 6422 O O . THR B 1 136 ? -15.258 36.25 23.438 1 83.81 136 THR B O 1
ATOM 6425 N N . ASP B 1 137 ? -14.266 36.344 25.5 1 81.75 137 ASP B N 1
ATOM 6426 C CA . ASP B 1 137 ? -14.352 37.812 25.609 1 81.75 137 ASP B CA 1
ATOM 6427 C C . ASP B 1 137 ? -13.109 38.469 25.016 1 81.75 137 ASP B C 1
ATOM 6429 O O . ASP B 1 137 ? -12.883 39.656 25.234 1 81.75 137 ASP B O 1
ATOM 6433 N N . ASP B 1 138 ? -12.258 37.719 24.438 1 82.94 138 ASP B N 1
ATOM 6434 C CA . ASP B 1 138 ? -11.047 38.156 23.75 1 82.94 138 ASP B CA 1
ATOM 6435 C C . ASP B 1 138 ? -9.961 38.531 24.75 1 82.94 138 ASP B C 1
ATOM 6437 O O . ASP B 1 138 ? -9.008 39.25 24.406 1 82.94 138 ASP B O 1
ATOM 6441 N N . SER B 1 139 ? -10.203 38.094 25.969 1 87.81 139 SER B N 1
ATOM 6442 C CA . SER B 1 139 ? -9.109 38.281 26.922 1 87.81 139 SER B CA 1
ATOM 6443 C C . SER B 1 139 ? -7.984 37.281 26.672 1 87.81 139 SER B C 1
ATOM 6445 O O . SER B 1 139 ? -8.234 36.125 26.312 1 87.81 139 SER B O 1
ATOM 6447 N N . ILE B 1 140 ? -6.758 37.75 26.828 1 91.12 140 ILE B N 1
ATOM 6448 C CA . ILE B 1 140 ? -5.602 36.938 26.516 1 91.12 140 ILE B CA 1
ATOM 6449 C C . ILE B 1 140 ? -4.781 36.688 27.766 1 91.12 140 ILE B C 1
ATOM 6451 O O . ILE B 1 140 ? -4.465 37.625 28.516 1 91.12 140 ILE B O 1
ATOM 6455 N N . MET B 1 141 ? -4.48 35.469 28.109 1 89.75 141 MET B N 1
ATOM 6456 C CA . MET B 1 141 ? -3.562 35.031 29.156 1 89.75 141 MET B CA 1
ATOM 6457 C C . MET B 1 141 ? -2.367 34.281 28.578 1 89.75 141 MET B C 1
ATOM 6459 O O . MET B 1 141 ? -2.535 33.312 27.875 1 89.75 141 MET B O 1
ATOM 6463 N N . THR B 1 142 ? -1.203 34.781 28.812 1 92.19 142 THR B N 1
ATOM 6464 C CA . THR B 1 142 ? 0.008 34.188 28.281 1 92.19 142 THR B CA 1
ATOM 6465 C C . THR B 1 142 ? 0.962 33.781 29.406 1 92.19 142 THR B C 1
ATOM 6467 O O . THR B 1 142 ? 1.31 34.625 30.25 1 92.19 142 THR B O 1
ATOM 6470 N N . PHE B 1 143 ? 1.345 32.562 29.406 1 91.44 143 PHE B N 1
ATOM 6471 C CA . PHE B 1 143 ? 2.334 32.062 30.359 1 91.44 143 PHE B CA 1
ATOM 6472 C C . PHE B 1 143 ? 3.615 31.656 29.625 1 91.44 143 PHE B C 1
ATOM 6474 O O . PHE B 1 143 ? 3.564 31.109 28.531 1 91.44 143 PHE B O 1
ATOM 6481 N N . VAL B 1 144 ? 4.75 31.938 30.188 1 91.75 144 VAL B N 1
ATOM 6482 C CA . VAL B 1 144 ? 6.051 31.609 29.609 1 91.75 144 VAL B CA 1
ATOM 6483 C C . VAL B 1 144 ? 6.898 30.875 30.656 1 91.75 144 VAL B C 1
ATOM 6485 O O . VAL B 1 144 ? 7.035 31.328 31.781 1 91.75 144 VAL B O 1
ATOM 6488 N N . LYS B 1 145 ? 7.395 29.797 30.25 1 89 145 LYS B N 1
ATOM 6489 C CA . LYS B 1 145 ? 8.344 29.031 31.062 1 89 145 LYS B CA 1
ATOM 6490 C C . LYS B 1 145 ? 9.695 28.938 30.359 1 89 145 LYS B C 1
ATOM 6492 O O . LYS B 1 145 ? 9.766 28.547 29.188 1 89 145 LYS B O 1
ATOM 6497 N N . LYS B 1 146 ? 10.695 29.281 31.062 1 87.12 146 LYS B N 1
ATOM 6498 C CA . LYS B 1 146 ? 12.047 29.234 30.516 1 87.12 146 LYS B CA 1
ATOM 6499 C C . LYS B 1 146 ? 12.875 28.141 31.172 1 87.12 146 LYS B C 1
ATOM 6501 O O . LYS B 1 146 ? 12.82 27.953 32.375 1 87.12 146 LYS B O 1
ATOM 6506 N N . PHE B 1 147 ? 13.531 27.406 30.281 1 82.81 147 PHE B N 1
ATOM 6507 C CA . PHE B 1 147 ? 14.43 26.344 30.719 1 82.81 147 PHE B CA 1
ATOM 6508 C C . PHE B 1 147 ? 15.836 26.578 30.188 1 82.81 147 PHE B C 1
ATOM 6510 O O . PHE B 1 147 ? 16.016 27.266 29.172 1 82.81 147 PHE B O 1
ATOM 6517 N N . GLU B 1 148 ? 16.766 26.094 30.969 1 79.44 148 GLU B N 1
ATOM 6518 C CA . GLU B 1 148 ? 18.141 26.031 30.453 1 79.44 148 GLU B CA 1
ATOM 6519 C C . GLU B 1 148 ? 18.562 24.578 30.203 1 79.44 148 GLU B C 1
ATOM 6521 O O . GLU B 1 148 ? 18.219 23.688 30.969 1 79.44 148 GLU B O 1
ATOM 6526 N N . GLY B 1 149 ? 18.969 24.422 29.031 1 73.81 149 GLY B N 1
ATOM 6527 C CA . GLY B 1 149 ? 19.375 23.062 28.719 1 73.81 149 GLY B CA 1
ATOM 6528 C C . GLY B 1 149 ? 20.5 23 27.703 1 73.81 149 GLY B C 1
ATOM 6529 O O . GLY B 1 149 ? 21.203 23.984 27.469 1 73.81 149 GLY B O 1
ATOM 6530 N N . GLN B 1 150 ? 20.859 21.734 27.281 1 68.62 150 GLN B N 1
ATOM 6531 C CA . GLN B 1 150 ? 21.828 21.453 26.234 1 68.62 150 GLN B CA 1
ATOM 6532 C C . GLN B 1 150 ? 21.141 20.953 24.969 1 68.62 150 GLN B C 1
ATOM 6534 O O . GLN B 1 150 ? 20.094 20.312 25.047 1 68.62 150 GLN B O 1
ATOM 6539 N N . TYR B 1 151 ? 21.828 21.578 23.906 1 62.28 151 TYR B N 1
ATOM 6540 C CA . TYR B 1 151 ? 21.281 21.031 22.672 1 62.28 151 TYR B CA 1
ATOM 6541 C C . TYR B 1 151 ? 21.281 19.516 22.688 1 62.28 151 TYR B C 1
ATOM 6543 O O . TYR B 1 151 ? 22.25 18.891 23.141 1 62.28 151 TYR B O 1
ATOM 6551 N N . GLY B 1 152 ? 20.219 18.922 22.219 1 57.03 152 GLY B N 1
ATOM 6552 C CA . GLY B 1 152 ? 20.109 17.469 22.203 1 57.03 152 GLY B CA 1
ATOM 6553 C C . GLY B 1 152 ? 19.594 16.906 23.516 1 57.03 152 GLY B C 1
ATOM 6554 O O . GLY B 1 152 ? 19.453 15.688 23.656 1 57.03 152 GLY B O 1
ATOM 6555 N N . CYS B 1 153 ? 19.469 17.797 24.422 1 53.22 153 CYS B N 1
ATOM 6556 C CA . CYS B 1 153 ? 19.062 17.312 25.75 1 53.22 153 CYS B CA 1
ATOM 6557 C C . CYS B 1 153 ? 17.656 16.766 25.703 1 53.22 153 CYS B C 1
ATOM 6559 O O . CYS B 1 153 ? 16.844 17.156 24.859 1 53.22 153 CYS B O 1
ATOM 6561 N N . THR B 1 154 ? 17.516 15.789 26.578 1 51.38 154 THR B N 1
ATOM 6562 C CA . THR B 1 154 ? 16.219 15.133 26.75 1 51.38 154 THR B CA 1
ATOM 6563 C C . THR B 1 154 ? 15.234 16.047 27.469 1 51.38 154 THR B C 1
ATOM 6565 O O . THR B 1 154 ? 15.641 17.016 28.125 1 51.38 154 THR B O 1
ATOM 6568 N N . THR B 1 155 ? 13.953 15.836 27.328 1 53.5 155 THR B N 1
ATOM 6569 C CA . THR B 1 155 ? 12.859 16.578 27.953 1 53.5 155 THR B CA 1
ATOM 6570 C C . THR B 1 155 ? 13 16.578 29.469 1 53.5 155 THR B C 1
ATOM 6572 O O . THR B 1 155 ? 12.656 17.562 30.125 1 53.5 155 THR B O 1
ATOM 6575 N N . LYS B 1 156 ? 13.453 15.453 30.062 1 52.69 156 LYS B N 1
ATOM 6576 C CA . LYS B 1 156 ? 13.625 15.398 31.516 1 52.69 156 LYS B CA 1
ATOM 6577 C C . LYS B 1 156 ? 14.586 16.484 32 1 52.69 156 LYS B C 1
ATOM 6579 O O . LYS B 1 156 ? 14.344 17.125 33.031 1 52.69 156 LYS B O 1
ATOM 6584 N N . TYR B 1 157 ? 15.609 16.547 31.203 1 54.38 157 TYR B N 1
ATOM 6585 C CA . TYR B 1 157 ? 16.625 17.516 31.594 1 54.38 157 TYR B CA 1
ATOM 6586 C C . TYR B 1 157 ? 16.062 18.938 31.625 1 54.38 157 TYR B C 1
ATOM 6588 O O . TYR B 1 157 ? 16.359 19.703 32.531 1 54.38 157 TYR B O 1
ATOM 6596 N N . LEU B 1 158 ? 15.07 19.047 30.781 1 60.28 158 LEU B N 1
ATOM 6597 C CA . LEU B 1 158 ? 14.516 20.406 30.719 1 60.28 158 LEU B CA 1
ATOM 6598 C C . LEU B 1 158 ? 13.641 20.688 31.938 1 60.28 158 LEU B C 1
ATOM 6600 O O . LEU B 1 158 ? 13.703 21.781 32.5 1 60.28 158 LEU B O 1
ATOM 6604 N N . GLU B 1 159 ? 12.977 19.703 32.344 1 61.25 159 GLU B N 1
ATOM 6605 C CA . GLU B 1 159 ? 12.055 19.906 33.469 1 61.25 159 GLU B CA 1
ATOM 6606 C C . GLU B 1 159 ? 12.797 20.156 34.781 1 61.25 159 GLU B C 1
ATOM 6608 O O . GLU B 1 159 ? 12.273 20.812 35.688 1 61.25 159 GLU B O 1
ATOM 6613 N N . GLN B 1 160 ? 13.93 19.656 34.812 1 60.78 160 GLN B N 1
ATOM 6614 C CA . GLN B 1 160 ? 14.711 19.797 36.031 1 60.78 160 GLN B CA 1
ATOM 6615 C C . GLN B 1 160 ? 15.422 21.141 36.062 1 60.78 160 GLN B C 1
ATOM 6617 O O . GLN B 1 160 ? 15.906 21.562 37.125 1 60.78 160 GLN B O 1
ATOM 6622 N N . HIS B 1 161 ? 15.32 21.828 35.031 1 68.31 161 HIS B N 1
ATOM 6623 C CA . HIS B 1 161 ? 16.094 23.078 34.969 1 68.31 161 HIS B CA 1
ATOM 6624 C C . HIS B 1 161 ? 15.203 24.25 34.594 1 68.31 161 HIS B C 1
ATOM 6626 O O . HIS B 1 161 ? 15.531 25 33.656 1 68.31 161 HIS B O 1
ATOM 6632 N N . ILE B 1 162 ? 14.109 24.328 35.406 1 71.5 162 ILE B N 1
ATOM 6633 C CA . ILE B 1 162 ? 13.234 25.484 35.219 1 71.5 162 ILE B CA 1
ATOM 6634 C C . ILE B 1 162 ? 13.875 26.734 35.812 1 71.5 162 ILE B C 1
ATOM 6636 O O . ILE B 1 162 ? 14.297 26.719 36.969 1 71.5 162 ILE B O 1
ATOM 6640 N N . ILE B 1 163 ? 13.938 27.719 35.031 1 69.31 163 ILE B N 1
ATOM 6641 C CA . ILE B 1 163 ? 14.531 28.969 35.5 1 69.31 163 ILE B CA 1
ATOM 6642 C C . ILE B 1 163 ? 13.438 29.906 36 1 69.31 163 ILE B C 1
ATOM 6644 O O .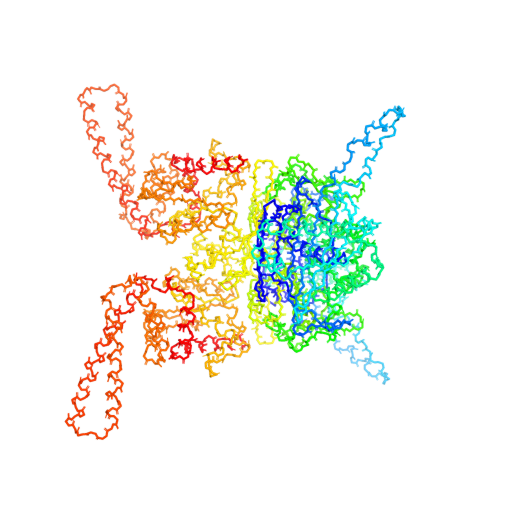 ILE B 1 163 ? 13.578 30.531 37.062 1 69.31 163 ILE B O 1
ATOM 6648 N N . ASP B 1 164 ? 12.375 30.016 35.219 1 77.38 164 ASP B N 1
ATOM 6649 C CA . ASP B 1 164 ? 11.336 30.984 35.562 1 77.38 164 ASP B CA 1
ATOM 6650 C C . ASP B 1 164 ? 10.023 30.641 34.844 1 77.38 164 ASP B C 1
ATOM 6652 O O . ASP B 1 164 ? 10.016 29.938 33.844 1 77.38 164 ASP B O 1
ATOM 6656 N N . CYS B 1 165 ? 8.977 30.969 35.438 1 84.06 165 CYS B N 1
ATOM 6657 C CA . CYS B 1 165 ? 7.641 30.891 34.844 1 84.06 165 CYS B CA 1
ATOM 6658 C C . CYS B 1 165 ? 6.82 32.125 35.219 1 84.06 165 CYS B C 1
ATOM 6660 O O . CYS B 1 165 ? 6.625 32.438 36.375 1 84.06 165 CYS B O 1
ATOM 6662 N N . LYS B 1 166 ? 6.426 32.875 34.188 1 88.62 166 LYS B N 1
ATOM 6663 C CA . LYS B 1 166 ? 5.723 34.125 34.438 1 88.62 166 LYS B CA 1
ATOM 6664 C C . LYS B 1 166 ? 4.508 34.25 33.531 1 88.62 166 LYS B C 1
ATOM 6666 O O . LYS B 1 166 ? 4.465 33.656 32.438 1 88.62 166 LYS B O 1
ATOM 6671 N N . GLN B 1 167 ? 3.533 34.938 34 1 89.12 167 GLN B N 1
ATOM 6672 C CA . GLN B 1 167 ? 2.447 35.406 33.156 1 89.12 167 GLN B CA 1
ATOM 6673 C C . GLN B 1 167 ? 2.787 36.75 32.5 1 89.12 167 GLN B C 1
ATOM 6675 O O . GLN B 1 167 ? 3.174 37.688 33.219 1 89.12 167 GLN B O 1
ATOM 6680 N N . ILE B 1 168 ? 2.682 36.781 31.25 1 87.5 168 ILE B N 1
ATOM 6681 C CA . ILE B 1 168 ? 3.037 38.031 30.562 1 87.5 168 ILE B CA 1
ATOM 6682 C C . ILE B 1 168 ? 1.82 38.562 29.812 1 87.5 168 ILE B C 1
ATOM 6684 O O . ILE B 1 168 ? 0.829 37.875 29.625 1 87.5 168 ILE B O 1
ATOM 6688 N N . LYS B 1 169 ? 1.919 39.844 29.406 1 82.94 169 LYS B N 1
ATOM 6689 C CA . LYS B 1 169 ? 0.865 40.438 28.609 1 82.94 169 LYS B CA 1
ATOM 6690 C C . LYS B 1 169 ? 1.215 40.406 27.125 1 82.94 169 LYS B C 1
ATOM 6692 O O . LYS B 1 169 ? 2.322 40.812 26.734 1 82.94 169 LYS B O 1
ATOM 6697 N N . THR B 1 170 ? 0.379 39.781 26.422 1 86.44 170 THR B N 1
ATOM 6698 C CA . THR B 1 170 ? 0.528 39.75 24.969 1 86.44 170 THR B CA 1
ATOM 6699 C C . THR B 1 170 ? -0.655 40.438 24.297 1 86.44 170 THR B C 1
ATOM 6701 O O . THR B 1 170 ? -1.805 40.25 24.688 1 86.44 170 THR B O 1
ATOM 6704 N N . GLY B 1 171 ? -0.396 41.312 23.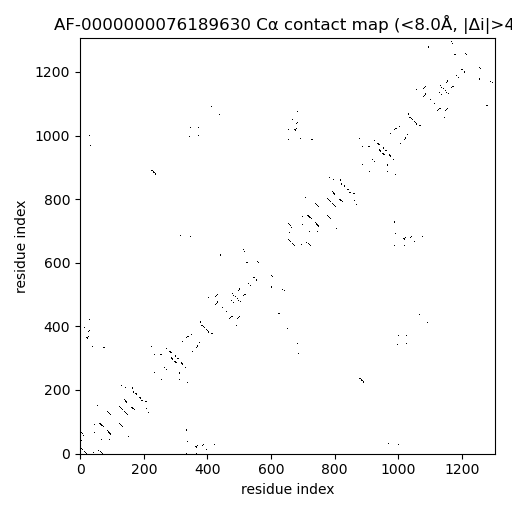281 1 82.81 171 GLY B N 1
ATOM 6705 C CA . GLY B 1 171 ? -1.452 42.031 22.562 1 82.81 171 GLY B CA 1
ATOM 6706 C C . GLY B 1 171 ? -2.182 41.156 21.562 1 82.81 171 GLY B C 1
ATOM 6707 O O . GLY B 1 171 ? -1.602 40.219 21.016 1 82.81 171 GLY B O 1
ATOM 6708 N N . LYS B 1 172 ? -3.402 41.469 21.344 1 84.56 172 LYS B N 1
ATOM 6709 C CA . LYS B 1 172 ? -4.25 40.75 20.391 1 84.56 172 LYS B CA 1
ATOM 6710 C C . LYS B 1 172 ? -3.686 40.844 18.969 1 84.56 172 LYS B C 1
ATOM 6712 O O . LYS B 1 172 ? -3.695 39.844 18.234 1 84.56 172 LYS B O 1
ATOM 6717 N N . SER B 1 173 ? -3.145 41.906 18.625 1 83.5 173 SER B N 1
ATOM 6718 C CA . SER B 1 173 ? -2.617 42.125 17.297 1 83.5 173 SER B CA 1
ATOM 6719 C C . SER B 1 173 ? -1.398 41.25 17.016 1 83.5 173 SER B C 1
ATOM 6721 O O . SER B 1 173 ? -1.228 40.75 15.914 1 83.5 173 SER B O 1
ATOM 6723 N N . VAL B 1 174 ? -0.622 41.031 18.031 1 84.69 174 VAL B N 1
ATOM 6724 C CA . VAL B 1 174 ? 0.585 40.219 17.891 1 84.69 174 VAL B CA 1
ATOM 6725 C C . VAL B 1 174 ? 0.206 38.781 17.672 1 84.69 174 VAL B C 1
ATOM 6727 O O . VAL B 1 174 ? 0.75 38.094 16.797 1 84.69 174 VAL B O 1
ATOM 6730 N N . LEU B 1 175 ? -0.733 38.406 18.422 1 87.25 175 LEU B N 1
ATOM 6731 C CA . LEU B 1 175 ? -1.129 37 18.359 1 87.25 175 LEU B CA 1
ATOM 6732 C C . LEU B 1 175 ? -1.836 36.688 17.047 1 87.25 175 LEU B C 1
ATOM 6734 O O . LEU B 1 175 ? -1.718 35.594 16.5 1 87.25 175 LEU B O 1
ATOM 6738 N N . GLU B 1 176 ? -2.564 37.625 16.547 1 86.44 176 GLU B N 1
ATOM 6739 C CA . GLU B 1 176 ? -3.232 37.438 15.258 1 86.44 176 GLU B CA 1
ATOM 6740 C C . GLU B 1 176 ? -2.221 37.281 14.125 1 86.44 176 GLU B C 1
ATOM 6742 O O . GLU B 1 176 ? -2.436 36.5 13.203 1 86.44 176 GLU B O 1
ATOM 6747 N N . LYS B 1 177 ? -1.163 37.938 14.266 1 83.38 177 LYS B N 1
ATOM 6748 C CA . LYS B 1 177 ? -0.107 37.812 13.266 1 83.38 177 LYS B CA 1
ATOM 6749 C C . LYS B 1 177 ? 0.586 36.469 13.352 1 83.38 177 LYS B C 1
ATOM 6751 O O . LYS B 1 177 ? 0.978 35.906 12.328 1 83.38 177 LYS B O 1
ATOM 6756 N N . VAL B 1 178 ? 0.681 36 14.57 1 82.88 178 VAL B N 1
ATOM 6757 C CA . VAL B 1 178 ? 1.355 34.719 14.797 1 82.88 178 VAL B CA 1
ATOM 6758 C C . VAL B 1 178 ? 0.473 33.594 14.305 1 82.88 178 VAL B C 1
ATOM 6760 O O . VAL B 1 178 ? 0.971 32.625 13.727 1 82.88 178 VAL B O 1
ATOM 6763 N N . LYS B 1 179 ? -0.842 33.781 14.555 1 78.88 179 LYS B N 1
ATOM 6764 C CA . LYS B 1 179 ? -1.799 32.75 14.133 1 78.88 179 LYS B CA 1
ATOM 6765 C C . LYS B 1 179 ? -1.903 32.688 12.609 1 78.88 179 LYS B C 1
ATOM 6767 O O . LYS B 1 179 ? -2.016 31.609 12.031 1 78.88 179 LYS B O 1
ATOM 6772 N N . SER B 1 180 ? -2.111 33.812 12.117 1 67.81 180 SER B N 1
ATOM 6773 C CA . SER B 1 180 ? -2.311 33.844 10.672 1 67.81 180 SER B CA 1
ATOM 6774 C C . SER B 1 180 ? -1.037 33.469 9.93 1 67.81 180 SER B C 1
ATOM 6776 O O . SER B 1 180 ? -0.052 33.062 10.539 1 67.81 180 SER B O 1
ATOM 6778 N N . TYR B 1 181 ? -0.599 34.219 8.914 1 56.84 181 TYR B N 1
ATOM 6779 C CA . TYR B 1 181 ? 0.504 34.031 7.984 1 56.84 181 TYR B CA 1
ATOM 6780 C C . TYR B 1 181 ? 1.848 34.188 8.688 1 56.84 181 TYR B C 1
ATOM 6782 O O . TYR B 1 181 ? 2.594 35.125 8.406 1 56.84 181 TYR B O 1
ATOM 6790 N N . GLY B 1 182 ? 1.946 33.656 9.891 1 56.53 182 GLY B N 1
ATOM 6791 C CA . GLY B 1 182 ? 3.18 33.844 10.633 1 56.53 182 GLY B CA 1
ATOM 6792 C C . GLY B 1 182 ? 4.418 33.781 9.766 1 56.53 182 GLY B C 1
ATOM 6793 O O . GLY B 1 182 ? 4.762 32.719 9.242 1 56.53 182 GLY B O 1
ATOM 6794 N N . THR B 1 183 ? 4.762 34.938 9.188 1 65.38 183 THR B N 1
ATOM 6795 C CA . THR B 1 183 ? 6.066 35.031 8.547 1 65.38 183 THR B CA 1
ATOM 6796 C C . THR B 1 183 ? 7.184 34.938 9.578 1 65.38 183 THR B C 1
ATOM 6798 O O . THR B 1 183 ? 6.949 35.125 10.773 1 65.38 183 THR B O 1
ATOM 6801 N N . ARG B 1 184 ? 8.211 34.469 9.234 1 77.69 184 ARG B N 1
ATOM 6802 C CA . ARG B 1 184 ? 9.414 34.375 10.062 1 77.69 184 ARG B CA 1
ATOM 6803 C C . ARG B 1 184 ? 9.609 35.656 10.875 1 77.69 184 ARG B C 1
ATOM 6805 O O . ARG B 1 184 ? 9.953 35.594 12.062 1 77.69 184 ARG B O 1
ATOM 6812 N N . ASP B 1 185 ? 9.133 36.719 10.328 1 80.88 185 ASP B N 1
ATOM 6813 C CA . ASP B 1 185 ? 9.359 38 10.984 1 80.88 185 ASP B CA 1
ATOM 6814 C C . ASP B 1 185 ? 8.398 38.219 12.148 1 80.88 185 ASP B C 1
ATOM 6816 O O . ASP B 1 185 ? 8.789 38.688 13.219 1 80.88 185 ASP B O 1
ATOM 6820 N N . ASN B 1 186 ? 7.191 37.844 11.922 1 85 186 ASN B N 1
ATOM 6821 C CA . ASN B 1 186 ? 6.199 38 12.984 1 85 186 ASN B CA 1
ATOM 6822 C C . ASN B 1 186 ? 6.516 37.094 14.18 1 85 186 ASN B C 1
ATOM 6824 O O . ASN B 1 186 ? 6.309 37.5 15.328 1 85 186 ASN B O 1
ATOM 6828 N N . ILE B 1 187 ? 7.07 36.031 13.914 1 88.38 187 ILE B N 1
ATOM 6829 C CA . ILE B 1 187 ? 7.383 35.062 14.977 1 88.38 187 ILE B CA 1
ATOM 6830 C C . ILE B 1 187 ? 8.625 35.531 15.734 1 88.38 187 ILE B C 1
ATOM 6832 O O . ILE B 1 187 ? 8.695 35.406 16.953 1 88.38 187 ILE B O 1
ATOM 6836 N N . ALA B 1 188 ? 9.531 36.062 15 1 87.5 188 ALA B N 1
ATOM 6837 C CA . ALA B 1 188 ? 10.727 36.625 15.641 1 87.5 188 ALA B CA 1
ATOM 6838 C C . ALA B 1 188 ? 10.367 37.781 16.562 1 87.5 188 ALA B C 1
ATOM 6840 O O . ALA B 1 188 ? 10.93 37.906 17.656 1 87.5 188 ALA B O 1
ATOM 6841 N N . GLU B 1 189 ? 9.508 38.562 16.109 1 88.19 189 GLU B N 1
ATOM 6842 C CA . GLU B 1 189 ? 9.047 39.688 16.922 1 88.19 189 GLU B CA 1
ATOM 6843 C C . GLU B 1 189 ? 8.32 39.188 18.172 1 88.19 189 GLU B C 1
ATOM 6845 O O . GLU B 1 189 ? 8.508 39.719 19.266 1 88.19 189 GLU B O 1
ATOM 6850 N N . PHE B 1 190 ? 7.527 38.281 17.984 1 90.81 190 PHE B N 1
ATOM 6851 C CA . PHE B 1 190 ? 6.809 37.688 19.109 1 90.81 190 PHE B CA 1
ATOM 6852 C C . PHE B 1 190 ? 7.781 37.125 20.125 1 90.81 190 PHE B C 1
ATOM 6854 O O . PHE B 1 190 ? 7.609 37.344 21.328 1 90.81 190 PHE B O 1
ATOM 6861 N N . PHE B 1 191 ? 8.781 36.5 19.688 1 91.88 191 PHE B N 1
ATOM 6862 C CA . PHE B 1 191 ? 9.789 35.938 20.578 1 91.88 191 PHE B CA 1
ATOM 6863 C C . PHE B 1 191 ? 10.5 37.031 21.359 1 91.88 191 PHE B C 1
ATOM 6865 O O . PHE B 1 191 ? 10.773 36.875 22.547 1 91.88 191 PHE B O 1
ATOM 6872 N N . LYS B 1 192 ? 10.766 38.062 20.688 1 90.38 192 LYS B N 1
ATOM 6873 C CA . LYS B 1 192 ? 11.414 39.188 21.359 1 90.38 192 LYS B CA 1
ATOM 6874 C C . LYS B 1 192 ? 10.539 39.75 22.484 1 90.38 192 LYS B C 1
ATOM 6876 O O . LYS B 1 192 ? 11.039 40.062 23.562 1 90.38 192 LYS B O 1
ATOM 6881 N N . ILE B 1 193 ? 9.344 39.781 22.188 1 89.56 193 ILE B N 1
ATOM 6882 C CA . ILE B 1 193 ? 8.398 40.25 23.203 1 89.56 193 ILE B CA 1
ATOM 6883 C C . ILE B 1 193 ? 8.414 39.312 24.406 1 89.56 193 ILE B C 1
ATOM 6885 O O . ILE B 1 193 ? 8.453 39.75 25.547 1 89.56 193 ILE B O 1
ATOM 6889 N N . ILE B 1 194 ? 8.43 38.062 24.141 1 90.69 194 ILE B N 1
ATOM 6890 C CA . ILE B 1 194 ? 8.438 37.031 25.188 1 90.69 194 ILE B CA 1
ATOM 6891 C C . ILE B 1 194 ? 9.719 37.156 26 1 90.69 194 ILE B C 1
ATOM 6893 O O . ILE B 1 194 ? 9.672 37.188 27.234 1 90.69 194 ILE B O 1
ATOM 6897 N N . ALA B 1 195 ? 10.781 37.219 25.344 1 87.75 195 ALA B N 1
ATOM 6898 C CA . ALA B 1 195 ? 12.078 37.25 26 1 87.75 195 ALA B CA 1
ATOM 6899 C C . ALA B 1 195 ? 12.234 38.531 26.844 1 87.75 195 ALA B C 1
ATOM 6901 O O . ALA B 1 195 ? 12.719 38.469 27.969 1 87.75 195 ALA B O 1
ATOM 6902 N N . ASN B 1 196 ? 11.805 39.625 26.328 1 86.56 196 ASN B N 1
ATOM 6903 C CA . ASN B 1 196 ? 11.906 40.906 27.031 1 86.56 196 ASN B CA 1
ATOM 6904 C C . ASN B 1 196 ? 11.016 40.938 28.266 1 86.56 196 ASN B C 1
ATOM 6906 O O . ASN B 1 196 ? 11.43 41.406 29.328 1 86.56 196 ASN B O 1
ATOM 6910 N N . ASN B 1 197 ? 9.844 40.469 28.094 1 85.06 197 ASN B N 1
ATOM 6911 C CA . ASN B 1 197 ? 8.906 40.5 29.219 1 85.06 197 ASN B CA 1
ATOM 6912 C C . ASN B 1 197 ? 9.359 39.562 30.344 1 85.06 197 ASN B C 1
ATOM 6914 O O . ASN B 1 197 ? 9.141 39.875 31.516 1 85.06 197 ASN B O 1
ATOM 6918 N N . LEU B 1 198 ? 9.883 38.5 29.969 1 84.31 198 LEU B N 1
ATOM 6919 C CA . LEU B 1 198 ? 10.375 37.562 30.984 1 84.31 198 LEU B CA 1
ATOM 6920 C C . LEU B 1 198 ? 11.492 38.188 31.812 1 84.31 198 LEU B C 1
ATOM 6922 O O . LEU B 1 198 ? 11.617 37.906 33 1 84.31 198 LEU B O 1
ATOM 6926 N N . GLU B 1 199 ? 12.281 39 31.172 1 77.88 199 GLU B N 1
ATOM 6927 C CA . GLU B 1 199 ? 13.398 39.625 31.859 1 77.88 199 GLU B CA 1
ATOM 6928 C C . GLU B 1 199 ? 12.914 40.781 32.719 1 77.88 199 GLU B C 1
ATOM 6930 O O . GLU B 1 199 ? 13.43 41 33.844 1 77.88 199 GLU B O 1
ATOM 6935 N N . PHE B 1 200 ? 11.914 41.469 32.25 1 75.31 200 PHE B N 1
ATOM 6936 C CA . PHE B 1 200 ? 11.547 42.719 32.906 1 75.31 200 PHE B CA 1
ATOM 6937 C C . PHE B 1 200 ? 10.531 42.5 34 1 75.31 200 PHE B C 1
ATOM 6939 O O . PHE B 1 200 ? 10.477 43.25 34.969 1 75.31 200 PHE B O 1
ATOM 6946 N N . ILE B 1 201 ? 9.594 41.594 33.812 1 69.44 201 ILE B N 1
ATOM 6947 C CA . ILE B 1 201 ? 8.547 41.375 34.781 1 69.44 201 ILE B CA 1
ATOM 6948 C C . ILE B 1 201 ? 9.156 40.812 36.094 1 69.44 201 ILE B C 1
ATOM 6950 O O . ILE B 1 201 ? 9.875 39.812 36.062 1 69.44 201 ILE B O 1
ATOM 6954 N N . LYS B 1 202 ? 9.109 41.625 37.125 1 62.75 202 LYS B N 1
ATOM 6955 C CA . LYS B 1 202 ? 9.594 41.25 38.438 1 62.75 202 LYS B CA 1
ATOM 6956 C C . LYS B 1 202 ? 8.883 40 38.969 1 62.75 202 LYS B C 1
ATOM 6958 O O . LYS B 1 202 ? 7.836 39.625 38.438 1 62.75 202 LYS B O 1
ATOM 6963 N N . SER B 1 203 ? 9.141 39.406 40.281 1 58.19 203 SER B N 1
ATOM 6964 C CA . SER B 1 203 ? 8.898 38.156 40.969 1 58.19 203 SER B CA 1
ATOM 6965 C C . SER B 1 203 ? 7.41 37.875 41.156 1 58.19 203 SER B C 1
ATOM 6967 O O . SER B 1 203 ? 6.688 38.688 41.719 1 58.19 203 SER B O 1
ATOM 6969 N N . THR B 1 204 ? 6.727 37.344 40.156 1 62.81 204 THR B N 1
ATOM 6970 C CA . THR B 1 204 ? 5.398 36.812 40.438 1 62.81 204 THR B CA 1
ATOM 6971 C C . THR B 1 204 ? 5.492 35.469 41.156 1 62.81 204 THR B C 1
ATOM 6973 O O . THR B 1 204 ? 6.574 34.875 41.25 1 62.81 204 THR B O 1
ATOM 6976 N N . ASP B 1 205 ? 4.43 35.094 41.906 1 72.5 205 ASP B N 1
ATOM 6977 C CA . ASP B 1 205 ? 4.32 33.781 42.531 1 72.5 205 ASP B CA 1
ATOM 6978 C C . ASP B 1 205 ? 4.523 32.688 41.5 1 72.5 205 ASP B C 1
ATOM 6980 O O . ASP B 1 205 ? 3.562 32.219 40.875 1 72.5 205 ASP B O 1
ATOM 6984 N N . THR B 1 206 ? 5.754 32.406 41.281 1 78.12 206 THR B N 1
ATOM 6985 C CA . THR B 1 206 ? 6.188 31.422 40.312 1 78.12 206 THR B CA 1
ATOM 6986 C C . THR B 1 206 ? 5.391 30.125 40.438 1 78.12 206 THR B C 1
ATOM 6988 O O . THR B 1 206 ? 4.996 29.531 39.438 1 78.12 206 THR B O 1
ATOM 6991 N N . LEU B 1 207 ? 5.062 29.766 41.656 1 82.06 207 LEU B N 1
ATOM 6992 C CA . LEU B 1 207 ? 4.359 28.5 41.875 1 82.06 207 LEU B CA 1
ATOM 6993 C C . LEU B 1 207 ? 2.928 28.578 41.344 1 82.06 207 LEU B C 1
ATOM 6995 O O . LEU B 1 207 ? 2.416 27.609 40.781 1 82.06 207 LEU B O 1
ATOM 6999 N N . LYS B 1 208 ? 2.316 29.703 41.562 1 85.19 208 LYS B N 1
ATOM 7000 C CA . LYS B 1 208 ? 0.951 29.906 41.062 1 85.19 208 LYS B CA 1
ATOM 7001 C C . LYS B 1 208 ? 0.904 29.938 39.531 1 85.19 208 LYS B C 1
ATOM 7003 O O . LYS B 1 208 ? -0.021 29.391 38.938 1 85.19 208 LYS B O 1
ATOM 7008 N N . GLU B 1 209 ? 1.879 30.562 39 1 87.06 209 GLU B N 1
ATOM 7009 C CA . GLU B 1 209 ? 1.938 30.656 37.531 1 87.06 209 GLU B CA 1
ATOM 7010 C C . GLU B 1 209 ? 2.186 29.281 36.906 1 87.06 209 GLU B C 1
ATOM 7012 O O . GLU B 1 209 ? 1.582 28.953 35.906 1 87.06 209 GLU B O 1
ATOM 7017 N N . ILE B 1 210 ? 2.994 28.547 37.562 1 87.12 210 ILE B N 1
ATOM 7018 C CA . ILE B 1 210 ? 3.277 27.203 37.062 1 87.12 210 ILE B CA 1
ATOM 7019 C C . ILE B 1 210 ? 2.008 26.359 37.125 1 87.12 210 ILE B C 1
ATOM 7021 O O . ILE B 1 210 ? 1.704 25.625 36.156 1 87.12 210 ILE B O 1
ATOM 7025 N N . SER B 1 211 ? 1.312 26.469 38.156 1 87.81 211 SER B N 1
ATOM 7026 C CA . SER B 1 211 ? 0.081 25.703 38.312 1 87.81 211 SER B CA 1
ATOM 7027 C C . SER B 1 211 ? -0.953 26.094 37.25 1 87.81 211 SER B C 1
ATOM 7029 O O . SER B 1 211 ? -1.629 25.219 36.688 1 87.81 211 SER B O 1
ATOM 7031 N N . ALA B 1 212 ? -1.049 27.375 37.031 1 87.38 212 ALA B N 1
ATOM 7032 C CA . ALA B 1 212 ? -1.999 27.859 36.031 1 87.38 212 ALA B CA 1
ATOM 7033 C C . ALA B 1 212 ? -1.604 27.406 34.625 1 87.38 212 ALA B C 1
ATOM 7035 O O . ALA B 1 212 ? -2.457 27 33.844 1 87.38 212 ALA B O 1
ATOM 7036 N N . MET B 1 213 ? -0.362 27.5 34.344 1 90.31 213 MET B N 1
ATOM 7037 C CA . MET B 1 213 ? 0.149 27.062 33.062 1 90.31 213 MET B CA 1
ATOM 7038 C C . MET B 1 213 ? -0.103 25.562 32.875 1 90.31 213 MET B C 1
ATOM 7040 O O . MET B 1 213 ? -0.55 25.141 31.797 1 90.31 213 MET B O 1
ATOM 7044 N N . ASN B 1 214 ? 0.168 24.844 33.875 1 88.69 214 ASN B N 1
ATOM 7045 C CA . ASN B 1 214 ? -0.029 23.391 33.812 1 88.69 214 ASN B CA 1
ATOM 7046 C C . ASN B 1 214 ? -1.501 23.031 33.625 1 88.69 214 ASN B C 1
ATOM 7048 O O . ASN B 1 214 ? -1.827 22.078 32.938 1 88.69 214 ASN B O 1
ATOM 7052 N N . ALA B 1 215 ? -2.314 23.75 34.25 1 88.56 215 ALA B N 1
ATOM 7053 C CA . ALA B 1 215 ? -3.75 23.516 34.094 1 88.56 215 ALA B CA 1
ATOM 7054 C C . ALA B 1 215 ? -4.203 23.703 32.656 1 88.56 215 ALA B C 1
ATOM 7056 O O . ALA B 1 215 ? -5.039 22.953 32.156 1 88.56 215 ALA B O 1
ATOM 7057 N N . LEU B 1 216 ? -3.66 24.688 31.984 1 90 216 LEU B N 1
ATOM 7058 C CA . LEU B 1 216 ? -4 24.938 30.594 1 90 216 LEU B CA 1
ATOM 7059 C C . LEU B 1 216 ? -3.496 23.812 29.688 1 90 216 LEU B C 1
ATOM 7061 O O . LEU B 1 216 ? -4.195 23.391 28.766 1 90 216 LEU B O 1
ATOM 7065 N N . TYR B 1 217 ? -2.318 23.359 29.984 1 91 217 TYR B N 1
ATOM 7066 C CA . TYR B 1 217 ? -1.773 22.25 29.203 1 91 217 TYR B CA 1
ATOM 7067 C C . TYR B 1 217 ? -2.574 20.969 29.422 1 91 217 TYR B C 1
ATOM 7069 O O . TYR B 1 217 ? -2.848 20.234 28.469 1 91 217 TYR B O 1
ATOM 7077 N N . GLU B 1 218 ? -2.904 20.734 30.609 1 89.38 218 GLU B N 1
ATOM 7078 C CA . GLU B 1 218 ? -3.705 19.562 30.922 1 89.38 218 GLU B CA 1
ATOM 7079 C C . GLU B 1 218 ? -5.059 19.609 30.219 1 89.38 218 GLU B C 1
ATOM 7081 O O . GLU B 1 218 ? -5.551 18.578 29.75 1 89.38 218 GLU B O 1
ATOM 7086 N N . PHE B 1 219 ? -5.566 20.812 30.219 1 90.06 219 PHE B N 1
ATOM 7087 C CA . PHE B 1 219 ? -6.82 21.031 29.5 1 90.06 219 PHE B CA 1
ATOM 7088 C C . PHE B 1 219 ? -6.66 20.75 28.016 1 90.06 219 PHE B C 1
ATOM 7090 O O . PHE B 1 219 ? -7.473 20.031 27.422 1 90.06 219 PHE B O 1
ATOM 7097 N N . LEU B 1 220 ? -5.629 21.219 27.438 1 91.06 220 LEU B N 1
ATOM 7098 C CA . LEU B 1 220 ? -5.367 21.047 26.016 1 91.06 220 LEU B CA 1
ATOM 7099 C C . LEU B 1 220 ? -5.09 19.594 25.688 1 91.06 220 LEU B C 1
ATOM 7101 O O . LEU B 1 220 ? -5.516 19.094 24.641 1 91.06 220 LEU B O 1
ATOM 7105 N N . GLU B 1 221 ? -4.441 18.891 26.547 1 91.19 221 GLU B N 1
ATOM 7106 C CA . GLU B 1 221 ? -4.031 17.516 26.359 1 91.19 221 GLU B CA 1
ATOM 7107 C C . GLU B 1 221 ? -5.238 16.578 26.297 1 91.19 221 GLU B C 1
ATOM 7109 O O . GLU B 1 221 ? -5.176 15.516 25.672 1 91.19 221 GLU B O 1
ATOM 7114 N N . LYS B 1 222 ? -6.262 16.922 26.875 1 89.38 222 LYS B N 1
ATOM 7115 C CA . LYS B 1 222 ? -7.457 16.078 26.906 1 89.38 222 LYS B CA 1
ATOM 7116 C C . LYS B 1 222 ? -8.016 15.875 25.5 1 89.38 222 LYS B C 1
ATOM 7118 O O . LYS B 1 222 ? -8.656 14.852 25.219 1 89.38 222 LYS B O 1
ATOM 7123 N N . GLY B 1 223 ? -7.688 16.859 24.672 1 92 223 GLY B N 1
ATOM 7124 C CA . GLY B 1 223 ? -8.25 16.797 23.328 1 92 223 GLY B CA 1
ATOM 7125 C C . GLY B 1 223 ? -7.301 16.188 22.312 1 92 223 GLY B C 1
ATOM 7126 O O . GLY B 1 223 ? -7.629 16.094 21.125 1 92 223 GLY B O 1
ATOM 7127 N N . TYR B 1 224 ? -6.176 15.727 22.797 1 93.5 224 TYR B N 1
ATOM 7128 C CA . TYR B 1 224 ? -5.176 15.227 21.859 1 93.5 224 TYR B CA 1
ATOM 7129 C C . TYR B 1 224 ? -4.98 13.719 22.031 1 93.5 224 TYR B C 1
ATOM 7131 O O . TYR B 1 224 ? -4.996 13.203 23.141 1 93.5 224 TYR B O 1
ATOM 7139 N N . VAL B 1 225 ? -4.816 13.008 20.922 1 95.12 225 VAL B N 1
ATOM 7140 C CA . VAL B 1 225 ? -4.375 11.617 20.938 1 95.12 225 VAL B CA 1
ATOM 7141 C C . VAL B 1 225 ? -3.512 11.336 19.719 1 95.12 225 VAL B C 1
ATOM 7143 O O . VAL B 1 225 ? -3.805 11.82 18.625 1 95.12 225 VAL B O 1
ATOM 7146 N N . GLY B 1 226 ? -2.42 10.727 19.922 1 95.25 226 GLY B N 1
ATOM 7147 C CA . GLY B 1 226 ? -1.55 10.312 18.844 1 95.25 226 GLY B CA 1
ATOM 7148 C C . GLY B 1 226 ? -1.334 8.812 18.781 1 95.25 226 GLY B C 1
ATOM 7149 O O . GLY B 1 226 ? -1.068 8.18 19.812 1 95.25 226 GLY B O 1
ATOM 7150 N N . ILE B 1 227 ? -1.547 8.234 17.625 1 95.06 227 ILE B N 1
ATOM 7151 C CA . ILE B 1 227 ? -1.254 6.824 17.391 1 95.06 227 ILE B CA 1
ATOM 7152 C C . ILE B 1 227 ? 0.113 6.684 16.734 1 95.06 227 ILE B C 1
ATOM 7154 O O . ILE B 1 227 ? 0.387 7.332 15.719 1 95.06 227 ILE B O 1
ATOM 7158 N N . LEU B 1 228 ? 0.911 5.871 17.266 1 91.56 228 LEU B N 1
ATOM 7159 C CA . LEU B 1 228 ? 2.332 5.84 16.938 1 91.56 228 LEU B CA 1
ATOM 7160 C C . LEU B 1 228 ? 2.629 4.754 15.906 1 91.56 228 LEU B C 1
ATOM 7162 O O . LEU B 1 228 ? 1.824 3.84 15.711 1 91.56 228 LEU B O 1
ATOM 7166 N N . PRO B 1 229 ? 3.824 4.902 15.266 1 85.94 229 PRO B N 1
ATOM 7167 C CA . PRO B 1 229 ? 4.23 3.85 14.328 1 85.94 229 PRO B CA 1
ATOM 7168 C C . PRO B 1 229 ? 4.828 2.633 15.031 1 85.94 229 PRO B C 1
ATOM 7170 O O . PRO B 1 229 ? 5.039 2.658 16.25 1 85.94 229 PRO B O 1
ATOM 7173 N N . MET B 1 230 ? 5.105 1.578 14.336 1 84.62 230 MET B N 1
ATOM 7174 C CA . MET B 1 230 ? 5.75 0.353 14.805 1 84.62 230 MET B CA 1
ATOM 7175 C C . MET B 1 230 ? 4.977 -0.26 15.969 1 84.62 230 MET B C 1
ATOM 7177 O O . MET B 1 230 ? 5.57 -0.657 16.969 1 84.62 230 MET B O 1
ATOM 7181 N N . ARG B 1 231 ? 3.668 -0.151 15.75 1 85.19 231 ARG B N 1
ATOM 7182 C CA . ARG B 1 231 ? 2.818 -0.711 16.797 1 85.19 231 ARG B CA 1
ATOM 7183 C C . ARG B 1 231 ? 2.285 -2.082 16.391 1 85.19 231 ARG B C 1
ATOM 7185 O O . ARG B 1 231 ? 2.141 -2.371 15.203 1 85.19 231 ARG B O 1
ATOM 7192 N N . SER B 1 232 ? 2.363 -3.041 17.234 1 81.81 232 SER B N 1
ATOM 7193 C CA . SER B 1 232 ? 1.748 -4.344 17 1 81.81 232 SER B CA 1
ATOM 7194 C C . SER B 1 232 ? 1.456 -5.07 18.297 1 81.81 232 SER B C 1
ATOM 7196 O O . SER B 1 232 ? 2.129 -4.844 19.312 1 81.81 232 SER B O 1
ATOM 7198 N N . ILE B 1 233 ? 0.55 -5.887 18.203 1 87.12 233 ILE B N 1
ATOM 7199 C CA . ILE B 1 233 ? 0.143 -6.598 19.406 1 87.12 233 ILE B CA 1
ATOM 7200 C C . ILE B 1 233 ? 0.792 -7.98 19.422 1 87.12 233 ILE B C 1
ATOM 7202 O O . ILE B 1 233 ? 0.781 -8.664 20.453 1 87.12 233 ILE B O 1
ATOM 7206 N N . GLY B 1 234 ? 1.347 -8.367 18.234 1 86.69 234 GLY B N 1
ATOM 7207 C CA . GLY B 1 234 ? 1.918 -9.695 18.156 1 86.69 234 GLY B CA 1
ATOM 7208 C C . GLY B 1 234 ? 3.248 -9.82 18.875 1 86.69 234 GLY B C 1
ATOM 7209 O O . GLY B 1 234 ? 4.129 -8.977 18.703 1 86.69 234 GLY B O 1
ATOM 7210 N N . PRO B 1 235 ? 3.379 -10.914 19.594 1 86.06 235 PRO B N 1
ATOM 7211 C CA . PRO B 1 235 ? 4.625 -11.07 20.359 1 86.06 235 PRO B CA 1
ATOM 7212 C C . PRO B 1 235 ? 5.742 -11.703 19.531 1 86.06 235 PRO B C 1
ATOM 7214 O O . PRO B 1 235 ? 6.914 -11.602 19.891 1 86.06 235 PRO B O 1
ATOM 7217 N N . LEU B 1 236 ? 5.344 -12.383 18.438 1 89.12 236 LEU B N 1
ATOM 7218 C CA . LEU B 1 236 ? 6.324 -13.117 17.641 1 89.12 236 LEU B CA 1
ATOM 7219 C C . LEU B 1 236 ? 6.605 -12.383 16.328 1 89.12 236 LEU B C 1
ATOM 7221 O O . LEU B 1 236 ? 5.684 -11.867 15.688 1 89.12 236 LEU B O 1
ATOM 7225 N N . GLN B 1 237 ? 7.879 -12.398 15.984 1 91.25 237 GLN B N 1
ATOM 7226 C CA . GLN B 1 237 ? 8.227 -11.867 14.672 1 91.25 237 GLN B CA 1
ATOM 7227 C C . GLN B 1 237 ? 8.32 -12.977 13.633 1 91.25 237 GLN B C 1
ATOM 7229 O O . GLN B 1 237 ? 8.047 -12.758 12.453 1 91.25 237 GLN B O 1
ATOM 7234 N N . TRP B 1 238 ? 8.82 -14.125 14.164 1 93.12 238 TRP B N 1
ATOM 7235 C CA . TRP B 1 238 ? 9.109 -15.188 13.211 1 93.12 238 TRP B CA 1
ATOM 7236 C C . TRP B 1 238 ? 8.953 -16.562 13.852 1 93.12 238 TRP B C 1
ATOM 7238 O O . TRP B 1 238 ? 8.727 -16.656 15.062 1 93.12 238 TRP B O 1
ATOM 7248 N N . THR B 1 239 ? 9.023 -17.609 13.086 1 91 239 THR B N 1
ATOM 7249 C CA . THR B 1 239 ? 8.789 -18.969 13.531 1 91 239 THR B CA 1
ATOM 7250 C C . THR B 1 239 ? 9.93 -19.453 14.438 1 91 239 THR B C 1
ATOM 7252 O O . THR B 1 239 ? 9.75 -20.375 15.234 1 91 239 THR B O 1
ATOM 7255 N N . ASN B 1 240 ? 11.078 -18.812 14.32 1 90.81 240 ASN B N 1
ATOM 7256 C CA . ASN B 1 240 ? 12.234 -19.219 15.109 1 90.81 240 ASN B CA 1
ATOM 7257 C C . ASN B 1 240 ? 12.312 -18.469 16.438 1 90.81 240 ASN B C 1
ATOM 7259 O O . ASN B 1 240 ? 13.328 -18.516 17.125 1 90.81 240 ASN B O 1
ATOM 7263 N N . SER B 1 241 ? 11.25 -17.797 16.766 1 91 241 SER B N 1
ATOM 7264 C CA . SER B 1 241 ? 11.211 -17.094 18.031 1 91 241 SER B CA 1
ATOM 7265 C C . SER B 1 241 ? 11.32 -18.047 19.219 1 91 241 SER B C 1
ATOM 7267 O O . SER B 1 241 ? 10.742 -19.141 19.188 1 91 241 SER B O 1
ATOM 7269 N N . GLU B 1 242 ? 11.945 -17.625 20.234 1 87 242 GLU B N 1
ATOM 7270 C CA . GLU B 1 242 ? 12.055 -18.422 21.453 1 87 242 GLU B CA 1
ATOM 7271 C C . GLU B 1 242 ? 10.695 -18.562 22.141 1 87 242 GLU B C 1
ATOM 7273 O O . GLU B 1 242 ? 10.484 -19.5 22.922 1 87 242 GLU B O 1
ATOM 7278 N N . LEU B 1 243 ? 9.836 -17.688 21.781 1 86.25 243 LEU B N 1
ATOM 7279 C CA . LEU B 1 243 ? 8.516 -17.703 22.391 1 86.25 243 LEU B CA 1
ATOM 7280 C C . LEU B 1 243 ? 7.574 -18.625 21.641 1 86.25 243 LEU B C 1
ATOM 7282 O O . LEU B 1 243 ? 6.461 -18.891 22.109 1 86.25 243 LEU B O 1
ATOM 7286 N N . ASN B 1 244 ? 8.016 -19.109 20.516 1 85.88 244 ASN B N 1
ATOM 7287 C CA . ASN B 1 244 ? 7.172 -20 19.734 1 85.88 244 ASN B CA 1
ATOM 7288 C C . ASN B 1 244 ? 7.234 -21.422 20.25 1 85.88 244 ASN B C 1
ATOM 7290 O O . ASN B 1 244 ? 7.746 -22.312 19.562 1 85.88 244 ASN B O 1
ATOM 7294 N N . THR B 1 245 ? 6.824 -21.672 21.391 1 78.12 245 THR B N 1
ATOM 7295 C CA . THR B 1 245 ? 6.742 -22.984 22.031 1 78.12 245 THR B CA 1
ATOM 7296 C C . THR B 1 245 ? 5.336 -23.234 22.562 1 78.12 245 THR B C 1
ATOM 7298 O O . THR B 1 245 ? 4.57 -22.297 22.781 1 78.12 245 THR B O 1
ATOM 7301 N N . HIS B 1 246 ? 5.051 -24.453 22.688 1 71.62 246 HIS B N 1
ATOM 7302 C CA . HIS B 1 246 ? 3.729 -24.828 23.172 1 71.62 246 HIS B CA 1
ATOM 7303 C C . HIS B 1 246 ? 3.443 -24.188 24.531 1 71.62 246 HIS B C 1
ATOM 7305 O O . HIS B 1 246 ? 2.314 -23.766 24.797 1 71.62 246 HIS B O 1
ATOM 7311 N N . ASP B 1 247 ? 4.426 -24.031 25.266 1 72.56 247 ASP B N 1
ATOM 7312 C CA . ASP B 1 247 ? 4.27 -23.531 26.625 1 72.56 247 ASP B CA 1
ATOM 7313 C C . ASP B 1 247 ? 3.986 -22.031 26.625 1 72.56 247 ASP B C 1
ATOM 7315 O O . ASP B 1 247 ? 3.318 -21.516 27.516 1 72.56 247 ASP B O 1
ATOM 7319 N N . HIS B 1 248 ? 4.391 -21.422 25.531 1 78.94 248 HIS B N 1
ATOM 7320 C CA . HIS B 1 248 ? 4.285 -19.969 25.5 1 78.94 248 HIS B CA 1
ATOM 7321 C C . HIS B 1 248 ? 3.055 -19.516 24.719 1 78.94 248 HIS B C 1
ATOM 7323 O O . HIS B 1 248 ? 2.725 -18.328 24.719 1 78.94 248 HIS B O 1
ATOM 7329 N N . ARG B 1 249 ? 2.369 -20.391 24.203 1 77.81 249 ARG B N 1
ATOM 7330 C CA . ARG B 1 249 ? 1.266 -20.016 23.328 1 77.81 249 ARG B CA 1
ATOM 7331 C C . ARG B 1 249 ? 0.203 -19.234 24.094 1 77.81 249 ARG B C 1
ATOM 7333 O O . ARG B 1 249 ? -0.229 -18.172 23.656 1 77.81 249 ARG B O 1
ATOM 7340 N N . LYS B 1 250 ? -0.198 -19.781 25.219 1 78.94 250 LYS B N 1
ATOM 7341 C CA . LYS B 1 250 ? -1.184 -19.078 26.047 1 78.94 250 LYS B CA 1
ATOM 7342 C C . LYS B 1 250 ? -0.655 -17.719 26.5 1 78.94 250 LYS B C 1
ATOM 7344 O O . LYS B 1 250 ? -1.399 -16.734 26.516 1 78.94 250 LYS B O 1
ATOM 7349 N N . LYS B 1 251 ? 0.566 -17.75 26.781 1 85 251 LYS B N 1
ATOM 7350 C CA . LYS B 1 251 ? 1.199 -16.5 27.188 1 85 251 LYS B CA 1
ATOM 7351 C C . LYS B 1 251 ? 1.229 -15.492 26.047 1 85 251 LYS B C 1
ATOM 7353 O O . LYS B 1 251 ? 1.066 -14.289 26.281 1 85 251 LYS B O 1
ATOM 7358 N N . ASN B 1 252 ? 1.413 -15.961 24.875 1 85.94 252 ASN B N 1
ATOM 7359 C CA . ASN B 1 252 ? 1.441 -15.086 23.703 1 85.94 252 ASN B CA 1
ATOM 7360 C C . ASN B 1 252 ? 0.083 -14.438 23.453 1 85.94 252 ASN B C 1
ATOM 7362 O O . ASN B 1 252 ? 0.009 -13.258 23.078 1 85.94 252 ASN B O 1
ATOM 7366 N N . TYR B 1 253 ? -0.953 -15.172 23.703 1 84.88 253 TYR B N 1
ATOM 7367 C CA . TYR B 1 253 ? -2.293 -14.617 23.547 1 84.88 253 TYR B CA 1
ATOM 7368 C C . TYR B 1 253 ? -2.574 -13.555 24.594 1 84.88 253 TYR B C 1
ATOM 7370 O O . TYR B 1 253 ? -3.162 -12.516 24.297 1 84.88 253 TYR B O 1
ATOM 7378 N N . ARG B 1 254 ? -2.125 -13.828 25.781 1 87.38 254 ARG B N 1
ATOM 7379 C CA . ARG B 1 254 ? -2.299 -12.859 26.875 1 87.38 254 ARG B CA 1
ATOM 7380 C C . ARG B 1 254 ? -1.479 -11.602 26.625 1 87.38 254 ARG B C 1
ATOM 7382 O O . ARG B 1 254 ? -1.945 -10.492 26.875 1 87.38 254 ARG B O 1
ATOM 7389 N N . GLU B 1 255 ? -0.318 -11.852 26.188 1 88.12 255 GLU B N 1
ATOM 7390 C CA . GLU B 1 255 ? 0.544 -10.719 25.875 1 88.12 255 GLU B CA 1
ATOM 7391 C C . GLU B 1 255 ? -0.067 -9.836 24.781 1 88.12 255 GLU B C 1
ATOM 7393 O O . GLU B 1 255 ? 0.03 -8.609 24.844 1 88.12 255 GLU B O 1
ATOM 7398 N N . ALA B 1 256 ? -0.669 -10.438 23.844 1 89.06 256 ALA B N 1
ATOM 7399 C CA . ALA B 1 256 ? -1.33 -9.695 22.781 1 89.06 256 ALA B CA 1
ATOM 7400 C C . ALA B 1 256 ? -2.463 -8.836 23.328 1 89.06 256 ALA B C 1
ATOM 7402 O O . ALA B 1 256 ? -2.645 -7.688 22.906 1 89.06 256 ALA B O 1
ATOM 7403 N N . TYR B 1 257 ? -3.15 -9.375 24.234 1 89.62 257 TYR B N 1
ATOM 7404 C CA . TYR B 1 257 ? -4.223 -8.633 24.891 1 89.62 257 TYR B CA 1
ATOM 7405 C C . TYR B 1 257 ? -3.668 -7.438 25.656 1 89.62 257 TYR B C 1
ATOM 7407 O O . TYR B 1 257 ? -4.219 -6.336 25.578 1 89.62 257 TYR B O 1
ATOM 7415 N N . GLU B 1 258 ? -2.58 -7.652 26.312 1 89.19 258 GLU B N 1
ATOM 7416 C CA . GLU B 1 258 ? -1.976 -6.586 27.109 1 89.19 258 GLU B CA 1
ATOM 7417 C C . GLU B 1 258 ? -1.42 -5.48 26.203 1 89.19 258 GLU B C 1
ATOM 7419 O O . GLU B 1 258 ? -1.446 -4.305 26.578 1 89.19 258 GLU B O 1
ATOM 7424 N N . ARG B 1 259 ? -1.045 -5.879 25.078 1 90.31 259 ARG B N 1
ATOM 7425 C CA . ARG B 1 259 ? -0.426 -4.926 24.156 1 90.31 259 ARG B CA 1
ATOM 7426 C C . ARG B 1 259 ? -1.481 -4.145 23.391 1 90.31 259 ARG B C 1
ATOM 7428 O O . ARG B 1 259 ? -1.187 -3.098 22.797 1 90.31 259 ARG B O 1
ATOM 7435 N N . ALA B 1 260 ? -2.699 -4.699 23.391 1 93 260 ALA B N 1
ATOM 7436 C CA . ALA B 1 260 ? -3.785 -4.016 22.688 1 93 260 ALA B CA 1
ATOM 7437 C C . ALA B 1 260 ? -4.352 -2.879 23.531 1 93 260 ALA B C 1
ATOM 7439 O O . ALA B 1 260 ? -5.547 -2.865 23.844 1 93 260 ALA B O 1
ATOM 7440 N N . GLU B 1 261 ? -3.555 -1.866 23.766 1 93.25 261 GLU B N 1
ATOM 7441 C CA . GLU B 1 261 ? -3.844 -0.798 24.719 1 93.25 261 GLU B CA 1
ATOM 7442 C C . GLU B 1 261 ? -5.082 -0.009 24.297 1 93.25 261 GLU B C 1
ATOM 7444 O O . GLU B 1 261 ? -5.953 0.272 25.125 1 93.25 261 GLU B O 1
ATOM 7449 N N . ILE B 1 262 ? -5.18 0.319 23.078 1 95.25 262 ILE B N 1
ATOM 7450 C CA . ILE B 1 262 ? -6.27 1.165 22.594 1 95.25 262 ILE B CA 1
ATOM 7451 C C . ILE B 1 262 ? -7.598 0.432 22.75 1 95.25 262 ILE B C 1
ATOM 7453 O O . ILE B 1 262 ? -8.562 0.988 23.281 1 95.25 262 ILE B O 1
ATOM 7457 N N . LEU B 1 263 ? -7.594 -0.832 22.328 1 94.88 263 LEU B N 1
ATOM 7458 C CA . LEU B 1 263 ? -8.805 -1.631 22.453 1 94.88 263 LEU B CA 1
ATOM 7459 C C . LEU B 1 263 ? -9.188 -1.829 23.922 1 94.88 263 LEU B C 1
ATOM 7461 O O . LEU B 1 263 ? -10.359 -1.7 24.281 1 94.88 263 LEU B O 1
ATOM 7465 N N . LYS B 1 264 ? -8.219 -2.094 24.719 1 93.38 264 LYS B N 1
ATOM 7466 C CA . LYS B 1 264 ? -8.453 -2.332 26.141 1 93.38 264 LYS B CA 1
ATOM 7467 C C . LYS B 1 264 ? -9.047 -1.099 26.812 1 93.38 264 LYS B C 1
ATOM 7469 O O . LYS B 1 264 ? -9.953 -1.213 27.641 1 93.38 264 LYS B O 1
ATOM 7474 N N . HIS B 1 265 ? -8.641 0.076 26.422 1 94 265 HIS B N 1
ATOM 7475 C CA . HIS B 1 265 ? -9.016 1.311 27.094 1 94 265 HIS B CA 1
ATOM 7476 C C . HIS B 1 265 ? -10.305 1.887 26.516 1 94 265 HIS B C 1
ATOM 7478 O O . HIS B 1 265 ? -11.078 2.527 27.234 1 94 265 HIS B O 1
ATOM 7484 N N . LEU B 1 266 ? -10.562 1.643 25.219 1 95.94 266 LEU B N 1
ATOM 7485 C CA . LEU B 1 266 ? -11.602 2.436 24.578 1 95.94 266 LEU B CA 1
ATOM 7486 C C . LEU B 1 266 ? -12.836 1.582 24.281 1 95.94 266 LEU B C 1
ATOM 7488 O O . LEU B 1 266 ? -13.922 2.111 24.062 1 95.94 266 LEU B O 1
ATOM 7492 N N . LEU B 1 267 ? -12.742 0.275 24.234 1 94.88 267 LEU B N 1
ATOM 7493 C CA . LEU B 1 267 ? -13.844 -0.585 23.797 1 94.88 267 LEU B CA 1
ATOM 7494 C C . LEU B 1 267 ? -15.078 -0.359 24.672 1 94.88 267 LEU B C 1
ATOM 7496 O O . LEU B 1 267 ? -16.203 -0.264 24.141 1 94.88 267 LEU B O 1
ATOM 7500 N N . ASP B 1 268 ? -14.875 -0.199 26.031 1 91.5 268 ASP B N 1
ATOM 7501 C CA . ASP B 1 268 ? -16 -0.003 26.953 1 91.5 268 ASP B CA 1
ATOM 7502 C C . ASP B 1 268 ? -15.922 1.365 27.625 1 91.5 268 ASP B C 1
ATOM 7504 O O . ASP B 1 268 ? -16.453 1.557 28.719 1 91.5 268 ASP B O 1
ATOM 7508 N N . ASN B 1 269 ? -15.258 2.264 26.984 1 94.25 269 ASN B N 1
ATOM 7509 C CA . ASN B 1 269 ? -15.078 3.6 27.531 1 94.25 269 ASN B CA 1
ATOM 7510 C C . ASN B 1 269 ? -16.328 4.453 27.359 1 94.25 269 ASN B C 1
ATOM 7512 O O . ASN B 1 269 ? -16.875 4.531 26.25 1 94.25 269 ASN B O 1
ATOM 7516 N N . ASP B 1 270 ? -16.734 5.121 28.344 1 93.81 270 ASP B N 1
ATOM 7517 C CA . ASP B 1 270 ? -17.953 5.906 28.328 1 93.81 270 ASP B CA 1
ATOM 7518 C C . ASP B 1 270 ? -17.812 7.152 27.469 1 93.81 270 ASP B C 1
ATOM 7520 O O . ASP B 1 270 ? -18.812 7.734 27.031 1 93.81 270 ASP B O 1
ATOM 7524 N N . LYS B 1 271 ? -16.688 7.516 27.234 1 94.06 271 LYS B N 1
ATOM 7525 C CA . LYS B 1 271 ? -16.469 8.719 26.438 1 94.06 271 LYS B CA 1
ATOM 7526 C C . LYS B 1 271 ? -16.547 8.422 24.938 1 94.06 271 LYS B C 1
ATOM 7528 O O . LYS B 1 271 ? -16.531 9.336 24.125 1 94.06 271 LYS B O 1
ATOM 7533 N N . VAL B 1 272 ? -16.641 7.16 24.594 1 96.19 272 VAL B N 1
ATOM 7534 C CA . VAL B 1 272 ? -16.797 6.781 23.188 1 96.19 272 VAL B CA 1
ATOM 7535 C C . VAL B 1 272 ? -18.281 6.703 22.828 1 96.19 272 VAL B C 1
ATOM 7537 O O . VAL B 1 272 ? -19.047 6.023 23.516 1 96.19 272 VAL B O 1
ATOM 7540 N N . ASN B 1 273 ? -18.688 7.43 21.891 1 94.88 273 ASN B N 1
ATOM 7541 C CA . ASN B 1 273 ? -20.047 7.305 21.375 1 94.88 273 ASN B CA 1
ATOM 7542 C C . ASN B 1 273 ? -20.25 5.977 20.656 1 94.88 273 ASN B C 1
ATOM 7544 O O . ASN B 1 273 ? -19.922 5.852 19.469 1 94.88 273 ASN B O 1
ATOM 7548 N N . LYS B 1 274 ? -20.906 5.082 21.266 1 93.75 274 LYS B N 1
ATOM 7549 C CA . LYS B 1 274 ? -21 3.709 20.781 1 93.75 274 LYS B CA 1
ATOM 7550 C C . LYS B 1 274 ? -21.812 3.639 19.5 1 93.75 274 LYS B C 1
ATOM 7552 O O . LYS B 1 274 ? -21.5 2.861 18.594 1 93.75 274 LYS B O 1
ATOM 7557 N N . GLU B 1 275 ? -22.797 4.375 19.406 1 92.69 275 GLU B N 1
ATOM 7558 C CA . GLU B 1 275 ? -23.625 4.367 18.203 1 92.69 275 GLU B CA 1
ATOM 7559 C C . GLU B 1 275 ? -22.844 4.84 16.984 1 92.69 275 GLU B C 1
ATOM 7561 O O . GLU B 1 275 ? -22.891 4.211 15.922 1 92.69 275 GLU B O 1
ATOM 7566 N N . LYS B 1 276 ? -22.172 5.91 17.219 1 91.62 276 LYS B N 1
ATOM 7567 C CA . LYS B 1 276 ? -21.359 6.449 16.141 1 91.62 276 LYS B CA 1
ATOM 7568 C C . LYS B 1 276 ? -20.234 5.48 15.766 1 91.62 276 LYS B C 1
ATOM 7570 O O . LYS B 1 276 ? -19.984 5.258 14.578 1 91.62 276 LYS B O 1
ATOM 7575 N N . GLU B 1 277 ? -19.625 4.961 16.75 1 93.94 277 GLU B N 1
ATOM 7576 C CA . GLU B 1 277 ? -18.531 4.02 16.531 1 93.94 277 GLU B CA 1
ATOM 7577 C C . GLU B 1 277 ? -19 2.803 15.734 1 93.94 277 GLU B C 1
ATOM 7579 O O . GLU B 1 277 ? -18.328 2.352 14.812 1 93.94 277 GLU B O 1
ATOM 7584 N N . GLU B 1 278 ? -20.109 2.258 16.109 1 89.38 278 GLU B N 1
ATOM 7585 C CA . GLU B 1 278 ? -20.656 1.097 15.406 1 89.38 278 GLU B CA 1
ATOM 7586 C C . GLU B 1 278 ? -20.969 1.424 13.953 1 89.38 278 GLU B C 1
ATOM 7588 O O . GLU B 1 278 ? -20.75 0.599 13.062 1 89.38 278 GLU B O 1
ATOM 7593 N N . LYS B 1 279 ? -21.438 2.541 13.727 1 84.31 279 LYS B N 1
ATOM 7594 C CA . LYS B 1 279 ? -21.719 2.979 12.367 1 84.31 279 LYS B CA 1
ATOM 7595 C C . LYS B 1 279 ? -20.438 3.086 11.547 1 84.31 279 LYS B C 1
ATOM 7597 O O . LYS B 1 279 ? -20.391 2.637 10.398 1 84.31 279 LYS B O 1
ATOM 7602 N N . PHE B 1 280 ? -19.453 3.676 12.188 1 86.88 280 PHE B N 1
ATOM 7603 C CA . PHE B 1 280 ? -18.172 3.824 11.516 1 86.88 280 PHE B CA 1
ATOM 7604 C C . PHE B 1 280 ? -17.547 2.463 11.219 1 86.88 280 PHE B C 1
ATOM 7606 O O . PHE B 1 280 ? -17.062 2.223 10.117 1 86.88 280 PHE B O 1
ATOM 7613 N N . HIS B 1 281 ? -17.625 1.625 12.211 1 89.06 281 HIS B N 1
ATOM 7614 C CA . HIS B 1 281 ? -17 0.309 12.086 1 89.06 281 HIS B CA 1
ATOM 7615 C C . HIS B 1 281 ? -17.656 -0.504 10.977 1 89.06 281 HIS B C 1
ATOM 7617 O O . HIS B 1 281 ? -16.969 -1.147 10.18 1 89.06 281 HIS B O 1
ATOM 7623 N N . ARG B 1 282 ? -18.891 -0.439 10.914 1 82.12 282 ARG B N 1
ATOM 7624 C CA . ARG B 1 282 ? -19.641 -1.18 9.906 1 82.12 282 ARG B CA 1
ATOM 7625 C C . ARG B 1 282 ? -19.344 -0.647 8.508 1 82.12 282 ARG B C 1
ATOM 7627 O O . ARG B 1 282 ? -19.391 -1.396 7.527 1 82.12 282 ARG B O 1
ATOM 7634 N N . HIS B 1 283 ? -19.047 0.574 8.469 1 81.5 283 HIS B N 1
ATOM 7635 C CA . HIS B 1 283 ? -18.719 1.187 7.18 1 81.5 283 HIS B CA 1
ATOM 7636 C C . HIS B 1 283 ? -17.406 0.635 6.625 1 81.5 283 HIS B C 1
ATOM 7638 O O . HIS B 1 283 ? -17.266 0.459 5.414 1 81.5 283 HIS B O 1
ATOM 7644 N N . ILE B 1 284 ? -16.469 0.387 7.461 1 84 284 ILE B N 1
ATOM 7645 C CA . ILE B 1 284 ? -15.148 -0.054 7.02 1 84 284 ILE B CA 1
ATOM 7646 C C . ILE B 1 284 ? -15.125 -1.576 6.906 1 84 284 ILE B C 1
ATOM 7648 O O . ILE B 1 284 ? -14.617 -2.123 5.926 1 84 284 ILE B O 1
ATOM 7652 N N . VAL B 1 285 ? -15.539 -2.193 8.008 1 79.38 285 VAL B N 1
ATOM 7653 C CA . VAL B 1 285 ? -15.477 -3.648 8.094 1 79.38 285 VAL B CA 1
ATOM 7654 C C . VAL B 1 285 ? -16.859 -4.215 8.375 1 79.38 285 VAL B C 1
ATOM 7656 O O . VAL B 1 285 ? -17.609 -3.676 9.203 1 79.38 285 VAL B O 1
ATOM 7659 N N . HIS B 1 286 ? -17.25 -5.078 7.324 1 67.5 286 HIS B N 1
ATOM 7660 C CA . HIS B 1 286 ? -18.5 -5.781 7.613 1 67.5 286 HIS B CA 1
ATOM 7661 C C . HIS B 1 286 ? -18.219 -7.203 8.086 1 67.5 286 HIS B C 1
ATOM 7663 O O . HIS B 1 286 ? -17.297 -7.855 7.613 1 67.5 286 HIS B O 1
ATOM 7669 N N . PRO B 1 287 ? -18.812 -7.75 9.312 1 72.06 287 PRO B N 1
ATOM 7670 C CA . PRO B 1 287 ? -19.547 -8.5 10.336 1 72.06 287 PRO B CA 1
ATOM 7671 C C . PRO B 1 287 ? -18.688 -8.812 11.562 1 72.06 287 PRO B C 1
ATOM 7673 O O . PRO B 1 287 ? -18.828 -9.883 12.156 1 72.06 287 PRO B O 1
ATOM 7676 N N . TYR B 1 288 ? -17.578 -7.918 11.812 1 82.5 288 TYR B N 1
ATOM 7677 C CA . TYR B 1 288 ? -16.797 -8.219 13 1 82.5 288 TYR B CA 1
ATOM 7678 C C . TYR B 1 288 ? -17.328 -7.465 14.211 1 82.5 288 TYR B C 1
ATOM 7680 O O . TYR B 1 288 ? -17.672 -6.285 14.117 1 82.5 288 TYR B O 1
ATOM 7688 N N . GLN B 1 289 ? -17.469 -8.188 15.289 1 86.62 289 GLN B N 1
ATOM 7689 C CA . GLN B 1 289 ? -17.906 -7.598 16.562 1 86.62 289 GLN B CA 1
ATOM 7690 C C . GLN B 1 289 ? -16.875 -7.867 17.656 1 86.62 289 GLN B C 1
ATOM 7692 O O . GLN B 1 289 ? -16.328 -8.969 17.75 1 86.62 289 GLN B O 1
ATOM 7697 N N . PHE B 1 290 ? -16.625 -6.812 18.422 1 91.06 290 PHE B N 1
ATOM 7698 C CA . PHE B 1 290 ? -15.648 -6.914 19.516 1 91.06 290 PHE B CA 1
ATOM 7699 C C . PHE B 1 290 ? -16.344 -6.938 20.859 1 91.06 290 PHE B C 1
ATOM 7701 O O . PHE B 1 290 ? -17.312 -6.207 21.078 1 91.06 290 PHE B O 1
ATOM 7708 N N . SER B 1 291 ? -15.922 -7.852 21.688 1 87.75 291 SER B N 1
ATOM 7709 C CA . SER B 1 291 ? -16.469 -7.918 23.047 1 87.75 291 SER B CA 1
ATOM 7710 C C . SER B 1 291 ? -15.383 -8.219 24.062 1 87.75 291 SER B C 1
ATOM 7712 O O . SER B 1 291 ? -14.383 -8.867 23.75 1 87.75 291 SER B O 1
ATOM 7714 N N . LYS B 1 292 ? -15.57 -7.594 25.172 1 86.88 292 LYS B N 1
ATOM 7715 C CA . LYS B 1 292 ? -14.672 -7.855 26.281 1 86.88 292 LYS B CA 1
ATOM 7716 C C . LYS B 1 292 ? -15.273 -8.867 27.25 1 86.88 292 LYS B C 1
ATOM 7718 O O . LYS B 1 292 ? -16.438 -8.75 27.625 1 86.88 292 LYS B O 1
ATOM 7723 N N . SER B 1 293 ? -14.586 -10.039 27.391 1 78.88 293 SER B N 1
ATOM 7724 C CA . SER B 1 293 ? -15.031 -11.055 28.328 1 78.88 293 SER B CA 1
ATOM 7725 C C . SER B 1 293 ? -13.867 -11.578 29.156 1 78.88 293 SER B C 1
ATOM 7727 O O . SER B 1 293 ? -12.852 -12.016 28.609 1 78.88 293 SER B O 1
ATOM 7729 N N . ASP B 1 294 ? -14.062 -11.711 30.453 1 75.88 294 ASP B N 1
ATOM 7730 C CA . ASP B 1 294 ? -13.133 -12.312 31.406 1 75.88 294 ASP B CA 1
ATOM 7731 C C . ASP B 1 294 ? -11.711 -11.797 31.188 1 75.88 294 ASP B C 1
ATOM 7733 O O . ASP B 1 294 ? -10.766 -12.578 31.109 1 75.88 294 ASP B O 1
ATOM 7737 N N . GLY B 1 295 ? -11.617 -10.492 30.891 1 76.06 295 GLY B N 1
ATOM 7738 C CA . GLY B 1 295 ? -10.289 -9.906 30.781 1 76.06 295 GLY B CA 1
ATOM 7739 C C . GLY B 1 295 ? -9.664 -10.102 29.406 1 76.06 295 GLY B C 1
ATOM 7740 O O . GLY B 1 295 ? -8.461 -9.891 29.234 1 76.06 295 GLY B O 1
ATOM 7741 N N . ASN B 1 296 ? -10.43 -10.609 28.5 1 84.69 296 ASN B N 1
ATOM 7742 C CA . ASN B 1 296 ? -9.953 -10.773 27.125 1 84.69 296 ASN B CA 1
ATOM 7743 C C . ASN B 1 296 ? -10.883 -10.094 26.125 1 84.69 296 ASN B C 1
ATOM 7745 O O . ASN B 1 296 ? -12.023 -9.781 26.453 1 84.69 296 ASN B O 1
ATOM 7749 N N . ILE B 1 297 ? -10.312 -9.742 25.125 1 90.5 297 ILE B N 1
ATOM 7750 C CA . ILE B 1 297 ? -11.109 -9.227 24.016 1 90.5 297 ILE B CA 1
ATOM 7751 C C . ILE B 1 297 ? -11.305 -10.312 22.969 1 90.5 297 ILE B C 1
ATOM 7753 O O . ILE B 1 297 ? -10.344 -10.93 22.5 1 90.5 297 ILE B O 1
ATOM 7757 N N . LEU B 1 298 ? -12.5 -10.531 22.688 1 88.75 298 LEU B N 1
ATOM 7758 C CA . LEU B 1 298 ? -12.836 -11.523 21.688 1 88.75 298 LEU B CA 1
ATOM 7759 C C . LEU B 1 298 ? -13.508 -10.875 20.484 1 88.75 298 LEU B C 1
ATOM 7761 O O . LEU B 1 298 ? -14.219 -9.875 20.625 1 88.75 298 LEU B O 1
ATOM 7765 N N . VAL B 1 299 ? -13.211 -11.398 19.391 1 89.94 299 VAL B N 1
ATOM 7766 C CA . VAL B 1 299 ? -13.758 -10.883 18.141 1 89.94 299 VAL B CA 1
ATOM 7767 C C . VAL B 1 299 ? -14.648 -11.945 17.5 1 89.94 299 VAL B C 1
ATOM 7769 O O . VAL B 1 299 ? -14.258 -13.102 17.375 1 89.94 299 VAL B O 1
ATOM 7772 N N . THR B 1 300 ? -15.812 -11.508 17.188 1 85.75 300 THR B N 1
ATOM 7773 C CA . THR B 1 300 ? -16.75 -12.406 16.531 1 85.75 300 THR B CA 1
ATOM 7774 C C . THR B 1 300 ? -16.969 -12 15.078 1 85.75 300 THR B C 1
ATOM 7776 O O . THR B 1 300 ? -17.172 -10.82 14.773 1 85.75 300 THR B O 1
ATOM 7779 N N . ASN B 1 301 ? -16.75 -12.953 14.219 1 77.75 301 ASN B N 1
ATOM 7780 C CA . ASN B 1 301 ? -17.062 -12.781 12.812 1 77.75 301 ASN B CA 1
ATOM 7781 C C . ASN B 1 301 ? -18.453 -13.328 12.477 1 77.75 301 ASN B C 1
ATOM 7783 O O . ASN B 1 301 ? -18.688 -14.539 12.586 1 77.75 301 ASN B O 1
ATOM 7787 N N . ARG B 1 302 ? -19.391 -12.508 12.148 1 70.88 302 ARG B N 1
ATOM 7788 C CA . ARG B 1 302 ? -20.766 -12.922 11.938 1 70.88 302 ARG B CA 1
ATOM 7789 C C . ARG B 1 302 ? -21.047 -13.203 10.469 1 70.88 302 ARG B C 1
ATOM 7791 O O . ARG B 1 302 ? -22.203 -13.227 10.039 1 70.88 302 ARG B O 1
ATOM 7798 N N . GLU B 1 303 ? -20 -13.156 9.773 1 65.94 303 GLU B N 1
ATOM 7799 C CA . GLU B 1 303 ? -20.203 -13.438 8.352 1 65.94 303 GLU B CA 1
ATOM 7800 C C . GLU B 1 303 ? -20.828 -14.812 8.148 1 65.94 303 GLU B C 1
ATOM 7802 O O . GLU B 1 303 ? -21.672 -14.992 7.27 1 65.94 303 GLU B O 1
ATOM 7807 N N . ARG B 1 304 ? -20.266 -15.773 9.117 1 60.09 304 ARG B N 1
ATOM 7808 C CA . ARG B 1 304 ? -20.781 -17.125 9.055 1 60.09 304 ARG B CA 1
ATOM 7809 C C . ARG B 1 304 ? -21.938 -17.312 10.031 1 60.09 304 ARG B C 1
ATOM 7811 O O . ARG B 1 304 ? -22.062 -16.578 11.008 1 60.09 304 ARG B O 1
ATOM 7818 N N . GLY B 1 305 ? -23.109 -17.75 9.57 1 57.56 305 GLY B N 1
ATOM 7819 C CA . GLY B 1 305 ? -24.219 -18.047 10.461 1 57.56 305 GLY B CA 1
ATOM 7820 C C . GLY B 1 305 ? -23.766 -18.5 11.844 1 57.56 305 GLY B C 1
ATOM 7821 O O . GLY B 1 305 ? -24.484 -18.297 12.828 1 57.56 305 GLY B O 1
ATOM 7822 N N . THR B 1 306 ? -22.594 -19.062 11.953 1 59.12 306 THR B N 1
ATOM 7823 C CA . THR B 1 306 ? -22.125 -19.531 13.266 1 59.12 306 THR B CA 1
ATOM 7824 C C . THR B 1 306 ? -21.172 -18.516 13.883 1 59.12 306 THR B C 1
ATOM 7826 O O . THR B 1 306 ? -20.266 -18.031 13.219 1 59.12 306 THR B O 1
ATOM 7829 N N . GLU B 1 307 ? -21.516 -18.062 14.953 1 64.12 307 GLU B N 1
ATOM 7830 C CA . GLU B 1 307 ? -20.688 -17.125 15.711 1 64.12 307 GLU B CA 1
ATOM 7831 C C . GLU B 1 307 ? -19.391 -17.781 16.172 1 64.12 307 GLU B C 1
ATOM 7833 O O . GLU B 1 307 ? -19.422 -18.781 16.891 1 64.12 307 GLU B O 1
ATOM 7838 N N . VAL B 1 308 ? -18.328 -17.578 15.508 1 68.12 308 VAL B N 1
ATOM 7839 C CA . VAL B 1 308 ? -17.031 -18.109 15.945 1 68.12 308 VAL B CA 1
ATOM 7840 C C . VAL B 1 308 ? -16.25 -17.016 16.672 1 68.12 308 VAL B C 1
ATOM 7842 O O . VAL B 1 308 ? -16.047 -15.922 16.125 1 68.12 308 VAL B O 1
ATOM 7845 N N . LEU B 1 309 ? -15.961 -17.266 17.938 1 77.19 309 LEU B N 1
ATOM 7846 C CA . LEU B 1 309 ? -15.141 -16.359 18.734 1 77.19 309 LEU B CA 1
ATOM 7847 C C . LEU B 1 309 ? -13.664 -16.578 18.453 1 77.19 309 LEU B C 1
ATOM 7849 O O . LEU B 1 309 ? -13.188 -17.719 18.422 1 77.19 309 LEU B O 1
ATOM 7853 N N . LYS B 1 310 ? -13 -15.523 18.109 1 81.19 310 LYS B N 1
ATOM 7854 C CA . LYS B 1 310 ? -11.57 -15.586 17.844 1 81.19 310 LYS B CA 1
ATOM 7855 C C . LYS B 1 310 ? -10.789 -14.648 18.766 1 81.19 310 LYS B C 1
ATOM 7857 O O . LYS B 1 310 ? -11.25 -13.547 19.062 1 81.19 310 LYS B O 1
ATOM 7862 N N . PRO B 1 311 ? -9.633 -15.195 19.188 1 85.12 311 PRO B N 1
ATOM 7863 C CA . PRO B 1 311 ? -8.758 -14.281 19.922 1 85.12 311 PRO B CA 1
ATOM 7864 C C . PRO B 1 311 ? -8.188 -13.172 19.047 1 85.12 311 PRO B C 1
ATOM 7866 O O . PRO B 1 311 ? -8.266 -13.25 17.828 1 85.12 311 PRO B O 1
ATOM 7869 N N . LEU B 1 312 ? -7.633 -12.141 19.625 1 88.94 312 LEU B N 1
ATOM 7870 C CA . LEU B 1 312 ? -7.125 -10.961 18.922 1 88.94 312 LEU B CA 1
ATOM 7871 C C . LEU B 1 312 ? -6.031 -11.344 17.938 1 88.94 312 LEU B C 1
ATOM 7873 O O . LEU B 1 312 ? -5.988 -10.82 16.812 1 88.94 312 LEU B O 1
ATOM 7877 N N . LEU B 1 313 ? -5.223 -12.297 18.328 1 86.12 313 LEU B N 1
ATOM 7878 C CA . LEU B 1 313 ? -4.074 -12.664 17.516 1 86.12 313 LEU B CA 1
ATOM 7879 C C . LEU B 1 313 ? -4.523 -13.367 16.234 1 86.12 313 LEU B C 1
ATOM 7881 O O . LEU B 1 313 ? -3.758 -13.477 15.273 1 86.12 313 LEU B O 1
ATOM 7885 N N . LYS B 1 314 ? -5.719 -13.875 16.234 1 82.5 314 LYS B N 1
ATOM 7886 C CA . LYS B 1 314 ? -6.23 -14.586 15.062 1 82.5 314 LYS B CA 1
ATOM 7887 C C . LYS B 1 314 ? -7.109 -13.68 14.203 1 82.5 314 LYS B C 1
ATOM 7889 O O . LYS B 1 314 ? -7.676 -14.125 13.203 1 82.5 314 LYS B O 1
ATOM 7894 N N . THR B 1 315 ? -7.25 -12.461 14.68 1 87.44 315 THR B N 1
ATOM 7895 C CA . THR B 1 315 ? -8.008 -11.477 13.922 1 87.44 315 THR B CA 1
ATOM 7896 C C . THR B 1 315 ? -7.109 -10.758 12.914 1 87.44 315 THR B C 1
ATOM 7898 O O . THR B 1 315 ? -5.965 -10.422 13.227 1 87.44 315 THR B O 1
ATOM 7901 N N . PRO B 1 316 ? -7.625 -10.578 11.703 1 85.94 316 PRO B N 1
ATOM 7902 C CA . PRO B 1 316 ? -6.812 -9.844 10.727 1 85.94 316 PRO B CA 1
ATOM 7903 C C . PRO B 1 316 ? -6.41 -8.461 11.227 1 85.94 316 PRO B C 1
ATOM 7905 O O . PRO B 1 316 ? -7.219 -7.762 11.844 1 85.94 316 PRO B O 1
ATOM 7908 N N . GLU B 1 317 ? -5.219 -8.156 10.969 1 89.38 317 GLU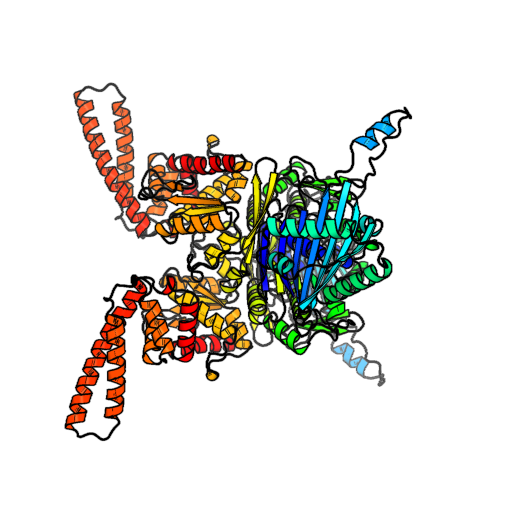 B N 1
ATOM 7909 C CA . GLU B 1 317 ? -4.66 -6.895 11.453 1 89.38 317 GLU B CA 1
ATOM 7910 C C . GLU B 1 317 ? -5.473 -5.703 10.961 1 89.38 317 GLU B C 1
ATOM 7912 O O . GLU B 1 317 ? -5.688 -4.742 11.703 1 89.38 317 GLU B O 1
ATOM 7917 N N . GLY B 1 318 ? -5.871 -5.738 9.672 1 90.81 318 GLY B N 1
ATOM 7918 C CA . GLY B 1 318 ? -6.664 -4.648 9.133 1 90.81 318 GLY B CA 1
ATOM 7919 C C . GLY B 1 318 ? -7.945 -4.398 9.898 1 90.81 318 GLY B C 1
ATOM 7920 O O . GLY B 1 318 ? -8.383 -3.256 10.039 1 90.81 318 GLY B O 1
ATOM 7921 N N . VAL B 1 319 ? -8.555 -5.434 10.445 1 91.06 319 VAL B N 1
ATOM 7922 C CA . VAL B 1 319 ? -9.789 -5.336 11.211 1 91.06 319 VAL B CA 1
ATOM 7923 C C . VAL B 1 319 ? -9.508 -4.688 12.562 1 91.06 319 VAL B C 1
ATOM 7925 O O . VAL B 1 319 ? -10.281 -3.848 13.031 1 91.06 319 VAL B O 1
ATOM 7928 N N . LEU B 1 320 ? -8.445 -5.082 13.133 1 92.88 320 LEU B N 1
ATOM 7929 C CA . LEU B 1 320 ? -8.055 -4.5 14.414 1 92.88 320 LEU B CA 1
ATOM 7930 C C . LEU B 1 320 ? -7.785 -3.004 14.266 1 92.88 320 LEU B C 1
ATOM 7932 O O . LEU B 1 320 ? -8.234 -2.205 15.094 1 92.88 320 LEU B O 1
ATOM 7936 N N . GLU B 1 321 ? -7.086 -2.641 13.219 1 93.38 321 GLU B N 1
ATOM 7937 C CA . GLU B 1 321 ? -6.766 -1.239 12.969 1 93.38 321 GLU B CA 1
ATOM 7938 C C . GLU B 1 321 ? -8.031 -0.42 12.727 1 93.38 321 GLU B C 1
ATOM 7940 O O . GLU B 1 321 ? -8.133 0.719 13.188 1 93.38 321 GLU B O 1
ATOM 7945 N N . ALA B 1 322 ? -8.93 -1.018 11.984 1 94.06 322 ALA B N 1
ATOM 7946 C CA . ALA B 1 322 ? -10.188 -0.331 11.719 1 94.06 322 ALA B CA 1
ATOM 7947 C C . ALA B 1 322 ? -10.953 -0.065 13.016 1 94.06 322 ALA B C 1
ATOM 7949 O O . ALA B 1 322 ? -11.477 1.031 13.219 1 94.06 322 ALA B O 1
ATOM 7950 N N . LYS B 1 323 ? -10.977 -1.044 13.844 1 94.81 323 LYS B N 1
ATOM 7951 C CA . LYS B 1 323 ? -11.688 -0.896 15.109 1 94.81 323 LYS B CA 1
ATOM 7952 C C . LYS B 1 323 ? -11.047 0.183 15.977 1 94.81 323 LYS B C 1
ATOM 7954 O O . LYS B 1 323 ? -11.742 1.01 16.562 1 94.81 323 LYS B O 1
ATOM 7959 N N . GLN B 1 324 ? -9.789 0.137 16.062 1 95.81 324 GLN B N 1
ATOM 7960 C CA . GLN B 1 324 ? -9.078 1.153 16.844 1 95.81 324 GLN B CA 1
ATOM 7961 C C . GLN B 1 324 ? -9.367 2.553 16.297 1 95.81 324 GLN B C 1
ATOM 7963 O O . GLN B 1 324 ? -9.641 3.475 17.078 1 95.81 324 GLN B O 1
ATOM 7968 N N . LEU B 1 325 ? -9.328 2.678 15.016 1 96.5 325 LEU B N 1
ATOM 7969 C CA . LEU B 1 325 ? -9.562 3.967 14.375 1 96.5 325 LEU B CA 1
ATOM 7970 C C . LEU B 1 325 ? -10.969 4.477 14.688 1 96.5 325 LEU B C 1
ATOM 7972 O O . LEU B 1 325 ? -11.148 5.645 15.047 1 96.5 325 LEU B O 1
ATOM 7976 N N . THR B 1 326 ? -11.953 3.6 14.57 1 95.94 326 THR B N 1
ATOM 7977 C CA . THR B 1 326 ? -13.336 4.031 14.758 1 95.94 326 THR B CA 1
ATOM 7978 C C . THR B 1 326 ? -13.586 4.398 16.219 1 95.94 326 THR B C 1
ATOM 7980 O O . THR B 1 326 ? -14.352 5.324 16.516 1 95.94 326 THR B O 1
ATOM 7983 N N . LEU B 1 327 ? -12.922 3.66 17.141 1 96.69 327 LEU B N 1
ATOM 7984 C CA . LEU B 1 327 ? -13.023 4.004 18.562 1 96.69 327 LEU B CA 1
ATOM 7985 C C . LEU B 1 327 ? -12.453 5.395 18.828 1 96.69 327 LEU B C 1
ATOM 7987 O O . LEU B 1 327 ? -13.062 6.195 19.531 1 96.69 327 LEU B O 1
ATOM 7991 N N . ILE B 1 328 ? -11.367 5.707 18.219 1 97 328 ILE B N 1
ATOM 7992 C CA . ILE B 1 328 ? -10.688 6.98 18.406 1 97 328 ILE B CA 1
ATOM 7993 C C . ILE B 1 328 ? -11.516 8.109 17.797 1 97 328 ILE B C 1
ATOM 7995 O O . ILE B 1 328 ? -11.711 9.156 18.422 1 97 328 ILE B O 1
ATOM 7999 N N . LEU B 1 329 ? -12.062 7.887 16.609 1 95.94 329 LEU B N 1
ATOM 8000 C CA . LEU B 1 329 ? -12.828 8.906 15.906 1 95.94 329 LEU B CA 1
ATOM 8001 C C . LEU B 1 329 ? -14.141 9.195 16.625 1 95.94 329 LEU B C 1
ATOM 8003 O O . LEU B 1 329 ? -14.648 10.32 16.578 1 95.94 329 LEU B O 1
ATOM 8007 N N . ALA B 1 330 ? -14.633 8.195 17.328 1 95.5 330 ALA B N 1
ATOM 8008 C CA . ALA B 1 330 ? -15.93 8.336 17.984 1 95.5 330 ALA B CA 1
ATOM 8009 C C . ALA B 1 330 ? -15.773 8.891 19.391 1 95.5 330 ALA B C 1
ATOM 8011 O O . ALA B 1 330 ? -16.766 9.117 20.094 1 95.5 330 ALA B O 1
ATOM 8012 N N . HIS B 1 331 ? -14.562 9.023 19.844 1 95 331 HIS B N 1
ATOM 8013 C CA . HIS B 1 331 ? -14.328 9.57 21.172 1 95 331 HIS B CA 1
ATOM 8014 C C . HIS B 1 331 ? -14.789 11.023 21.266 1 95 331 HIS B C 1
ATOM 8016 O O . HIS B 1 331 ? -14.445 11.836 20.406 1 95 331 HIS B O 1
ATOM 8022 N N . LYS B 1 332 ? -15.438 11.406 22.234 1 91.19 332 LYS B N 1
ATOM 8023 C CA . LYS B 1 332 ? -16.125 12.688 22.359 1 91.19 332 LYS B CA 1
ATOM 8024 C C . LYS B 1 332 ? -15.141 13.82 22.641 1 91.19 332 LYS B C 1
ATOM 8026 O O . LYS B 1 332 ? -15.383 14.969 22.266 1 91.19 332 LYS B O 1
ATOM 8031 N N . GLU B 1 333 ? -14.07 13.508 23.266 1 91.06 333 GLU B N 1
ATOM 8032 C CA . GLU B 1 333 ? -13.195 14.562 23.75 1 91.06 333 GLU B CA 1
ATOM 8033 C C . GLU B 1 333 ? -12.055 14.836 22.781 1 91.06 333 GLU B C 1
ATOM 8035 O O . GLU B 1 333 ? -11.453 15.914 22.797 1 91.06 333 GLU B O 1
ATOM 8040 N N . TYR B 1 334 ? -11.711 13.852 22 1 93.5 334 TYR B N 1
ATOM 8041 C CA . TYR B 1 334 ? -10.586 14.039 21.078 1 93.5 334 TYR B CA 1
ATOM 8042 C C . TYR B 1 334 ? -10.938 15.039 19.984 1 93.5 334 TYR B C 1
ATOM 8044 O O . TYR B 1 334 ? -11.93 14.867 19.281 1 93.5 334 TYR B O 1
ATOM 8052 N N . SER B 1 335 ? -10.117 16.109 19.891 1 94.19 335 SER B N 1
ATOM 8053 C CA . SER B 1 335 ? -10.344 17.109 18.859 1 94.19 335 SER B CA 1
ATOM 8054 C C . SER B 1 335 ? -9.164 17.188 17.891 1 94.19 335 SER B C 1
ATOM 8056 O O . SER B 1 335 ? -9.297 17.688 16.766 1 94.19 335 SER B O 1
ATOM 8058 N N . THR B 1 336 ? -7.984 16.812 18.344 1 95.81 336 THR B N 1
ATOM 8059 C CA . THR B 1 336 ? -6.793 16.688 17.516 1 95.81 336 THR B CA 1
ATOM 8060 C C . THR B 1 336 ? -6.27 15.25 17.531 1 95.81 336 THR B C 1
ATOM 8062 O O . THR B 1 336 ? -5.848 14.75 18.578 1 95.81 336 THR B O 1
ATOM 8065 N N . ILE B 1 337 ? -6.316 14.625 16.406 1 96.94 337 ILE B N 1
ATOM 8066 C CA . ILE B 1 337 ? -5.898 13.234 16.312 1 96.94 337 ILE B CA 1
ATOM 8067 C C . ILE B 1 337 ? -4.758 13.109 15.297 1 96.94 337 ILE B C 1
ATOM 8069 O O . ILE B 1 337 ? -4.879 13.57 14.156 1 96.94 337 ILE B O 1
ATOM 8073 N N . THR B 1 338 ? -3.621 12.625 15.727 1 96.88 338 THR B N 1
ATOM 8074 C CA . THR B 1 338 ? -2.549 12.25 14.812 1 96.88 338 THR B CA 1
ATOM 8075 C C . THR B 1 338 ? -2.441 10.734 14.703 1 96.88 338 THR B C 1
ATOM 8077 O O . THR B 1 338 ? -2.361 10.031 15.711 1 96.88 338 THR B O 1
ATOM 8080 N N . TYR B 1 339 ? -2.492 10.219 13.523 1 97 339 TYR B N 1
ATOM 8081 C CA . TYR B 1 339 ? -2.58 8.773 13.312 1 97 339 TYR B CA 1
ATOM 8082 C C . TYR B 1 339 ? -1.577 8.32 12.258 1 97 339 TYR B C 1
ATOM 8084 O O . TYR B 1 339 ? -1.738 8.609 11.07 1 97 339 TYR B O 1
ATOM 8092 N N . GLU B 1 340 ? -0.605 7.598 12.703 1 95.25 340 GLU B N 1
ATOM 8093 C CA . GLU B 1 340 ? 0.381 7.09 11.758 1 95.25 340 GLU B CA 1
ATOM 8094 C C . GLU B 1 340 ? -0.031 5.727 11.211 1 95.25 340 GLU B C 1
ATOM 8096 O O . GLU B 1 340 ? -0.208 4.773 11.969 1 95.25 340 GLU B O 1
ATOM 8101 N N . GLU B 1 341 ? -0.288 5.621 9.945 1 93.31 341 GLU B N 1
ATOM 8102 C CA . GLU B 1 341 ? -0.525 4.43 9.141 1 93.31 341 GLU B CA 1
ATOM 8103 C C . GLU B 1 341 ? -1.746 3.66 9.641 1 93.31 341 GLU B C 1
ATOM 8105 O O . GLU B 1 341 ? -1.663 2.459 9.906 1 93.31 341 GLU B O 1
ATOM 8110 N N . PRO B 1 342 ? -2.885 4.309 9.695 1 95.31 342 PRO B N 1
ATOM 8111 C CA . PRO B 1 342 ? -4.098 3.59 10.094 1 95.31 342 PRO B CA 1
ATOM 8112 C C . PRO B 1 342 ? -4.484 2.498 9.102 1 95.31 342 PRO B C 1
ATOM 8114 O O . PRO B 1 342 ? -5.332 1.654 9.398 1 95.31 342 PRO B O 1
ATOM 8117 N N . ASP B 1 343 ? -3.893 2.568 7.902 1 93.19 343 ASP B N 1
ATOM 8118 C CA . ASP B 1 343 ? -4.242 1.628 6.844 1 93.19 343 ASP B CA 1
ATOM 8119 C C . ASP B 1 343 ? -3.4 0.357 6.938 1 93.19 343 ASP B C 1
ATOM 8121 O O . ASP B 1 343 ? -3.486 -0.518 6.074 1 93.19 343 ASP B O 1
ATOM 8125 N N . ARG B 1 344 ? -2.68 0.2 7.965 1 91.06 344 ARG B N 1
ATOM 8126 C CA . ARG B 1 344 ? -1.818 -0.966 8.141 1 91.06 344 ARG B CA 1
ATOM 8127 C C . ARG B 1 344 ? -2.625 -2.258 8.055 1 91.06 344 ARG B C 1
ATOM 8129 O O . ARG B 1 344 ? -3.668 -2.387 8.695 1 91.06 344 ARG B O 1
ATOM 8136 N N . GLY B 1 345 ? -2.137 -3.133 7.223 1 89.25 345 GLY B N 1
ATOM 8137 C CA . GLY B 1 345 ? -2.75 -4.449 7.121 1 89.25 345 GLY B CA 1
ATOM 8138 C C . GLY B 1 345 ? -4.047 -4.445 6.34 1 89.25 345 GLY B C 1
ATOM 8139 O O . GLY B 1 345 ? -4.719 -5.473 6.23 1 89.25 345 GLY B O 1
ATOM 8140 N N . MET B 1 346 ? -4.383 -3.305 5.758 1 90.31 346 MET B N 1
ATOM 8141 C CA . MET B 1 346 ? -5.648 -3.209 5.035 1 90.31 346 MET B CA 1
ATOM 8142 C C . MET B 1 346 ? -5.445 -3.43 3.541 1 90.31 346 MET B C 1
ATOM 8144 O O . MET B 1 346 ? -4.457 -2.965 2.971 1 90.31 346 MET B O 1
ATOM 8148 N N . HIS B 1 347 ? -6.375 -4.176 3.029 1 86.19 347 HIS B N 1
ATOM 8149 C CA . HIS B 1 347 ? -6.402 -4.273 1.575 1 86.19 347 HIS B CA 1
ATOM 8150 C C . HIS B 1 347 ? -6.988 -3.012 0.95 1 86.19 347 HIS B C 1
ATOM 8152 O O . HIS B 1 347 ? -7.664 -2.232 1.629 1 86.19 347 HIS B O 1
ATOM 8158 N N . PRO B 1 348 ? -6.797 -2.709 -0.316 1 83.81 348 PRO B N 1
ATOM 8159 C CA . PRO B 1 348 ? -7.148 -1.444 -0.966 1 83.81 348 PRO B CA 1
ATOM 8160 C C . PRO B 1 348 ? -8.625 -1.085 -0.805 1 83.81 348 PRO B C 1
ATOM 8162 O O . PRO B 1 348 ? -8.953 0.076 -0.553 1 83.81 348 PRO B O 1
ATOM 8165 N N . HIS B 1 349 ? -9.453 -2.002 -0.874 1 79.81 349 HIS B N 1
ATOM 8166 C CA . HIS B 1 349 ? -10.875 -1.732 -0.741 1 79.81 349 HIS B CA 1
ATOM 8167 C C . HIS B 1 349 ? -11.211 -1.206 0.651 1 79.81 349 HIS B C 1
ATOM 8169 O O . HIS B 1 349 ? -12.008 -0.277 0.792 1 79.81 349 HIS B O 1
ATOM 8175 N N . MET B 1 350 ? -10.648 -1.837 1.551 1 86.38 350 MET B N 1
ATOM 8176 C CA . MET B 1 350 ? -10.859 -1.395 2.926 1 86.38 350 MET B CA 1
ATOM 8177 C C . MET B 1 350 ? -10.305 0.009 3.137 1 86.38 350 MET B C 1
ATOM 8179 O O . MET B 1 350 ? -10.891 0.814 3.859 1 86.38 350 MET B O 1
ATOM 8183 N N . ILE B 1 351 ? -9.203 0.334 2.48 1 90.38 351 ILE B N 1
ATOM 8184 C CA . ILE B 1 351 ? -8.594 1.656 2.576 1 90.38 351 ILE B CA 1
ATOM 8185 C C . ILE B 1 351 ? -9.531 2.701 1.97 1 90.38 351 ILE B C 1
ATOM 8187 O O . ILE B 1 351 ? -9.703 3.787 2.527 1 90.38 351 ILE B O 1
ATOM 8191 N N . LYS B 1 352 ? -10.117 2.346 0.895 1 83.69 352 LYS B N 1
ATOM 8192 C CA . LYS B 1 352 ? -11.062 3.256 0.247 1 83.69 352 LYS B CA 1
ATOM 8193 C C . LYS B 1 352 ? -12.242 3.562 1.157 1 83.69 352 LYS B C 1
ATOM 8195 O O . LYS B 1 352 ? -12.656 4.719 1.283 1 83.69 352 LYS B O 1
ATOM 8200 N N . LYS B 1 353 ? -12.719 2.502 1.806 1 83.44 353 LYS B N 1
ATOM 8201 C CA . LYS B 1 353 ? -13.836 2.684 2.736 1 83.44 353 LYS B CA 1
ATOM 8202 C C . LYS B 1 353 ? -13.43 3.582 3.902 1 83.44 353 LYS B C 1
ATOM 8204 O O . LYS B 1 353 ? -14.195 4.461 4.309 1 83.44 353 LYS B O 1
ATOM 8209 N N . MET B 1 354 ? -12.312 3.307 4.379 1 91.12 354 MET B N 1
ATOM 8210 C CA . MET B 1 354 ? -11.805 4.105 5.492 1 91.12 354 MET B CA 1
ATOM 8211 C C . MET B 1 354 ? -11.641 5.566 5.078 1 91.12 354 MET B C 1
ATOM 8213 O O . MET B 1 354 ? -12.062 6.473 5.801 1 91.12 354 MET B O 1
ATOM 8217 N N . ARG B 1 355 ? -11.039 5.766 3.939 1 88.62 355 ARG B N 1
ATOM 8218 C CA . ARG B 1 355 ? -10.844 7.117 3.422 1 88.62 355 ARG B CA 1
ATOM 8219 C C . ARG B 1 355 ? -12.164 7.859 3.299 1 88.62 355 ARG B C 1
ATOM 8221 O O . ARG B 1 355 ? -12.289 9 3.746 1 88.62 355 ARG B O 1
ATOM 8228 N N . ASP B 1 356 ? -13.117 7.223 2.771 1 80.19 356 ASP B N 1
ATOM 8229 C CA . ASP B 1 356 ? -14.422 7.844 2.578 1 80.19 356 ASP B CA 1
ATOM 8230 C C . ASP B 1 356 ? -15.062 8.211 3.916 1 80.19 356 ASP B C 1
ATOM 8232 O O . ASP B 1 356 ? -15.648 9.281 4.055 1 80.19 356 ASP B O 1
ATOM 8236 N N . LEU B 1 357 ? -14.93 7.332 4.797 1 84.06 357 LEU B N 1
ATOM 8237 C CA . LEU B 1 357 ? -15.484 7.562 6.125 1 84.06 357 LEU B CA 1
ATOM 8238 C C . LEU B 1 357 ? -14.836 8.773 6.785 1 84.06 357 LEU B C 1
ATOM 8240 O O . LEU B 1 357 ? -15.531 9.656 7.289 1 84.06 357 LEU B O 1
ATOM 8244 N N . ILE B 1 358 ? -13.547 8.852 6.754 1 89.38 358 ILE B N 1
ATOM 8245 C CA . ILE B 1 358 ? -12.836 9.867 7.523 1 89.38 358 ILE B CA 1
ATOM 8246 C C . ILE B 1 358 ? -12.969 11.219 6.836 1 89.38 358 ILE B C 1
ATOM 8248 O O . ILE B 1 358 ? -12.906 12.266 7.488 1 89.38 358 ILE B O 1
ATOM 8252 N N . LEU B 1 359 ? -13.188 11.242 5.582 1 83.25 359 LEU B N 1
ATOM 8253 C CA . LEU B 1 359 ? -13.328 12.5 4.863 1 83.25 359 LEU B CA 1
ATOM 8254 C C . LEU B 1 359 ? -14.742 13.062 5.023 1 83.25 359 LEU B C 1
ATOM 8256 O O . LEU B 1 359 ? -14.914 14.281 5.148 1 83.25 359 LEU B O 1
ATOM 8260 N N . LYS B 1 360 ? -15.617 12.219 5.176 1 76.88 360 LYS B N 1
ATOM 8261 C CA . LYS B 1 360 ? -16.984 12.695 5.094 1 76.88 360 LYS B CA 1
ATOM 8262 C C . LYS B 1 360 ? -17.625 12.797 6.48 1 76.88 360 LYS B C 1
ATOM 8264 O O . LYS B 1 360 ? -18.484 13.641 6.715 1 76.88 360 LYS B O 1
ATOM 8269 N N . HIS B 1 361 ? -17.188 11.984 7.34 1 79.5 361 HIS B N 1
ATOM 8270 C CA . HIS B 1 361 ? -17.984 11.844 8.555 1 79.5 361 HIS B CA 1
ATOM 8271 C C . HIS B 1 361 ? -17.234 12.391 9.766 1 79.5 361 HIS B C 1
ATOM 8273 O O . HIS B 1 361 ? -17.719 12.266 10.898 1 79.5 361 HIS B O 1
ATOM 8279 N N . VAL B 1 362 ? -16.156 12.875 9.578 1 86.25 362 VAL B N 1
ATOM 8280 C CA . VAL B 1 362 ? -15.422 13.438 10.695 1 86.25 362 VAL B CA 1
ATOM 8281 C C . VAL B 1 362 ? -15.625 14.953 10.742 1 86.25 362 VAL B C 1
ATOM 8283 O O . VAL B 1 362 ? -15.312 15.664 9.789 1 86.25 362 VAL B O 1
ATOM 8286 N N . SER B 1 363 ? -16.281 15.344 11.789 1 84.81 363 SER B N 1
ATOM 8287 C CA . SER B 1 363 ? -16.5 16.766 12.016 1 84.81 363 SER B CA 1
ATOM 8288 C C . SER B 1 363 ? -16.125 17.172 13.438 1 84.81 363 SER B C 1
ATOM 8290 O O . SER B 1 363 ? -16.125 16.344 14.344 1 84.81 363 SER B O 1
ATOM 8292 N N . GLY B 1 364 ? -15.75 18.406 13.602 1 88 364 GLY B N 1
ATOM 8293 C CA . GLY B 1 364 ? -15.406 18.922 14.922 1 88 364 GLY B CA 1
ATOM 8294 C C . GLY B 1 364 ? -14.039 18.453 15.398 1 88 364 GLY B C 1
ATOM 8295 O O . GLY B 1 364 ? -13.727 18.562 16.594 1 88 364 GLY B O 1
ATOM 8296 N N . LYS B 1 365 ? -13.305 17.844 14.539 1 93.38 365 LYS B N 1
ATOM 8297 C CA . LYS B 1 365 ? -11.969 17.344 14.836 1 93.38 365 LYS B CA 1
ATOM 8298 C C . LYS B 1 365 ? -11.008 17.609 13.688 1 93.38 365 LYS B C 1
ATOM 8300 O O . LYS B 1 365 ? -11.438 17.812 12.547 1 93.38 365 LYS B O 1
ATOM 8305 N N . THR B 1 366 ? -9.773 17.766 13.984 1 96.25 366 THR B N 1
ATOM 8306 C CA . THR B 1 366 ? -8.711 17.719 12.984 1 96.25 366 THR B CA 1
ATOM 8307 C C . THR B 1 366 ? -7.918 16.406 13.094 1 96.25 366 THR B C 1
ATOM 8309 O O . THR B 1 366 ? -7.344 16.125 14.148 1 96.25 366 THR B O 1
ATOM 8312 N N . VAL B 1 367 ? -7.98 15.656 12.078 1 97.25 367 VAL B N 1
ATOM 8313 C CA . VAL B 1 367 ? -7.293 14.367 12.039 1 97.25 367 VAL B CA 1
ATOM 8314 C C . VAL B 1 367 ? -6.133 14.438 11.055 1 97.25 367 VAL B C 1
ATOM 8316 O O . VAL B 1 367 ? -6.328 14.734 9.875 1 97.25 367 VAL B O 1
ATOM 8319 N N . LEU B 1 368 ? -4.945 14.227 11.547 1 97.62 368 LEU B N 1
ATOM 8320 C CA . LEU B 1 368 ? -3.758 14.148 10.703 1 97.62 368 LEU B CA 1
ATOM 8321 C C . LEU B 1 368 ? -3.316 12.703 10.508 1 97.62 368 LEU B C 1
ATOM 8323 O O . LEU B 1 368 ? -2.914 12.039 11.461 1 97.62 368 LEU B O 1
ATOM 8327 N N . ILE B 1 369 ? -3.354 12.25 9.234 1 97.31 369 ILE B N 1
ATOM 8328 C CA . ILE B 1 369 ? -3.039 10.859 8.93 1 97.31 369 ILE B CA 1
ATOM 8329 C C . ILE B 1 369 ? -1.765 10.789 8.094 1 97.31 369 ILE B C 1
ATOM 8331 O O . ILE B 1 369 ? -1.63 11.508 7.098 1 97.31 369 ILE B O 1
ATOM 8335 N N . ILE B 1 370 ? -0.841 10.016 8.562 1 96.06 370 ILE B N 1
ATOM 8336 C CA . ILE B 1 370 ? 0.328 9.688 7.75 1 96.06 370 ILE B CA 1
ATOM 8337 C C . ILE B 1 370 ? 0.129 8.32 7.09 1 96.06 370 ILE B C 1
ATOM 8339 O O . ILE B 1 370 ? -0.255 7.355 7.75 1 96.06 370 ILE B O 1
ATOM 8343 N N . SER B 1 371 ? 0.309 8.195 5.793 1 92.88 371 SER B N 1
ATOM 8344 C CA . SER B 1 371 ? 0.187 6.926 5.082 1 92.88 371 SER B CA 1
ATOM 8345 C C . SER B 1 371 ? 1.213 6.824 3.959 1 92.88 371 SER B C 1
ATOM 8347 O O . SER B 1 371 ? 1.653 7.84 3.418 1 92.88 371 SER B O 1
ATOM 8349 N N . HIS B 1 372 ? 1.588 5.625 3.678 1 89.19 372 HIS B N 1
ATOM 8350 C CA . HIS B 1 372 ? 2.469 5.336 2.553 1 89.19 372 HIS B CA 1
ATOM 8351 C C . HIS B 1 372 ? 1.706 4.672 1.411 1 89.19 372 HIS B C 1
ATOM 8353 O O . HIS B 1 372 ? 2.295 4.316 0.388 1 89.19 372 HIS B O 1
ATOM 8359 N N . ASN B 1 373 ? 0.463 4.59 1.544 1 88.88 373 ASN B N 1
ATOM 8360 C CA . ASN B 1 373 ? -0.336 3.863 0.562 1 88.88 373 ASN B CA 1
ATOM 8361 C C . ASN B 1 373 ? -1.048 4.816 -0.395 1 88.88 373 ASN B C 1
ATOM 8363 O O . ASN B 1 373 ? -1.906 5.594 0.023 1 88.88 373 ASN B O 1
ATOM 8367 N N . PRO B 1 374 ? -0.832 4.688 -1.677 1 86.44 374 PRO B N 1
ATOM 8368 C CA . PRO B 1 374 ? -1.438 5.609 -2.641 1 86.44 374 PRO B CA 1
ATOM 8369 C C . PRO B 1 374 ? -2.959 5.488 -2.693 1 86.44 374 PRO B C 1
ATOM 8371 O O . PRO B 1 374 ? -3.643 6.426 -3.117 1 86.44 374 PRO B O 1
ATOM 8374 N N . THR B 1 375 ? -3.498 4.398 -2.242 1 84.31 375 THR B N 1
ATOM 8375 C CA . THR B 1 375 ? -4.934 4.156 -2.303 1 84.31 375 THR B CA 1
ATOM 8376 C C . THR B 1 375 ? -5.691 5.164 -1.442 1 84.31 375 THR B C 1
ATOM 8378 O O . THR B 1 375 ? -6.887 5.383 -1.641 1 84.31 375 THR B O 1
ATOM 8381 N N . ILE B 1 376 ? -5 5.84 -0.59 1 89.5 376 ILE B N 1
ATOM 8382 C CA . ILE B 1 376 ? -5.652 6.77 0.327 1 89.5 376 ILE B CA 1
ATOM 8383 C C . ILE B 1 376 ? -6.012 8.055 -0.41 1 89.5 376 ILE B C 1
ATOM 8385 O O . ILE B 1 376 ? -6.824 8.852 0.072 1 89.5 376 ILE B O 1
ATOM 8389 N N . ILE B 1 377 ? -5.441 8.25 -1.571 1 83.75 377 ILE B N 1
ATOM 8390 C CA . ILE B 1 377 ? -5.59 9.523 -2.273 1 83.75 377 ILE B CA 1
ATOM 8391 C C . ILE B 1 377 ? -6.715 9.414 -3.299 1 83.75 377 ILE B C 1
ATOM 8393 O O . ILE B 1 377 ? -6.691 8.539 -4.164 1 83.75 377 ILE B O 1
ATOM 8397 N N . ASP B 1 378 ? -7.668 10.156 -3.123 1 77.88 378 ASP B N 1
ATOM 8398 C CA . ASP B 1 378 ? -8.648 10.445 -4.168 1 77.88 378 ASP B CA 1
ATOM 8399 C C . ASP B 1 378 ? -8.75 11.953 -4.414 1 77.88 378 ASP B C 1
ATOM 8401 O O . ASP B 1 378 ? -7.922 12.727 -3.932 1 77.88 378 ASP B O 1
ATOM 8405 N N . ASN B 1 379 ? -9.672 12.391 -5.121 1 69.75 379 ASN B N 1
ATOM 8406 C CA . ASN B 1 379 ? -9.766 13.805 -5.473 1 69.75 379 ASN B CA 1
ATOM 8407 C C . ASN B 1 379 ? -9.992 14.672 -4.238 1 69.75 379 ASN B C 1
ATOM 8409 O O . ASN B 1 379 ? -9.406 15.75 -4.117 1 69.75 379 ASN B O 1
ATOM 8413 N N . TRP B 1 380 ? -10.773 14.195 -3.424 1 71.56 380 TRP B N 1
ATOM 8414 C CA . TRP B 1 380 ? -11.07 14.953 -2.217 1 71.56 380 TRP B CA 1
ATOM 8415 C C . TRP B 1 380 ? -9.898 14.914 -1.243 1 71.56 380 TRP B C 1
ATOM 8417 O O . TRP B 1 380 ? -9.531 15.938 -0.662 1 71.56 380 TRP B O 1
ATOM 8427 N N . ALA B 1 381 ? -9.352 13.797 -1.11 1 82.69 381 ALA B N 1
ATOM 8428 C CA . ALA B 1 381 ? -8.211 13.656 -0.215 1 82.69 381 ALA B CA 1
ATOM 8429 C C . ALA B 1 381 ? -7.027 14.492 -0.692 1 82.69 381 ALA B C 1
ATOM 8431 O O . ALA B 1 381 ? -6.266 15.023 0.12 1 82.69 381 ALA B O 1
ATOM 8432 N N . MET B 1 382 ? -6.941 14.641 -1.936 1 81.69 382 MET B N 1
ATOM 8433 C CA . MET B 1 382 ? -5.797 15.344 -2.512 1 81.69 382 MET B CA 1
ATOM 8434 C C . MET B 1 382 ? -5.766 16.797 -2.055 1 81.69 382 MET B C 1
ATOM 8436 O O . MET B 1 382 ? -4.691 17.344 -1.784 1 81.69 382 MET B O 1
ATOM 8440 N N . SER B 1 383 ? -6.895 17.422 -1.984 1 79.38 383 SER B N 1
ATOM 8441 C CA . SER B 1 383 ? -6.965 18.828 -1.588 1 79.38 383 SER B CA 1
ATOM 8442 C C . SER B 1 383 ? -6.59 19.016 -0.121 1 79.38 383 SER B C 1
ATOM 8444 O O . SER B 1 383 ? -6.312 20.125 0.32 1 79.38 383 SER B O 1
ATOM 8446 N N . ARG B 1 384 ? -6.543 17.938 0.587 1 89.88 384 ARG B N 1
ATOM 8447 C CA . ARG B 1 384 ? -6.238 17.984 2.014 1 89.88 384 ARG B CA 1
ATOM 8448 C C . ARG B 1 384 ? -4.934 17.25 2.316 1 89.88 384 ARG B C 1
ATOM 8450 O O . ARG B 1 384 ? -4.719 16.797 3.441 1 89.88 384 ARG B O 1
ATOM 8457 N N . THR B 1 385 ? -4.129 17.156 1.265 1 91.38 385 THR B N 1
ATOM 8458 C CA . THR B 1 385 ? -2.912 16.359 1.41 1 91.38 385 THR B CA 1
ATOM 8459 C C . THR B 1 385 ? -1.678 17.25 1.425 1 91.38 385 THR B C 1
ATOM 8461 O O . THR B 1 385 ? -1.586 18.203 0.646 1 91.38 385 THR B O 1
ATOM 8464 N N . PHE B 1 386 ? -0.811 16.969 2.414 1 92.75 386 PHE B N 1
ATOM 8465 C CA . PHE B 1 386 ? 0.512 17.562 2.492 1 92.75 386 PHE B CA 1
ATOM 8466 C C . PHE B 1 386 ? 1.588 16.578 2.059 1 92.75 386 PHE B C 1
ATOM 8468 O O . PHE B 1 386 ? 1.519 15.398 2.389 1 92.75 386 PHE B O 1
ATOM 8475 N N . ILE B 1 387 ? 2.566 17.078 1.317 1 90.38 387 ILE B N 1
ATOM 8476 C CA . ILE B 1 387 ? 3.65 16.219 0.843 1 90.38 387 ILE B CA 1
ATOM 8477 C C . ILE B 1 387 ? 4.961 16.625 1.516 1 90.38 387 ILE B C 1
ATOM 8479 O O . ILE B 1 387 ? 5.344 17.797 1.479 1 90.38 387 ILE B O 1
ATOM 8483 N N . CYS B 1 388 ? 5.562 15.633 2.115 1 89.12 388 CYS B N 1
ATOM 8484 C CA . CYS B 1 388 ? 6.891 15.844 2.68 1 89.12 388 CYS B CA 1
ATOM 8485 C C . CYS B 1 388 ? 7.977 15.445 1.685 1 89.12 388 CYS B C 1
ATOM 8487 O O . CYS B 1 388 ? 7.902 14.375 1.077 1 89.12 388 CYS B O 1
ATOM 8489 N N . SER B 1 389 ? 8.898 16.266 1.51 1 82.88 389 SER B N 1
ATOM 8490 C CA . SER B 1 389 ? 9.992 16.016 0.582 1 82.88 389 SER B CA 1
ATOM 8491 C C . SER B 1 389 ? 11.344 16.266 1.242 1 82.88 389 SER B C 1
ATOM 8493 O O . SER B 1 389 ? 11.445 17.031 2.203 1 82.88 389 SER B O 1
ATOM 8495 N N . LYS B 1 390 ? 12.273 15.531 0.751 1 78.75 390 LYS B N 1
ATOM 8496 C CA . LYS B 1 390 ? 13.656 15.68 1.191 1 78.75 390 LYS B CA 1
ATOM 8497 C C . LYS B 1 390 ? 14.516 16.297 0.099 1 78.75 390 LYS B C 1
ATOM 8499 O O . LYS B 1 390 ? 14.406 15.945 -1.074 1 78.75 390 LYS B O 1
ATOM 8504 N N . HIS B 1 391 ? 15.188 17.344 0.566 1 69.88 391 HIS B N 1
ATOM 8505 C CA . HIS B 1 391 ? 16.109 18.016 -0.345 1 69.88 391 HIS B CA 1
ATOM 8506 C C . HIS B 1 391 ? 17.547 17.891 0.132 1 69.88 391 HIS B C 1
ATOM 8508 O O . HIS B 1 391 ? 17.828 18.016 1.326 1 69.88 391 HIS B O 1
ATOM 8514 N N . VAL B 1 392 ? 18.391 17.438 -0.77 1 65.31 392 VAL B N 1
ATOM 8515 C CA . VAL B 1 392 ? 19.797 17.281 -0.433 1 65.31 392 VAL B CA 1
ATOM 8516 C C . VAL B 1 392 ? 20.609 18.391 -1.103 1 65.31 392 VAL B C 1
ATOM 8518 O O . VAL B 1 392 ? 20.609 18.516 -2.33 1 65.31 392 VAL B O 1
ATOM 8521 N N . PHE B 1 393 ? 21 19.297 -0.343 1 59.34 393 PHE B N 1
ATOM 8522 C CA . PHE B 1 393 ? 21.859 20.375 -0.824 1 59.34 393 PHE B CA 1
ATOM 8523 C C . PHE B 1 393 ? 23.297 20.172 -0.349 1 59.34 393 PHE B C 1
ATOM 8525 O O . PHE B 1 393 ? 23.672 20.609 0.743 1 59.34 393 PHE B O 1
ATOM 8532 N N . GLY B 1 394 ? 24.109 19.641 -1.139 1 56.59 394 GLY B N 1
ATOM 8533 C CA . GLY B 1 394 ? 25.453 19.344 -0.683 1 56.59 394 GLY B CA 1
ATOM 8534 C C . GLY B 1 394 ? 25.484 18.391 0.507 1 56.59 394 GLY B C 1
ATOM 8535 O O . GLY B 1 394 ? 24.969 17.281 0.431 1 56.59 394 GLY B O 1
ATOM 8536 N N . ASP B 1 395 ? 25.938 18.906 1.605 1 61.41 395 ASP B N 1
ATOM 8537 C CA . ASP B 1 395 ? 26.047 18.094 2.812 1 61.41 395 ASP B CA 1
ATOM 8538 C C . ASP B 1 395 ? 24.859 18.328 3.742 1 61.41 395 ASP B C 1
ATOM 8540 O O . ASP B 1 395 ? 24.766 17.703 4.801 1 61.41 395 ASP B O 1
ATOM 8544 N N . GLU B 1 396 ? 24 19.156 3.23 1 63.75 396 GLU B N 1
ATOM 8545 C CA . GLU B 1 396 ? 22.859 19.484 4.086 1 63.75 396 GLU B CA 1
ATOM 8546 C C . GLU B 1 396 ? 21.578 18.844 3.547 1 63.75 396 GLU B C 1
ATOM 8548 O O . GLU B 1 396 ? 21.375 18.812 2.334 1 63.75 396 GLU B O 1
ATOM 8553 N N . ILE B 1 397 ? 20.922 18.188 4.48 1 72.25 397 ILE B N 1
ATOM 8554 C CA . ILE B 1 397 ? 19.625 17.625 4.137 1 72.25 397 ILE B CA 1
ATOM 8555 C C . ILE B 1 397 ? 18.516 18.469 4.75 1 72.25 397 ILE B C 1
ATOM 8557 O O . ILE B 1 397 ? 18.562 18.828 5.93 1 72.25 397 ILE B O 1
ATOM 8561 N N . SER B 1 398 ? 17.656 18.938 3.953 1 71.94 398 SER B N 1
ATOM 8562 C CA . SER B 1 398 ? 16.516 19.703 4.434 1 71.94 398 SER B CA 1
ATOM 8563 C C . SER B 1 398 ? 15.203 19.047 4.016 1 71.94 398 SER B C 1
ATOM 8565 O O . SER B 1 398 ? 15.125 18.406 2.969 1 71.94 398 SER B O 1
ATOM 8567 N N . HIS B 1 399 ? 14.297 19.172 4.949 1 79.62 399 HIS B N 1
ATOM 8568 C CA . HIS B 1 399 ? 12.969 18.656 4.652 1 79.62 399 HIS B CA 1
ATOM 8569 C C . HIS B 1 399 ? 11.984 19.781 4.391 1 79.62 399 HIS B C 1
ATOM 8571 O O . HIS B 1 399 ? 12.148 20.891 4.902 1 79.62 399 HIS B O 1
ATOM 8577 N N . SER B 1 400 ? 11.078 19.578 3.545 1 80.75 400 SER B N 1
ATOM 8578 C CA . SER B 1 400 ? 10 20.516 3.287 1 80.75 400 SER B CA 1
ATOM 8579 C C . SER B 1 400 ? 8.641 19.828 3.234 1 80.75 400 SER B C 1
ATOM 8581 O O . SER B 1 400 ? 8.57 18.625 2.936 1 80.75 400 SER B O 1
ATOM 8583 N N . VAL B 1 401 ? 7.648 20.562 3.645 1 87.38 401 VAL B N 1
ATOM 8584 C CA . VAL B 1 401 ? 6.277 20.078 3.58 1 87.38 401 VAL B CA 1
ATOM 8585 C C . VAL B 1 401 ? 5.406 21.078 2.82 1 87.38 401 VAL B C 1
ATOM 8587 O O . VAL B 1 401 ? 5.414 22.266 3.115 1 87.38 401 VAL B O 1
ATOM 8590 N N . CYS B 1 402 ? 4.719 20.609 1.803 1 85.25 402 CYS B N 1
ATOM 8591 C CA . CYS B 1 402 ? 3.854 21.5 1.031 1 85.25 402 CYS B CA 1
ATOM 8592 C C . CYS B 1 402 ? 2.475 20.875 0.83 1 85.25 402 CYS B C 1
ATOM 8594 O O . CYS B 1 402 ? 2.35 19.656 0.728 1 85.25 402 CYS B O 1
ATOM 8596 N N . LYS B 1 403 ? 1.531 21.75 0.832 1 88 403 LYS B N 1
ATOM 8597 C CA . LYS B 1 403 ? 0.18 21.297 0.521 1 88 403 LYS B CA 1
ATOM 8598 C C . LYS B 1 403 ? 0 21.094 -0.98 1 88 403 LYS B C 1
ATOM 8600 O O . LYS B 1 403 ? 0.476 21.906 -1.784 1 88 403 LYS B O 1
ATOM 8605 N N . VAL B 1 404 ? -0.684 20.047 -1.322 1 83.88 404 VAL B N 1
ATOM 8606 C CA . VAL B 1 404 ? -0.995 19.812 -2.73 1 83.88 404 VAL B CA 1
ATOM 8607 C C . VAL B 1 404 ? -1.853 20.969 -3.26 1 83.88 404 VAL B C 1
ATOM 8609 O O . VAL B 1 404 ? -2.865 21.328 -2.652 1 83.88 404 VAL B O 1
ATOM 8612 N N . PRO B 1 405 ? -1.345 21.609 -4.27 1 73.44 405 PRO B N 1
ATOM 8613 C CA . PRO B 1 405 ? -2.086 22.766 -4.793 1 73.44 405 PRO B CA 1
ATOM 8614 C C . PRO B 1 405 ? -3.475 22.391 -5.305 1 73.44 405 PRO B C 1
ATOM 8616 O O . PRO B 1 405 ? -3.66 21.297 -5.863 1 73.44 405 PRO B O 1
ATOM 8619 N N . GLY B 1 406 ? -4.574 23.047 -4.891 1 61.34 406 GLY B N 1
ATOM 8620 C CA . GLY B 1 406 ? -5.945 22.844 -5.316 1 61.34 406 GLY B CA 1
ATOM 8621 C C . GLY B 1 406 ? -6.168 23.141 -6.789 1 61.34 406 GLY B C 1
ATOM 8622 O O . GLY B 1 406 ? -7.246 22.875 -7.324 1 61.34 406 GLY B O 1
ATOM 8623 N N . GLU B 1 407 ? -5.238 23.797 -7.359 1 53.66 407 GLU B N 1
ATOM 8624 C CA . GLU B 1 407 ? -5.527 24.375 -8.672 1 53.66 407 GLU B CA 1
ATOM 8625 C C . GLU B 1 407 ? -5.891 23.281 -9.68 1 53.66 407 GLU B C 1
ATOM 8627 O O . GLU B 1 407 ? -5.445 22.141 -9.547 1 53.66 407 GLU B O 1
ATOM 8632 N N . SER B 1 408 ? -6.945 23.531 -10.445 1 49.22 408 SER B N 1
ATOM 8633 C CA . SER B 1 408 ? -7.668 22.953 -11.57 1 49.22 408 SER B CA 1
ATOM 8634 C C . SER B 1 408 ? -6.723 22.219 -12.516 1 49.22 408 SER B C 1
ATOM 8636 O O . SER B 1 408 ? -7.156 21.672 -13.531 1 49.22 408 SER B O 1
ATOM 8638 N N . VAL B 1 409 ? -5.523 22.562 -12.406 1 47.31 409 VAL B N 1
ATOM 8639 C CA . VAL B 1 409 ? -4.898 22.25 -13.688 1 47.31 409 VAL B CA 1
ATOM 8640 C C . VAL B 1 409 ? -4.98 20.75 -13.961 1 47.31 409 VAL B C 1
ATOM 8642 O O . VAL B 1 409 ? -5.195 20.328 -15.102 1 47.31 409 VAL B O 1
ATOM 8645 N N . LEU B 1 410 ? -4.426 19.953 -13.047 1 52.72 410 LEU B N 1
ATOM 8646 C CA . LEU B 1 410 ? -4.43 18.547 -13.461 1 52.72 410 LEU B CA 1
ATOM 8647 C C . LEU B 1 410 ? -5.777 17.906 -13.172 1 52.72 410 LEU B C 1
ATOM 8649 O O . LEU B 1 410 ? -6.309 18.047 -12.07 1 52.72 410 LEU B O 1
ATOM 8653 N N . ASN B 1 411 ? -6.656 17.984 -14.125 1 48.53 411 ASN B N 1
ATOM 8654 C CA . ASN B 1 411 ? -7.984 17.375 -14.078 1 48.53 411 ASN B CA 1
ATOM 8655 C C . ASN B 1 411 ? -8.023 16.188 -13.125 1 48.53 411 ASN B C 1
ATOM 8657 O O . ASN B 1 411 ? -7.309 15.195 -13.32 1 48.53 411 ASN B O 1
ATOM 8661 N N . ARG B 1 412 ? -8.297 16.5 -11.859 1 48.12 412 ARG B N 1
ATOM 8662 C CA . ARG B 1 412 ? -8.344 15.68 -10.656 1 48.12 412 ARG B CA 1
ATOM 8663 C C . ARG B 1 412 ? -8.891 14.289 -10.953 1 48.12 412 ARG B C 1
ATOM 8665 O O . ARG B 1 412 ? -8.453 13.297 -10.359 1 48.12 412 ARG B O 1
ATOM 8672 N N . PHE B 1 413 ? -10.117 14.195 -11.734 1 46.59 413 PHE B N 1
ATOM 8673 C CA . PHE B 1 413 ? -10.797 12.898 -11.75 1 46.59 413 PHE B CA 1
ATOM 8674 C C . PHE B 1 413 ? -10.078 11.922 -12.672 1 46.59 413 PHE B C 1
ATOM 8676 O O . PHE B 1 413 ? -10.031 10.727 -12.391 1 46.59 413 PHE B O 1
ATOM 8683 N N . SER B 1 414 ? -9.805 12.398 -13.969 1 49.91 414 SER B N 1
ATOM 8684 C CA . SER B 1 414 ? -9.289 11.43 -14.93 1 49.91 414 SER B CA 1
ATOM 8685 C C . SER B 1 414 ? -7.887 10.969 -14.547 1 49.91 414 SER B C 1
ATOM 8687 O O . SER B 1 414 ? -7.508 9.828 -14.82 1 49.91 414 SER B O 1
ATOM 8689 N N . ARG B 1 415 ? -7.297 11.836 -13.656 1 59.09 415 ARG B N 1
ATOM 8690 C CA . ARG B 1 415 ? -5.859 11.617 -13.547 1 59.09 415 ARG B CA 1
ATOM 8691 C C . ARG B 1 415 ? -5.457 11.289 -12.117 1 59.09 415 ARG B C 1
ATOM 8693 O O . ARG B 1 415 ? -4.352 11.625 -11.68 1 59.09 415 ARG B O 1
ATOM 8700 N N . ILE B 1 416 ? -6.609 10.578 -11.609 1 66.44 416 ILE B N 1
ATOM 8701 C CA . ILE B 1 416 ? -6.301 10.352 -10.203 1 66.44 416 ILE B CA 1
ATOM 8702 C C . ILE B 1 416 ? -5.152 9.359 -10.078 1 66.44 416 ILE B C 1
ATOM 8704 O O . ILE B 1 416 ? -4.301 9.484 -9.195 1 66.44 416 ILE B O 1
ATOM 8708 N N . ASP B 1 417 ? -5.164 8.422 -10.992 1 67.25 417 ASP B N 1
ATOM 8709 C CA . ASP B 1 417 ? -4.086 7.441 -10.961 1 67.25 417 ASP B CA 1
ATOM 8710 C C . ASP B 1 417 ? -2.734 8.102 -11.242 1 67.25 417 ASP B C 1
ATOM 8712 O O . ASP B 1 417 ? -1.727 7.746 -10.625 1 67.25 417 ASP B O 1
ATOM 8716 N N . GLU B 1 418 ? -2.852 8.984 -12.07 1 69.69 418 GLU B N 1
ATOM 8717 C CA . GLU B 1 418 ? -1.628 9.719 -12.383 1 69.69 418 GLU B CA 1
ATOM 8718 C C . GLU B 1 418 ? -1.183 10.578 -11.203 1 69.69 418 GLU B C 1
ATOM 8720 O O . GLU B 1 418 ? 0.008 10.648 -10.891 1 69.69 418 GLU B O 1
ATOM 8725 N N . MET B 1 419 ? -2.166 11.156 -10.633 1 74.88 419 MET B N 1
ATOM 8726 C CA . MET B 1 419 ? -1.846 12.031 -9.508 1 74.88 419 MET B CA 1
ATOM 8727 C C . MET B 1 419 ? -1.264 11.227 -8.344 1 74.88 419 MET B C 1
ATOM 8729 O O . MET B 1 419 ? -0.309 11.664 -7.699 1 74.88 419 MET B O 1
ATOM 8733 N N . ARG B 1 420 ? -1.85 10.109 -8.164 1 77.25 420 ARG B N 1
ATOM 8734 C CA . ARG B 1 420 ? -1.344 9.242 -7.102 1 77.25 420 ARG B CA 1
ATOM 8735 C C . ARG B 1 420 ? 0.122 8.891 -7.332 1 77.25 420 ARG B C 1
ATOM 8737 O O . ARG B 1 420 ? 0.938 8.969 -6.41 1 77.25 420 ARG B O 1
ATOM 8744 N N . SER B 1 421 ? 0.334 8.57 -8.508 1 72.88 421 SER B N 1
ATOM 8745 C CA . SER B 1 421 ? 1.708 8.219 -8.852 1 72.88 421 SER B CA 1
ATOM 8746 C C . SER B 1 421 ? 2.646 9.406 -8.68 1 72.88 421 SER B C 1
ATOM 8748 O O . SER B 1 421 ? 3.771 9.25 -8.203 1 72.88 421 SER B O 1
ATOM 8750 N N . LEU B 1 422 ? 2.152 10.523 -9.023 1 76.88 422 LEU B N 1
ATOM 8751 C CA . LEU B 1 422 ? 2.961 11.734 -8.93 1 76.88 422 LEU B CA 1
ATOM 8752 C C . LEU B 1 422 ? 3.244 12.086 -7.473 1 76.88 422 LEU B C 1
ATOM 8754 O O . LEU B 1 422 ? 4.359 12.484 -7.133 1 76.88 422 LEU B O 1
ATOM 8758 N N . LEU B 1 423 ? 2.322 11.898 -6.727 1 81.06 423 LEU B N 1
ATOM 8759 C CA . LEU B 1 423 ? 2.434 12.328 -5.332 1 81.06 423 LEU B CA 1
ATOM 8760 C C . LEU B 1 423 ? 3.387 11.414 -4.562 1 81.06 423 LEU B C 1
ATOM 8762 O O . LEU B 1 423 ? 4.082 11.867 -3.65 1 81.06 423 LEU B O 1
ATOM 8766 N N . PHE B 1 424 ? 3.443 10.242 -4.949 1 80.94 424 PHE B N 1
ATOM 8767 C CA . PHE B 1 424 ? 4.227 9.289 -4.168 1 80.94 424 PHE B CA 1
ATOM 8768 C C . PHE B 1 424 ? 5.57 9.016 -4.832 1 80.94 424 PHE B C 1
ATOM 8770 O O . PHE B 1 424 ? 6.395 8.273 -4.297 1 80.94 424 PHE B O 1
ATOM 8777 N N . SER B 1 425 ? 5.75 9.617 -5.961 1 77.5 425 SER B N 1
ATOM 8778 C CA . SER B 1 425 ? 7.035 9.453 -6.637 1 77.5 425 SER B CA 1
ATOM 8779 C C . SER B 1 425 ? 8.016 10.547 -6.23 1 77.5 425 SER B C 1
ATOM 8781 O O . SER B 1 425 ? 7.602 11.656 -5.875 1 77.5 425 SER B O 1
ATOM 8783 N N . SER B 1 426 ? 9.242 10.156 -6.148 1 72.5 426 SER B N 1
ATOM 8784 C CA . SER B 1 426 ? 10.273 11.156 -5.914 1 72.5 426 SER B CA 1
ATOM 8785 C C . SER B 1 426 ? 10.664 11.859 -7.211 1 72.5 426 SER B C 1
ATOM 8787 O O . SER B 1 426 ? 10.875 13.078 -7.223 1 72.5 426 SER B O 1
ATOM 8789 N N . ARG B 1 427 ? 10.75 11.055 -8.211 1 81.19 427 ARG B N 1
ATOM 8790 C CA . ARG B 1 427 ? 11.094 11.531 -9.539 1 81.19 427 ARG B CA 1
ATOM 8791 C C . ARG B 1 427 ? 10.148 10.969 -10.594 1 81.19 427 ARG B C 1
ATOM 8793 O O . ARG B 1 427 ? 9.711 9.82 -10.484 1 81.19 427 ARG B O 1
ATOM 8800 N N . ILE B 1 428 ? 9.906 11.867 -11.594 1 85.38 428 ILE B N 1
ATOM 8801 C CA . ILE B 1 428 ? 8.961 11.406 -12.609 1 85.38 428 ILE B CA 1
ATOM 8802 C C . ILE B 1 428 ? 9.516 11.703 -14 1 85.38 428 ILE B C 1
ATOM 8804 O O . ILE B 1 428 ? 10.109 12.758 -14.227 1 85.38 428 ILE B O 1
ATOM 8808 N N . LEU B 1 429 ? 9.391 10.727 -14.836 1 90.88 429 LEU B N 1
ATOM 8809 C CA . LEU B 1 429 ? 9.672 10.891 -16.25 1 90.88 429 LEU B CA 1
ATOM 8810 C C . LEU B 1 429 ? 8.383 10.805 -17.078 1 90.88 429 LEU B C 1
ATOM 8812 O O . LEU B 1 429 ? 7.758 9.742 -17.141 1 90.88 429 LEU B O 1
ATOM 8816 N N . PHE B 1 430 ? 8.062 11.93 -17.609 1 88.31 430 PHE B N 1
ATOM 8817 C CA . PHE B 1 430 ? 6.902 11.93 -18.5 1 88.31 430 PHE B CA 1
ATOM 8818 C C . PHE B 1 430 ? 7.324 11.68 -19.938 1 88.31 430 PHE B C 1
ATOM 8820 O O . PHE B 1 430 ? 8.227 12.344 -20.453 1 88.31 430 PHE B O 1
ATOM 8827 N N . VAL B 1 431 ? 6.668 10.75 -20.453 1 90.69 431 VAL B N 1
ATOM 8828 C CA . VAL B 1 431 ? 6.914 10.43 -21.859 1 90.69 431 VAL B CA 1
ATOM 8829 C C . VAL B 1 431 ? 5.68 10.773 -22.688 1 90.69 431 VAL B C 1
ATOM 8831 O O . VAL B 1 431 ? 4.574 10.883 -22.156 1 90.69 431 VAL B O 1
ATOM 8834 N N . GLU B 1 432 ? 5.773 10.953 -23.859 1 85.56 432 GLU B N 1
ATOM 8835 C CA . GLU B 1 432 ? 4.707 11.5 -24.703 1 85.56 432 GLU B CA 1
ATOM 8836 C C . GLU B 1 432 ? 3.596 10.477 -24.922 1 85.56 432 GLU B C 1
ATOM 8838 O O . GLU B 1 432 ? 2.414 10.82 -24.875 1 85.56 432 GLU B O 1
ATOM 8843 N N . GLY B 1 433 ? 4.012 9.25 -25.203 1 78.88 433 GLY B N 1
ATOM 8844 C CA . GLY B 1 433 ? 3.002 8.266 -25.547 1 78.88 433 GLY B CA 1
ATOM 8845 C C . GLY B 1 433 ? 3.158 6.961 -24.781 1 78.88 433 GLY B C 1
ATOM 8846 O O . GLY B 1 433 ? 4.125 6.785 -24.031 1 78.88 433 GLY B O 1
ATOM 8847 N N . ILE B 1 434 ? 2.168 6.098 -25.047 1 77.44 434 ILE B N 1
ATOM 8848 C CA . ILE B 1 434 ? 2.131 4.816 -24.359 1 77.44 434 ILE B CA 1
ATOM 8849 C C . ILE B 1 434 ? 3.277 3.934 -24.844 1 77.44 434 ILE B C 1
ATOM 8851 O O . ILE B 1 434 ? 3.855 3.17 -24.062 1 77.44 434 ILE B O 1
ATOM 8855 N N . THR B 1 435 ? 3.586 4.031 -26.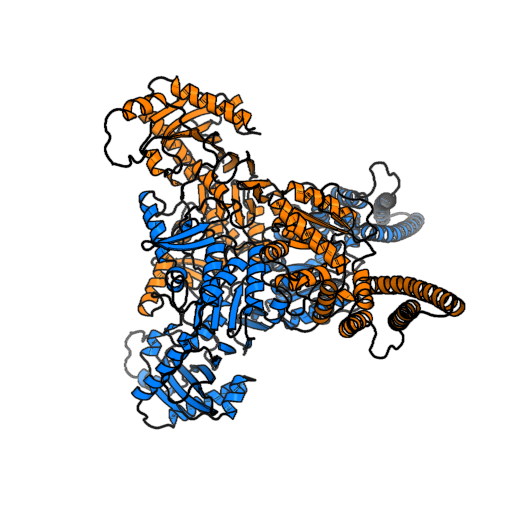078 1 82.56 435 THR B N 1
ATOM 8856 C CA . THR B 1 435 ? 4.688 3.244 -26.625 1 82.56 435 THR B CA 1
ATOM 8857 C C . THR B 1 435 ? 6.004 3.621 -25.953 1 82.56 435 THR B C 1
ATOM 8859 O O . THR B 1 435 ? 6.816 2.752 -25.625 1 82.56 435 THR B O 1
ATOM 8862 N N . ASP B 1 436 ? 6.125 4.918 -25.781 1 88 436 ASP B N 1
ATOM 8863 C CA . ASP B 1 436 ? 7.32 5.391 -25.078 1 88 436 ASP B CA 1
ATOM 8864 C C . ASP B 1 436 ? 7.398 4.801 -23.672 1 88 436 ASP B C 1
ATOM 8866 O O . ASP B 1 436 ? 8.469 4.379 -23.234 1 88 436 ASP B O 1
ATOM 8870 N N . LYS B 1 437 ? 6.34 4.809 -23.094 1 84.75 437 LYS B N 1
ATOM 8871 C CA . LYS B 1 437 ? 6.305 4.316 -21.719 1 84.75 437 LYS B CA 1
ATOM 8872 C C . LYS B 1 437 ? 6.691 2.84 -21.656 1 84.75 437 LYS B C 1
ATOM 8874 O O . LYS B 1 437 ? 7.492 2.439 -20.812 1 84.75 437 LYS B O 1
ATOM 8879 N N . ILE B 1 438 ? 6.207 2.084 -22.562 1 81 438 ILE B N 1
ATOM 8880 C CA . ILE B 1 438 ? 6.453 0.646 -22.594 1 81 438 ILE B CA 1
ATOM 8881 C C . ILE B 1 438 ? 7.938 0.38 -22.812 1 81 438 ILE B C 1
ATOM 8883 O O . ILE B 1 438 ? 8.547 -0.42 -22.094 1 81 438 ILE B O 1
ATOM 8887 N N . ILE B 1 439 ? 8.438 1.055 -23.672 1 87.75 439 ILE B N 1
ATOM 8888 C CA . ILE B 1 439 ? 9.828 0.815 -24.047 1 87.75 439 ILE B CA 1
ATOM 8889 C C . ILE B 1 439 ? 10.758 1.348 -22.953 1 87.75 439 ILE B C 1
ATOM 8891 O O . ILE B 1 439 ? 11.742 0.697 -22.594 1 87.75 439 ILE B O 1
ATOM 8895 N N . MET B 1 440 ? 10.406 2.477 -22.438 1 89.94 440 MET B N 1
ATOM 8896 C CA . MET B 1 440 ? 11.25 3.068 -21.406 1 89.94 440 MET B CA 1
ATOM 8897 C C . MET B 1 440 ? 11.227 2.223 -20.141 1 89.94 440 MET B C 1
ATOM 8899 O O . MET B 1 440 ? 12.25 2.072 -19.469 1 89.94 440 MET B O 1
ATOM 8903 N N . ASP B 1 441 ? 10.086 1.756 -19.812 1 82.88 441 ASP B N 1
ATOM 8904 C CA . ASP B 1 441 ? 9.984 0.856 -18.672 1 82.88 441 ASP B CA 1
ATOM 8905 C C . ASP B 1 441 ? 10.898 -0.356 -18.844 1 82.88 441 ASP B C 1
ATOM 8907 O O . ASP B 1 441 ? 11.578 -0.769 -17.906 1 82.88 441 ASP B O 1
ATOM 8911 N N . ALA B 1 442 ? 10.867 -0.923 -20.031 1 82.94 442 ALA B N 1
ATOM 8912 C CA . ALA B 1 442 ? 11.695 -2.088 -20.328 1 82.94 442 ALA B CA 1
ATOM 8913 C C . ALA B 1 442 ? 13.18 -1.734 -20.266 1 82.94 442 ALA B C 1
ATOM 8915 O O . ALA B 1 442 ? 13.992 -2.512 -19.766 1 82.94 442 ALA B O 1
ATOM 8916 N N . ILE B 1 443 ? 13.5 -0.6 -20.812 1 89.94 443 ILE B N 1
ATOM 8917 C CA . ILE B 1 443 ? 14.883 -0.142 -20.812 1 89.94 443 ILE B CA 1
ATOM 8918 C C . ILE B 1 443 ? 15.375 0.036 -19.391 1 89.94 443 ILE B C 1
ATOM 8920 O O . ILE B 1 443 ? 16.453 -0.449 -19.031 1 89.94 443 ILE B O 1
ATOM 8924 N N . PHE B 1 444 ? 14.555 0.7 -18.562 1 87 444 PHE B N 1
ATOM 8925 C CA . PHE B 1 444 ? 14.93 0.932 -17.188 1 87 444 PHE B CA 1
ATOM 8926 C C . PHE B 1 444 ? 15.078 -0.387 -16.438 1 87 444 PHE B C 1
ATOM 8928 O O . PHE B 1 444 ? 16.047 -0.574 -15.68 1 87 444 PHE B O 1
ATOM 8935 N N . CYS B 1 445 ? 14.203 -1.243 -16.703 1 78.12 445 CYS B N 1
ATOM 8936 C CA . CYS B 1 445 ? 14.234 -2.539 -16.047 1 78.12 445 CYS B CA 1
ATOM 8937 C C . CYS B 1 445 ? 15.516 -3.291 -16.375 1 78.12 445 CYS B C 1
ATOM 8939 O O . CYS B 1 445 ? 16.156 -3.873 -15.5 1 78.12 445 CYS B O 1
ATOM 8941 N N . LEU B 1 446 ? 15.898 -3.285 -17.594 1 83.19 446 LEU B N 1
ATOM 8942 C CA . LEU B 1 446 ? 17.094 -3.996 -18.047 1 83.19 446 LEU B CA 1
ATOM 8943 C C . LEU B 1 446 ? 18.359 -3.383 -17.453 1 83.19 446 LEU B C 1
ATOM 8945 O O . LEU B 1 446 ? 19.266 -4.102 -17.047 1 83.19 446 LEU B O 1
ATOM 8949 N N . LEU B 1 447 ? 18.344 -2.088 -17.438 1 87.56 447 LEU B N 1
ATOM 8950 C CA . LEU B 1 447 ? 19.516 -1.391 -16.906 1 87.56 447 LEU B CA 1
ATOM 8951 C C . LEU B 1 447 ? 19.641 -1.606 -15.398 1 87.56 447 LEU B C 1
ATOM 8953 O O . LEU B 1 447 ? 20.734 -1.834 -14.891 1 87.56 447 LEU B O 1
ATOM 8957 N N . ILE B 1 448 ? 18.594 -1.531 -14.711 1 78.06 448 ILE B N 1
ATOM 8958 C CA . ILE B 1 448 ? 18.578 -1.673 -13.258 1 78.06 448 ILE B CA 1
ATOM 8959 C C . ILE B 1 448 ? 19 -3.086 -12.875 1 78.06 448 ILE B C 1
ATOM 8961 O O . ILE B 1 448 ? 19.766 -3.273 -11.922 1 78.06 448 ILE B O 1
ATOM 8965 N N . ASN B 1 449 ? 18.562 -4.039 -13.656 1 71.69 449 ASN B N 1
ATOM 8966 C CA . ASN B 1 449 ? 18.828 -5.43 -13.305 1 71.69 449 ASN B CA 1
ATOM 8967 C C . ASN B 1 449 ? 20.203 -5.875 -13.797 1 71.69 449 ASN B C 1
ATOM 8969 O O . ASN B 1 449 ? 20.688 -6.934 -13.398 1 71.69 449 ASN B O 1
ATOM 8973 N N . GLY B 1 450 ? 20.891 -5.051 -14.461 1 74.31 450 GLY B N 1
ATOM 8974 C CA . GLY B 1 450 ? 22.188 -5.438 -14.984 1 74.31 450 GLY B CA 1
ATOM 8975 C C . GLY B 1 450 ? 22.125 -6.656 -15.891 1 74.31 450 GLY B C 1
ATOM 8976 O O . GLY B 1 450 ? 22.875 -7.617 -15.688 1 74.31 450 GLY B O 1
ATOM 8977 N N . ASP B 1 451 ? 21.328 -6.555 -16.891 1 75.12 451 ASP B N 1
ATOM 8978 C CA . ASP B 1 451 ? 21.172 -7.645 -17.844 1 75.12 451 ASP B CA 1
ATOM 8979 C C . ASP B 1 451 ? 22.5 -8.016 -18.5 1 75.12 451 ASP B C 1
ATOM 8981 O O . ASP B 1 451 ? 23.234 -7.141 -18.953 1 75.12 451 ASP B O 1
ATOM 8985 N N . LYS B 1 452 ? 22.828 -9.297 -18.422 1 79.12 452 LYS B N 1
ATOM 8986 C CA . LYS B 1 452 ? 24.125 -9.797 -18.891 1 79.12 452 LYS B CA 1
ATOM 8987 C C . LYS B 1 452 ? 24.312 -9.516 -20.391 1 79.12 452 LYS B C 1
ATOM 8989 O O . LYS B 1 452 ? 25.438 -9.422 -20.859 1 79.12 452 LYS B O 1
ATOM 8994 N N . ASP B 1 453 ? 23.234 -9.375 -21.109 1 83.56 453 ASP B N 1
ATOM 8995 C CA . ASP B 1 453 ? 23.312 -9.211 -22.562 1 83.56 453 ASP B CA 1
ATOM 8996 C C . ASP B 1 453 ? 23.469 -7.746 -22.938 1 83.56 453 ASP B C 1
ATOM 8998 O O . ASP B 1 453 ? 23.609 -7.418 -24.125 1 83.56 453 ASP B O 1
ATOM 9002 N N . ILE B 1 454 ? 23.438 -6.898 -21.953 1 89.38 454 ILE B N 1
ATOM 9003 C CA . ILE B 1 454 ? 23.75 -5.496 -22.203 1 89.38 454 ILE B CA 1
ATOM 9004 C C . ILE B 1 454 ? 25.266 -5.305 -22.219 1 89.38 454 ILE B C 1
ATOM 9006 O O . ILE B 1 454 ? 25.969 -5.812 -21.344 1 89.38 454 ILE B O 1
ATOM 9010 N N . ARG B 1 455 ? 25.688 -4.66 -23.219 1 87.5 455 ARG B N 1
ATOM 9011 C CA . ARG B 1 455 ? 27.125 -4.43 -23.406 1 87.5 455 ARG B CA 1
ATOM 9012 C C . ARG B 1 455 ? 27.734 -3.781 -22.156 1 87.5 455 ARG B C 1
ATOM 9014 O O . ARG B 1 455 ? 27.094 -2.982 -21.484 1 87.5 455 ARG B O 1
ATOM 9021 N N . HIS B 1 456 ? 28.938 -4.023 -21.875 1 86.19 456 HIS B N 1
ATOM 9022 C CA . HIS B 1 456 ? 29.625 -3.605 -20.656 1 86.19 456 HIS B CA 1
ATOM 9023 C C . HIS B 1 456 ? 29.688 -2.086 -20.562 1 86.19 456 HIS B C 1
ATOM 9025 O O . HIS B 1 456 ? 29.562 -1.523 -19.469 1 86.19 456 HIS B O 1
ATOM 9031 N N . GLU B 1 457 ? 29.891 -1.454 -21.719 1 85.5 457 GLU B N 1
ATOM 9032 C CA . GLU B 1 457 ? 30.031 -0.001 -21.719 1 85.5 457 GLU B CA 1
ATOM 9033 C C . GLU B 1 457 ? 28.703 0.686 -21.406 1 85.5 457 GLU B C 1
ATOM 9035 O O . GLU B 1 457 ? 28.672 1.87 -21.062 1 85.5 457 GLU B O 1
ATOM 9040 N N . LYS B 1 458 ? 27.672 -0.125 -21.531 1 88.62 458 LYS B N 1
ATOM 9041 C CA . LYS B 1 458 ? 26.344 0.45 -21.328 1 88.62 458 LYS B CA 1
ATOM 9042 C C . LYS B 1 458 ? 25.812 0.126 -19.938 1 88.62 458 LYS B C 1
ATOM 9044 O O . LYS B 1 458 ? 24.719 0.568 -19.562 1 88.62 458 LYS B O 1
ATOM 9049 N N . GLN B 1 459 ? 26.594 -0.562 -19.203 1 87.69 459 GLN B N 1
ATOM 9050 C CA . GLN B 1 459 ? 26.172 -0.878 -17.844 1 87.69 459 GLN B CA 1
ATOM 9051 C C . GLN B 1 459 ? 26.234 0.355 -16.953 1 87.69 459 GLN B C 1
ATOM 9053 O O . GLN B 1 459 ? 27.062 1.247 -17.172 1 87.69 459 GLN B O 1
ATOM 9058 N N . ILE B 1 460 ? 25.297 0.394 -16.031 1 86.25 460 ILE B N 1
ATOM 9059 C CA . ILE B 1 460 ? 25.219 1.576 -15.188 1 86.25 460 ILE B CA 1
ATOM 9060 C C . ILE B 1 460 ? 25.703 1.227 -13.781 1 86.25 460 ILE B C 1
ATOM 9062 O O . ILE B 1 460 ? 25.703 0.057 -13.391 1 86.25 460 ILE B O 1
ATOM 9066 N N . THR B 1 461 ? 26.156 2.256 -13.062 1 80.38 461 THR B N 1
ATOM 9067 C CA . THR B 1 461 ? 26.656 2.102 -11.695 1 80.38 461 THR B CA 1
ATOM 9068 C C . THR B 1 461 ? 25.5 1.89 -10.719 1 80.38 461 THR B C 1
ATOM 9070 O O . THR B 1 461 ? 24.344 2.076 -11.07 1 80.38 461 THR B O 1
ATOM 9073 N N . THR B 1 462 ? 25.812 1.511 -9.531 1 73.31 462 THR B N 1
ATOM 9074 C CA . THR B 1 462 ? 24.812 1.284 -8.492 1 73.31 462 THR B CA 1
ATOM 9075 C C . THR B 1 462 ? 24.062 2.574 -8.172 1 73.31 462 THR B C 1
ATOM 9077 O O . THR B 1 462 ? 22.859 2.551 -7.93 1 73.31 462 THR B O 1
ATOM 9080 N N . GLU B 1 463 ? 24.766 3.617 -8.156 1 72.94 463 GLU B N 1
ATOM 9081 C CA . GLU B 1 463 ? 24.141 4.91 -7.895 1 72.94 463 GLU B CA 1
ATOM 9082 C C . GLU B 1 463 ? 23.141 5.27 -8.992 1 72.94 463 GLU B C 1
ATOM 9084 O O . GLU B 1 463 ? 22.062 5.789 -8.719 1 72.94 463 GLU B O 1
ATOM 9089 N N . GLN B 1 464 ? 23.625 5.004 -10.211 1 82.5 464 GLN B N 1
ATOM 9090 C CA . GLN B 1 464 ? 22.75 5.285 -11.344 1 82.5 464 GLN B CA 1
ATOM 9091 C C . GLN B 1 464 ? 21.516 4.391 -11.328 1 82.5 464 GLN B C 1
ATOM 9093 O O . GLN B 1 464 ? 20.438 4.816 -11.727 1 82.5 464 GLN B O 1
ATOM 9098 N N . LYS B 1 465 ? 21.75 3.229 -10.898 1 79.5 465 LYS B N 1
ATOM 9099 C CA . LYS B 1 465 ? 20.625 2.309 -10.758 1 79.5 465 LYS B CA 1
ATOM 9100 C C . LYS B 1 465 ? 19.594 2.85 -9.773 1 79.5 465 LYS B C 1
ATOM 9102 O O . LYS B 1 465 ? 18.391 2.801 -10.039 1 79.5 465 LYS B O 1
ATOM 9107 N N . HIS B 1 466 ? 20.109 3.338 -8.695 1 72.38 466 HIS B N 1
ATOM 9108 C CA . HIS B 1 466 ? 19.219 3.898 -7.68 1 72.38 466 HIS B CA 1
ATOM 9109 C C . HIS B 1 466 ? 18.453 5.105 -8.219 1 72.38 466 HIS B C 1
ATOM 9111 O O . HIS B 1 466 ? 17.297 5.305 -7.891 1 72.38 466 HIS B O 1
ATOM 9117 N N . PHE B 1 467 ? 19.109 5.828 -8.977 1 78.94 467 PHE B N 1
ATOM 9118 C CA . PHE B 1 467 ? 18.469 6.988 -9.602 1 78.94 467 PHE B CA 1
ATOM 9119 C C . PHE B 1 467 ? 17.328 6.559 -10.508 1 78.94 467 PHE B C 1
ATOM 9121 O O . PHE B 1 467 ? 16.234 7.121 -10.445 1 78.94 467 PHE B O 1
ATOM 9128 N N . LEU B 1 468 ? 17.594 5.57 -11.344 1 82.62 468 LEU B N 1
ATOM 9129 C CA . LEU B 1 468 ? 16.578 5.105 -12.281 1 82.62 468 LEU B CA 1
ATOM 9130 C C . LEU B 1 468 ? 15.406 4.473 -11.539 1 82.62 468 LEU B C 1
ATOM 9132 O O . LEU B 1 468 ? 14.258 4.602 -11.969 1 82.62 468 LEU B O 1
ATOM 9136 N N . LEU B 1 469 ? 15.742 3.834 -10.531 1 73.56 469 LEU B N 1
ATOM 9137 C CA . LEU B 1 469 ? 14.719 3.168 -9.734 1 73.56 469 LEU B CA 1
ATOM 9138 C C . LEU B 1 469 ? 13.773 4.184 -9.102 1 73.56 469 LEU B C 1
ATOM 9140 O O . LEU B 1 469 ? 12.625 3.859 -8.781 1 73.56 469 LEU B O 1
ATOM 9144 N N . SER B 1 470 ? 14.266 5.359 -8.891 1 73.44 470 SER B N 1
ATOM 9145 C CA . SER B 1 470 ? 13.469 6.391 -8.242 1 73.44 470 SER B CA 1
ATOM 9146 C C . SER B 1 470 ? 12.555 7.098 -9.242 1 73.44 470 SER B C 1
ATOM 9148 O O . SER B 1 470 ? 11.727 7.926 -8.852 1 73.44 470 SER B O 1
ATOM 9150 N N . ILE B 1 471 ? 12.727 6.711 -10.469 1 82.12 471 ILE B N 1
ATOM 9151 C CA . ILE B 1 471 ? 11.961 7.402 -11.508 1 82.12 471 ILE B CA 1
ATOM 9152 C C . ILE B 1 471 ? 10.688 6.613 -11.82 1 82.12 471 ILE B C 1
ATOM 9154 O O . ILE B 1 471 ? 10.75 5.41 -12.094 1 82.12 471 ILE B O 1
ATOM 9158 N N . ASP B 1 472 ? 9.617 7.262 -11.711 1 80.06 472 ASP B N 1
ATOM 9159 C CA . ASP B 1 472 ? 8.359 6.715 -12.211 1 80.06 472 ASP B CA 1
ATOM 9160 C C . ASP B 1 472 ? 8.078 7.195 -13.633 1 80.06 472 ASP B C 1
ATOM 9162 O O . ASP B 1 472 ? 8.047 8.398 -13.891 1 80.06 472 ASP B O 1
ATOM 9166 N N . ILE B 1 473 ? 7.852 6.27 -14.516 1 85.94 473 ILE B N 1
ATOM 9167 C CA . ILE B 1 473 ? 7.602 6.633 -15.906 1 85.94 473 ILE B CA 1
ATOM 9168 C C . ILE B 1 473 ? 6.098 6.727 -16.156 1 85.94 473 ILE B C 1
ATOM 9170 O O . ILE B 1 473 ? 5.348 5.797 -15.836 1 85.94 473 ILE B O 1
ATOM 9174 N N . ARG B 1 474 ? 5.723 7.863 -16.766 1 81 474 ARG B N 1
ATOM 9175 C CA . ARG B 1 474 ? 4.305 8.078 -17.047 1 81 474 ARG B CA 1
ATOM 9176 C C . ARG B 1 474 ? 4.109 8.68 -18.422 1 81 474 ARG B C 1
ATOM 9178 O O . ARG B 1 474 ? 4.996 9.367 -18.938 1 81 474 ARG B O 1
ATOM 9185 N N . GLU B 1 475 ? 2.906 8.43 -18.953 1 80.31 475 GLU B N 1
ATOM 9186 C CA . GLU B 1 475 ? 2.543 9.023 -20.234 1 80.31 475 GLU B CA 1
ATOM 9187 C C . GLU B 1 475 ? 1.967 10.422 -20.047 1 80.31 475 GLU B C 1
ATOM 9189 O O . GLU B 1 475 ? 1.221 10.68 -19.109 1 80.31 475 GLU B O 1
ATOM 9194 N N . MET B 1 476 ? 2.375 11.227 -21.062 1 76 476 MET B N 1
ATOM 9195 C CA . MET B 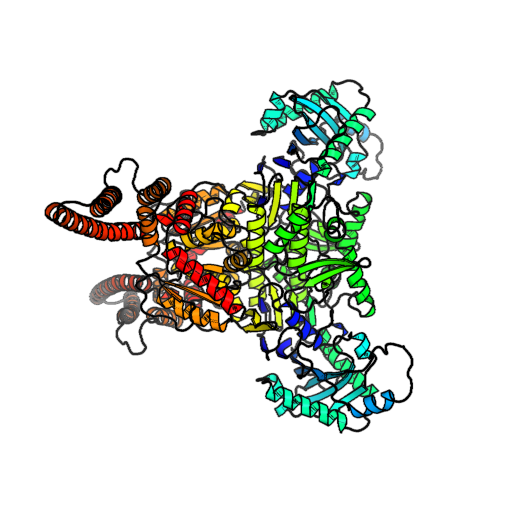1 476 ? 1.834 12.586 -21.078 1 76 476 MET B CA 1
ATOM 9196 C C . MET B 1 476 ? 0.508 12.633 -21.828 1 76 476 MET B C 1
ATOM 9198 O O . MET B 1 476 ? 0.309 11.891 -22.797 1 76 476 MET B O 1
ATOM 9202 N N . SER B 1 477 ? -0.621 12.805 -21.172 1 63.25 477 SER B N 1
ATOM 9203 C CA . SER B 1 477 ? -1.887 12.953 -21.891 1 63.25 477 SER B CA 1
ATOM 9204 C C . SER B 1 477 ? -1.865 14.156 -22.812 1 63.25 477 SER B C 1
ATOM 9206 O O . SER B 1 477 ? -2.725 15.031 -22.719 1 63.25 477 SER B O 1
ATOM 9208 N N . GLY B 1 478 ? -0.822 14.25 -23.828 1 62.97 478 GLY B N 1
ATOM 9209 C CA . GLY B 1 478 ? -0.719 15.359 -24.781 1 62.97 478 GLY B CA 1
ATOM 9210 C C . GLY B 1 478 ? 0.507 16.219 -24.547 1 62.97 478 GLY B C 1
ATOM 9211 O O . GLY B 1 478 ? 0.98 16.359 -23.422 1 62.97 478 GLY B O 1
ATOM 9212 N N . LYS B 1 479 ? 1.085 16.844 -25.547 1 64.88 479 LYS B N 1
ATOM 9213 C CA . LYS B 1 479 ? 2.326 17.609 -25.531 1 64.88 479 LYS B CA 1
ATOM 9214 C C . LYS B 1 479 ? 2.203 18.828 -24.609 1 64.88 479 LYS B C 1
ATOM 9216 O O . LYS B 1 479 ? 3.125 19.125 -23.844 1 64.88 479 LYS B O 1
ATOM 9221 N N . ASP B 1 480 ? 1.063 19.453 -24.656 1 65.75 480 ASP B N 1
ATOM 9222 C CA . ASP B 1 480 ? 0.887 20.672 -23.891 1 65.75 480 ASP B CA 1
ATOM 9223 C C . ASP B 1 480 ? 0.716 20.359 -22.406 1 65.75 480 ASP B C 1
ATOM 9225 O O . ASP B 1 480 ? 0.993 21.219 -21.547 1 65.75 480 ASP B O 1
ATOM 9229 N N . GLU B 1 481 ? 0.405 19.203 -22.203 1 72.94 481 GLU B N 1
ATOM 9230 C CA . GLU B 1 481 ? 0.156 18.812 -20.828 1 72.94 481 GLU B CA 1
ATOM 9231 C C . GLU B 1 481 ? 1.463 18.578 -20.078 1 72.94 481 GLU B C 1
ATOM 9233 O O . GLU B 1 481 ? 1.505 18.688 -18.844 1 72.94 481 GLU B O 1
ATOM 9238 N N . GLY B 1 482 ? 2.537 18.438 -20.812 1 74.06 482 GLY B N 1
ATOM 9239 C CA . GLY B 1 482 ? 3.822 18.156 -20.188 1 74.06 482 GLY B CA 1
ATOM 9240 C C . GLY B 1 482 ? 4.344 19.328 -19.375 1 74.06 482 GLY B C 1
ATOM 9241 O O . GLY B 1 482 ? 4.801 19.141 -18.234 1 74.06 482 GLY B O 1
ATOM 9242 N N . TYR B 1 483 ? 4.156 20.5 -19.859 1 76 483 TYR B N 1
ATOM 9243 C CA . TYR B 1 483 ? 4.695 21.672 -19.172 1 76 483 TYR B CA 1
ATOM 9244 C C . TYR B 1 483 ? 3.812 22.062 -17.984 1 76 483 TYR B C 1
ATOM 9246 O O . TYR B 1 483 ? 4.305 22.578 -16.984 1 76 483 TYR B O 1
ATOM 9254 N N . LYS B 1 484 ? 2.59 21.797 -18.172 1 77.44 484 LYS B N 1
ATOM 9255 C CA . LYS B 1 484 ? 1.706 22 -17.031 1 77.44 484 LYS B CA 1
ATOM 9256 C C . LYS B 1 484 ? 2.08 21.078 -15.875 1 77.44 484 LYS B C 1
ATOM 9258 O O . LYS B 1 484 ? 2.072 21.484 -14.711 1 77.44 484 LYS B O 1
ATOM 9263 N N . LYS B 1 485 ? 2.441 19.953 -16.281 1 79.31 485 LYS B N 1
ATOM 9264 C CA . LYS B 1 485 ? 2.848 18.969 -15.281 1 79.31 485 LYS B CA 1
ATOM 9265 C C . LYS B 1 485 ? 4.191 19.344 -14.656 1 79.31 485 LYS B C 1
ATOM 9267 O O . LYS B 1 485 ? 4.418 19.109 -13.469 1 79.31 485 LYS B O 1
ATOM 9272 N N . GLU B 1 486 ? 4.996 19.906 -15.484 1 81.88 486 GLU B N 1
ATOM 9273 C CA . GLU B 1 486 ? 6.281 20.391 -14.984 1 81.88 486 GLU B CA 1
ATOM 9274 C C . GLU B 1 486 ? 6.09 21.453 -13.898 1 81.88 486 GLU B C 1
ATOM 9276 O O . GLU B 1 486 ? 6.734 21.391 -12.852 1 81.88 486 GLU B O 1
ATOM 9281 N N . GLU B 1 487 ? 5.234 22.328 -14.141 1 79.44 487 GLU B N 1
ATOM 9282 C CA . GLU B 1 487 ? 4.953 23.391 -13.172 1 79.44 487 GLU B CA 1
ATOM 9283 C C . GLU B 1 487 ? 4.348 22.812 -11.891 1 79.44 487 GLU B C 1
ATOM 9285 O O . GLU B 1 487 ? 4.691 23.25 -10.789 1 79.44 487 GLU B O 1
ATOM 9290 N N . PHE B 1 488 ? 3.539 21.906 -12.055 1 79.75 488 PHE B N 1
ATOM 9291 C CA . PHE B 1 488 ? 2.885 21.266 -10.914 1 79.75 488 PHE B CA 1
ATOM 9292 C C . PHE B 1 488 ? 3.902 20.531 -10.047 1 79.75 488 PHE B C 1
ATOM 9294 O O . PHE B 1 488 ? 3.891 20.656 -8.828 1 79.75 488 PHE B O 1
ATOM 9301 N N . CYS B 1 489 ? 4.738 19.812 -10.672 1 80.06 489 CYS B N 1
ATOM 9302 C CA . CYS B 1 489 ? 5.738 19.031 -9.945 1 80.06 489 CYS B CA 1
ATOM 9303 C C . CYS B 1 489 ? 6.738 19.953 -9.25 1 80.06 489 CYS B C 1
ATOM 9305 O O . CYS B 1 489 ? 7.215 19.641 -8.156 1 80.06 489 CYS B O 1
ATOM 9307 N N . GLU B 1 490 ? 6.973 21.031 -9.875 1 78.38 490 GLU B N 1
ATOM 9308 C CA . GLU B 1 490 ? 7.875 21.984 -9.258 1 78.38 490 GLU B CA 1
ATOM 9309 C C . GLU B 1 490 ? 7.277 22.562 -7.977 1 78.38 490 GLU B C 1
ATOM 9311 O O . GLU B 1 490 ? 7.984 22.734 -6.984 1 78.38 490 GLU B O 1
ATOM 9316 N N . LYS B 1 491 ? 6.043 22.828 -8.078 1 76.44 491 LYS B N 1
ATOM 9317 C CA . LYS B 1 491 ? 5.355 23.344 -6.895 1 76.44 491 LYS B CA 1
ATOM 9318 C C . LYS B 1 491 ? 5.355 22.312 -5.766 1 76.44 491 LYS B C 1
ATOM 9320 O O . LYS B 1 491 ? 5.324 22.672 -4.59 1 76.44 491 LYS B O 1
ATOM 9325 N N . LEU B 1 492 ? 5.434 21.125 -6.199 1 77.38 492 LEU B N 1
ATOM 9326 C CA . LEU B 1 492 ? 5.426 20.047 -5.207 1 77.38 492 LEU B CA 1
ATOM 9327 C C . LEU B 1 492 ? 6.84 19.719 -4.746 1 77.38 492 LEU B C 1
ATOM 9329 O O . LEU B 1 492 ? 7.031 18.922 -3.826 1 77.38 492 LEU B O 1
ATOM 9333 N N . GLY B 1 493 ? 7.785 20.328 -5.336 1 73.44 493 GLY B N 1
ATOM 9334 C CA . GLY B 1 493 ? 9.172 20.047 -5 1 73.44 493 GLY B CA 1
ATOM 9335 C C . GLY B 1 493 ? 9.641 18.703 -5.527 1 73.44 493 GLY B C 1
ATOM 9336 O O . GLY B 1 493 ? 10.516 18.062 -4.938 1 73.44 493 GLY B O 1
ATOM 9337 N N . LYS B 1 494 ? 9.039 18.234 -6.562 1 78.5 494 LYS B N 1
ATOM 9338 C CA . LYS B 1 494 ? 9.422 16.953 -7.168 1 78.5 494 LYS B CA 1
ATOM 9339 C C . LYS B 1 494 ? 10.25 17.172 -8.43 1 78.5 494 LYS B C 1
ATOM 9341 O O . LYS B 1 494 ? 10.039 18.141 -9.164 1 78.5 494 LYS B O 1
ATOM 9346 N N . GLU B 1 495 ? 11.164 16.25 -8.594 1 81.38 495 GLU B N 1
ATOM 9347 C CA . GLU B 1 495 ? 11.969 16.297 -9.812 1 81.38 495 GLU B CA 1
ATOM 9348 C C . GLU B 1 495 ? 11.219 15.672 -10.984 1 81.38 495 GLU B C 1
ATOM 9350 O O . GLU B 1 495 ? 10.633 14.594 -10.859 1 81.38 495 GLU B O 1
ATOM 9355 N N . ILE B 1 496 ? 11.242 16.422 -12.102 1 86.12 496 ILE B N 1
ATOM 9356 C CA . ILE B 1 496 ? 10.484 15.969 -13.266 1 86.12 496 ILE B CA 1
ATOM 9357 C C . ILE B 1 496 ? 11.375 15.984 -14.5 1 86.12 496 ILE B C 1
ATOM 9359 O O . ILE B 1 496 ? 12.211 16.875 -14.664 1 86.12 496 ILE B O 1
ATOM 9363 N N . PHE B 1 497 ? 11.227 14.953 -15.273 1 90.44 497 PHE B N 1
ATOM 9364 C CA . PHE B 1 497 ? 11.844 14.867 -16.594 1 90.44 497 PHE B CA 1
ATOM 9365 C C . PHE B 1 497 ? 10.781 14.719 -17.672 1 90.44 497 PHE B C 1
ATOM 9367 O O . PHE B 1 497 ? 9.758 14.062 -17.469 1 90.44 497 PHE B O 1
ATOM 9374 N N . LEU B 1 498 ? 11.047 15.406 -18.75 1 90.81 498 LEU B N 1
ATOM 9375 C CA . LEU B 1 498 ? 10.133 15.32 -19.891 1 90.81 498 LEU B CA 1
ATOM 9376 C C . LEU B 1 498 ? 10.859 14.781 -21.125 1 90.81 498 LEU B C 1
ATOM 9378 O O . LEU B 1 498 ? 11.938 15.258 -21.469 1 90.81 498 LEU B O 1
ATOM 9382 N N . LEU B 1 499 ? 10.32 13.773 -21.672 1 92.06 499 LEU B N 1
ATOM 9383 C CA . LEU B 1 499 ? 10.828 13.203 -22.906 1 92.06 499 LEU B CA 1
ATOM 9384 C C . LEU B 1 499 ? 9.852 13.422 -24.062 1 92.06 499 LEU B C 1
ATOM 9386 O O . LEU B 1 499 ? 8.727 12.906 -24.031 1 92.06 499 LEU B O 1
ATOM 9390 N N . PHE B 1 500 ? 10.297 14.18 -25.047 1 90.69 500 PHE B N 1
ATOM 9391 C CA . PHE B 1 500 ? 9.422 14.539 -26.156 1 90.69 500 PHE B CA 1
ATOM 9392 C C . PHE B 1 500 ? 9.953 13.977 -27.469 1 90.69 500 PHE B C 1
ATOM 9394 O O . PHE B 1 500 ? 11.148 13.703 -27.594 1 90.69 500 PHE B O 1
ATOM 9401 N N . ASP B 1 501 ? 8.953 13.812 -28.344 1 89.38 501 ASP B N 1
ATOM 9402 C CA . ASP B 1 501 ? 9.336 13.484 -29.703 1 89.38 501 ASP B CA 1
ATOM 9403 C C . ASP B 1 501 ? 10.055 14.656 -30.375 1 89.38 501 ASP B C 1
ATOM 9405 O O . ASP B 1 501 ? 10.07 15.766 -29.844 1 89.38 501 ASP B O 1
ATOM 9409 N N . SER B 1 502 ? 10.594 14.422 -31.562 1 87.94 502 SER B N 1
ATOM 9410 C CA . SER B 1 502 ? 11.43 15.406 -32.25 1 87.94 502 SER B CA 1
ATOM 9411 C C . SER B 1 502 ? 10.609 16.594 -32.719 1 87.94 502 SER B C 1
ATOM 9413 O O . SER B 1 502 ? 11.164 17.672 -33 1 87.94 502 SER B O 1
ATOM 9415 N N . ASP B 1 503 ? 9.352 16.469 -32.688 1 82.06 503 ASP B N 1
ATOM 9416 C CA . ASP B 1 503 ? 8.516 17.531 -33.219 1 82.06 503 ASP B CA 1
ATOM 9417 C C . ASP B 1 503 ? 8.188 18.578 -32.156 1 82.06 503 ASP B C 1
ATOM 9419 O O . ASP B 1 503 ? 7.535 19.578 -32.469 1 82.06 503 ASP B O 1
ATOM 9423 N N . GLN B 1 504 ? 8.711 18.375 -31.047 1 81.19 504 GLN B N 1
ATOM 9424 C CA . GLN B 1 504 ? 8.445 19.344 -29.984 1 81.19 504 GLN B CA 1
ATOM 9425 C C . GLN B 1 504 ? 9.273 20.609 -30.172 1 81.19 504 GLN B C 1
ATOM 9427 O O . GLN B 1 504 ? 10.492 20.547 -30.375 1 81.19 504 GLN B O 1
ATOM 9432 N N . LYS B 1 505 ? 8.578 21.703 -30.25 1 73.12 505 LYS B N 1
ATOM 9433 C CA . LYS B 1 505 ? 9.234 22.969 -30.562 1 73.12 505 LYS B CA 1
ATOM 9434 C C . LYS B 1 505 ? 9.555 23.734 -29.281 1 73.12 505 LYS B C 1
ATOM 9436 O O . LYS B 1 505 ? 10.508 24.516 -29.25 1 73.12 505 LYS B O 1
ATOM 9441 N N . LYS B 1 506 ? 8.719 23.547 -28.312 1 70.81 506 LYS B N 1
ATOM 9442 C CA . LYS B 1 506 ? 8.914 24.312 -27.078 1 70.81 506 LYS B CA 1
ATOM 9443 C C . LYS B 1 506 ? 9.914 23.625 -26.156 1 70.81 506 LYS B C 1
ATOM 9445 O O . LYS B 1 506 ? 9.82 22.406 -25.938 1 70.81 506 LYS B O 1
ATOM 9450 N N . LYS B 1 507 ? 11.078 24.281 -25.906 1 68.38 507 LYS B N 1
ATOM 9451 C CA . LYS B 1 507 ? 12.023 23.719 -24.938 1 68.38 507 LYS B CA 1
ATOM 9452 C C . LYS B 1 507 ? 11.914 24.406 -23.578 1 68.38 507 LYS B C 1
ATOM 9454 O O . LYS B 1 507 ? 11.617 25.609 -23.516 1 68.38 507 LYS B O 1
ATOM 9459 N N . SER B 1 508 ? 11.797 23.562 -22.594 1 69.69 508 SER B N 1
ATOM 9460 C CA . SER B 1 508 ? 11.852 24.125 -21.25 1 69.69 508 SER B CA 1
ATOM 9461 C C . SER B 1 508 ? 13.266 24.594 -20.906 1 69.69 508 SER B C 1
ATOM 9463 O O . SER B 1 508 ? 14.242 24 -21.359 1 69.69 508 SER B O 1
ATOM 9465 N N . GLU B 1 509 ? 13.344 25.781 -20.266 1 68.69 509 GLU B N 1
ATOM 9466 C CA . GLU B 1 509 ? 14.625 26.344 -19.844 1 68.69 509 GLU B CA 1
ATOM 9467 C C . GLU B 1 509 ? 15.125 25.672 -18.562 1 68.69 509 GLU B C 1
ATOM 9469 O O . GLU B 1 509 ? 16.219 25.969 -18.094 1 68.69 509 GLU B O 1
ATOM 9474 N N . LYS B 1 510 ? 14.492 24.719 -18.062 1 78.06 510 LYS B N 1
ATOM 9475 C CA . LYS B 1 510 ? 14.844 24.188 -16.75 1 78.06 510 LYS B CA 1
ATOM 9476 C C . LYS B 1 510 ? 15.805 23.016 -16.875 1 78.06 510 LYS B C 1
ATOM 9478 O O . LYS B 1 510 ? 16.234 22.438 -15.875 1 78.06 510 LYS B O 1
ATOM 9483 N N . GLY B 1 511 ? 16.172 22.609 -18.141 1 81.12 511 GLY B N 1
ATOM 9484 C CA . GLY B 1 511 ? 17.141 21.562 -18.391 1 81.12 511 GLY B CA 1
ATOM 9485 C C . GLY B 1 511 ? 16.625 20.172 -18.109 1 81.12 511 GLY B C 1
ATOM 9486 O O . GLY B 1 511 ? 17.391 19.219 -17.969 1 81.12 511 GLY B O 1
ATOM 9487 N N . ASN B 1 512 ? 15.359 19.969 -17.781 1 88.44 512 ASN B N 1
ATOM 9488 C CA . ASN B 1 512 ? 14.773 18.672 -17.453 1 88.44 512 ASN B CA 1
ATOM 9489 C C . ASN B 1 512 ? 14.023 18.078 -18.641 1 88.44 512 ASN B C 1
ATOM 9491 O O . ASN B 1 512 ? 13.312 17.078 -18.5 1 88.44 512 ASN B O 1
ATOM 9495 N N . VAL B 1 513 ? 14.25 18.672 -19.844 1 89.62 513 VAL B N 1
ATOM 9496 C CA . VAL B 1 513 ? 13.516 18.234 -21.031 1 89.62 513 VAL B CA 1
ATOM 9497 C C . VAL B 1 513 ? 14.484 17.609 -22.031 1 89.62 513 VAL B C 1
ATOM 9499 O O . VAL B 1 513 ? 15.531 18.188 -22.344 1 89.62 513 VAL B O 1
ATOM 9502 N N . TYR B 1 514 ? 14.172 16.453 -22.484 1 90.5 514 TYR B N 1
ATOM 9503 C CA . TYR B 1 514 ? 14.898 15.805 -23.562 1 90.5 514 TYR B CA 1
ATOM 9504 C C . TYR B 1 514 ? 14.008 15.617 -24.781 1 90.5 514 TYR B C 1
ATOM 9506 O O . TYR B 1 514 ? 12.891 15.102 -24.672 1 90.5 514 TYR B O 1
ATOM 9514 N N . ILE B 1 515 ? 14.5 16 -25.859 1 90 515 ILE B N 1
ATOM 9515 C CA . ILE B 1 515 ? 13.789 15.859 -27.125 1 90 515 ILE B CA 1
ATOM 9516 C C . ILE B 1 515 ? 14.578 14.945 -28.062 1 90 515 ILE B C 1
ATOM 9518 O O . ILE B 1 515 ? 15.75 15.195 -28.344 1 90 515 ILE B O 1
ATOM 9522 N N . TRP B 1 516 ? 13.859 13.891 -28.484 1 89.75 516 TRP B N 1
ATOM 9523 C CA . TRP B 1 516 ? 14.539 13.016 -29.438 1 89.75 516 TRP B CA 1
ATOM 9524 C C . TRP B 1 516 ? 15.07 13.805 -30.625 1 89.75 516 TRP B C 1
ATOM 9526 O O . TRP B 1 516 ? 14.414 14.734 -31.109 1 89.75 516 TRP B O 1
ATOM 9536 N N . GLN B 1 517 ? 16.188 13.43 -31.109 1 86.06 517 GLN B N 1
ATOM 9537 C CA . GLN B 1 517 ? 16.766 14.125 -32.25 1 86.06 517 GLN B CA 1
ATOM 9538 C C . GLN B 1 517 ? 16 13.805 -33.531 1 86.06 517 GLN B C 1
ATOM 9540 O O . GLN B 1 517 ? 15.836 14.68 -34.406 1 86.06 517 GLN B O 1
ATOM 9545 N N . LYS B 1 518 ? 15.648 12.516 -33.531 1 83.5 518 LYS B N 1
ATOM 9546 C CA . LYS B 1 518 ? 14.953 12.094 -34.75 1 83.5 518 LYS B CA 1
ATOM 9547 C C . LYS B 1 518 ? 13.648 11.367 -34.406 1 83.5 518 LYS B C 1
ATOM 9549 O O . LYS B 1 518 ? 13.672 10.328 -33.75 1 83.5 518 LYS B O 1
ATOM 9554 N N . GLY B 1 519 ? 12.586 11.914 -34.875 1 81.56 519 GLY B N 1
ATOM 9555 C CA . GLY B 1 519 ? 11.312 11.211 -34.812 1 81.56 519 GLY B CA 1
ATOM 9556 C C . GLY B 1 519 ? 10.859 10.914 -33.406 1 81.56 519 GLY B C 1
ATOM 9557 O O . GLY B 1 519 ? 11.117 11.695 -32.5 1 81.56 519 GLY B O 1
ATOM 9558 N N . ALA B 1 520 ? 10.031 9.844 -33.406 1 86.75 520 ALA B N 1
ATOM 9559 C CA . ALA B 1 520 ? 9.516 9.367 -32.125 1 86.75 520 ALA B CA 1
ATOM 9560 C C . ALA B 1 520 ? 10.242 8.102 -31.672 1 86.75 520 ALA B C 1
ATOM 9562 O O . ALA B 1 520 ? 11.289 7.75 -32.219 1 86.75 520 ALA B O 1
ATOM 9563 N N . ILE B 1 521 ? 9.875 7.52 -30.609 1 85.38 521 ILE B N 1
ATOM 9564 C CA . ILE B 1 521 ? 10.547 6.355 -30.047 1 85.38 521 ILE B CA 1
ATOM 9565 C C . ILE B 1 521 ? 10.508 5.203 -31.047 1 85.38 521 ILE B C 1
ATOM 9567 O O . ILE B 1 521 ? 11.391 4.34 -31.047 1 85.38 521 ILE B O 1
ATOM 9571 N N . GLU B 1 522 ? 9.508 5.211 -31.906 1 83.62 522 GLU B N 1
ATOM 9572 C CA . GLU B 1 522 ? 9.375 4.168 -32.906 1 83.62 522 GLU B CA 1
ATOM 9573 C C . GLU B 1 522 ? 10.547 4.188 -33.906 1 83.62 522 GLU B C 1
ATOM 9575 O O . GLU B 1 522 ? 10.883 3.162 -34.469 1 83.62 522 GLU B O 1
ATOM 9580 N N . GLN B 1 523 ? 11.109 5.414 -34 1 81.38 523 GLN B N 1
ATOM 9581 C CA . GLN B 1 523 ? 12.273 5.523 -34.875 1 81.38 523 GLN B CA 1
ATOM 9582 C C . GLN B 1 523 ? 13.445 4.715 -34.344 1 81.38 523 GLN B C 1
ATOM 9584 O O . GLN B 1 523 ? 14.32 4.289 -35.094 1 81.38 523 GLN B O 1
ATOM 9589 N N . ARG B 1 524 ? 13.422 4.531 -33.031 1 82.25 524 ARG B N 1
ATOM 9590 C CA . ARG B 1 524 ? 14.484 3.729 -32.438 1 82.25 524 ARG B CA 1
ATOM 9591 C C . ARG B 1 524 ? 14.391 2.273 -32.875 1 82.25 524 ARG B C 1
ATOM 9593 O O . ARG B 1 524 ? 15.391 1.556 -32.906 1 82.25 524 ARG B O 1
ATOM 9600 N N . PHE B 1 525 ? 13.234 1.952 -33.188 1 83.69 525 PHE B N 1
ATOM 9601 C CA . PHE B 1 525 ? 12.992 0.643 -33.781 1 83.69 525 PHE B CA 1
ATOM 9602 C C . PHE B 1 525 ? 13.797 0.471 -35.062 1 83.69 525 PHE B C 1
ATOM 9604 O O . PHE B 1 525 ? 14.391 -0.585 -35.312 1 83.69 525 PHE B O 1
ATOM 9611 N N . LEU B 1 526 ? 13.891 1.514 -35.781 1 81.19 526 LEU B N 1
ATOM 9612 C CA . LEU B 1 526 ? 14.633 1.511 -37.031 1 81.19 526 LEU B CA 1
ATOM 9613 C C . LEU B 1 526 ? 16.141 1.565 -36.781 1 81.19 526 LEU B C 1
ATOM 9615 O O . LEU B 1 526 ? 16.922 0.977 -37.531 1 81.19 526 LEU B O 1
ATOM 9619 N N . ASP B 1 527 ? 16.469 2.262 -35.719 1 80.62 527 ASP B N 1
ATOM 9620 C CA . ASP B 1 527 ? 17.875 2.297 -35.344 1 80.62 527 ASP B CA 1
ATOM 9621 C C . ASP B 1 527 ? 18.406 0.889 -35.094 1 80.62 527 ASP B C 1
ATOM 9623 O O . ASP B 1 527 ? 19.547 0.578 -35.438 1 80.62 527 ASP B O 1
ATOM 9627 N N . VAL B 1 528 ? 17.547 0.155 -34.531 1 82.88 528 VAL B N 1
ATOM 9628 C CA . VAL B 1 528 ? 17.922 -1.209 -34.188 1 82.88 528 VAL B CA 1
ATOM 9629 C C . VAL B 1 528 ? 18.109 -2.043 -35.438 1 82.88 528 VAL B C 1
ATOM 9631 O O . VAL B 1 528 ? 19.047 -2.832 -35.531 1 82.88 528 VAL B O 1
ATOM 9634 N N . ILE B 1 529 ? 17.297 -1.834 -36.375 1 81.81 529 ILE B N 1
ATOM 9635 C CA . ILE B 1 529 ? 17.391 -2.572 -37.625 1 81.81 529 ILE B CA 1
ATOM 9636 C C . ILE B 1 529 ? 18.656 -2.152 -38.375 1 81.81 529 ILE B C 1
ATOM 9638 O O . ILE B 1 529 ? 19.359 -2.994 -38.938 1 81.81 529 ILE B O 1
ATOM 9642 N N . ASP B 1 530 ? 18.984 -0.914 -38.312 1 80.69 530 ASP B N 1
ATOM 9643 C CA . ASP B 1 530 ? 20.094 -0.347 -39.062 1 80.69 530 ASP B CA 1
ATOM 9644 C C . ASP B 1 530 ? 21.438 -0.795 -38.5 1 80.69 530 ASP B C 1
ATOM 9646 O O . ASP B 1 530 ? 22.391 -0.997 -39.25 1 80.69 530 ASP B O 1
ATOM 9650 N N . ASN B 1 531 ? 21.5 -0.906 -37.156 1 74.19 531 ASN B N 1
ATOM 9651 C CA . ASN B 1 531 ? 22.828 -1.079 -36.562 1 74.19 531 ASN B CA 1
ATOM 9652 C C . ASN B 1 531 ? 22.969 -2.447 -35.875 1 74.19 531 ASN B C 1
ATOM 9654 O O . ASN B 1 531 ? 24.016 -2.75 -35.312 1 74.19 531 ASN B O 1
ATOM 9658 N N . ALA B 1 532 ? 21.891 -3.266 -35.875 1 68.56 532 ALA B N 1
ATOM 9659 C CA . ALA B 1 532 ? 21.875 -4.395 -34.938 1 68.56 532 ALA B CA 1
ATOM 9660 C C . ALA B 1 532 ? 22.109 -5.711 -35.688 1 68.56 532 ALA B C 1
ATOM 9662 O O . ALA B 1 532 ? 22.109 -5.746 -36.906 1 68.56 532 ALA B O 1
ATOM 9663 N N . ASP B 1 533 ? 22.359 -6.719 -34.906 1 72.19 533 ASP B N 1
ATOM 9664 C CA . ASP B 1 533 ? 22.609 -8.086 -35.344 1 72.19 533 ASP B CA 1
ATOM 9665 C C . ASP B 1 533 ? 21.328 -8.766 -35.812 1 72.19 533 ASP B C 1
ATOM 9667 O O . ASP B 1 533 ? 20.25 -8.172 -35.75 1 72.19 533 ASP B O 1
ATOM 9671 N N . GLU B 1 534 ? 21.5 -9.836 -36.406 1 75.19 534 GLU B N 1
ATOM 9672 C CA . GLU B 1 534 ? 20.406 -10.602 -37 1 75.19 534 GLU B CA 1
ATOM 9673 C C . GLU B 1 534 ? 19.297 -10.859 -36 1 75.19 534 GLU B C 1
ATOM 9675 O O . GLU B 1 534 ? 18.109 -10.781 -36.344 1 75.19 534 GLU B O 1
ATOM 9680 N N . ALA B 1 535 ? 19.672 -11.039 -34.812 1 72.19 535 ALA B N 1
ATOM 9681 C CA . ALA B 1 535 ? 18.672 -11.344 -33.812 1 72.19 535 ALA B CA 1
ATOM 9682 C C . ALA B 1 535 ? 17.781 -10.133 -33.531 1 72.19 535 ALA B C 1
ATOM 9684 O O . ALA B 1 535 ? 16.562 -10.273 -33.375 1 72.19 535 ALA B O 1
ATOM 9685 N N . SER B 1 536 ? 18.375 -9.055 -33.594 1 76.19 536 SER B N 1
ATOM 9686 C CA . SER B 1 536 ? 17.641 -7.816 -33.344 1 76.19 536 SER B CA 1
ATOM 9687 C C . SER B 1 536 ? 16.672 -7.496 -34.469 1 76.19 536 SER B C 1
ATOM 9689 O O . SER B 1 536 ? 15.562 -7.023 -34.219 1 76.19 536 SER B O 1
ATOM 9691 N N . VAL B 1 537 ? 17.219 -7.785 -35.625 1 79.19 537 VAL B N 1
ATOM 9692 C CA . VAL B 1 537 ? 16.375 -7.566 -36.781 1 79.19 537 VAL B CA 1
ATOM 9693 C C . VAL B 1 537 ? 15.172 -8.516 -36.75 1 79.19 537 VAL B C 1
ATOM 9695 O O . VAL B 1 537 ? 14.055 -8.117 -37.062 1 79.19 537 VAL B O 1
ATOM 9698 N N . CYS B 1 538 ? 15.445 -9.664 -36.25 1 78.56 538 CYS B N 1
ATOM 9699 C CA . CYS B 1 538 ? 14.375 -10.656 -36.156 1 78.56 538 CYS B CA 1
ATOM 9700 C C . CYS B 1 538 ? 13.32 -10.211 -35.156 1 78.56 538 CYS B C 1
ATOM 9702 O O . CYS B 1 538 ? 12.125 -10.367 -35.406 1 78.56 538 CYS B O 1
ATOM 9704 N N . ALA B 1 539 ? 13.773 -9.703 -34.125 1 77.38 539 ALA B N 1
ATOM 9705 C CA . ALA B 1 539 ? 12.844 -9.242 -33.094 1 77.38 539 ALA B CA 1
ATOM 9706 C C . ALA B 1 539 ? 11.961 -8.109 -33.625 1 77.38 539 ALA B C 1
ATOM 9708 O O . ALA B 1 539 ? 10.758 -8.086 -33.375 1 77.38 539 ALA B O 1
ATOM 9709 N N . CYS B 1 540 ? 12.531 -7.215 -34.312 1 83 540 CYS B N 1
ATOM 9710 C CA . CYS B 1 540 ? 11.789 -6.105 -34.906 1 83 540 CYS B CA 1
ATOM 9711 C C . CYS B 1 540 ? 10.766 -6.609 -35.938 1 83 540 CYS B C 1
ATOM 9713 O O . CYS B 1 540 ? 9.633 -6.129 -35.969 1 83 540 CYS B O 1
ATOM 9715 N N . ASN B 1 541 ? 11.289 -7.598 -36.625 1 80.94 541 ASN B N 1
ATOM 9716 C CA . ASN B 1 541 ? 10.406 -8.156 -37.656 1 80.94 541 ASN B CA 1
ATOM 9717 C C . ASN B 1 541 ? 9.195 -8.852 -37.031 1 80.94 541 ASN B C 1
ATOM 9719 O O . ASN B 1 541 ? 8.086 -8.781 -37.562 1 80.94 541 ASN B O 1
ATOM 9723 N N . THR B 1 542 ? 9.438 -9.414 -35.969 1 81.75 542 THR B N 1
ATOM 9724 C CA . THR B 1 542 ? 8.359 -10.109 -35.281 1 81.75 542 THR B CA 1
ATOM 9725 C C . THR B 1 542 ? 7.305 -9.125 -34.781 1 81.75 542 THR B C 1
ATOM 9727 O O . THR B 1 542 ? 6.105 -9.359 -34.969 1 81.75 542 THR B O 1
ATOM 9730 N N . ILE B 1 543 ? 7.715 -8.031 -34.312 1 82.19 543 ILE B N 1
ATOM 9731 C CA . ILE B 1 543 ? 6.793 -7.035 -33.781 1 82.19 543 ILE B CA 1
ATOM 9732 C C . ILE B 1 543 ? 6.059 -6.344 -34.906 1 82.19 543 ILE B C 1
ATOM 9734 O O . ILE B 1 543 ? 4.852 -6.098 -34.844 1 82.19 543 ILE B O 1
ATOM 9738 N N . PHE B 1 544 ? 6.805 -6.113 -35.938 1 84.12 544 PHE B N 1
ATOM 9739 C CA . PHE B 1 544 ? 6.234 -5.406 -37.094 1 84.12 544 PHE B CA 1
ATOM 9740 C C . PHE B 1 544 ? 5.117 -6.223 -37.719 1 84.12 544 PHE B C 1
ATOM 9742 O O . PHE B 1 544 ? 4.176 -5.66 -38.281 1 84.12 544 PHE B O 1
ATOM 9749 N N . ARG B 1 545 ? 5.172 -7.566 -37.531 1 80.12 545 ARG B N 1
ATOM 9750 C CA . ARG B 1 545 ? 4.227 -8.445 -38.219 1 80.12 545 ARG B CA 1
ATOM 9751 C C . ARG B 1 545 ? 3.199 -9 -37.25 1 80.12 545 ARG B C 1
ATOM 9753 O O . ARG B 1 545 ? 2.525 -9.992 -37.531 1 80.12 545 ARG B O 1
ATOM 9760 N N . LYS B 1 546 ? 3.162 -8.453 -36.062 1 76.06 546 LYS B N 1
ATOM 9761 C CA . LYS B 1 546 ? 2.357 -8.992 -34.969 1 76.06 546 LYS B CA 1
ATOM 9762 C C . LYS B 1 546 ? 0.888 -9.094 -35.375 1 76.06 546 LYS B C 1
ATOM 9764 O O . LYS B 1 546 ? 0.181 -10.008 -34.938 1 76.06 546 LYS B O 1
ATOM 9769 N N . ASP B 1 547 ? 0.279 -8.148 -36.062 1 72.88 547 ASP B N 1
ATOM 9770 C CA . ASP B 1 547 ? -1.146 -8.117 -36.375 1 72.88 547 ASP B CA 1
ATOM 9771 C C . ASP B 1 547 ? -1.437 -8.852 -37.688 1 72.88 547 ASP B C 1
ATOM 9773 O O . ASP B 1 547 ? -2.598 -9.008 -38.062 1 72.88 547 ASP B O 1
ATOM 9777 N N . LEU B 1 548 ? -0.323 -9.211 -38.312 1 71.25 548 LEU B N 1
ATOM 9778 C CA . LEU B 1 548 ? -0.51 -9.812 -39.625 1 71.25 548 LEU B CA 1
ATOM 9779 C C . LEU B 1 548 ? -0.777 -11.312 -39.5 1 71.25 548 LEU B C 1
ATOM 9781 O O . LEU B 1 548 ? -0.159 -11.992 -38.688 1 71.25 548 LEU B O 1
ATOM 9785 N N . LYS B 1 549 ? -2.088 -11.789 -39.719 1 59.5 549 LYS B N 1
ATOM 9786 C CA . LYS B 1 549 ? -2.381 -13.219 -39.781 1 59.5 549 LYS B CA 1
ATOM 9787 C C . LYS B 1 549 ? -1.3 -13.969 -40.531 1 59.5 549 LYS B C 1
ATOM 9789 O O . LYS B 1 549 ? -0.667 -13.414 -41.438 1 59.5 549 LYS B O 1
ATOM 9794 N N . LYS B 1 550 ? -0.842 -15.234 -40.031 1 55.16 550 LYS B N 1
ATOM 9795 C CA . LYS B 1 550 ? 0.227 -16.094 -40.531 1 55.16 550 LYS B CA 1
ATOM 9796 C C . LYS B 1 550 ? 0.393 -15.961 -42.031 1 55.16 550 LYS B C 1
ATOM 9798 O O . LYS B 1 550 ? 1.516 -15.961 -42.562 1 55.16 550 LYS B O 1
ATOM 9803 N N . LYS B 1 551 ? -0.593 -16.203 -42.781 1 45.62 551 LYS B N 1
ATOM 9804 C CA . LYS B 1 551 ? -0.478 -16.375 -44.219 1 45.62 551 LYS B CA 1
ATOM 9805 C C . LYS B 1 551 ? -0.325 -15.039 -44.938 1 45.62 551 LYS B C 1
ATOM 9807 O O . LYS B 1 551 ? -0.312 -14.984 -46.188 1 45.62 551 LYS B O 1
ATOM 9812 N N . ALA B 1 552 ? -0.441 -13.945 -44.219 1 43.91 552 ALA B N 1
ATOM 9813 C CA . ALA B 1 552 ? -0.573 -12.766 -45.062 1 43.91 552 ALA B CA 1
ATOM 9814 C C . ALA B 1 552 ? 0.787 -12.312 -45.594 1 43.91 552 ALA B C 1
ATOM 9816 O O . ALA B 1 552 ? 1.686 -12 -44.812 1 43.91 552 ALA B O 1
ATOM 9817 N N . HIS B 1 553 ? 1.26 -12.695 -46.562 1 43.38 553 HIS B N 1
ATOM 9818 C CA . HIS B 1 553 ? 2.371 -12.438 -47.469 1 43.38 553 HIS B CA 1
ATOM 9819 C C . HIS B 1 553 ? 2.678 -10.945 -47.562 1 43.38 553 HIS B C 1
ATOM 9821 O O . HIS B 1 553 ? 3.684 -10.555 -48.156 1 43.38 553 HIS B O 1
ATOM 9827 N N . ASN B 1 554 ? 1.729 -10.094 -47.281 1 44.22 554 ASN B N 1
ATOM 9828 C CA . ASN B 1 554 ? 1.776 -8.789 -47.938 1 44.22 554 ASN B CA 1
ATOM 9829 C C . ASN B 1 554 ? 2.77 -7.855 -47.25 1 44.22 554 ASN B C 1
ATOM 9831 O O . ASN B 1 554 ? 2.861 -6.676 -47.594 1 44.22 554 ASN B O 1
ATOM 9835 N N . TYR B 1 555 ? 3.176 -7.93 -45.875 1 55.25 555 TYR B N 1
ATOM 9836 C CA . TYR B 1 555 ? 3.736 -6.625 -45.562 1 55.25 555 TYR B CA 1
ATOM 9837 C C . TYR B 1 555 ? 5.211 -6.551 -45.938 1 55.25 555 TYR B C 1
ATOM 9839 O O . TYR B 1 555 ? 6.086 -6.91 -45.156 1 55.25 555 TYR B O 1
ATOM 9847 N N . ASN B 1 556 ? 5.488 -6.184 -47.219 1 72.19 556 ASN B N 1
ATOM 9848 C CA . ASN B 1 556 ? 6.688 -6.102 -48.031 1 72.19 556 ASN B CA 1
ATOM 9849 C C . ASN B 1 556 ? 7.535 -4.891 -47.688 1 72.19 556 ASN B C 1
ATOM 9851 O O . ASN B 1 556 ? 8.742 -4.875 -47.938 1 72.19 556 ASN B O 1
ATOM 9855 N N . THR B 1 557 ? 7.012 -4.023 -46.875 1 78.38 557 THR B N 1
ATOM 9856 C CA . THR B 1 557 ? 7.758 -2.779 -46.719 1 78.38 557 THR B CA 1
ATOM 9857 C C . THR B 1 557 ? 8.992 -3.002 -45.844 1 78.38 557 THR B C 1
ATOM 9859 O O . THR B 1 557 ? 10.078 -2.531 -46.156 1 78.38 557 THR B O 1
ATOM 9862 N N . ILE B 1 558 ? 8.867 -3.756 -44.812 1 82.25 558 ILE B N 1
ATOM 9863 C CA . ILE B 1 558 ? 10 -3.932 -43.906 1 82.25 558 ILE B CA 1
ATOM 9864 C C . ILE B 1 558 ? 11.016 -4.883 -44.531 1 82.25 558 ILE B C 1
ATOM 9866 O O . ILE B 1 558 ? 12.227 -4.719 -44.344 1 82.25 558 ILE B O 1
ATOM 9870 N N . ASP B 1 559 ? 10.562 -5.812 -45.281 1 83.56 559 ASP B N 1
ATOM 9871 C CA . ASP B 1 559 ? 11.469 -6.73 -45.938 1 83.56 559 ASP B CA 1
ATOM 9872 C C . ASP B 1 559 ? 12.32 -5.996 -46.969 1 83.56 559 ASP B C 1
ATOM 9874 O O . ASP B 1 559 ? 13.539 -6.188 -47.031 1 83.56 559 ASP B O 1
ATOM 9878 N N . LYS B 1 560 ? 11.633 -5.242 -47.75 1 86.81 560 LYS B N 1
ATOM 9879 C CA . LYS B 1 560 ? 12.344 -4.461 -48.75 1 86.81 560 LYS B CA 1
ATOM 9880 C C . LYS B 1 560 ? 13.328 -3.488 -48.125 1 86.81 560 LYS B C 1
ATOM 9882 O O . LYS B 1 560 ? 14.414 -3.256 -48.625 1 86.81 560 LYS B O 1
ATOM 9887 N N . TYR B 1 561 ? 12.859 -2.928 -47.031 1 87.69 561 TYR B N 1
ATOM 9888 C CA . TYR B 1 561 ? 13.727 -2.014 -46.312 1 87.69 561 TYR B CA 1
ATOM 9889 C C . TYR B 1 561 ? 15.008 -2.711 -45.875 1 87.69 561 TYR B C 1
ATOM 9891 O O . TYR B 1 561 ? 16.109 -2.172 -46.031 1 87.69 561 TYR B O 1
ATOM 9899 N N . ILE B 1 562 ? 14.898 -3.893 -45.406 1 85.25 562 ILE B N 1
ATOM 9900 C CA . ILE B 1 562 ? 16.031 -4.656 -44.906 1 85.25 562 ILE B CA 1
ATOM 9901 C C . ILE B 1 562 ? 16.953 -5.043 -46.062 1 85.25 562 ILE B C 1
ATOM 9903 O O . ILE B 1 562 ? 18.172 -4.977 -45.969 1 85.25 562 ILE B O 1
ATOM 9907 N N . ILE B 1 563 ? 16.375 -5.426 -47.125 1 86.56 563 ILE B N 1
ATOM 9908 C CA . ILE B 1 563 ? 17.141 -5.809 -48.312 1 86.56 563 ILE B CA 1
ATOM 9909 C C . ILE B 1 563 ? 17.938 -4.613 -48.812 1 86.56 563 ILE B C 1
ATOM 9911 O O . ILE B 1 563 ? 19.141 -4.738 -49.125 1 86.56 563 ILE B O 1
ATOM 9915 N N . ARG B 1 564 ? 17.281 -3.531 -48.844 1 88.75 564 ARG B N 1
ATOM 9916 C CA . ARG B 1 564 ? 17.953 -2.322 -49.312 1 88.75 564 ARG B CA 1
ATOM 9917 C C . ARG B 1 564 ? 19.062 -1.907 -48.344 1 88.75 564 ARG B C 1
ATOM 9919 O O . ARG B 1 564 ? 20.094 -1.388 -48.781 1 88.75 564 ARG B O 1
ATOM 9926 N N . LEU B 1 565 ? 18.797 -2.082 -47.125 1 86.94 565 LEU B N 1
ATOM 9927 C CA . LEU B 1 565 ? 19.812 -1.747 -46.125 1 86.94 565 LEU B CA 1
ATOM 9928 C C . LEU B 1 565 ? 21.078 -2.566 -46.344 1 86.94 565 LEU B C 1
ATOM 9930 O O . LEU B 1 565 ? 22.188 -2.051 -46.188 1 86.94 565 LEU B O 1
ATOM 9934 N N . THR B 1 566 ? 20.891 -3.834 -46.656 1 85.31 566 THR B N 1
ATOM 9935 C CA . THR B 1 566 ? 22.031 -4.703 -46.938 1 85.31 566 THR B CA 1
ATOM 9936 C C . THR B 1 566 ? 22.781 -4.227 -48.188 1 85.31 566 THR B C 1
ATOM 9938 O O . THR B 1 566 ? 24.016 -4.223 -48.188 1 85.31 566 THR B O 1
ATOM 9941 N N . GLU B 1 567 ? 22.062 -3.854 -49.125 1 88.88 567 GLU B N 1
ATOM 9942 C CA . GLU B 1 567 ? 22.672 -3.338 -50.344 1 88.88 567 GLU B CA 1
ATOM 9943 C C . GLU B 1 567 ? 23.422 -2.037 -50.094 1 88.88 567 GLU B C 1
ATOM 9945 O O . GLU B 1 567 ? 24.5 -1.817 -50.656 1 88.88 567 GLU B O 1
ATOM 9950 N N . ILE B 1 568 ? 22.844 -1.211 -49.375 1 89.81 568 ILE B N 1
ATOM 9951 C CA . ILE B 1 568 ? 23.453 0.068 -49.031 1 89.81 568 ILE B CA 1
ATOM 9952 C C . ILE B 1 568 ? 24.797 -0.17 -48.312 1 89.81 568 ILE B C 1
ATOM 9954 O O . ILE B 1 568 ? 25.781 0.487 -48.594 1 89.81 568 ILE B O 1
ATOM 9958 N N . LYS B 1 569 ? 24.781 -1.082 -47.406 1 85.75 569 LYS B N 1
ATOM 9959 C CA . LYS B 1 569 ? 26.016 -1.387 -46.688 1 85.75 569 LYS B CA 1
ATOM 9960 C C . LYS B 1 569 ? 27.094 -1.919 -47.625 1 85.75 569 LYS B C 1
ATOM 9962 O O . LYS B 1 569 ? 28.266 -1.562 -47.469 1 85.75 569 LYS B O 1
ATOM 9967 N N . LYS B 1 570 ? 26.734 -2.707 -48.531 1 86.5 570 LYS B N 1
ATOM 9968 C CA . LYS B 1 570 ? 27.672 -3.252 -49.531 1 86.5 570 LYS B CA 1
ATOM 9969 C C . LYS B 1 570 ? 28.234 -2.148 -50.406 1 86.5 570 LYS B C 1
ATOM 9971 O O . LYS B 1 570 ? 29.438 -2.131 -50.688 1 86.5 570 LYS B O 1
ATOM 9976 N N . LEU B 1 571 ? 27.344 -1.344 -50.75 1 88.88 571 LEU B N 1
ATOM 9977 C CA . LEU B 1 571 ? 27.766 -0.252 -51.625 1 88.88 571 LEU B CA 1
ATOM 9978 C C . LEU B 1 571 ? 28.703 0.699 -50.906 1 88.88 571 LEU B C 1
ATOM 9980 O O . LEU B 1 571 ? 29.656 1.203 -51.5 1 88.88 571 LEU B O 1
ATOM 9984 N N . LYS B 1 572 ? 28.453 0.971 -49.75 1 87.88 572 LYS B N 1
ATOM 9985 C CA . LYS B 1 572 ? 29.328 1.843 -48.938 1 87.88 572 LYS B CA 1
ATOM 9986 C C . LYS B 1 572 ? 30.703 1.224 -48.75 1 87.88 572 LYS B C 1
ATOM 9988 O O . LYS B 1 572 ? 31.719 1.933 -48.75 1 87.88 572 LYS B O 1
ATOM 9993 N N . GLU B 1 573 ? 30.703 -0.077 -48.625 1 86.06 573 GLU B N 1
ATOM 9994 C CA . GLU B 1 573 ? 31.984 -0.783 -48.531 1 86.06 573 GLU B CA 1
ATOM 9995 C C . GLU B 1 573 ? 32.75 -0.741 -49.844 1 86.06 573 GLU B C 1
ATOM 9997 O O . GLU B 1 573 ? 33.969 -0.58 -49.844 1 86.06 573 GLU B O 1
ATOM 10002 N N . GLU B 1 574 ? 32 -0.833 -50.844 1 85.19 574 GLU B N 1
ATOM 10003 C CA . GLU B 1 574 ? 32.625 -0.813 -52.156 1 85.19 574 GLU B CA 1
ATOM 10004 C C . GLU B 1 574 ? 33.188 0.566 -52.469 1 85.19 574 GLU B C 1
ATOM 10006 O O . GLU B 1 574 ? 34.219 0.68 -53.156 1 85.19 574 GLU B O 1
ATOM 10011 N N . LEU B 1 575 ? 32.5 1.536 -52.031 1 85.5 575 LEU B N 1
ATOM 10012 C CA . LEU B 1 575 ? 32.938 2.908 -52.312 1 85.5 575 LEU B CA 1
ATOM 10013 C C . LEU B 1 575 ? 34.188 3.244 -51.531 1 85.5 575 LEU B C 1
ATOM 10015 O O . LEU B 1 575 ? 34.906 4.18 -51.906 1 85.5 575 LEU B O 1
ATOM 10019 N N . THR B 1 576 ? 34.469 2.5 -50.5 1 79.62 576 THR B N 1
ATOM 10020 C CA . THR B 1 576 ? 35.719 2.715 -49.75 1 79.62 576 THR B CA 1
ATOM 10021 C C . THR B 1 576 ? 36.875 2.059 -50.469 1 79.62 576 THR B C 1
ATOM 10023 O O . THR B 1 576 ? 38.031 2.367 -50.188 1 79.62 576 THR B O 1
ATOM 10026 N N . LYS B 1 577 ? 36.5 1.235 -51.344 1 79.38 577 LYS B N 1
ATOM 10027 C CA . LYS B 1 577 ? 37.562 0.562 -52.094 1 79.38 577 LYS B CA 1
ATOM 10028 C C . LYS B 1 577 ? 37.969 1.375 -53.344 1 79.38 577 LYS B C 1
ATOM 10030 O O . LYS B 1 577 ? 37.219 2.252 -53.781 1 79.38 577 LYS B O 1
ATOM 10035 N N . LYS B 1 578 ? 39.219 1.338 -53.75 1 74.31 578 LYS B N 1
ATOM 10036 C CA . LYS B 1 578 ? 39.75 2.062 -54.906 1 74.31 578 LYS B CA 1
ATOM 10037 C C . LYS B 1 578 ? 39.125 1.613 -56.219 1 74.31 578 LYS B C 1
ATOM 10039 O O . LYS B 1 578 ? 39.344 0.489 -56.656 1 74.31 578 LYS B O 1
ATOM 10044 N N . LEU B 1 579 ? 38.031 2.152 -56.531 1 72.44 579 LEU B N 1
ATOM 10045 C CA . LEU B 1 579 ? 37.344 1.828 -57.781 1 72.44 579 LEU B CA 1
ATOM 10046 C C . LEU B 1 579 ? 37.562 2.902 -58.812 1 72.44 579 LEU B C 1
ATOM 10048 O O . LEU B 1 579 ? 38.062 3.992 -58.5 1 72.44 579 LEU B O 1
ATOM 10052 N N . SER B 1 580 ? 37.312 2.641 -60.156 1 77.38 580 SER B N 1
ATOM 10053 C CA . SER B 1 580 ? 37.406 3.619 -61.25 1 77.38 580 SER B CA 1
ATOM 10054 C C . SER B 1 580 ? 36.406 4.75 -61.031 1 77.38 580 SER B C 1
ATOM 10056 O O . SER B 1 580 ? 35.406 4.582 -60.344 1 77.38 580 SER B O 1
ATOM 10058 N N . LYS B 1 581 ? 36.75 6.051 -61.438 1 74.56 581 LYS B N 1
ATOM 10059 C CA . LYS B 1 581 ? 35.938 7.25 -61.25 1 74.56 581 LYS B CA 1
ATOM 10060 C C . LYS B 1 581 ? 34.5 7.031 -61.75 1 74.56 581 LYS B C 1
ATOM 10062 O O . LYS B 1 581 ? 33.531 7.496 -61.094 1 74.56 581 LYS B O 1
ATOM 10067 N N . LYS B 1 582 ? 34.375 6.246 -62.844 1 74.5 582 LYS B N 1
ATOM 10068 C CA . LYS B 1 582 ? 33.062 6 -63.438 1 74.5 582 LYS B CA 1
ATOM 10069 C C . LYS B 1 582 ? 32.219 5.098 -62.531 1 74.5 582 LYS B C 1
ATOM 10071 O O . LYS B 1 582 ? 31.031 5.355 -62.312 1 74.5 582 LYS B O 1
ATOM 10076 N N . TYR B 1 583 ? 32.812 4.066 -61.969 1 77.06 583 TYR B N 1
ATOM 10077 C CA . TYR B 1 583 ? 32.125 3.125 -61.094 1 77.06 583 TYR B CA 1
ATOM 10078 C C . TYR B 1 583 ? 31.781 3.768 -59.75 1 77.06 583 TYR B C 1
ATOM 10080 O O . TYR B 1 583 ? 30.734 3.506 -59.188 1 77.06 583 TYR B O 1
ATOM 10088 N N . GLN B 1 584 ? 32.594 4.746 -59.406 1 81.56 584 GLN B N 1
ATOM 10089 C CA . GLN B 1 584 ? 32.344 5.465 -58.156 1 81.56 584 GLN B CA 1
ATOM 10090 C C . GLN B 1 584 ? 31.125 6.375 -58.281 1 81.56 584 GLN B C 1
ATOM 10092 O O . GLN B 1 584 ? 30.312 6.453 -57.375 1 81.56 584 GLN B O 1
ATOM 10097 N N . SER B 1 585 ? 31.047 6.965 -59.469 1 83.62 585 SER B N 1
ATOM 10098 C CA . SER B 1 585 ? 29.922 7.863 -59.719 1 83.62 585 SER B CA 1
ATOM 10099 C C . SER B 1 585 ? 28.609 7.09 -59.812 1 83.62 585 SER B C 1
ATOM 10101 O O . SER B 1 585 ? 27.578 7.543 -59.312 1 83.62 585 SER B O 1
ATOM 10103 N N . LYS B 1 586 ? 28.672 5.949 -60.375 1 84.44 586 LYS B N 1
ATOM 10104 C CA . LYS B 1 586 ? 27.469 5.113 -60.5 1 84.44 586 LYS B CA 1
ATOM 10105 C C . LYS B 1 586 ? 27.031 4.582 -59.156 1 84.44 586 LYS B C 1
ATOM 10107 O O . LYS B 1 586 ? 25.844 4.605 -58.812 1 84.44 586 LYS B O 1
ATOM 10112 N N . ASN B 1 587 ? 27.984 4.133 -58.406 1 85.94 587 ASN B N 1
ATOM 10113 C CA . ASN B 1 587 ? 27.688 3.602 -57.094 1 85.94 587 ASN B CA 1
ATOM 10114 C C . ASN B 1 587 ? 27.156 4.688 -56.156 1 85.94 587 ASN B C 1
ATOM 10116 O O . ASN B 1 587 ? 26.281 4.43 -55.312 1 85.94 587 ASN B O 1
ATOM 10120 N N . LYS B 1 588 ? 27.641 5.859 -56.344 1 88 588 LYS B N 1
ATOM 10121 C CA . LYS B 1 588 ? 27.188 6.973 -55.531 1 88 588 LYS B CA 1
ATOM 10122 C C . LYS B 1 588 ? 25.734 7.352 -55.844 1 88 588 LYS B C 1
ATOM 10124 O O . LYS B 1 588 ? 24.953 7.672 -54.969 1 88 588 LYS B O 1
ATOM 10129 N N . LYS B 1 589 ? 25.469 7.285 -57.156 1 87.31 589 LYS B N 1
ATOM 10130 C CA . LYS B 1 589 ? 24.109 7.59 -57.562 1 87.31 589 LYS B CA 1
ATOM 10131 C C . LYS B 1 589 ? 23.141 6.523 -57.094 1 87.31 589 LYS B C 1
ATOM 10133 O O . LYS B 1 589 ? 22.016 6.84 -56.656 1 87.31 589 LYS B O 1
ATOM 10138 N N . GLU B 1 590 ? 23.531 5.309 -57.094 1 89 590 GLU B N 1
ATOM 10139 C CA . GLU B 1 590 ? 22.703 4.211 -56.625 1 89 590 GLU B CA 1
ATOM 10140 C C . GLU B 1 590 ? 22.516 4.277 -55.094 1 89 590 GLU B C 1
ATOM 10142 O O . GLU B 1 590 ? 21.422 4.016 -54.594 1 89 590 GLU B O 1
ATOM 10147 N N . LEU B 1 591 ? 23.531 4.652 -54.5 1 88.69 591 LEU B N 1
ATOM 10148 C CA . LEU B 1 591 ? 23.484 4.797 -53.062 1 88.69 591 LEU B CA 1
ATOM 10149 C C . LEU B 1 591 ? 22.484 5.867 -52.656 1 88.69 591 LEU B C 1
ATOM 10151 O O . LEU B 1 591 ? 21.672 5.656 -51.719 1 88.69 591 LEU B O 1
ATOM 10155 N N . ILE B 1 592 ? 22.484 6.91 -53.344 1 90.12 592 ILE B N 1
ATOM 10156 C CA . ILE B 1 592 ? 21.594 8.016 -53.031 1 90.12 592 ILE B CA 1
ATOM 10157 C C . ILE B 1 592 ? 20.141 7.598 -53.281 1 90.12 592 ILE B C 1
ATOM 10159 O O . ILE B 1 592 ? 19.25 7.926 -52.5 1 90.12 592 ILE B O 1
ATOM 10163 N N . SER B 1 593 ? 20.016 6.855 -54.312 1 90.69 593 SER B N 1
ATOM 10164 C CA . SER B 1 593 ? 18.688 6.387 -54.656 1 90.69 593 SER B CA 1
ATOM 10165 C C . SER B 1 593 ? 18.156 5.41 -53.625 1 90.69 593 SER B C 1
ATOM 10167 O O . SER B 1 593 ? 17 5.5 -53.219 1 90.69 593 SER B O 1
ATOM 10169 N N . LEU B 1 594 ? 18.938 4.578 -53.188 1 90.19 594 LEU B N 1
ATOM 10170 C CA . LEU B 1 594 ? 18.547 3.592 -52.188 1 90.19 594 LEU B CA 1
ATOM 10171 C C . LEU B 1 594 ? 18.281 4.262 -50.844 1 90.19 594 LEU B C 1
ATOM 10173 O O . LEU B 1 594 ? 17.344 3.885 -50.125 1 90.19 594 LEU B O 1
ATOM 10177 N N . GLU B 1 595 ? 19.031 5.188 -50.562 1 90 595 GLU B N 1
ATOM 10178 C CA . GLU B 1 595 ? 18.875 5.906 -49.312 1 90 595 GLU B CA 1
ATOM 10179 C C . GLU B 1 595 ? 17.562 6.699 -49.281 1 90 595 GLU B C 1
ATOM 10181 O O . GLU B 1 595 ? 16.891 6.781 -48.25 1 90 595 GLU B O 1
ATOM 10186 N N . GLU B 1 596 ? 17.25 7.207 -50.375 1 90.25 596 GLU B N 1
ATOM 10187 C CA . GLU B 1 596 ? 15.992 7.938 -50.5 1 90.25 596 GLU B CA 1
ATOM 10188 C C . GLU B 1 596 ? 14.789 7 -50.344 1 90.25 596 GLU B C 1
ATOM 10190 O O . GLU B 1 596 ? 13.812 7.336 -49.688 1 90.25 596 GLU B O 1
ATOM 10195 N N . GLN B 1 597 ? 14.922 5.895 -50.938 1 89 597 GLN B N 1
ATOM 10196 C CA . GLN B 1 597 ? 13.859 4.902 -50.812 1 89 597 GLN B CA 1
ATOM 10197 C C . GLN B 1 597 ? 13.711 4.41 -49.375 1 89 597 GLN B C 1
ATOM 10199 O O . GLN B 1 597 ? 12.586 4.219 -48.906 1 89 597 GLN B O 1
ATOM 10204 N N . ASN B 1 598 ? 14.781 4.277 -48.812 1 88.75 598 ASN B N 1
ATOM 10205 C CA . ASN B 1 598 ? 14.742 3.803 -47.438 1 88.75 598 ASN B CA 1
ATOM 10206 C C . ASN B 1 598 ? 14.242 4.883 -46.469 1 88.75 598 ASN B C 1
ATOM 10208 O O . ASN B 1 598 ? 13.625 4.578 -45.438 1 88.75 598 ASN B O 1
ATOM 10212 N N . PHE B 1 599 ? 14.5 6.039 -46.844 1 87 599 PHE B N 1
ATOM 10213 C CA . PHE B 1 599 ? 13.969 7.133 -46.031 1 87 599 PHE B CA 1
ATOM 10214 C C . PHE B 1 599 ? 12.445 7.145 -46.062 1 87 599 PHE B C 1
ATOM 10216 O O . PHE B 1 599 ? 11.805 7.277 -45 1 87 599 PHE B O 1
ATOM 10223 N N . ASP B 1 600 ? 11.922 6.93 -47.156 1 87.31 600 ASP B N 1
ATOM 10224 C CA . ASP B 1 600 ? 10.469 6.871 -47.312 1 87.31 600 ASP B CA 1
ATOM 10225 C C . ASP B 1 600 ? 9.883 5.66 -46.562 1 87.31 600 ASP B C 1
ATOM 10227 O O . ASP B 1 600 ? 8.812 5.75 -45.969 1 87.31 600 ASP B O 1
ATOM 10231 N N . ALA B 1 601 ? 10.633 4.625 -46.719 1 86.56 601 ALA B N 1
ATOM 10232 C CA . ALA B 1 601 ? 10.18 3.402 -46.062 1 86.56 601 ALA B CA 1
ATOM 10233 C C . ALA B 1 601 ? 10.164 3.566 -44.531 1 86.56 601 ALA B C 1
ATOM 10235 O O . ALA B 1 601 ? 9.289 3.027 -43.844 1 86.56 601 ALA B O 1
ATOM 10236 N N . LYS B 1 602 ? 11.141 4.234 -44.062 1 85.94 602 LYS B N 1
ATOM 10237 C CA . LYS B 1 602 ? 11.234 4.461 -42.625 1 85.94 602 LYS B CA 1
ATOM 10238 C C . LYS B 1 602 ? 10 5.188 -42.094 1 85.94 602 LYS B C 1
ATOM 10240 O O . LYS B 1 602 ? 9.469 4.836 -41.031 1 85.94 602 LYS B O 1
ATOM 10245 N N . VAL B 1 603 ? 9.531 6.117 -42.781 1 84.81 603 VAL B N 1
ATOM 10246 C CA . VAL B 1 603 ? 8.367 6.91 -42.406 1 84.81 603 VAL B CA 1
ATOM 10247 C C . VAL B 1 603 ? 7.121 6.027 -42.406 1 84.81 603 VAL B C 1
ATOM 10249 O O . VAL B 1 603 ? 6.285 6.117 -41.5 1 84.81 603 VAL B O 1
ATOM 10252 N N . LYS B 1 604 ? 7.109 5.223 -43.375 1 85.38 604 LYS B N 1
ATOM 10253 C CA . LYS B 1 604 ? 5.957 4.328 -43.5 1 85.38 604 LYS B CA 1
ATOM 10254 C C . LYS B 1 604 ? 5.941 3.309 -42.344 1 85.38 604 LYS B C 1
ATOM 10256 O O . LYS B 1 604 ? 4.879 2.973 -41.812 1 85.38 604 LYS B O 1
ATOM 10261 N N . ILE B 1 605 ? 7.125 2.844 -42.094 1 84.75 605 ILE B N 1
ATOM 10262 C CA . ILE B 1 605 ? 7.242 1.859 -41.031 1 84.75 605 ILE B CA 1
ATOM 10263 C C . ILE B 1 605 ? 6.848 2.496 -39.688 1 84.75 605 ILE B C 1
ATOM 10265 O O . ILE B 1 605 ? 6.078 1.914 -38.906 1 84.75 605 ILE B O 1
ATOM 10269 N N . GLU B 1 606 ? 7.332 3.631 -39.438 1 83.5 606 GLU B N 1
ATOM 10270 C CA . GLU B 1 606 ? 7.008 4.355 -38.219 1 83.5 606 GLU B CA 1
ATOM 10271 C C . GLU B 1 606 ? 5.504 4.59 -38.094 1 83.5 606 GLU B C 1
ATOM 10273 O O . GLU B 1 606 ? 4.922 4.398 -37.031 1 83.5 606 GLU B O 1
ATOM 10278 N N . ARG B 1 607 ? 4.953 4.98 -39.125 1 84.12 607 ARG B N 1
ATOM 10279 C CA . ARG B 1 607 ? 3.52 5.262 -39.156 1 84.12 607 ARG B CA 1
ATOM 10280 C C . ARG B 1 607 ? 2.709 4 -38.875 1 84.12 607 ARG B C 1
ATOM 10282 O O . ARG B 1 607 ? 1.724 4.043 -38.125 1 84.12 607 ARG B O 1
ATOM 10289 N N . ARG B 1 608 ? 3.17 3.014 -39.438 1 84.88 608 ARG B N 1
ATOM 10290 C CA . ARG B 1 608 ? 2.443 1.764 -39.219 1 84.88 608 ARG B CA 1
ATOM 10291 C C . ARG B 1 608 ? 2.516 1.314 -37.781 1 84.88 608 ARG B C 1
ATOM 10293 O O . ARG B 1 608 ? 1.517 0.87 -37.188 1 84.88 608 ARG B O 1
ATOM 10300 N N . ILE B 1 609 ? 3.666 1.366 -37.281 1 84.31 609 ILE B N 1
ATOM 10301 C CA . ILE B 1 609 ? 3.867 0.942 -35.906 1 84.31 609 ILE B CA 1
ATOM 10302 C C . ILE B 1 609 ? 2.938 1.729 -34.969 1 84.31 609 ILE B C 1
ATOM 10304 O O . ILE B 1 609 ? 2.338 1.162 -34.062 1 84.31 609 ILE B O 1
ATOM 10308 N N . LYS B 1 610 ? 2.756 2.926 -35.25 1 78.62 610 LYS B N 1
ATOM 10309 C CA . LYS B 1 610 ? 1.938 3.814 -34.438 1 78.62 610 LYS B CA 1
ATOM 10310 C C . LYS B 1 610 ? 0.45 3.547 -34.656 1 78.62 610 LYS B C 1
ATOM 10312 O O . LYS B 1 610 ? -0.309 3.422 -33.688 1 78.62 610 LYS B O 1
ATOM 10317 N N . GLU B 1 611 ? 0.15 3.465 -35.844 1 80.06 611 GLU B N 1
ATOM 10318 C CA . GLU B 1 611 ? -1.262 3.348 -36.188 1 80.06 611 GLU B CA 1
ATOM 10319 C C . GLU B 1 611 ? -1.827 1.996 -35.75 1 80.06 611 GLU B C 1
ATOM 10321 O O . GLU B 1 611 ? -2.979 1.906 -35.344 1 80.06 611 GLU B O 1
ATOM 10326 N N . LYS B 1 612 ? -0.997 0.991 -35.875 1 77.25 612 LYS B N 1
ATOM 10327 C CA . LYS B 1 612 ? -1.482 -0.353 -35.562 1 77.25 612 LYS B CA 1
ATOM 10328 C C . LYS B 1 612 ? -1.193 -0.728 -34.125 1 77.25 612 LYS B C 1
ATOM 10330 O O . LYS B 1 612 ? -1.569 -1.811 -33.656 1 77.25 612 LYS B O 1
ATOM 10335 N N . GLN B 1 613 ? -0.605 0.113 -33.406 1 77.06 613 GLN B N 1
ATOM 10336 C CA . GLN B 1 613 ? -0.301 -0.084 -32 1 77.06 613 GLN B CA 1
ATOM 10337 C C . GLN B 1 613 ? 0.432 -1.403 -31.781 1 77.06 613 GLN B C 1
ATOM 10339 O O . GLN B 1 613 ? 0.03 -2.205 -30.938 1 77.06 613 GLN B O 1
ATOM 10344 N N . LEU B 1 614 ? 1.477 -1.602 -32.594 1 78.12 614 LEU B N 1
ATOM 10345 C CA . LEU B 1 614 ? 2.133 -2.902 -32.656 1 78.12 614 LEU B CA 1
ATOM 10346 C C . LEU B 1 614 ? 2.9 -3.18 -31.359 1 78.12 614 LEU B C 1
ATOM 10348 O O . LEU B 1 614 ? 3.027 -4.332 -30.953 1 78.12 614 LEU B O 1
ATOM 10352 N N . PHE B 1 615 ? 3.424 -2.164 -30.719 1 78.12 615 PHE B N 1
ATOM 10353 C CA . PHE B 1 615 ? 4.133 -2.363 -29.453 1 78.12 615 PHE B CA 1
ATOM 10354 C C . PHE B 1 615 ? 3.172 -2.785 -28.359 1 78.12 615 PHE B C 1
ATOM 10356 O O . PHE B 1 615 ? 3.518 -3.607 -27.5 1 78.12 615 PHE B O 1
ATOM 10363 N N . GLN B 1 616 ? 2.006 -2.229 -28.391 1 71.94 616 GLN B N 1
ATOM 10364 C CA . GLN B 1 616 ? 1.005 -2.559 -27.375 1 71.94 616 GLN B CA 1
ATOM 10365 C C . GLN B 1 616 ? 0.531 -4 -27.531 1 71.94 616 GLN B C 1
ATOM 10367 O O . GLN B 1 616 ? 0.119 -4.629 -26.547 1 71.94 616 GLN B O 1
ATOM 10372 N N . LYS B 1 617 ? 0.715 -4.465 -28.766 1 71.12 617 LYS B N 1
ATOM 10373 C CA . LYS B 1 617 ? 0.25 -5.82 -29.047 1 71.12 617 LYS B CA 1
ATOM 10374 C C . LYS B 1 617 ? 1.381 -6.832 -28.891 1 71.12 617 LYS B C 1
ATOM 10376 O O . LYS B 1 617 ? 1.147 -8.039 -28.938 1 71.12 617 LYS B O 1
ATOM 10381 N N . ALA B 1 618 ? 2.572 -6.312 -28.734 1 76.19 618 ALA B N 1
ATOM 10382 C CA . ALA B 1 618 ? 3.744 -7.184 -28.672 1 76.19 618 ALA B CA 1
ATOM 10383 C C . ALA B 1 618 ? 3.807 -7.938 -27.344 1 76.19 618 ALA B C 1
ATOM 10385 O O . ALA B 1 618 ? 3.318 -7.453 -26.328 1 76.19 618 ALA B O 1
ATOM 10386 N N . GLU B 1 619 ? 4.402 -9.141 -27.391 1 71.62 619 GLU B N 1
ATOM 10387 C CA . GLU B 1 619 ? 4.664 -9.914 -26.188 1 71.62 619 GLU B CA 1
ATOM 10388 C C . GLU B 1 619 ? 5.777 -9.273 -25.359 1 71.62 619 GLU B C 1
ATOM 10390 O O . GLU B 1 619 ? 6.676 -8.633 -25.891 1 71.62 619 GLU B O 1
ATOM 10395 N N . PRO B 1 620 ? 5.727 -9.508 -24.094 1 70.69 620 PRO B N 1
ATOM 10396 C CA . PRO B 1 620 ? 6.73 -8.891 -23.219 1 70.69 620 PRO B CA 1
ATOM 10397 C C . PRO B 1 620 ? 8.156 -9.273 -23.594 1 70.69 620 PRO B C 1
ATOM 10399 O O . PRO B 1 620 ? 9.055 -8.43 -23.547 1 70.69 620 PRO B O 1
ATOM 10402 N N . GLU B 1 621 ? 8.312 -10.547 -23.984 1 74.5 621 GLU B N 1
ATOM 10403 C CA . GLU B 1 621 ? 9.656 -10.984 -24.344 1 74.5 621 GLU B CA 1
ATOM 10404 C C . GLU B 1 621 ? 10.172 -10.227 -25.562 1 74.5 621 GLU B C 1
ATOM 10406 O O . GLU B 1 621 ? 11.367 -9.938 -25.656 1 74.5 621 GLU B O 1
ATOM 10411 N N . GLU B 1 622 ? 9.258 -9.953 -26.375 1 80.12 622 GLU B N 1
ATOM 10412 C CA . GLU B 1 622 ? 9.633 -9.203 -27.578 1 80.12 622 GLU B CA 1
ATOM 10413 C C . GLU B 1 622 ? 10.023 -7.766 -27.234 1 80.12 622 GLU B C 1
ATOM 10415 O O . GLU B 1 622 ? 10.977 -7.223 -27.797 1 80.12 622 GLU B O 1
ATOM 10420 N N . ILE B 1 623 ? 9.266 -7.203 -26.344 1 81.06 623 ILE B N 1
ATOM 10421 C CA . ILE B 1 623 ? 9.539 -5.836 -25.906 1 81.06 623 ILE B CA 1
ATOM 10422 C C . ILE B 1 623 ? 10.898 -5.773 -25.219 1 81.06 623 ILE B C 1
ATOM 10424 O O . ILE B 1 623 ? 11.672 -4.844 -25.438 1 81.06 623 ILE B O 1
ATOM 10428 N N . VAL B 1 624 ? 11.172 -6.758 -24.391 1 82.06 624 VAL B N 1
ATOM 10429 C CA . VAL B 1 624 ? 12.438 -6.809 -23.656 1 82.06 624 VAL B CA 1
ATOM 10430 C C . VAL B 1 624 ? 13.594 -6.945 -24.656 1 82.06 624 VAL B C 1
ATOM 10432 O O . VAL B 1 624 ? 14.633 -6.305 -24.484 1 82.06 624 VAL B O 1
ATOM 10435 N N . ASN B 1 625 ? 13.367 -7.75 -25.656 1 83.38 625 ASN B N 1
ATOM 10436 C CA . ASN B 1 625 ? 14.414 -7.949 -26.656 1 83.38 625 ASN B CA 1
ATOM 10437 C C . ASN B 1 625 ? 14.703 -6.668 -27.422 1 83.38 625 ASN B C 1
ATOM 10439 O O . ASN B 1 625 ? 15.867 -6.348 -27.688 1 83.38 625 ASN B O 1
ATOM 10443 N N . ILE B 1 626 ? 13.688 -6.027 -27.734 1 87.19 626 ILE B N 1
ATOM 10444 C CA . ILE B 1 626 ? 13.867 -4.793 -28.484 1 87.19 626 ILE B CA 1
ATOM 10445 C C . ILE B 1 626 ? 14.523 -3.738 -27.594 1 87.19 626 ILE B C 1
ATOM 10447 O O . ILE B 1 626 ? 15.383 -2.982 -28.047 1 87.19 626 ILE B O 1
ATOM 10451 N N . ALA B 1 627 ? 14.055 -3.617 -26.391 1 88.56 627 ALA B N 1
ATOM 10452 C CA . ALA B 1 627 ? 14.641 -2.668 -25.453 1 88.56 627 ALA B CA 1
ATOM 10453 C C . ALA B 1 627 ? 16.125 -2.949 -25.25 1 88.56 627 ALA B C 1
ATOM 10455 O O . ALA B 1 627 ? 16.938 -2.021 -25.203 1 88.56 627 ALA B O 1
ATOM 10456 N N . ARG B 1 628 ? 16.469 -4.184 -25.188 1 89 628 ARG B N 1
ATOM 10457 C CA . ARG B 1 628 ? 17.859 -4.594 -25.047 1 89 628 ARG B CA 1
ATOM 10458 C C . ARG B 1 628 ? 18.688 -4.125 -26.234 1 89 628 ARG B C 1
ATOM 10460 O O . ARG B 1 628 ? 19.781 -3.582 -26.047 1 89 628 ARG B O 1
ATOM 10467 N N . THR B 1 629 ? 18.156 -4.355 -27.375 1 89.38 629 THR B N 1
ATOM 10468 C CA . THR B 1 629 ? 18.859 -3.961 -28.578 1 89.38 629 THR B CA 1
ATOM 10469 C C . THR B 1 629 ? 18.984 -2.441 -28.672 1 89.38 629 THR B C 1
ATOM 10471 O O . THR B 1 629 ? 19.984 -1.916 -29.172 1 89.38 629 THR B O 1
ATOM 10474 N N . MET B 1 630 ? 17.984 -1.754 -28.234 1 90.19 630 MET B N 1
ATOM 10475 C CA . MET B 1 630 ? 18.016 -0.294 -28.25 1 90.19 630 MET B CA 1
ATOM 10476 C C . MET B 1 630 ? 19.109 0.236 -27.328 1 90.19 630 MET B C 1
ATOM 10478 O O . MET B 1 630 ? 19.797 1.2 -27.656 1 90.19 630 MET B O 1
ATOM 10482 N N . ILE B 1 631 ? 19.25 -0.363 -26.188 1 91.25 631 ILE B N 1
ATOM 10483 C CA . ILE B 1 631 ? 20.281 0.04 -25.234 1 91.25 631 ILE B CA 1
ATOM 10484 C C . ILE B 1 631 ? 21.656 -0.169 -25.875 1 91.25 631 ILE B C 1
ATOM 10486 O O . ILE B 1 631 ? 22.531 0.706 -25.797 1 91.25 631 ILE B O 1
ATOM 10490 N N . ASN B 1 632 ? 21.766 -1.265 -26.547 1 88.94 632 ASN B N 1
ATOM 10491 C CA . ASN B 1 632 ? 23.078 -1.666 -27.078 1 88.94 632 ASN B CA 1
ATOM 10492 C C . ASN B 1 632 ? 23.438 -0.89 -28.328 1 88.94 632 ASN B C 1
ATOM 10494 O O . ASN B 1 632 ? 24.609 -0.61 -28.578 1 88.94 632 ASN B O 1
ATOM 10498 N N . TYR B 1 633 ? 22.406 -0.488 -29.125 1 86.62 633 TYR B N 1
ATOM 10499 C CA . TYR B 1 633 ? 22.781 -0.093 -30.469 1 86.62 633 TYR B CA 1
ATOM 10500 C C . TYR B 1 633 ? 22.188 1.261 -30.844 1 86.62 633 TYR B C 1
ATOM 10502 O O . TYR B 1 633 ? 22.531 1.842 -31.875 1 86.62 633 TYR B O 1
ATOM 10510 N N . SER B 1 634 ? 21.297 1.772 -30.109 1 87.88 634 SER B N 1
ATOM 10511 C CA . SER B 1 634 ? 20.75 3.088 -30.406 1 87.88 634 SER B CA 1
ATOM 10512 C C . SER B 1 634 ? 21.562 4.195 -29.75 1 87.88 634 SER B C 1
ATOM 10514 O O . SER B 1 634 ? 21.609 4.281 -28.516 1 87.88 634 SER B O 1
ATOM 10516 N N . SER B 1 635 ? 22.078 5.055 -30.516 1 87.5 635 SER B N 1
ATOM 10517 C CA . SER B 1 635 ? 22.844 6.18 -30 1 87.5 635 SER B CA 1
ATOM 10518 C C . SER B 1 635 ? 21.953 7.176 -29.266 1 87.5 635 SER B C 1
ATOM 10520 O O . SER B 1 635 ? 22.375 7.809 -28.297 1 87.5 635 SER B O 1
ATOM 10522 N N . GLU B 1 636 ? 20.797 7.293 -29.75 1 90.5 636 GLU B N 1
ATOM 10523 C CA . GLU B 1 636 ? 19.875 8.234 -29.125 1 90.5 636 GLU B CA 1
ATOM 10524 C C . GLU B 1 636 ? 19.453 7.777 -27.734 1 90.5 636 GLU B C 1
ATOM 10526 O O . GLU B 1 636 ? 19.297 8.594 -26.828 1 90.5 636 GLU B O 1
ATOM 10531 N N . VAL B 1 637 ? 19.234 6.523 -27.641 1 91.94 637 VAL B N 1
ATOM 10532 C CA . VAL B 1 637 ? 18.875 5.988 -26.328 1 91.94 637 VAL B CA 1
ATOM 10533 C C . VAL B 1 637 ? 20.031 6.176 -25.359 1 91.94 637 VAL B C 1
ATOM 10535 O O . VAL B 1 637 ? 19.828 6.516 -24.188 1 91.94 637 VAL B O 1
ATOM 10538 N N . GLU B 1 638 ? 21.188 6.043 -25.891 1 90.88 638 GLU B N 1
ATOM 10539 C CA . GLU B 1 638 ? 22.375 6.266 -25.062 1 90.88 638 GLU B CA 1
ATOM 10540 C C . GLU B 1 638 ? 22.453 7.715 -24.594 1 90.88 638 GLU B C 1
ATOM 10542 O O . GLU B 1 638 ? 22.75 7.98 -23.438 1 90.88 638 GLU B O 1
ATOM 10547 N N . LYS B 1 639 ? 22.203 8.555 -25.516 1 91.5 639 LYS B N 1
ATOM 10548 C CA . LYS B 1 639 ? 22.25 9.977 -25.172 1 91.5 639 LYS B CA 1
ATOM 10549 C C . LYS B 1 639 ? 21.188 10.328 -24.141 1 91.5 639 LYS B C 1
ATOM 10551 O O . LYS B 1 639 ? 21.422 11.164 -23.266 1 91.5 639 LYS B O 1
ATOM 10556 N N . PHE B 1 640 ? 20.078 9.797 -24.203 1 92.88 640 PHE B N 1
ATOM 10557 C CA . PHE B 1 640 ? 19 10.062 -23.266 1 92.88 640 PHE B CA 1
ATOM 10558 C C . PHE B 1 640 ? 19.359 9.57 -21.859 1 92.88 640 PHE B C 1
ATOM 10560 O O . PHE B 1 640 ? 19.141 10.273 -20.875 1 92.88 640 PHE B O 1
ATOM 10567 N N . ILE B 1 641 ? 19.906 8.352 -21.875 1 91.69 641 ILE B N 1
ATOM 10568 C CA . ILE B 1 641 ? 20.297 7.781 -20.594 1 91.69 641 ILE B CA 1
ATOM 10569 C C . ILE B 1 641 ? 21.391 8.641 -19.953 1 91.69 641 ILE B C 1
ATOM 10571 O O . ILE B 1 641 ? 21.391 8.875 -18.75 1 91.69 641 ILE B O 1
ATOM 10575 N N . ARG B 1 642 ? 22.266 9.117 -20.797 1 90.06 642 ARG B N 1
ATOM 10576 C CA . ARG B 1 642 ? 23.312 10.008 -20.312 1 90.06 642 ARG B CA 1
ATOM 10577 C C . ARG B 1 642 ? 22.719 11.312 -19.797 1 90.06 642 ARG B C 1
ATOM 10579 O O . ARG B 1 642 ? 23.172 11.836 -18.781 1 90.06 642 ARG B O 1
ATOM 10586 N N . PHE B 1 643 ? 21.766 11.766 -20.469 1 90.81 643 PHE B N 1
ATOM 10587 C CA . PHE B 1 643 ? 21.062 12.969 -20.047 1 90.81 643 PHE B CA 1
ATOM 10588 C C . PHE B 1 643 ? 20.469 12.789 -18.656 1 90.81 643 PHE B C 1
ATOM 10590 O O . PHE B 1 643 ? 20.625 13.656 -17.797 1 90.81 643 PHE B O 1
ATOM 10597 N N . LEU B 1 644 ? 19.859 11.719 -18.375 1 88.81 644 LEU B N 1
ATOM 10598 C CA . LEU B 1 644 ? 19.25 11.438 -17.078 1 88.81 644 LEU B CA 1
ATOM 10599 C C . LEU B 1 644 ? 20.312 11.312 -16 1 88.81 644 LEU B C 1
ATOM 10601 O O . LEU B 1 644 ? 20.125 11.805 -14.883 1 88.81 644 LEU B O 1
ATOM 10605 N N . MET B 1 645 ? 21.406 10.672 -16.344 1 85.12 645 MET B N 1
ATOM 10606 C CA . MET B 1 645 ? 22.453 10.406 -15.367 1 85.12 645 MET B CA 1
ATOM 10607 C C . MET B 1 645 ? 23.203 11.688 -15.008 1 85.12 645 MET B C 1
ATOM 10609 O O . MET B 1 645 ? 23.703 11.828 -13.883 1 85.12 645 MET B O 1
ATOM 10613 N N . GLU B 1 646 ? 23.344 12.57 -15.953 1 80.31 646 GLU B N 1
ATOM 10614 C CA . GLU B 1 646 ? 24.016 13.836 -15.688 1 80.31 646 GLU B CA 1
ATOM 10615 C C . GLU B 1 646 ? 23.219 14.703 -14.727 1 80.31 646 GLU B C 1
ATOM 10617 O O . GLU B 1 646 ? 23.781 15.43 -13.906 1 80.31 646 GLU B O 1
ATOM 10622 N N . LYS B 1 647 ? 21.984 14.602 -14.758 1 71.06 647 LYS B N 1
ATOM 10623 C CA . LYS B 1 647 ? 21.125 15.375 -13.859 1 71.06 647 LYS B CA 1
ATOM 10624 C C . LYS B 1 647 ? 21.156 14.805 -12.445 1 71.06 647 LYS B C 1
ATOM 10626 O O . LYS B 1 647 ? 21.016 15.539 -11.469 1 71.06 647 LYS B O 1
ATOM 10631 N N . ASN B 1 648 ? 21.344 13.586 -12.359 1 61.62 648 ASN B N 1
ATOM 10632 C CA . ASN B 1 648 ? 21.562 12.961 -11.062 1 61.62 648 ASN B CA 1
ATOM 10633 C C . ASN B 1 648 ? 22.75 13.594 -10.336 1 61.62 648 ASN B C 1
ATOM 10635 O O . ASN B 1 648 ? 22.703 13.805 -9.125 1 61.62 648 ASN B O 1
ATOM 10639 N N . LEU B 1 649 ? 23.719 13.867 -11.172 1 56.75 649 LEU B N 1
ATOM 10640 C CA . LEU B 1 649 ? 24.938 14.453 -10.625 1 56.75 649 LEU B CA 1
ATOM 10641 C C . LEU B 1 649 ? 24.719 15.906 -10.219 1 56.75 649 LEU B C 1
ATOM 10643 O O . LEU B 1 649 ? 25.25 16.359 -9.203 1 56.75 649 LEU B O 1
ATOM 10647 N N . GLU B 1 650 ? 23.891 16.516 -10.93 1 54.94 650 GLU B N 1
ATOM 10648 C CA . GLU B 1 650 ? 23.609 17.922 -10.625 1 54.94 650 GLU B CA 1
ATOM 10649 C C . GLU B 1 650 ? 22.734 18.062 -9.383 1 54.94 650 GLU B C 1
ATOM 10651 O O . GLU B 1 650 ? 22.922 18.984 -8.586 1 54.94 650 GLU B O 1
ATOM 10656 N N . SER B 1 651 ? 21.812 17.172 -9.211 1 52.53 651 SER B N 1
ATOM 10657 C CA . SER B 1 651 ? 20.922 17.234 -8.062 1 52.53 651 SER B CA 1
ATOM 10658 C C . SER B 1 651 ? 21.688 16.969 -6.762 1 52.53 651 SER B C 1
ATOM 10660 O O . SER B 1 651 ? 21.234 17.344 -5.684 1 52.53 651 SER B O 1
ATOM 10662 N N . LYS B 1 652 ? 22.922 16.406 -6.879 1 46.28 652 LYS B N 1
ATOM 10663 C CA . LYS B 1 652 ? 23.781 16.109 -5.734 1 46.28 652 LYS B CA 1
ATOM 10664 C C . LYS B 1 652 ? 24.719 17.281 -5.438 1 46.28 652 LYS B C 1
ATOM 10666 O O . LYS B 1 652 ? 25.281 17.375 -4.344 1 46.28 652 LYS B O 1
ATOM 10671 N N . LEU B 1 653 ? 24.922 18.203 -6.445 1 39.06 653 LEU B N 1
ATOM 10672 C CA . LEU B 1 653 ? 25.734 19.406 -6.254 1 39.06 653 LEU B CA 1
ATOM 10673 C C . LEU B 1 653 ? 24.859 20.578 -5.789 1 39.06 653 LEU B C 1
ATOM 10675 O O . LEU B 1 653 ? 25.297 21.391 -4.977 1 39.06 653 LEU B O 1
#